Protein 6FIG (pdb70)

Organism: Arabidopsis thaliana (NCBI:txid3702)

GO terms:
  GO:0090404 pollen tube tip (C, IDA)
  GO:0016324 apical plasma membrane (C, IDA)
  GO:0005515 protein binding (F, IPI)

Secondary structure (DSSP, 8-state):
---EEEETT-SS-EE-TT--EEEESGGGEEES--EEEE-S---TT-S-STTTTEEEEESS-EEEEEE--TTSEEEEEEEE-----TT--GGG--EEEEETTEEEEEEE-HHHHHHHHT-S-EEEEEEEPP-S-SEEEEEEEE-SSSTT--EEESEEEEEEE-----EEEETTSSS-EEE-TT--EEEEEEEETTS--B-GGG-STT----BEESGGGB-SS---EEEEPPTT-----TTS-GGGS-HHHHTEEEE--S-HHHHHT--EEEEEE--SSEEEEEEEEEE-SS--STTSS-EEEEETTEEEE-TTS-B-HHHHHSSTT-EEEEEEEEEEBTTTBTTEEEEEEEE--TT--SS---EESEEEEEEEPBTTB---PPPP--/---EEEETT-SS-EE-TTS-EEEESGGGB-----EEEEBS---TT-S-STTTTEEEEESS-EEEEEE--TTSEEEEEEEE----BTT--GGG--EEEEETTEEEEEEE-HHHHHHHHT-S-EEEEEEEPP-S-SEEEEEEEE-SS-TT--EEESEEEEEEE-----EEEETTSSS-EEE-TT--EEEEEEEETTS--B-GGG-STT----BEESGGGB-SS---EEEEPPTT-----TTS-GGG--HHHHTEEEE--S-HHHHTT--EEEEEE--SSEEEEEEEEEE-SS--STTSS-EEEEETTEEEE-TTS-B-HHHHHSSTT-EEEEEEEEEESTTTTTTEEEEEEEE--SS--SS---EE-EEEEEEEPBTTB---PPP--

B-factor: mean 34.12, std 10.77, range [17.73, 83.61]

InterPro domains:
  IPR000719 Protein kinase domain [PS50011] (517-790)
  IPR000719 Protein kinase domain [SM00220] (517-790)
  IPR001245 Serine-threonine/tyrosine-protein kinase, catalytic domain [PF07714] (521-784)
  IPR008271 Serine/threonine-protein kinase, active site [PS00108] (637-649)
  IPR011009 Protein kinase-like domain superfamily [SSF56112] (492-790)
  IPR017441 Protein kinase, ATP binding site [PS00107] (523-546)
  IPR024788 Malectin-like domain [PF12819] (31-397)
  IPR045272 Receptor-like protein kinase ANXUR1/2-like [PTHR34590] (9-463)

Foldseek 3Di:
DAKAKAFEQDCAWDAWPLRDIHHHQVVFWDDADWHKWFFPDDDPPDRGVPLERIKIKHQFKTKGKDFDDLQFKKKKKFKYAQHQTPNDDLQQAFKWKDWVLFTEAGRDRQPLQCLVVVHRMDMKMKIAFRHSDRITMIMIGFDPPRDRYMHMTRIMIIHTAHQLFAWAAAFQDPPDIDGCSRWMKIWQAKAQALDAWDALSQWPPNPRDIHHYQQVFWDWPDQADKAFADPPQAQDAPPPDCNNTDPRLARMKGKNYQDLVVLQVDKGKGKDFAFAFWKKKKKFKYAARPDWDWQQFWKWKHKLNTGPAADQGTDTPCVPQVGHRHMDIHIYMYHGHPPRCPRMIMMIMGFYPHPNGNGTMDMTRIIIMMTTDDPSYDYHDRDDRD/DAKAKAFEQDDAWDAWLLGDIHGHQPVFKDDDDKDKFFFPDDPPPDRGVPLERIKIKFLAKTKGKAFADQQFKKKKKFKYFQGHTPPDHLQQAFKWKDKLLFTAAGRDRQVLQCVVVVHRMDMKIKIAFRHNDRITIIMIGFDPVHNSYMHMTGIMIIHTDHQLFAKAAEWQDDRDIDGCSRWMKIWFAKAQELDAWDALSQWPPNRRDIHHYQQVFWDDPDPADKAFADPPQAQDAPPPDCNNTDLRLARMKGKRDQDLVVLQVFKGKGKDFAFAFFKKKKKFKYAARPDFDWQAFWKWKHKLNTGPAADQGTDTPCVVPVGHNYMDIHIYMYHGHPVRPHRMIMMIMGAYPPPNGNGTMDMTRIMIMMTTDDSSYDYGDRDDD

Sequence (771 aa):
GQDLALSCGTSEASADQDKKKKWEPDTKFLKTGNSIHHATATYQDPSLLSTVPYMTARIFTAPATYEIPIKGDKRHLLRLYFYPSTYTGLNISNSYFTVEANDVTLLSNFSAAITCQALTQAYLVKEYSLAPTDKDVLSIKFTPSDKYRDAFAFINGIEVIQMPELFDTAALVGFTDQTMMDAKTANLQSMFRLNVGGQDIPGSQDSGGLTRTWYNDAPYIFSAGLGVTLQASNNFRINYQNMPVSSIAPADIYKTARSQGPNGDINLKSNLTWMFQIDKNFTYILRLHFCEFQLSKINQKVFNIYINNRTAQADTTPADIIGWTGEKGIPMYKDYAIYVDANNGGEEITTLQMTPSTFGQPEYYDSSSLNGLEIFKMDTMKNLAGPNPEPSGQDLALSCGTSSEASADQDKKKWEPDTKFLKTGNSIHATATYQDPSLLSTVPYMTARIFTAPATYEIPIKGDKRHLLRLYFYPSTYTGLNISNSYFTVEANDVTLLSNFSAAITCQALTQAYLVKEYSLAPTDKDVLSIKFTPSDKYRDAFAFINGIEVIQMPELFDTAALVGFTDQTMDAKTANLQSMMFRLNVGGQDIIPGSQQDSGGLTRTWYNDAPYIIFSAGLGVTLQASNNNFRINNYQNMPVVSSIAPADIYKTARSQGPNGDINLKSNLTWMFQIDKNFTYILRLHFCEFQLSKINQKVFNIYINNRTAQADTTPADIIGWTGEKGIPMYKDYAIYVDANNGGEEITTLQMMTPSTFGQPEYYDSSSLNGLEIFKMDTMKNLAGPNPEP

Nearest PDB structures (foldseek):
  6fig-assembly1_A  TM=1.003E+00  e=6.699E-89  Arabidopsis thaliana
  5y92-assembly1_A  TM=9.942E-01  e=4.303E-77  Arabidopsis thaliana
  6fih-assembly1_A  TM=9.905E-01  e=6.726E-77  Arabidopsis thaliana
  6a5a-assembly2_A  TM=9.951E-01  e=2.114E-74  Arabidopsis thaliana
  6a5e-assembly2_B  TM=9.463E-01  e=2.046E-47  Arabidopsis thaliana

Radius of gyration: 29.85 Å; Cα contacts (8 Å, |Δi|>4): 2160; chains: 2; bounding box: 80×81×74 Å

Solvent-accessible surface area: 33590 Å² total; per-residue (Å²): 68,117,28,7,14,0,1,0,8,21,89,132,87,30,60,24,104,36,180,42,129,5,54,31,0,77,156,25,42,131,74,48,136,32,101,82,7,93,8,106,125,91,33,118,60,14,126,15,64,21,2,20,25,26,0,11,5,0,100,56,67,1,16,0,54,0,58,13,118,14,99,63,0,9,4,0,8,0,19,0,4,22,16,57,0,75,72,59,89,27,66,52,1,37,0,32,0,54,1,28,101,8,32,0,10,50,69,7,0,1,20,51,10,9,120,25,103,132,76,22,46,8,62,37,13,0,0,6,12,44,44,125,106,106,46,2,30,0,86,0,40,13,20,117,150,111,211,107,11,5,0,0,0,0,0,0,3,3,8,24,11,56,70,12,10,84,65,1,34,30,4,40,105,124,153,95,84,57,91,0,86,106,10,7,0,16,19,40,38,23,2,4,0,11,7,156,87,8,56,7,25,94,0,3,3,12,0,23,9,43,0,113,43,0,36,100,60,17,124,22,114,45,83,37,58,74,32,137,12,79,143,133,37,85,7,63,31,122,153,30,62,16,0,3,0,8,35,61,0,0,34,12,3,10,1,20,8,133,71,20,79,104,3,76,156,52,50,4,13,0,46,2,112,13,30,78,76,10,17,0,2,0,4,0,0,0,3,7,13,98,34,65,124,118,55,18,13,7,0,20,0,53,0,25,130,90,53,17,19,7,112,94,92,21,0,19,2,12,37,89,22,60,94,81,2,12,4,26,67,57,12,2,0,4,100,0,43,61,119,103,34,35,83,59,0,22,0,33,0,20,7,3,86,102,30,146,7,101,106,70,23,0,2,0,0,0,0,3,0,4,1,12,32,67,178,105,42,0,14,26,106,37,53,147,76,136,14,68,72,17,14,0,1,0,11,23,106,138,83,31,59,28,105,36,191,39,170,5,54,32,0,57,102,22,14,115,47,63,149,31,83,121,18,79,6,94,118,102,31,119,63,20,119,18,57,20,2,18,24,23,0,17,2,4,92,56,72,5,21,0,57,0,27,10,6,14,48,41,1,10,4,0,9,0,21,0,3,22,13,75,4,125,74,72,93,26,63,58,2,46,0,32,0,54,1,18,120,4,34,1,13,51,67,7,1,1,22,60,10,9,131,30,112,130,80,24,34,7,62,37,14,0,1,8,11,49,44,113,112,28,30,5,39,0,83,0,38,15,19,107,152,101,202,84,10,7,0,0,0,0,0,0,4,3,9,56,11,57,66,12,9,89,66,1,28,48,6,38,126,130,152,90,85,59,81,2,91,100,10,4,0,12,18,42,36,22,2,2,0,12,6,148,75,4,44,8,70,99,17,13,20,50,2,37,10,45,0,113,44,0,41,110,66,24,129,23,115,45,106,32,62,73,34,132,6,81,150,150,32,190,14,64,27,118,143,28,72,83,17,3,0,9,34,66,0,0,52,14,2,11,1,21,6,118,83,18,101,110,7,68,174,58,47,5,7,0,40,2,111,13,31,81,83,10,27,0,2,0,6,0,0,0,3,6,15,106,32,66,124,118,56,18,13,7,0,19,0,54,0,9,120,95,52,16,20,6,107,95,93,20,0,19,2,10,38,90,26,60,93,87,2,14,4,24,66,58,13,1,3,8,98,0,35,81,129,29,42,14,100,59,0,21,0,32,0,18,5,2,110,100,46,160,8,106,106,68,22,0,3,0,0,0,0,4,0,4,2,12,29,70,176,114,48,0,14,25,103,40,56,155,105

Structure (mmCIF, N/CA/C/O backbone):
data_6FIG
#
_entry.id   6FIG
#
_cell.length_a   53.991
_cell.length_b   68.745
_cell.length_c   70.046
_cell.angle_alpha   88.54
_cell.angle_beta   74.93
_cell.angle_gamma   71.74
#
_symmetry.space_group_name_H-M   'P 1'
#
loop_
_entity.id
_entity.type
_entity.pdbx_description
1 polymer 'Receptor-like protein kinase ANXUR1'
2 branched 2-acetamido-2-deoxy-beta-D-glucopyranose-(1-4)-2-acetamido-2-deoxy-beta-D-glucopyranose
3 branched 2-acetamido-2-deoxy-beta-D-glucopyranose-(1-4)-[alpha-L-fucopyranose-(1-6)]2-acetamido-2-deoxy-beta-D-glucopyranose
4 non-polymer 'CALCIUM ION'
5 non-polymer 1,2-ETHANEDIOL
6 non-polymer 2-acetamido-2-deoxy-beta-D-glucopyranose
7 non-polymer 'CITRIC ACID'
8 water water
#
loop_
_atom_site.group_PDB
_atom_site.id
_atom_site.type_symbol
_atom_site.label_atom_id
_atom_site.label_alt_id
_atom_site.label_comp_id
_atom_site.label_asym_id
_atom_site.label_entity_id
_atom_site.label_seq_id
_atom_site.pdbx_PDB_ins_code
_atom_site.Cartn_x
_atom_site.Cartn_y
_atom_site.Cartn_z
_atom_site.occupancy
_atom_site.B_iso_or_equiv
_atom_site.auth_seq_id
_atom_site.auth_comp_id
_atom_site.auth_asym_id
_atom_site.auth_atom_id
_atom_site.pdbx_PDB_model_num
ATOM 1 N N . GLY A 1 1 ? -0.879 -31.117 -53.012 1.00 58.89 26 GLY A N 1
ATOM 2 C CA . GLY A 1 1 ? 0.282 -31.365 -52.105 1.00 54.64 26 GLY A CA 1
ATOM 3 C C . GLY A 1 1 ? 0.442 -30.434 -50.920 1.00 53.48 26 GLY A C 1
ATOM 4 O O . GLY A 1 1 ? 1.561 -30.235 -50.434 1.00 55.21 26 GLY A O 1
ATOM 5 N N . GLN A 1 2 ? -0.668 -29.884 -50.433 1.00 50.37 27 GLN A N 1
ATOM 6 C CA . GLN A 1 2 ? -0.642 -28.979 -49.273 1.00 45.77 27 GLN A CA 1
ATOM 7 C C . GLN A 1 2 ? -0.439 -29.710 -47.935 1.00 38.30 27 GLN A C 1
ATOM 8 O O . GLN A 1 2 ? -0.514 -30.947 -47.851 1.00 35.58 27 GLN A O 1
ATOM 14 N N . ASP A 1 3 ? -0.205 -28.923 -46.885 1.00 33.10 28 ASP A N 1
ATOM 15 C CA . ASP A 1 3 ? -0.163 -29.465 -45.527 1.00 29.13 28 ASP A CA 1
ATOM 16 C C . ASP A 1 3 ? -1.535 -30.035 -45.161 1.00 28.25 28 ASP A C 1
ATOM 17 O O . ASP A 1 3 ? -2.558 -29.483 -45.558 1.00 29.24 28 ASP A O 1
ATOM 22 N N . LEU A 1 4 ? -1.525 -31.148 -44.433 1.00 26.05 29 LEU A N 1
ATOM 23 C CA . LEU A 1 4 ? -2.723 -31.854 -43.998 1.00 26.32 29 LEU A CA 1
ATOM 24 C C . LEU A 1 4 ? -2.782 -32.018 -42.501 1.00 25.37 29 LEU A C 1
ATOM 25 O O . LEU A 1 4 ? -1.750 -32.262 -41.853 1.00 24.95 29 LEU A O 1
ATOM 30 N N . ALA A 1 5 ? -3.997 -31.921 -41.955 1.00 25.79 30 ALA A N 1
ATOM 31 C CA . ALA A 1 5 ? -4.277 -32.329 -40.596 1.00 25.48 30 ALA A CA 1
ATOM 32 C C . ALA A 1 5 ? -5.526 -33.200 -40.713 1.00 25.97 30 ALA A C 1
ATOM 33 O O . ALA A 1 5 ? -6.649 -32.693 -40.905 1.00 27.72 30 ALA A O 1
ATOM 35 N N . LEU A 1 6 ? -5.307 -34.511 -40.662 1.00 25.71 31 LEU A N 1
ATOM 36 C CA . LEU A 1 6 ? -6.351 -35.502 -40.881 1.00 26.62 31 LEU A CA 1
ATOM 37 C C . LEU A 1 6 ? -6.792 -36.080 -39.552 1.00 27.69 31 LEU A C 1
ATOM 38 O O . LEU A 1 6 ? -5.971 -36.621 -38.801 1.00 26.38 31 LEU A O 1
ATOM 43 N N . SER A 1 7 ? -8.080 -35.948 -39.240 1.00 29.01 32 SER A N 1
ATOM 44 C CA . SER A 1 7 ? -8.615 -36.593 -38.050 1.00 29.99 32 SER A CA 1
ATOM 45 C C . SER A 1 7 ? -9.224 -37.892 -38.525 1.00 30.47 32 SER A C 1
ATOM 46 O O . SER A 1 7 ? -10.253 -37.896 -39.215 1.00 31.68 32 SER A O 1
ATOM 49 N N . CYS A 1 8 ? -8.557 -38.991 -38.202 1.00 29.66 33 CYS A N 1
ATOM 50 C CA . CYS A 1 8 ? -8.924 -40.277 -38.729 1.00 30.90 33 CYS A CA 1
ATOM 51 C C . CYS A 1 8 ? -10.215 -40.737 -38.067 1.00 31.97 33 CYS A C 1
ATOM 52 O O . CYS A 1 8 ? -10.386 -40.558 -36.859 1.00 32.47 33 CYS A O 1
ATOM 55 N N . GLY A 1 9 ? -11.119 -41.256 -38.880 1.00 33.72 34 GLY A N 1
ATOM 56 C CA . GLY A 1 9 ? -12.413 -41.744 -38.413 1.00 35.57 34 GLY A CA 1
ATOM 57 C C . GLY A 1 9 ? -13.527 -40.713 -38.374 1.00 37.59 34 GLY A C 1
ATOM 58 O O . GLY A 1 9 ? -14.620 -41.012 -37.884 1.00 38.77 34 GLY A O 1
ATOM 59 N N . THR A 1 10 ? -13.276 -39.505 -38.875 1.00 37.28 35 THR A N 1
ATOM 60 C CA . THR A 1 10 ? -14.306 -38.465 -38.957 1.00 38.77 35 THR A CA 1
ATOM 61 C C . THR A 1 10 ? -14.862 -38.405 -40.365 1.00 39.47 35 THR A C 1
ATOM 62 O O . THR A 1 10 ? -14.246 -38.886 -41.318 1.00 38.34 35 THR A O 1
ATOM 66 N N . SER A 1 11 ? -16.045 -37.825 -40.483 1.00 40.57 36 SER A N 1
ATOM 67 C CA . SER A 1 11 ? -16.683 -37.592 -41.771 1.00 42.40 36 SER A CA 1
ATOM 68 C C . SER A 1 11 ? -17.041 -36.110 -41.990 1.00 43.11 36 SER A C 1
ATOM 69 O O . SER A 1 11 ? -17.639 -35.778 -43.005 1.00 45.81 36 SER A O 1
ATOM 72 N N . GLU A 1 12 ? -16.696 -35.240 -41.043 1.00 42.85 37 GLU A N 1
ATOM 73 C CA . GLU A 1 12 ? -16.957 -33.804 -41.141 1.00 44.33 37 GLU A CA 1
ATOM 74 C C . GLU A 1 12 ? -15.694 -33.070 -40.726 1.00 41.72 37 GLU A C 1
ATOM 75 O O . GLU A 1 12 ? -14.919 -33.582 -39.919 1.00 38.80 37 GLU A O 1
ATOM 81 N N . ALA A 1 13 ? -15.523 -31.860 -41.246 1.00 41.58 38 ALA A N 1
ATOM 82 C CA . ALA A 1 13 ? -14.417 -30.989 -40.816 1.00 40.95 38 ALA A CA 1
ATOM 83 C C . ALA A 1 13 ? -14.583 -30.694 -39.328 1.00 41.10 38 ALA A C 1
ATOM 84 O O . ALA A 1 13 ? -15.715 -30.610 -38.823 1.00 42.58 38 ALA A O 1
ATOM 86 N N . SER A 1 14 ? -13.462 -30.585 -38.626 1.00 39.30 39 SER A N 1
ATOM 87 C CA . SER A 1 14 ? -13.459 -30.330 -37.194 1.00 39.97 39 SER A CA 1
ATOM 88 C C . SER A 1 14 ? -12.325 -29.370 -36.851 1.00 39.51 39 SER A C 1
ATOM 89 O O . SER A 1 14 ? -11.449 -29.140 -37.678 1.00 38.75 39 SER A O 1
ATOM 92 N N . ALA A 1 15 ? -12.362 -28.815 -35.644 1.00 40.11 40 ALA A N 1
ATOM 93 C CA . ALA A 1 15 ? -11.304 -27.920 -35.156 1.00 39.35 40 ALA A CA 1
ATOM 94 C C . ALA A 1 15 ? -11.072 -28.198 -33.696 1.00 39.61 40 ALA A C 1
ATOM 95 O O . ALA A 1 15 ? -12.017 -28.482 -32.969 1.00 41.27 40 ALA A O 1
ATOM 97 N N . ASP A 1 16 ? -9.817 -28.112 -33.264 1.00 38.94 41 ASP A N 1
ATOM 98 C CA . ASP A 1 16 ? -9.457 -28.373 -31.860 1.00 39.57 41 ASP A CA 1
ATOM 99 C C . ASP A 1 16 ? -9.453 -27.091 -30.988 1.00 41.12 41 ASP A C 1
ATOM 100 O O . ASP A 1 16 ? -9.835 -26.013 -31.452 1.00 42.63 41 ASP A O 1
ATOM 105 N N . GLN A 1 17 ? -9.028 -27.229 -29.734 1.00 41.97 42 GLN A N 1
ATOM 106 C CA . GLN A 1 17 ? -9.013 -26.119 -28.755 1.00 44.30 42 GLN A CA 1
ATOM 107 C C . GLN A 1 17 ? -8.007 -25.014 -29.099 1.00 43.04 42 GLN A C 1
ATOM 108 O O . GLN A 1 17 ? -8.120 -23.902 -28.604 1.00 44.13 42 GLN A O 1
ATOM 114 N N . ASP A 1 18 ? -7.025 -25.332 -29.938 1.00 40.37 43 ASP A N 1
ATOM 115 C CA . ASP A 1 18 ? -6.010 -24.360 -30.353 1.00 39.99 43 ASP A CA 1
ATOM 116 C C . ASP A 1 18 ? -6.261 -23.864 -31.779 1.00 41.08 43 ASP A C 1
ATOM 117 O O . ASP A 1 18 ? -5.327 -23.430 -32.465 1.00 40.96 43 ASP A O 1
ATOM 122 N N . LYS A 1 19 ? -7.517 -23.983 -32.218 1.00 43.33 44 LYS A N 1
ATOM 123 C CA . LYS A 1 19 ? -8.011 -23.494 -33.506 1.00 45.19 44 LYS A CA 1
ATOM 124 C C . LYS A 1 19 ? -7.387 -24.144 -34.753 1.00 41.92 44 LYS A C 1
ATOM 125 O O . LYS A 1 19 ? -7.542 -23.619 -35.856 1.00 44.61 44 LYS A O 1
ATOM 131 N N . LYS A 1 20 ? -6.732 -25.290 -34.591 1.00 37.56 45 LYS A N 1
ATOM 132 C CA . LYS A 1 20 ? -6.206 -26.033 -35.724 1.00 35.81 45 LYS A CA 1
ATOM 133 C C . LYS A 1 20 ? -7.386 -26.683 -36.449 1.00 35.31 45 LYS A C 1
ATOM 134 O O . LYS A 1 20 ? -8.244 -27.272 -35.794 1.00 36.35 45 LYS A O 1
ATOM 140 N N . LYS A 1 21 ? -7.424 -26.536 -37.774 1.00 34.45 46 LYS A N 1
ATOM 141 C CA A LYS A 1 21 ? -8.466 -27.112 -38.624 0.33 34.96 46 LYS A CA 1
ATOM 142 C CA B LYS A 1 21 ? -8.484 -27.129 -38.587 0.67 35.16 46 LYS A CA 1
ATOM 143 C C . LYS A 1 21 ? -8.085 -28.539 -38.977 1.00 33.16 46 LYS A C 1
ATOM 144 O O . LYS A 1 21 ? -6.950 -28.785 -39.380 1.00 32.59 46 LYS A O 1
ATOM 155 N N . TRP A 1 22 ? -9.027 -29.470 -38.839 1.00 32.62 47 TRP A N 1
ATOM 156 C CA . TRP A 1 22 ? -8.809 -30.866 -39.207 1.00 31.00 47 TRP A CA 1
ATOM 157 C C . TRP A 1 22 ? -9.874 -31.295 -40.217 1.00 31.76 47 TRP A C 1
ATOM 158 O O . TRP A 1 22 ? -10.982 -30.739 -40.252 1.00 33.17 47 TRP A O 1
ATOM 169 N N . GLU A 1 23 ? -9.522 -32.277 -41.040 1.00 30.96 48 GLU A N 1
ATOM 170 C CA . GLU A 1 23 ? -10.431 -32.839 -42.034 1.00 32.63 48 GLU A CA 1
ATOM 171 C C . GLU A 1 23 ? -10.419 -34.360 -41.981 1.00 31.49 48 GLU A C 1
ATOM 172 O O . GLU A 1 23 ? -9.504 -34.954 -41.415 1.00 29.56 48 GLU A O 1
ATOM 178 N N . PRO A 1 24 ? -11.449 -35.008 -42.568 1.00 32.17 49 PRO A N 1
ATOM 179 C CA . PRO A 1 24 ? -11.428 -36.463 -42.629 1.00 32.15 49 PRO A CA 1
ATOM 180 C C . PRO A 1 24 ? -10.235 -37.031 -43.391 1.00 31.76 49 PRO A C 1
ATOM 181 O O . PRO A 1 24 ? -9.730 -36.398 -44.336 1.00 31.77 49 PRO A O 1
ATOM 185 N N . ASP A 1 25 ? -9.801 -38.224 -42.982 1.00 31.59 50 ASP A N 1
ATOM 186 C CA . ASP A 1 25 ? -8.663 -38.892 -43.614 1.00 31.34 50 ASP A CA 1
ATOM 187 C C . ASP A 1 25 ? -9.020 -39.672 -44.870 1.00 32.60 50 ASP A C 1
ATOM 188 O O . ASP A 1 25 ? -8.132 -40.138 -45.580 1.00 31.99 50 ASP A O 1
ATOM 193 N N . THR A 1 26 ? -10.322 -39.786 -45.145 1.00 35.05 51 THR A N 1
ATOM 194 C CA . THR A 1 26 ? -10.876 -40.721 -46.122 1.00 36.73 51 THR A CA 1
ATOM 195 C C . THR A 1 26 ? -10.219 -40.718 -47.509 1.00 36.27 51 THR A C 1
ATOM 196 O O . THR A 1 26 ? -9.768 -41.767 -47.975 1.00 35.51 51 THR A O 1
ATOM 200 N N . LYS A 1 27 ? -10.100 -39.536 -48.108 1.00 36.63 52 LYS A N 1
ATOM 201 C CA . LYS A 1 27 ? -9.525 -39.367 -49.443 1.00 37.77 52 LYS A CA 1
ATOM 202 C C . LYS A 1 27 ? -8.089 -39.880 -49.582 1.00 35.63 52 LYS A C 1
ATOM 203 O O . LYS A 1 27 ? -7.648 -40.178 -50.691 1.00 36.45 52 LYS A O 1
ATOM 209 N N . PHE A 1 28 ? -7.352 -39.950 -48.470 1.00 32.39 53 PHE A N 1
ATOM 210 C CA . PHE A 1 28 ? -5.955 -40.323 -48.522 1.00 31.14 53 PHE A CA 1
ATOM 211 C C . PHE A 1 28 ? -5.684 -41.783 -48.225 1.00 31.24 53 PHE A C 1
ATOM 212 O O . PHE A 1 28 ? -4.562 -42.213 -48.386 1.00 30.05 53 PHE A O 1
ATOM 220 N N . LEU A 1 29 ? -6.705 -42.544 -47.814 1.00 32.37 54 LEU A N 1
ATOM 221 C CA . LEU A 1 29 ? -6.518 -43.954 -47.542 1.00 33.77 54 LEU A CA 1
ATOM 222 C C . LEU A 1 29 ? -6.504 -44.677 -48.891 1.00 35.14 54 LEU A C 1
ATOM 223 O O . LEU A 1 29 ? -7.452 -44.534 -49.671 1.00 37.93 54 LEU A O 1
ATOM 228 N N . LYS A 1 30 ? -5.426 -45.410 -49.185 1.00 35.78 55 LYS A N 1
ATOM 229 C CA . LYS A 1 30 ? -5.164 -45.978 -50.533 1.00 37.61 55 LYS A CA 1
ATOM 230 C C . LYS A 1 30 ? -5.389 -47.500 -50.644 1.00 38.52 55 LYS A C 1
ATOM 231 O O . LYS A 1 30 ? -5.983 -47.973 -51.629 1.00 38.46 55 LYS A O 1
ATOM 237 N N . THR A 1 31 ? -4.893 -48.268 -49.680 1.00 37.57 56 THR A N 1
ATOM 238 C CA . THR A 1 31 ? -4.982 -49.741 -49.702 1.00 38.65 56 THR A CA 1
ATOM 239 C C . THR A 1 31 ? -5.460 -50.227 -48.352 1.00 38.06 56 THR A C 1
ATOM 240 O O . THR A 1 31 ? -5.151 -49.609 -47.332 1.00 38.60 56 THR A O 1
ATOM 244 N N . GLY A 1 32 ? -6.157 -51.361 -48.349 1.00 38.91 57 GLY A N 1
ATOM 245 C CA . GLY A 1 32 ? -6.647 -51.991 -47.140 1.00 38.75 57 GLY A CA 1
ATOM 246 C C . GLY A 1 32 ? -8.097 -51.669 -46.848 1.00 39.23 57 GLY A C 1
ATOM 247 O O . GLY A 1 32 ? -8.748 -50.911 -47.577 1.00 41.63 57 GLY A O 1
ATOM 248 N N . ASN A 1 33 ? -8.607 -52.287 -45.791 1.00 38.11 58 ASN A N 1
ATOM 249 C CA . ASN A 1 33 ? -9.962 -52.072 -45.305 1.00 38.07 58 ASN A CA 1
ATOM 250 C C . ASN A 1 33 ? -9.834 -51.563 -43.894 1.00 37.73 58 ASN A C 1
ATOM 251 O O . ASN A 1 33 ? -8.827 -51.789 -43.246 1.00 37.44 58 ASN A O 1
ATOM 256 N N . SER A 1 34 ? -10.845 -50.854 -43.430 1.00 37.71 59 SER A N 1
ATOM 257 C CA . SER A 1 34 ? -10.807 -50.236 -42.114 1.00 37.33 59 SER A CA 1
ATOM 258 C C . SER A 1 34 ? -12.184 -49.734 -41.814 1.00 38.49 59 SER A C 1
ATOM 259 O O . SER A 1 34 ? -13.010 -49.615 -42.726 1.00 41.40 59 SER A O 1
ATOM 262 N N . ILE A 1 35 ? -12.446 -49.455 -40.545 1.00 37.66 60 ILE A N 1
ATOM 263 C CA . ILE A 1 35 ? -13.678 -48.785 -40.151 1.00 38.31 60 ILE A CA 1
ATOM 264 C C . ILE A 1 35 ? -13.378 -47.620 -39.223 1.00 37.01 60 ILE A C 1
ATOM 265 O O . ILE A 1 35 ? -12.309 -47.573 -38.579 1.00 34.32 60 ILE A O 1
ATOM 270 N N . HIS A 1 36 ? -14.324 -46.682 -39.187 1.00 37.15 61 HIS A N 1
ATOM 271 C CA A HIS A 1 36 ? -14.337 -45.569 -38.228 0.59 37.27 61 HIS A CA 1
ATOM 272 C CA B HIS A 1 36 ? -14.254 -45.594 -38.228 0.41 36.91 61 HIS A CA 1
ATOM 273 C C . HIS A 1 36 ? -14.700 -46.120 -36.863 1.00 37.97 61 HIS A C 1
ATOM 274 O O . HIS A 1 36 ? -15.503 -47.066 -36.767 1.00 38.32 61 HIS A O 1
ATOM 287 N N . ALA A 1 37 ? -14.158 -45.530 -35.811 1.00 37.04 62 ALA A N 1
ATOM 288 C CA . ALA A 1 37 ? -14.548 -45.870 -34.453 1.00 39.42 62 ALA A CA 1
ATOM 289 C C . ALA A 1 37 ? -14.493 -44.642 -33.576 1.00 39.53 62 ALA A C 1
ATOM 290 O O . ALA A 1 37 ? -13.654 -43.771 -33.769 1.00 38.43 62 ALA A O 1
ATOM 292 N N . THR A 1 38 ? -15.395 -44.581 -32.604 1.00 42.04 63 THR A N 1
ATOM 293 C CA . THR A 1 38 ? -15.384 -43.521 -31.613 1.00 43.28 63 THR A CA 1
ATOM 294 C C . THR A 1 38 ? -15.019 -44.125 -30.265 1.00 43.78 63 THR A C 1
ATOM 295 O O . THR A 1 38 ? -15.539 -45.193 -29.889 1.00 44.74 63 THR A O 1
ATOM 299 N N . ALA A 1 39 ? -14.137 -43.440 -29.539 1.00 43.48 64 ALA A N 1
ATOM 300 C CA . ALA A 1 39 ? -13.704 -43.893 -28.218 1.00 45.16 64 ALA A CA 1
ATOM 301 C C . ALA A 1 39 ? -14.886 -43.910 -27.248 1.00 48.54 64 ALA A C 1
ATOM 302 O O . ALA A 1 39 ? -15.739 -43.028 -27.310 1.00 49.35 64 ALA A O 1
ATOM 304 N N . THR A 1 40 ? -14.919 -44.909 -26.367 1.00 51.51 65 THR A N 1
ATOM 305 C CA . THR A 1 40 ? -16.003 -45.051 -25.375 1.00 55.31 65 THR A CA 1
ATOM 306 C C . THR A 1 40 ? -15.939 -44.022 -24.236 1.00 56.30 65 THR A C 1
ATOM 307 O O . THR A 1 40 ? -16.953 -43.760 -23.586 1.00 58.57 65 THR A O 1
ATOM 311 N N . TYR A 1 41 ? -14.755 -43.464 -23.991 1.00 55.10 66 TYR A N 1
ATOM 312 C CA . TYR A 1 41 ? -14.494 -42.648 -22.805 1.00 56.04 66 TYR A CA 1
ATOM 313 C C . TYR A 1 41 ? -13.661 -41.424 -23.193 1.00 53.61 66 TYR A C 1
ATOM 314 O O . TYR A 1 41 ? -12.728 -41.546 -23.994 1.00 51.42 66 TYR A O 1
ATOM 323 N N . GLN A 1 42 ? -14.049 -40.258 -22.667 1.00 54.03 67 GLN A N 1
ATOM 324 C CA . GLN A 1 42 ? -13.315 -39.011 -22.821 1.00 53.04 67 GLN A CA 1
ATOM 325 C C . GLN A 1 42 ? -12.526 -38.754 -21.543 1.00 53.50 67 GLN A C 1
ATOM 326 O O . GLN A 1 42 ? -13.088 -38.338 -20.533 1.00 55.48 67 GLN A O 1
ATOM 332 N N . ASP A 1 43 ? -11.225 -39.014 -21.590 1.00 52.21 68 ASP A N 1
ATOM 333 C CA . ASP A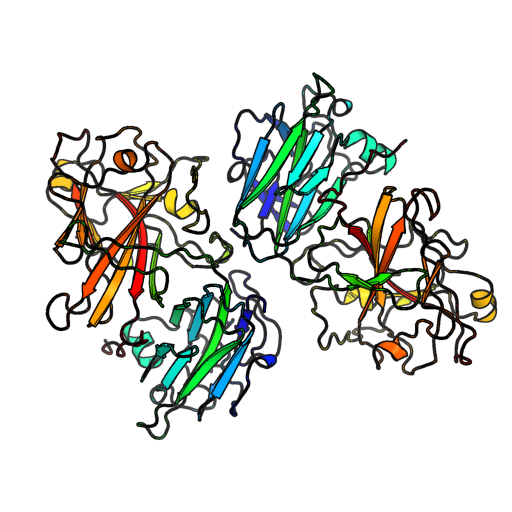 1 43 ? -10.335 -38.750 -20.460 1.00 53.53 68 ASP A CA 1
ATOM 334 C C . ASP A 1 43 ? -10.346 -37.246 -20.110 1.00 54.26 68 ASP A C 1
ATOM 335 O O . ASP A 1 43 ? -10.231 -36.414 -21.006 1.00 52.25 68 ASP A O 1
ATOM 340 N N . PRO A 1 44 ? -10.510 -36.893 -18.816 1.00 57.66 69 PRO A N 1
ATOM 341 C CA . PRO A 1 44 ? -10.525 -35.455 -18.451 1.00 59.13 69 PRO A CA 1
ATOM 342 C C . PRO A 1 44 ? -9.255 -34.655 -18.744 1.00 58.29 69 PRO A C 1
ATOM 343 O O . PRO A 1 44 ? -9.315 -33.428 -18.764 1.00 59.98 69 PRO A O 1
ATOM 347 N N . SER A 1 45 ? -8.123 -35.327 -18.952 1.00 56.96 70 SER A N 1
ATOM 348 C CA . SER A 1 45 ? -6.898 -34.665 -19.385 1.00 55.34 70 SER A CA 1
ATOM 349 C C . SER A 1 45 ? -6.884 -34.218 -20.864 1.00 53.90 70 SER A C 1
ATOM 350 O O . SER A 1 45 ? -5.999 -33.455 -21.250 1.00 52.23 70 SER A O 1
ATOM 353 N N . LEU A 1 46 ? -7.819 -34.703 -21.693 1.00 53.85 71 LEU A N 1
ATOM 354 C CA . LEU A 1 46 ? -7.885 -34.277 -23.103 1.00 51.69 71 LEU A CA 1
ATOM 355 C C . LEU A 1 46 ? -8.306 -32.806 -23.220 1.00 52.75 71 LEU A C 1
ATOM 356 O O . LEU A 1 46 ? -9.327 -32.397 -22.672 1.00 54.58 71 LEU A O 1
ATOM 361 N N . LEU A 1 47 ? -7.507 -32.027 -23.948 1.00 52.41 72 LEU A N 1
ATOM 362 C CA . LEU A 1 47 ? -7.787 -30.610 -24.186 1.00 52.86 72 LEU A CA 1
ATOM 363 C C . LEU A 1 47 ? -8.911 -30.452 -25.202 1.00 52.68 72 LEU A C 1
ATOM 364 O O . LEU A 1 47 ? -9.680 -29.481 -25.147 1.00 54.76 72 LEU A O 1
ATOM 369 N N . SER A 1 48 ? -9.020 -31.434 -26.105 1.00 49.81 73 SER A N 1
ATOM 370 C CA . SER A 1 48 ? -10.017 -31.439 -27.169 1.00 48.56 73 SER A CA 1
ATOM 371 C C . SER A 1 48 ? -10.495 -32.859 -27.451 1.00 46.88 73 SER A C 1
ATOM 372 O O . SER A 1 48 ? -9.773 -33.811 -27.181 1.00 46.58 73 SER A O 1
ATOM 375 N N . THR A 1 49 ? -11.682 -32.986 -28.032 1.00 47.16 74 THR A N 1
ATOM 376 C CA . THR A 1 49 ? -12.116 -34.266 -28.614 1.00 46.54 74 THR A CA 1
ATOM 377 C C . THR A 1 49 ? -11.513 -34.467 -30.023 1.00 43.37 74 THR A C 1
ATOM 378 O O . THR A 1 49 ? -11.663 -35.544 -30.595 1.00 41.90 74 THR A O 1
ATOM 382 N N . VAL A 1 50 ? -10.848 -33.435 -30.571 1.00 41.53 75 VAL A N 1
ATOM 383 C CA . VAL A 1 50 ? -10.295 -33.451 -31.932 1.00 39.44 75 VAL A CA 1
ATOM 384 C C . VAL A 1 50 ? -8.761 -33.493 -31.844 1.00 36.67 75 VAL A C 1
ATOM 385 O O . VAL A 1 50 ? -8.182 -32.604 -31.220 1.00 35.58 75 VAL A O 1
ATOM 389 N N . PRO A 1 51 ? -8.063 -34.485 -32.424 1.00 33.85 76 PRO A N 1
ATOM 390 C CA . PRO A 1 51 ? -8.592 -35.600 -33.207 1.00 33.89 76 PRO A CA 1
ATOM 391 C C . PRO A 1 51 ? -8.863 -36.860 -32.371 1.00 34.23 76 PRO A C 1
ATOM 392 O O . PRO A 1 51 ? -9.267 -37.885 -32.929 1.00 33.64 76 PRO A O 1
ATOM 396 N N . TYR A 1 52 ? -8.663 -36.774 -31.060 1.00 34.61 77 TYR A N 1
ATOM 397 C CA . TYR A 1 52 ? -8.475 -37.951 -30.206 1.00 34.80 77 TYR A CA 1
ATOM 398 C C . TYR A 1 52 ? -9.668 -38.903 -30.036 1.00 35.88 77 TYR A C 1
ATOM 399 O O . TYR A 1 52 ? -9.443 -40.093 -29.860 1.00 36.39 77 TYR A O 1
ATOM 408 N N . MET A 1 53 ? -10.910 -38.409 -30.078 1.00 37.11 78 MET A N 1
ATOM 409 C CA . MET A 1 53 ? -12.065 -39.260 -29.784 1.00 38.87 78 MET A CA 1
ATOM 410 C C . MET A 1 53 ? -12.517 -40.122 -30.954 1.00 38.07 78 MET A C 1
ATOM 411 O O . MET A 1 53 ? -13.409 -40.944 -30.790 1.00 38.46 78 MET A O 1
ATOM 416 N N . THR A 1 54 ? -11.907 -39.951 -32.121 1.00 35.19 79 THR A N 1
ATOM 417 C CA . THR A 1 54 ? -12.254 -40.730 -33.292 1.00 34.51 79 THR A CA 1
ATOM 418 C C . THR A 1 54 ? -11.005 -41.402 -33.806 1.00 32.57 79 THR A C 1
ATOM 419 O O . THR A 1 54 ? -9.937 -40.809 -33.781 1.00 31.31 79 THR A O 1
ATOM 423 N N . ALA A 1 55 ? -11.143 -42.629 -34.292 1.00 32.44 80 ALA A N 1
ATOM 424 C CA . ALA A 1 55 ? -10.013 -43.375 -34.809 1.00 30.96 80 ALA A CA 1
ATOM 425 C C . ALA A 1 55 ? -10.410 -44.128 -36.044 1.00 30.88 80 ALA A C 1
ATOM 426 O O . ALA A 1 55 ? -11.590 -44.326 -36.317 1.00 31.63 80 ALA A O 1
ATOM 428 N N . ARG A 1 56 ? -9.400 -44.523 -36.802 1.00 30.02 81 ARG A N 1
ATOM 429 C CA . ARG A 1 56 ? -9.554 -45.550 -37.802 1.00 30.65 81 ARG A CA 1
ATOM 430 C C . ARG A 1 56 ? -8.853 -46.788 -37.241 1.00 30.52 81 ARG A C 1
ATOM 431 O O . ARG A 1 56 ? -7.763 -46.677 -36.688 1.00 29.20 81 ARG A O 1
ATOM 439 N N . ILE A 1 57 ? -9.461 -47.953 -37.426 1.00 31.83 82 ILE A N 1
ATOM 440 C CA . ILE A 1 57 ? -8.959 -49.213 -36.884 1.00 32.33 82 ILE A CA 1
ATOM 441 C C . ILE A 1 57 ? -8.591 -50.126 -38.064 1.00 32.36 82 ILE A C 1
ATOM 442 O O . ILE A 1 57 ? -9.398 -50.301 -38.977 1.00 32.54 82 ILE A O 1
ATOM 447 N N . PHE A 1 58 ? -7.373 -50.678 -38.031 1.00 30.91 83 PHE A N 1
ATOM 448 C CA . PHE A 1 58 ? -6.854 -51.571 -39.064 1.00 30.72 83 PHE A CA 1
ATOM 449 C C . PHE A 1 58 ? -6.619 -52.952 -38.473 1.00 31.35 83 PHE A C 1
ATOM 450 O O . PHE A 1 58 ? -5.844 -53.098 -37.534 1.00 30.93 83 PHE A O 1
ATOM 458 N N . THR A 1 59 ? -7.265 -53.973 -39.033 1.00 31.15 84 THR A N 1
ATOM 459 C CA . THR A 1 59 ? -7.013 -55.364 -38.602 1.00 32.42 84 THR A CA 1
ATOM 460 C C . THR A 1 59 ? -6.138 -56.144 -39.579 1.00 32.11 84 THR A C 1
ATOM 461 O O . THR A 1 59 ? -5.899 -57.329 -39.387 1.00 33.66 84 THR A O 1
ATOM 465 N N . ALA A 1 60 ? -5.674 -55.452 -40.609 1.00 31.32 85 ALA A N 1
ATOM 466 C CA . ALA A 1 60 ? -4.686 -55.962 -41.554 1.00 31.83 85 ALA A CA 1
ATOM 467 C C . ALA A 1 60 ? -3.967 -54.722 -42.103 1.00 30.50 85 ALA A C 1
ATOM 468 O O . ALA A 1 60 ? -4.381 -53.593 -41.817 1.00 29.78 85 ALA A O 1
ATOM 470 N N . PRO A 1 61 ? -2.885 -54.913 -42.876 1.00 31.16 86 PRO A N 1
ATOM 471 C CA . PRO A 1 61 ? -2.147 -53.732 -43.305 1.00 30.62 86 PRO A CA 1
ATOM 472 C C . PRO A 1 61 ? -2.981 -52.737 -44.111 1.00 30.26 86 PRO A C 1
ATOM 473 O O . PRO A 1 61 ? -3.947 -53.117 -44.794 1.00 31.89 86 PRO A O 1
ATOM 477 N N . ALA A 1 62 ? -2.624 -51.470 -43.999 1.00 29.88 87 ALA A N 1
ATOM 478 C CA . ALA A 1 62 ? -3.308 -50.410 -44.721 1.00 29.96 87 ALA A CA 1
ATOM 479 C C . ALA A 1 62 ? -2.324 -49.291 -44.964 1.00 28.88 87 ALA A C 1
ATOM 480 O O . ALA A 1 62 ? -1.406 -49.076 -44.153 1.00 28.02 87 ALA A O 1
ATOM 482 N N . THR A 1 63 ? -2.495 -48.575 -46.070 1.00 28.72 88 THR A N 1
ATOM 483 C CA . THR A 1 63 ? -1.569 -47.496 -46.438 1.00 28.19 88 THR A CA 1
ATOM 484 C C . THR A 1 63 ? -2.348 -46.236 -46.794 1.00 27.84 88 THR A C 1
ATOM 485 O O . THR A 1 63 ? -3.375 -46.306 -47.507 1.00 28.55 88 THR A O 1
ATOM 489 N N . TYR A 1 64 ? -1.853 -45.100 -46.304 1.00 26.30 89 TYR A N 1
ATOM 490 C CA . TYR A 1 64 ? -2.214 -43.776 -46.792 1.00 26.57 89 TYR A CA 1
ATOM 491 C C . TYR A 1 64 ? -1.187 -43.328 -47.830 1.00 27.63 89 TYR A C 1
ATOM 492 O O . TYR A 1 64 ? 0.003 -43.626 -47.692 1.00 28.34 89 TYR A O 1
ATOM 501 N N . GLU A 1 65 ? -1.643 -42.571 -48.820 1.00 28.44 90 GLU A N 1
ATOM 502 C CA . GLU A 1 65 ? -0.767 -41.901 -49.771 1.00 29.20 90 GLU A CA 1
ATOM 503 C C . GLU A 1 65 ? -1.072 -40.408 -49.739 1.00 29.42 90 GLU A C 1
ATOM 504 O O . GLU A 1 65 ? -2.199 -39.983 -50.025 1.00 29.90 90 GLU A O 1
ATOM 510 N N . ILE A 1 66 ? -0.064 -39.614 -49.378 1.00 28.75 91 ILE A N 1
ATOM 511 C CA . ILE A 1 66 ? -0.243 -38.184 -49.206 1.00 29.17 91 ILE A CA 1
ATOM 512 C C . ILE A 1 66 ? 0.657 -37.452 -50.202 1.00 30.33 91 ILE A C 1
ATOM 513 O O . ILE A 1 66 ? 1.867 -37.673 -50.197 1.00 29.08 91 ILE A O 1
ATOM 518 N N . PRO A 1 67 ? 0.082 -36.565 -51.036 1.00 31.22 92 PRO A N 1
ATOM 519 C CA . PRO A 1 67 ? 0.943 -35.834 -51.964 1.00 32.23 92 PRO A CA 1
ATOM 520 C C . PRO A 1 67 ? 1.900 -34.882 -51.245 1.00 30.66 92 PRO A C 1
ATOM 521 O O . PRO A 1 67 ? 1.489 -34.184 -50.324 1.00 29.99 92 PRO A O 1
ATOM 525 N N . ILE A 1 68 ? 3.164 -34.881 -51.667 1.00 30.30 93 ILE A N 1
ATOM 526 C CA . ILE A 1 68 ? 4.189 -34.020 -51.105 1.00 30.53 93 ILE A CA 1
ATOM 527 C C . ILE A 1 68 ? 5.132 -33.542 -52.202 1.00 31.65 93 ILE A C 1
ATOM 528 O O . ILE A 1 68 ? 5.184 -34.118 -53.286 1.00 32.42 93 ILE A O 1
ATOM 533 N N . LYS A 1 69 ? 5.865 -32.479 -51.896 1.00 31.12 94 LYS A N 1
ATOM 534 C CA . LYS A 1 69 ? 7.026 -32.094 -52.698 1.00 33.23 94 LYS A CA 1
ATOM 535 C C . LYS A 1 69 ? 8.225 -32.961 -52.301 1.00 32.14 94 LYS A C 1
ATOM 536 O O . LYS A 1 69 ? 8.690 -32.922 -51.160 1.00 30.27 94 LYS A O 1
ATOM 542 N N . GLY A 1 70 ? 8.750 -33.713 -53.262 1.00 33.32 95 GLY A N 1
ATOM 543 C CA . GLY A 1 70 ? 9.825 -34.665 -53.001 1.00 33.76 95 GLY A CA 1
ATOM 544 C C . GLY A 1 70 ? 11.170 -34.089 -52.609 1.00 34.12 95 GLY A C 1
ATOM 545 O O . GLY A 1 70 ? 11.999 -34.784 -52.025 1.00 34.56 95 GLY A O 1
ATOM 546 N N . ASP A 1 71 ? 11.397 -32.823 -52.926 1.00 33.81 96 ASP A N 1
ATOM 547 C CA . ASP A 1 71 ? 12.653 -32.181 -52.606 1.00 34.06 96 ASP A CA 1
ATOM 548 C C . ASP A 1 71 ? 12.622 -31.444 -51.261 1.00 30.80 96 ASP A C 1
ATOM 549 O O . ASP A 1 71 ? 13.580 -30.763 -50.931 1.00 31.31 96 ASP A O 1
ATOM 554 N N . LYS A 1 72 ? 11.531 -31.581 -50.503 1.00 28.87 97 LYS A N 1
ATOM 555 C CA . LYS A 1 72 ? 11.351 -30.851 -49.254 1.00 27.75 97 LYS A CA 1
ATOM 556 C C . LYS A 1 72 ? 11.281 -31.790 -48.061 1.00 25.46 97 LYS A C 1
ATOM 557 O O . LYS A 1 72 ? 10.865 -32.954 -48.166 1.00 25.17 97 LYS A O 1
ATOM 563 N N . ARG A 1 73 ? 11.685 -31.259 -46.915 1.00 24.20 98 ARG A N 1
ATOM 564 C CA . ARG A 1 73 ? 11.582 -31.944 -45.645 1.00 22.77 98 ARG A CA 1
ATOM 565 C C . ARG A 1 73 ? 10.159 -31.785 -45.106 1.00 22.42 98 ARG A C 1
ATOM 566 O O . ARG A 1 73 ? 9.497 -30.780 -45.413 1.00 21.78 98 ARG A O 1
ATOM 574 N N . HIS A 1 74 ? 9.691 -32.792 -44.364 1.00 21.52 99 HIS A N 1
ATOM 575 C CA . HIS A 1 74 ? 8.351 -32.761 -43.749 1.00 22.15 99 HIS A CA 1
ATOM 576 C C . HIS A 1 74 ? 8.344 -33.119 -42.309 1.00 21.92 99 HIS A C 1
ATOM 577 O O . HIS A 1 74 ? 9.097 -34.001 -41.870 1.00 21.83 99 HIS A O 1
ATOM 584 N N . LEU A 1 75 ? 7.488 -32.439 -41.553 1.00 21.06 100 LEU A N 1
ATOM 585 C CA . LEU A 1 75 ? 7.066 -32.936 -40.266 1.00 21.16 100 LEU A CA 1
ATOM 586 C C . LEU A 1 75 ? 5.914 -33.906 -40.461 1.00 21.61 100 LEU A C 1
ATOM 587 O O . LEU A 1 75 ? 4.990 -33.643 -41.252 1.00 21.87 100 LEU A O 1
ATOM 592 N N . LEU A 1 76 ? 5.984 -35.035 -39.774 1.00 19.82 101 LEU A N 1
ATOM 593 C CA . LEU A 1 76 ? 4.903 -36.010 -39.733 1.00 20.32 101 LEU A CA 1
ATOM 594 C C . LEU A 1 76 ? 4.542 -36.186 -38.292 1.00 20.35 101 LEU A C 1
ATOM 595 O O . LEU A 1 76 ? 5.426 -36.504 -37.465 1.00 20.57 101 LEU A O 1
ATOM 600 N N . ARG A 1 77 ? 3.274 -36.007 -37.948 1.00 19.77 102 ARG A N 1
ATOM 601 C CA . ARG A 1 77 ? 2.791 -36.293 -36.623 1.00 20.09 102 ARG A CA 1
ATOM 602 C C . ARG A 1 77 ? 1.735 -37.377 -36.643 1.00 20.85 102 ARG A C 1
ATOM 603 O O . ARG A 1 77 ? 0.860 -37.363 -37.507 1.00 21.75 102 ARG A O 1
ATOM 611 N N . LEU A 1 78 ? 1.818 -38.259 -35.668 1.00 20.82 103 LEU A N 1
ATOM 612 C CA . LEU A 1 78 ? 0.865 -39.345 -35.483 1.00 21.40 103 LEU A CA 1
ATOM 613 C C . LEU A 1 78 ? 0.264 -39.190 -34.091 1.00 22.19 103 LEU A C 1
ATOM 614 O O . LEU A 1 78 ? 0.998 -39.132 -33.093 1.00 21.97 103 LEU A O 1
ATOM 619 N N . TYR A 1 79 ? -1.065 -39.105 -34.030 1.00 22.83 104 TYR A N 1
ATOM 620 C CA . TYR A 1 79 ? -1.812 -38.889 -32.784 1.00 24.27 104 TYR A CA 1
ATOM 621 C C . TYR A 1 79 ? -2.493 -40.187 -32.376 1.00 25.11 104 TYR A C 1
ATOM 622 O O . TYR A 1 79 ? -3.208 -40.790 -33.190 1.00 25.81 104 TYR A O 1
ATOM 631 N N . PHE A 1 80 ? -2.305 -40.579 -31.123 1.00 25.65 105 PHE A N 1
ATOM 632 C CA . PHE A 1 80 ? -2.888 -41.797 -30.588 1.00 26.82 105 PHE A CA 1
ATOM 633 C C . PHE A 1 80 ? -3.596 -41.547 -29.261 1.00 28.31 105 PHE A C 1
ATOM 634 O O . PHE A 1 80 ? -3.058 -40.879 -28.377 1.00 28.02 105 PHE A O 1
ATOM 642 N N . TYR A 1 81 ? -4.795 -42.102 -29.136 1.00 29.54 106 TYR A N 1
ATOM 643 C CA . TYR A 1 81 ? -5.576 -42.063 -27.898 1.00 31.81 106 TYR A CA 1
ATOM 644 C C . TYR A 1 81 ? -6.032 -43.501 -27.595 1.00 33.33 106 TYR A C 1
ATOM 645 O O . TYR A 1 81 ? -7.060 -43.926 -28.109 1.00 34.73 106 TYR A O 1
ATOM 654 N N . PRO A 1 82 ? -5.254 -44.256 -26.789 1.00 34.59 107 PRO A N 1
ATOM 655 C CA . PRO A 1 82 ? -5.680 -45.625 -26.497 1.00 36.92 107 PRO A CA 1
ATOM 656 C C . PRO A 1 82 ? -6.976 -45.649 -25.700 1.00 38.95 107 PRO A C 1
ATOM 657 O O . PRO A 1 82 ? -7.104 -44.954 -24.696 1.00 40.80 107 PRO A O 1
ATOM 661 N N . SER A 1 83 ? -7.930 -46.441 -26.180 1.00 39.50 108 SER A N 1
ATOM 662 C CA . SER A 1 83 ? -9.249 -46.601 -25.552 1.00 41.49 108 SER A CA 1
ATOM 663 C C . SER A 1 83 ? -9.902 -47.835 -26.161 1.00 42.48 108 SER A C 1
ATOM 664 O O . SER A 1 83 ? -9.301 -48.508 -27.000 1.00 40.74 108 SER A O 1
ATOM 667 N N . THR A 1 84 ? -11.124 -48.132 -25.748 1.00 44.83 109 THR A N 1
ATOM 668 C CA . THR A 1 84 ? -11.856 -49.247 -26.340 1.00 46.14 109 THR A CA 1
ATOM 669 C C . THR A 1 84 ? -12.536 -48.744 -27.608 1.00 45.15 109 THR A C 1
ATOM 670 O O . THR A 1 84 ? -13.346 -47.819 -27.565 1.00 46.61 109 THR A O 1
ATOM 674 N N . TYR A 1 85 ? -12.161 -49.341 -28.737 1.00 43.57 110 TYR A N 1
ATOM 675 C CA . TYR A 1 85 ? -12.751 -49.046 -30.035 1.00 42.18 110 TYR A CA 1
ATOM 676 C C . TYR A 1 85 ? -13.401 -50.324 -30.546 1.00 43.92 110 TYR A C 1
ATOM 677 O O . TYR A 1 85 ? -12.744 -51.372 -30.565 1.00 43.50 110 TYR A O 1
ATOM 686 N N . THR A 1 86 ? -14.671 -50.217 -30.948 1.00 45.18 111 THR A N 1
ATOM 687 C CA . THR A 1 86 ? -15.450 -51.326 -31.547 1.00 47.16 111 THR A CA 1
ATOM 688 C C . THR A 1 86 ? -15.324 -52.649 -30.775 1.00 48.60 111 THR A C 1
ATOM 689 O O . THR A 1 86 ? -15.207 -53.727 -31.367 1.00 49.11 111 THR A O 1
ATOM 693 N N . GLY A 1 87 ? -15.357 -52.549 -29.445 1.00 49.11 112 GLY A N 1
ATOM 694 C CA . GLY A 1 87 ? -15.240 -53.709 -28.559 1.00 49.94 112 GLY A CA 1
ATOM 695 C C . GLY A 1 87 ? -13.871 -54.371 -28.450 1.00 48.47 112 GLY A C 1
ATOM 696 O O . GLY A 1 87 ? -13.739 -55.376 -27.754 1.00 49.72 112 GLY A O 1
ATOM 697 N N . LEU A 1 88 ? -12.845 -53.824 -29.108 1.00 46.44 113 LEU A N 1
ATOM 698 C CA . LEU A 1 88 ? -11.522 -54.446 -29.091 1.00 46.17 113 LEU A CA 1
ATOM 699 C C . LEU A 1 88 ? -10.785 -54.078 -27.806 1.00 47.08 113 LEU A C 1
ATOM 700 O O . LEU A 1 88 ? -11.022 -53.025 -27.245 1.00 47.72 113 LEU A O 1
ATOM 705 N N . ASN A 1 89 ? -9.903 -54.968 -27.363 1.00 48.12 114 ASN A N 1
ATOM 706 C CA . ASN A 1 89 ? -9.075 -54.767 -26.172 1.00 49.03 114 ASN A CA 1
ATOM 707 C C . ASN A 1 89 ? -7.828 -54.018 -26.637 1.00 46.39 114 ASN A C 1
ATOM 708 O O . ASN A 1 89 ? -6.995 -54.594 -27.327 1.00 45.56 114 ASN A O 1
ATOM 713 N N . ILE A 1 90 ? -7.694 -52.753 -26.239 1.00 45.33 115 ILE A N 1
ATOM 714 C CA . ILE A 1 90 ? -6.540 -51.918 -26.629 1.00 43.99 115 ILE A CA 1
ATOM 715 C C . ILE A 1 90 ? -5.180 -52.513 -26.224 1.00 43.93 115 ILE A C 1
ATOM 716 O O . ILE A 1 90 ? -4.179 -52.238 -26.869 1.00 42.05 115 ILE A O 1
ATOM 721 N N . SER A 1 91 ? -5.141 -53.337 -25.176 1.00 46.41 116 SER A N 1
ATOM 722 C CA . SER A 1 91 ? -3.911 -54.056 -24.803 1.00 47.13 116 SER A CA 1
ATOM 723 C C . SER A 1 91 ? -3.410 -55.054 -25.856 1.00 46.59 116 SER A C 1
ATOM 724 O O . SER A 1 91 ? -2.257 -55.472 -25.792 1.00 47.88 116 SER A O 1
ATOM 727 N N . ASN A 1 92 ? -4.260 -55.421 -26.816 1.00 45.16 117 ASN A N 1
ATOM 728 C CA . ASN A 1 92 ? -3.867 -56.294 -27.926 1.00 44.53 117 ASN A CA 1
ATOM 729 C C . ASN A 1 92 ? -3.255 -55.531 -29.081 1.00 41.44 117 ASN A C 1
ATOM 730 O O . ASN A 1 92 ? -2.727 -56.161 -29.991 1.00 40.55 117 ASN A O 1
ATOM 735 N N . SER A 1 93 ? -3.318 -54.197 -29.053 1.00 39.06 118 SER A N 1
ATOM 736 C CA . SER A 1 93 ? -2.787 -53.396 -30.147 1.00 36.90 118 SER A CA 1
ATOM 737 C C . SER A 1 93 ? -1.263 -53.311 -30.098 1.00 36.04 118 SER A C 1
ATOM 738 O O . SER A 1 93 ? -0.682 -52.746 -29.177 1.00 36.26 118 SER A O 1
ATOM 741 N N . TYR A 1 94 ? -0.633 -53.889 -31.109 1.00 35.00 119 TYR A N 1
ATOM 742 C CA . TYR A 1 94 ? 0.793 -53.807 -31.346 1.00 33.90 119 TYR A CA 1
ATOM 743 C C . TYR A 1 94 ? 0.916 -53.642 -32.852 1.00 32.64 119 TYR A C 1
ATOM 744 O O . TYR A 1 94 ? 0.330 -54.429 -33.594 1.00 32.64 119 TYR A O 1
ATOM 753 N N . PHE A 1 95 ? 1.650 -52.638 -33.305 1.00 30.08 120 PHE A N 1
ATOM 754 C CA . PHE A 1 95 ? 1.807 -52.437 -34.749 1.00 28.94 120 PHE A CA 1
ATOM 755 C C . PHE A 1 95 ? 3.045 -51.665 -35.162 1.00 28.10 120 PHE A C 1
ATOM 756 O O . PHE A 1 95 ? 3.772 -51.088 -34.330 1.00 27.51 120 PHE A O 1
ATOM 764 N N . THR A 1 96 ? 3.292 -51.696 -36.467 1.00 27.25 121 THR A N 1
ATOM 765 C CA . THR A 1 96 ? 4.392 -51.015 -37.093 1.00 26.44 121 THR A CA 1
ATOM 766 C C . THR A 1 96 ? 3.828 -49.883 -37.922 1.00 25.47 121 THR A C 1
ATOM 767 O O . THR A 1 96 ? 2.738 -49.988 -38.485 1.00 25.48 121 THR A O 1
ATOM 771 N N . VAL A 1 97 ? 4.567 -48.777 -37.984 1.00 23.97 122 VAL A N 1
ATOM 772 C CA . VAL A 1 97 ? 4.271 -47.706 -38.927 1.00 23.63 122 VAL A CA 1
ATOM 773 C C . VAL A 1 97 ? 5.550 -47.375 -39.670 1.00 23.97 122 VAL A C 1
ATOM 774 O O . VAL A 1 97 ? 6.614 -47.149 -39.036 1.00 24.06 122 VAL A O 1
ATOM 778 N N . GLU A 1 98 ? 5.429 -47.268 -40.983 1.00 24.75 123 GLU A N 1
ATOM 779 C CA . GLU A 1 98 ? 6.509 -46.912 -41.870 1.00 25.77 123 GLU A CA 1
ATOM 780 C C . GLU A 1 98 ? 6.097 -45.715 -42.704 1.00 25.21 123 GLU A C 1
ATOM 781 O O . GLU A 1 98 ? 4.918 -45.593 -43.101 1.00 25.35 123 GLU A O 1
ATOM 787 N N . ALA A 1 99 ? 7.050 -44.836 -42.993 1.00 24.78 124 ALA A N 1
ATOM 788 C CA . ALA A 1 99 ? 6.817 -43.694 -43.883 1.00 25.69 124 ALA A CA 1
ATOM 789 C C . ALA A 1 99 ? 7.856 -43.798 -44.972 1.00 28.13 124 ALA A C 1
ATOM 790 O O . ALA A 1 99 ? 9.062 -43.591 -44.742 1.00 28.08 124 ALA A O 1
ATOM 792 N N . ASN A 1 100 ? 7.381 -44.131 -46.161 1.00 28.97 125 ASN A N 1
ATOM 793 C CA . ASN A 1 100 ? 8.210 -44.595 -47.237 1.00 32.53 125 ASN A CA 1
ATOM 794 C C . ASN A 1 100 ? 9.136 -45.716 -46.724 1.00 33.84 125 ASN A C 1
ATOM 795 O O . ASN A 1 100 ? 8.632 -46.724 -46.208 1.00 35.17 125 ASN A O 1
ATOM 800 N N . ASP A 1 101 ? 10.442 -45.537 -46.808 1.00 34.88 126 ASP A N 1
ATOM 801 C CA . ASP A 1 101 ? 11.379 -46.572 -46.389 1.00 36.46 126 ASP A CA 1
ATOM 802 C C . ASP A 1 101 ? 11.869 -46.399 -44.922 1.00 33.53 126 ASP A C 1
ATOM 803 O O . ASP A 1 101 ? 12.807 -47.081 -44.529 1.00 34.81 126 ASP A O 1
ATOM 808 N N . VAL A 1 102 ? 11.228 -45.527 -44.134 1.00 30.35 127 VAL A N 1
ATOM 809 C CA . VAL A 1 102 ? 11.672 -45.230 -42.753 1.00 28.67 127 VAL A CA 1
ATOM 810 C C . VAL A 1 102 ? 10.706 -45.920 -41.777 1.00 27.42 127 VAL A C 1
ATOM 811 O O . VAL A 1 102 ? 9.499 -45.663 -41.825 1.00 26.86 127 VAL A O 1
ATOM 815 N N . THR A 1 103 ? 11.216 -46.776 -40.906 1.00 26.50 128 THR A N 1
ATOM 816 C CA . THR A 1 103 ? 10.403 -47.358 -39.847 1.00 25.86 128 THR A CA 1
ATOM 817 C C . THR A 1 103 ? 10.332 -46.397 -38.675 1.00 24.72 128 THR A C 1
ATOM 818 O O . THR A 1 103 ? 11.371 -46.024 -38.099 1.00 24.41 128 THR A O 1
ATOM 822 N N . LEU A 1 104 ? 9.122 -45.982 -38.330 1.00 23.07 129 LEU A N 1
ATOM 823 C CA . LEU A 1 104 ? 8.870 -45.033 -37.249 1.00 22.74 129 LEU A CA 1
ATOM 824 C C . LEU A 1 104 ? 8.562 -45.744 -35.958 1.00 23.18 129 LEU A C 1
ATOM 825 O O . LEU A 1 104 ? 9.094 -45.390 -34.889 1.00 22.75 129 LEU A O 1
ATOM 830 N N . LEU A 1 105 ? 7.658 -46.714 -36.042 1.00 23.19 130 LEU A N 1
ATOM 831 C CA . LEU A 1 105 ? 7.180 -47.444 -34.889 1.00 24.06 130 LEU A CA 1
ATOM 832 C C . LEU A 1 105 ? 7.186 -48.919 -35.220 1.00 25.38 130 LEU A C 1
ATOM 833 O O . LEU A 1 105 ? 6.918 -49.296 -36.359 1.00 25.20 130 LEU A O 1
ATOM 838 N N . SER A 1 106 ? 7.482 -49.769 -34.238 1.00 26.52 131 SER A N 1
ATOM 839 C CA . SER A 1 106 ? 7.594 -51.213 -34.449 1.00 28.24 131 SER A CA 1
ATOM 840 C C . SER A 1 106 ? 7.222 -51.894 -33.147 1.00 29.29 131 SER A C 1
ATOM 841 O O . SER A 1 106 ? 7.737 -51.504 -32.088 1.00 29.96 131 SER A O 1
ATOM 844 N N . ASN A 1 107 ? 6.305 -52.854 -33.203 1.00 29.96 132 ASN A N 1
ATOM 845 C CA . ASN A 1 107 ? 5.758 -53.481 -31.992 1.00 31.60 132 ASN A CA 1
ATOM 846 C C . ASN A 1 107 ? 5.229 -52.457 -30.976 1.00 30.79 132 ASN A C 1
ATOM 847 O O . ASN A 1 107 ? 5.336 -52.637 -29.756 1.00 31.16 132 ASN A O 1
ATOM 852 N N . PHE A 1 108 ? 4.634 -51.400 -31.498 1.00 29.55 133 PHE A N 1
ATOM 853 C CA . PHE A 1 108 ? 4.239 -50.235 -30.716 1.00 29.22 133 PHE A CA 1
ATOM 854 C C . PHE A 1 108 ? 2.941 -50.463 -29.966 1.00 30.55 133 PHE A C 1
ATOM 855 O O . PHE A 1 108 ? 1.905 -50.762 -30.577 1.00 30.67 133 PHE A O 1
ATOM 863 N N . SER A 1 109 ? 3.005 -50.302 -28.642 1.00 31.38 134 SER A N 1
ATOM 864 C CA . SER A 1 109 ? 1.844 -50.364 -27.766 1.00 32.79 134 SER A CA 1
ATOM 865 C C . SER A 1 109 ? 1.567 -48.962 -27.255 1.00 32.52 134 SER A C 1
ATOM 866 O O . SER A 1 109 ? 2.268 -48.461 -26.362 1.00 32.99 134 SER A O 1
ATOM 869 N N . ALA A 1 110 ? 0.540 -48.334 -27.804 1.00 32.62 135 ALA A N 1
ATOM 870 C CA . ALA A 1 110 ? 0.085 -47.041 -27.312 1.00 32.37 135 ALA A CA 1
ATOM 871 C C . ALA A 1 110 ? -0.372 -47.122 -25.847 1.00 34.60 135 ALA A C 1
ATOM 872 O O . ALA A 1 110 ? -0.097 -46.211 -25.046 1.00 34.20 135 ALA A O 1
ATOM 874 N N . ALA A 1 111 ? -1.044 -48.218 -25.508 1.00 36.43 136 ALA A N 1
ATOM 875 C CA . ALA A 1 111 ? -1.570 -48.431 -24.154 1.00 39.21 136 ALA A CA 1
ATOM 876 C C . ALA A 1 111 ? -0.436 -48.421 -23.131 1.00 40.39 136 ALA A C 1
ATOM 877 O O . ALA A 1 111 ? -0.465 -47.642 -22.173 1.00 41.31 136 ALA A O 1
ATOM 879 N N . ILE A 1 112 ? 0.579 -49.251 -23.364 1.00 40.59 137 ILE A N 1
ATOM 880 C CA . ILE A 1 112 ? 1.738 -49.337 -22.458 1.00 41.54 137 ILE A CA 1
ATOM 881 C C . ILE A 1 112 ? 2.525 -48.024 -22.392 1.00 40.19 137 ILE A C 1
ATOM 882 O O . ILE A 1 112 ? 2.956 -47.596 -21.303 1.00 40.39 137 ILE A O 1
ATOM 887 N N . THR A 1 113 ? 2.719 -47.387 -23.539 1.00 37.98 138 THR A N 1
ATOM 888 C CA . THR A 1 113 ? 3.443 -46.115 -23.583 1.00 37.02 138 THR A CA 1
ATOM 889 C C . THR A 1 113 ? 2.706 -45.052 -22.764 1.00 38.07 138 THR A C 1
ATOM 890 O O . THR A 1 113 ? 3.334 -44.348 -21.963 1.00 38.64 138 THR A O 1
ATOM 894 N N . CYS A 1 114 ? 1.389 -44.970 -22.936 1.00 39.15 139 CYS A N 1
ATOM 895 C CA . CYS A 1 114 ? 0.543 -44.031 -22.185 1.00 40.96 139 CYS A CA 1
ATOM 896 C C . CYS A 1 114 ? 0.577 -44.283 -20.680 1.00 43.84 139 CYS A C 1
ATOM 897 O O . CYS A 1 114 ? 0.697 -43.337 -19.898 1.00 44.93 139 CYS A O 1
ATOM 900 N N . GLN A 1 115 ? 0.510 -45.551 -20.284 1.00 46.28 140 GLN A N 1
ATOM 901 C CA . GLN A 1 115 ? 0.592 -45.922 -18.860 1.00 50.25 140 GLN A CA 1
ATOM 902 C C . GLN A 1 115 ? 1.932 -45.481 -18.245 1.00 50.51 140 GLN A C 1
ATOM 903 O O . GLN A 1 115 ? 1.953 -44.874 -17.168 1.00 49.71 140 GLN A O 1
ATOM 909 N N . ALA A 1 116 ? 3.034 -45.758 -18.945 1.00 49.73 141 ALA A N 1
ATOM 910 C CA . ALA A 1 116 ? 4.384 -45.371 -18.478 1.00 49.91 141 ALA A CA 1
ATOM 911 C C . ALA A 1 116 ? 4.561 -43.865 -18.330 1.00 49.30 141 ALA A C 1
ATOM 912 O O . ALA A 1 116 ? 5.189 -43.406 -17.382 1.00 50.67 141 ALA A O 1
ATOM 914 N N . LEU A 1 117 ? 4.009 -43.100 -19.264 1.00 47.33 142 LEU A N 1
ATOM 915 C CA . LEU A 1 117 ? 4.084 -41.635 -19.218 1.00 46.60 142 LEU A CA 1
ATOM 916 C C . LEU A 1 117 ? 3.078 -40.944 -18.280 1.00 46.92 142 LEU A C 1
ATOM 917 O O . LEU A 1 117 ? 3.183 -39.731 -18.093 1.00 46.64 142 LEU A O 1
ATOM 922 N N . THR A 1 118 ? 2.106 -41.678 -17.731 1.00 47.42 143 THR A N 1
ATOM 923 C CA . THR A 1 118 ? 0.946 -41.085 -17.046 1.00 49.58 143 THR A CA 1
ATOM 924 C C . THR A 1 118 ? 0.302 -39.987 -17.906 1.00 48.11 143 THR A C 1
ATOM 925 O O . THR A 1 118 ? 0.028 -38.880 -17.454 1.00 48.93 143 THR A O 1
ATOM 929 N N . GLN A 1 119 ? 0.078 -40.326 -19.167 1.00 46.56 144 GLN A N 1
ATOM 930 C CA . GLN A 1 119 ? -0.533 -39.432 -20.136 1.00 45.25 144 GLN A CA 1
ATOM 931 C C . GLN A 1 119 ? -1.566 -40.257 -20.881 1.00 43.92 144 GLN A C 1
ATOM 932 O O . GLN A 1 119 ? -1.286 -41.396 -21.208 1.00 44.76 144 GLN A O 1
ATOM 938 N N . ALA A 1 120 ? -2.747 -39.698 -21.132 1.00 42.44 145 ALA A N 1
ATOM 939 C CA . ALA A 1 120 ? -3.834 -40.443 -21.786 1.00 41.79 145 ALA A CA 1
ATOM 940 C C . ALA A 1 120 ? -3.759 -40.447 -23.319 1.00 39.42 145 ALA A C 1
ATOM 941 O O . ALA A 1 120 ? -4.507 -41.190 -23.963 1.00 39.24 145 ALA A O 1
ATOM 943 N N . TYR A 1 121 ? -2.877 -39.639 -23.892 1.00 37.57 146 TYR A N 1
ATOM 944 C CA . TYR A 1 121 ? -2.711 -39.522 -25.349 1.00 36.27 146 TYR A CA 1
ATOM 945 C C . TYR A 1 121 ? -1.233 -39.322 -25.699 1.00 33.69 146 TYR A C 1
ATOM 946 O O . TYR A 1 121 ? -0.437 -38.945 -24.839 1.00 32.33 146 TYR A O 1
ATOM 955 N N . LEU A 1 122 ? -0.879 -39.580 -26.955 1.00 30.75 147 LEU A N 1
ATOM 956 C CA . LEU A 1 122 ? 0.501 -39.441 -27.453 1.00 30.51 147 LEU A CA 1
ATOM 957 C C . LEU A 1 122 ? 0.488 -38.717 -28.780 1.00 28.48 147 LEU A C 1
ATOM 958 O O . LEU A 1 122 ? -0.412 -38.928 -29.595 1.00 27.72 147 LEU A O 1
ATOM 963 N N . VAL A 1 123 ? 1.507 -37.886 -29.010 1.00 26.76 148 VAL A N 1
ATOM 964 C CA . VAL A 1 123 ? 1.774 -37.334 -30.321 1.00 25.88 148 VAL A CA 1
ATOM 965 C C . VAL A 1 123 ? 3.228 -37.687 -30.652 1.00 25.18 148 VAL A C 1
ATOM 966 O O . VAL A 1 123 ? 4.165 -37.233 -29.972 1.00 27.73 148 VAL A O 1
ATOM 970 N N . LYS A 1 124 ? 3.418 -38.527 -31.651 1.00 23.24 149 LYS A N 1
ATOM 971 C CA . LYS A 1 124 ? 4.731 -38.875 -32.145 1.00 22.91 149 LYS A CA 1
ATOM 972 C C . LYS A 1 124 ? 5.025 -37.918 -33.283 1.00 21.99 149 LYS A C 1
ATOM 973 O O . LYS A 1 124 ? 4.204 -37.751 -34.171 1.00 22.70 149 LYS A O 1
ATOM 979 N N . GLU A 1 125 ? 6.194 -37.268 -33.280 1.00 20.76 150 GLU A N 1
ATOM 980 C CA . GLU A 1 125 ? 6.532 -36.316 -34.305 1.00 20.10 150 GLU A CA 1
ATOM 981 C C . GLU A 1 125 ? 7.877 -36.668 -34.903 1.00 19.38 150 GLU A C 1
ATOM 982 O O . GLU A 1 125 ? 8.852 -36.918 -34.145 1.00 19.40 150 GLU A O 1
ATOM 988 N N . TYR A 1 126 ? 7.943 -36.631 -36.221 1.00 18.68 151 TYR A N 1
ATOM 989 C CA . TYR A 1 126 ? 9.126 -36.975 -36.984 1.00 19.44 151 TYR A CA 1
ATOM 990 C C . TYR A 1 126 ? 9.424 -35.878 -37.979 1.00 20.11 151 TYR A C 1
ATOM 991 O O . TYR A 1 126 ? 8.518 -35.204 -38.453 1.00 20.90 151 TYR A O 1
ATOM 1000 N N . SER A 1 127 ? 10.700 -35.715 -38.321 1.00 19.85 152 SER A N 1
ATOM 1001 C CA . SER A 1 127 ? 11.121 -34.852 -39.396 1.00 20.25 152 SER A CA 1
ATOM 1002 C C . SER A 1 127 ? 11.797 -35.720 -40.439 1.00 21.24 152 SER A C 1
ATOM 1003 O O . SER A 1 127 ? 12.868 -36.301 -40.189 1.00 21.62 152 SER A O 1
ATOM 1006 N N . LEU A 1 128 ? 11.137 -35.833 -41.584 1.00 21.20 153 LEU A N 1
ATOM 1007 C CA . LEU A 1 128 ? 11.534 -36.759 -42.639 1.00 22.54 153 LEU A CA 1
ATOM 1008 C C . LEU A 1 128 ? 12.337 -36.039 -43.702 1.00 22.70 153 LEU A C 1
ATOM 1009 O O . LEU A 1 128 ? 11.858 -35.056 -44.294 1.00 22.78 153 LEU A O 1
ATOM 1014 N N . ALA A 1 129 ? 13.546 -36.526 -43.974 1.00 22.96 154 ALA A N 1
ATOM 1015 C CA . ALA A 1 129 ? 14.365 -35.954 -45.035 1.00 24.32 154 ALA A CA 1
ATOM 1016 C C . ALA A 1 129 ? 13.691 -36.057 -46.406 1.00 25.63 154 ALA A C 1
ATOM 1017 O O . ALA A 1 129 ? 12.845 -36.937 -46.624 1.00 25.20 154 ALA A O 1
ATOM 1019 N N . PRO A 1 130 ? 14.082 -35.184 -47.343 1.00 27.25 155 PRO A N 1
ATOM 1020 C CA . PRO A 1 130 ? 13.514 -35.259 -48.688 1.00 29.50 155 PRO A CA 1
ATOM 1021 C C . PRO A 1 130 ? 13.644 -36.663 -49.281 1.00 32.57 155 PRO A C 1
ATOM 1022 O O . PRO A 1 130 ? 14.710 -37.275 -49.154 1.00 33.10 155 PRO A O 1
ATOM 1026 N N . THR A 1 131 ? 12.546 -37.121 -49.881 1.00 34.48 156 THR A N 1
ATOM 1027 C CA . THR A 1 131 ? 12.350 -38.466 -50.432 1.00 38.07 156 THR A CA 1
ATOM 1028 C C . THR A 1 131 ? 12.631 -38.560 -51.932 1.00 41.35 156 THR A C 1
ATOM 1029 O O . THR A 1 131 ? 12.757 -39.667 -52.460 1.00 44.46 156 THR A O 1
ATOM 1033 N N . ASP A 1 132 ? 12.691 -37.419 -52.630 1.00 41.56 157 ASP A N 1
ATOM 1034 C CA . ASP A 1 132 ? 12.590 -37.366 -54.100 1.00 44.20 157 ASP A CA 1
ATOM 1035 C C . ASP A 1 132 ? 11.413 -38.167 -54.685 1.00 43.33 157 ASP A C 1
ATOM 1036 O O . ASP A 1 132 ? 11.486 -38.685 -55.797 1.00 42.30 157 ASP A O 1
ATOM 1041 N N . LYS A 1 133 ? 10.329 -38.237 -53.919 1.00 41.40 158 LYS A N 1
ATOM 1042 C CA . LYS A 1 133 ? 9.102 -38.894 -54.312 1.00 42.37 158 LYS A CA 1
ATOM 1043 C C . LYS A 1 133 ? 7.976 -37.922 -54.034 1.00 40.17 158 LYS A C 1
ATOM 1044 O O . LYS A 1 133 ? 7.976 -37.252 -52.992 1.00 38.43 158 LYS A O 1
ATOM 1050 N N . ASP A 1 134 ? 7.010 -37.859 -54.943 1.00 39.95 159 ASP A N 1
ATOM 1051 C CA . ASP A 1 134 ? 5.891 -36.930 -54.810 1.00 40.02 159 ASP A CA 1
ATOM 1052 C C . ASP A 1 134 ? 4.731 -37.502 -53.973 1.00 36.71 159 ASP A C 1
ATOM 1053 O O . ASP A 1 134 ? 3.704 -36.846 -53.818 1.00 34.65 159 ASP A O 1
ATOM 1058 N N . VAL A 1 135 ? 4.908 -38.699 -53.414 1.00 34.85 160 VAL A N 1
ATOM 1059 C CA . VAL A 1 135 ? 3.919 -39.294 -52.524 1.00 33.63 160 VAL A CA 1
ATOM 1060 C C . VAL A 1 135 ? 4.599 -39.785 -51.249 1.00 31.79 160 VAL A C 1
ATOM 1061 O O . VAL A 1 135 ? 5.648 -40.417 -51.311 1.00 31.76 160 VAL A O 1
ATOM 1065 N N . LEU A 1 136 ? 4.000 -39.471 -50.101 1.00 29.80 161 LEU A N 1
ATOM 1066 C CA . LEU A 1 136 ? 4.403 -40.035 -48.826 1.00 29.10 161 LEU A CA 1
ATOM 1067 C C . LEU A 1 136 ? 3.457 -41.199 -48.551 1.00 28.74 161 LEU A C 1
ATOM 1068 O O . LEU A 1 136 ? 2.260 -40.990 -48.347 1.00 29.47 161 LEU A O 1
ATOM 1073 N N . SER A 1 137 ? 4.002 -42.406 -48.540 1.00 27.77 162 SER A N 1
ATOM 1074 C CA . SER A 1 137 ? 3.263 -43.608 -48.195 1.00 28.25 162 SER A CA 1
ATOM 1075 C C . SER A 1 137 ? 3.404 -43.968 -46.727 1.00 27.35 162 SER A C 1
ATOM 1076 O O . SER A 1 137 ? 4.514 -44.249 -46.277 1.00 27.67 162 SER A O 1
ATOM 1079 N N . ILE A 1 138 ? 2.295 -43.937 -45.984 1.00 25.32 163 ILE A N 1
ATOM 1080 C CA . ILE A 1 138 ? 2.322 -44.204 -44.550 1.00 24.53 163 ILE A CA 1
ATOM 1081 C C . ILE A 1 138 ? 1.601 -45.522 -44.348 1.00 25.05 163 ILE A C 1
ATOM 1082 O O . ILE A 1 138 ? 0.384 -45.610 -44.576 1.00 26.33 163 ILE A O 1
ATOM 1087 N N . LYS A 1 139 ? 2.360 -46.544 -43.960 1.00 25.38 164 LYS A N 1
ATOM 1088 C CA . LYS A 1 139 ? 1.861 -47.921 -43.889 1.00 26.35 164 LYS A CA 1
ATOM 1089 C C . LYS A 1 139 ? 1.718 -48.355 -42.452 1.00 25.84 164 LYS A C 1
ATOM 1090 O O . LYS A 1 139 ? 2.699 -48.289 -41.683 1.00 25.36 164 LYS A O 1
ATOM 1096 N N . PHE A 1 140 ? 0.513 -48.806 -42.093 1.00 25.38 165 PHE A N 1
ATOM 1097 C CA . PHE A 1 140 ? 0.196 -49.370 -40.796 1.00 25.62 165 PHE A CA 1
ATOM 1098 C C . PHE A 1 140 ? 0.113 -50.881 -40.907 1.00 26.80 165 PHE A C 1
ATOM 1099 O O . PHE A 1 140 ? -0.683 -51.390 -41.681 1.00 27.83 165 PHE A O 1
ATOM 1107 N N . THR A 1 141 ? 0.917 -51.611 -40.142 1.00 27.37 166 THR A N 1
ATOM 1108 C CA . THR A 1 141 ? 0.941 -53.061 -40.193 1.00 28.90 166 THR A CA 1
ATOM 1109 C C . THR A 1 141 ? 0.740 -53.653 -38.810 1.00 29.60 166 THR A C 1
ATOM 1110 O O . THR A 1 141 ? 1.658 -53.589 -37.987 1.00 29.02 166 THR A O 1
ATOM 1114 N N . PRO A 1 142 ? -0.440 -54.243 -38.535 1.00 30.66 167 PRO A N 1
ATOM 1115 C CA . PRO A 1 142 ? -0.641 -54.945 -37.269 1.00 32.14 167 PRO A CA 1
ATOM 1116 C C . PRO A 1 142 ? 0.439 -56.013 -37.052 1.00 33.83 167 PRO A C 1
ATOM 1117 O O . PRO A 1 142 ? 0.910 -56.625 -38.024 1.00 34.53 167 PRO A O 1
ATOM 1121 N N . SER A 1 143 ? 0.848 -56.219 -35.806 1.00 35.80 168 SER A N 1
ATOM 1122 C CA . SER A 1 143 ? 1.851 -57.227 -35.501 1.00 38.29 168 SER A CA 1
ATOM 1123 C C . SER A 1 143 ? 1.401 -58.614 -35.988 1.00 41.48 168 SER A C 1
ATOM 1124 O O . SER A 1 143 ? 0.290 -59.037 -35.705 1.00 41.33 168 SER A O 1
ATOM 1127 N N . ASP A 1 144 ? 2.282 -59.305 -36.697 1.00 44.38 169 ASP A N 1
ATOM 1128 C CA . ASP A 1 144 ? 2.020 -60.683 -37.097 1.00 48.41 169 ASP A CA 1
ATOM 1129 C C . ASP A 1 144 ? 2.406 -61.698 -36.016 1.00 51.58 169 ASP A C 1
ATOM 1130 O O . ASP A 1 144 ? 2.358 -62.902 -36.269 1.00 52.33 169 ASP A O 1
ATOM 1135 N N . LYS A 1 145 ? 2.775 -61.225 -34.824 1.00 52.84 170 LYS A N 1
ATOM 1136 C CA . LYS A 1 145 ? 3.172 -62.106 -33.723 1.00 56.89 170 LYS A CA 1
ATOM 1137 C C . LYS A 1 145 ? 2.046 -62.386 -32.721 1.00 58.54 170 LYS A C 1
ATOM 1138 O O . LYS A 1 145 ? 1.934 -63.512 -32.234 1.00 61.17 170 LYS A O 1
ATOM 1144 N N . TYR A 1 146 ? 1.189 -61.405 -32.461 1.00 57.03 171 TYR A N 1
ATOM 1145 C CA . TYR A 1 146 ? 0.013 -61.580 -31.601 1.00 58.40 171 TYR A CA 1
ATOM 1146 C C . TYR A 1 146 ? -1.217 -61.685 -32.485 1.00 59.01 171 TYR A C 1
ATOM 1147 O O . TYR A 1 146 ? -1.330 -60.970 -33.481 1.00 56.99 171 TYR A O 1
ATOM 1156 N N . ARG A 1 147 ? -2.144 -62.565 -32.116 1.00 60.88 172 ARG A N 1
ATOM 1157 C CA . ARG A 1 147 ? -3.173 -63.035 -33.054 1.00 61.80 172 ARG A CA 1
ATOM 1158 C C . ARG A 1 147 ? -4.360 -62.073 -33.198 1.00 58.55 172 ARG A C 1
ATOM 1159 O O . ARG A 1 147 ? -4.964 -61.982 -34.284 1.00 58.78 172 ARG A O 1
ATOM 1167 N N . ASP A 1 148 ? -4.700 -61.390 -32.105 1.00 54.26 173 ASP A N 1
ATOM 1168 C CA . ASP A 1 148 ? -5.702 -60.329 -32.104 1.00 51.77 173 ASP A CA 1
ATOM 1169 C C . ASP A 1 148 ? -5.012 -58.934 -32.180 1.00 47.18 173 ASP A C 1
ATOM 1170 O O . ASP A 1 148 ? -5.591 -57.941 -31.743 1.00 46.42 173 ASP A O 1
ATOM 1175 N N . ALA A 1 149 ? -3.798 -58.854 -32.731 1.00 44.33 174 ALA A N 1
ATOM 1176 C CA . ALA A 1 149 ? -3.123 -57.551 -32.918 1.00 41.46 174 ALA A CA 1
ATOM 1177 C C . ALA A 1 149 ? -3.862 -56.733 -33.955 1.00 39.19 174 ALA A C 1
ATOM 1178 O O . ALA A 1 149 ? -4.234 -57.251 -35.011 1.00 38.76 174 ALA A O 1
ATOM 1180 N N . PHE A 1 150 ? -4.077 -55.460 -33.638 1.00 37.06 175 PHE A N 1
ATOM 1181 C CA . PHE A 1 150 ? -4.633 -54.501 -34.580 1.00 35.33 175 PHE A CA 1
ATOM 1182 C C . PHE A 1 150 ? -3.890 -53.166 -34.447 1.00 33.00 175 PHE A C 1
ATOM 1183 O O . PHE A 1 150 ? -3.194 -52.907 -33.458 1.00 33.30 175 PHE A O 1
ATOM 1191 N N . ALA A 1 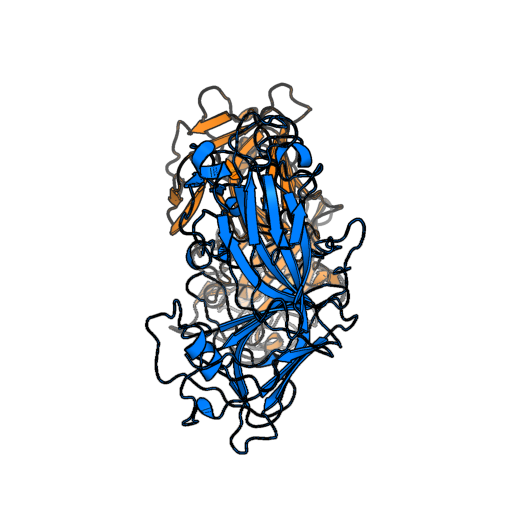151 ? -4.039 -52.337 -35.460 1.00 30.95 176 ALA A N 1
ATOM 1192 C CA . ALA A 1 151 ? -3.447 -50.996 -35.463 1.00 29.28 176 ALA A CA 1
ATOM 1193 C C . ALA A 1 151 ? -4.563 -49.980 -35.386 1.00 29.18 176 ALA A C 1
ATOM 1194 O O . ALA A 1 151 ? -5.711 -50.254 -35.736 1.00 29.82 176 ALA A O 1
ATOM 1196 N N . PHE A 1 152 ? -4.232 -48.785 -34.929 1.00 28.28 177 PHE A N 1
ATOM 1197 C CA . PHE A 1 152 ? -5.195 -47.694 -34.912 1.00 28.55 177 PHE A CA 1
ATOM 1198 C C . PHE A 1 152 ? -4.458 -46.392 -35.042 1.00 26.85 177 PHE A C 1
ATOM 1199 O O . PHE A 1 152 ? -3.238 -46.318 -34.818 1.00 26.12 177 PHE A O 1
ATOM 1207 N N . ILE A 1 153 ? -5.203 -45.368 -35.426 1.00 26.50 178 ILE A N 1
ATOM 1208 C CA . ILE A 1 153 ? -4.646 -44.018 -35.576 1.00 25.75 178 ILE A CA 1
ATOM 1209 C C . ILE A 1 153 ? -5.789 -43.033 -35.340 1.00 26.31 178 ILE A C 1
ATOM 1210 O O . ILE A 1 153 ? -6.908 -43.250 -35.810 1.00 27.50 178 ILE A O 1
ATOM 1215 N N . ASN A 1 154 ? -5.515 -41.957 -34.610 1.00 25.46 179 ASN A N 1
ATOM 1216 C CA . ASN A 1 154 ? -6.527 -40.918 -34.372 1.00 27.00 179 ASN A CA 1
ATOM 1217 C C . ASN A 1 154 ? -6.344 -39.681 -35.232 1.00 26.37 179 ASN A C 1
ATOM 1218 O O . ASN A 1 154 ? -7.323 -39.040 -35.637 1.00 27.05 179 ASN A O 1
ATOM 1223 N N . GLY A 1 155 ? -5.093 -39.361 -35.542 1.00 25.57 180 GLY A N 1
ATOM 1224 C CA . GLY A 1 155 ? -4.786 -38.188 -36.334 1.00 25.27 180 GLY A CA 1
ATOM 1225 C C . GLY A 1 155 ? -3.453 -38.295 -37.032 1.00 24.20 180 GLY A C 1
ATOM 1226 O O . GLY A 1 155 ? -2.520 -38.924 -36.522 1.00 23.07 180 GLY A O 1
ATOM 1227 N N . ILE A 1 156 ? -3.379 -37.676 -38.200 1.00 23.98 181 ILE A N 1
ATOM 1228 C CA . ILE A 1 156 ? -2.135 -37.599 -38.975 1.00 23.31 181 ILE A CA 1
ATOM 1229 C C . ILE A 1 156 ? -1.937 -36.165 -39.444 1.00 23.10 181 ILE A C 1
ATOM 1230 O O . ILE A 1 156 ? -2.844 -35.598 -40.020 1.00 22.61 181 ILE A O 1
ATOM 1235 N N . GLU A 1 157 ? -0.755 -35.578 -39.195 1.00 21.52 182 GLU A N 1
ATOM 1236 C CA . GLU A 1 157 ? -0.373 -34.324 -39.858 1.00 22.12 182 GLU A CA 1
ATOM 1237 C C . GLU A 1 157 ? 0.873 -34.505 -40.694 1.00 21.43 182 GLU A C 1
ATOM 1238 O O . GLU A 1 157 ? 1.800 -35.206 -40.289 1.00 20.37 182 GLU A O 1
ATOM 1244 N N . VAL A 1 158 ? 0.854 -33.909 -41.873 1.00 21.29 183 VAL A N 1
ATOM 1245 C CA . VAL A 1 158 ? 2.017 -33.780 -42.738 1.00 21.76 183 VAL A CA 1
ATOM 1246 C C . VAL A 1 158 ? 2.186 -32.322 -43.064 1.00 21.66 183 VAL A C 1
ATOM 1247 O O . VAL A 1 158 ? 1.287 -31.707 -43.608 1.00 22.28 183 VAL A O 1
ATOM 1251 N N . ILE A 1 159 ? 3.355 -31.769 -42.731 1.00 20.86 184 ILE A N 1
ATOM 1252 C CA . ILE A 1 159 ? 3.618 -30.331 -42.784 1.00 21.18 184 ILE A CA 1
ATOM 1253 C C . ILE A 1 159 ? 4.975 -30.141 -43.449 1.00 21.29 184 ILE A C 1
ATOM 1254 O O . ILE A 1 159 ? 5.991 -30.594 -42.910 1.00 20.85 184 ILE A O 1
ATOM 1259 N N . GLN A 1 160 ? 5.001 -29.469 -44.583 1.00 21.94 185 GLN A N 1
ATOM 1260 C CA . GLN A 1 160 ? 6.267 -29.097 -45.217 1.00 22.88 185 GLN A CA 1
ATOM 1261 C C . GLN A 1 160 ? 7.054 -28.165 -44.291 1.00 23.31 185 GLN A C 1
ATOM 1262 O O . GLN A 1 160 ? 6.480 -27.243 -43.710 1.00 24.00 185 GLN A O 1
ATOM 1268 N N . MET A 1 161 ? 8.360 -28.400 -44.130 1.00 22.58 186 MET A N 1
ATOM 1269 C CA . MET A 1 161 ? 9.175 -27.582 -43.225 1.00 22.95 186 MET A CA 1
ATOM 1270 C C . MET A 1 161 ? 10.496 -27.245 -43.873 1.00 23.10 186 MET A C 1
ATOM 1271 O O . MET A 1 161 ? 10.952 -27.945 -44.745 1.00 22.96 186 MET A O 1
ATOM 1276 N N . PRO A 1 162 ? 11.109 -26.135 -43.461 1.00 23.46 187 PRO A N 1
ATOM 1277 C CA . PRO A 1 162 ? 12.449 -25.839 -43.950 1.00 23.35 187 PRO A CA 1
ATOM 1278 C C . PRO A 1 162 ? 13.513 -26.827 -43.427 1.00 21.85 187 PRO A C 1
ATOM 1279 O O . PRO A 1 162 ? 13.280 -27.619 -42.501 1.00 21.00 187 PRO A O 1
ATOM 1283 N N . GLU A 1 163 ? 14.676 -26.757 -44.060 1.00 23.03 188 GLU A N 1
ATOM 1284 C CA . GLU A 1 163 ? 15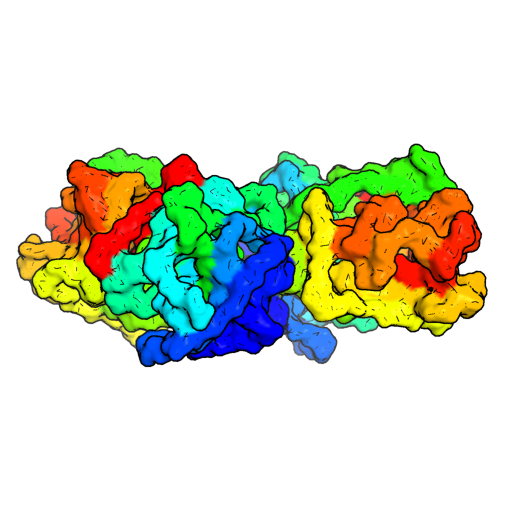.820 -27.559 -43.630 1.00 22.98 188 GLU A CA 1
ATOM 1285 C C . GLU A 1 163 ? 16.461 -26.932 -42.403 1.00 23.15 188 GLU A C 1
ATOM 1286 O O . GLU A 1 163 ? 17.412 -26.167 -42.500 1.00 23.65 188 GLU A O 1
ATOM 1292 N N . LEU A 1 164 ? 15.922 -27.267 -41.243 1.00 21.52 189 LEU A N 1
ATOM 1293 C CA . LEU A 1 164 ? 16.329 -26.623 -40.002 1.00 22.42 189 LEU A CA 1
ATOM 1294 C C . LEU A 1 164 ? 17.461 -27.367 -39.305 1.00 23.49 189 LEU A C 1
ATOM 1295 O O . LEU A 1 164 ? 17.855 -26.962 -38.209 1.00 23.47 189 LEU A O 1
ATOM 1300 N N . PHE A 1 165 ? 17.976 -28.436 -39.932 1.00 23.57 190 PHE A N 1
ATOM 1301 C CA . PHE A 1 165 ? 19.003 -29.298 -39.335 1.00 24.02 190 PHE A CA 1
ATOM 1302 C C . PHE A 1 165 ? 20.254 -29.266 -40.185 1.00 24.99 190 PHE A C 1
ATOM 1303 O O . PHE A 1 165 ? 20.197 -29.279 -41.403 1.00 24.74 190 PHE A O 1
ATOM 1311 N N . ASP A 1 166 ? 21.398 -29.196 -39.531 1.00 25.17 191 ASP A N 1
ATOM 1312 C CA . ASP A 1 166 ? 22.677 -29.276 -40.223 1.00 27.37 191 ASP A CA 1
ATOM 1313 C C . ASP A 1 166 ? 23.588 -30.135 -39.334 1.00 27.98 191 ASP A C 1
ATOM 1314 O O . ASP A 1 166 ? 23.135 -31.175 -38.829 1.00 29.64 191 ASP A O 1
ATOM 1319 N N . THR A 1 167 ? 24.816 -29.715 -39.067 1.00 27.44 192 THR A N 1
ATOM 1320 C CA . THR A 1 167 ? 25.728 -30.537 -38.299 1.00 27.74 192 THR A CA 1
ATOM 1321 C C . THR A 1 167 ? 25.563 -30.298 -36.803 1.00 26.64 192 THR A C 1
ATOM 1322 O O . THR A 1 167 ? 25.085 -29.246 -36.362 1.00 26.37 192 THR A O 1
ATOM 1326 N N . ALA A 1 168 ? 25.979 -31.287 -36.024 1.00 25.48 193 ALA A N 1
ATOM 1327 C CA . ALA A 1 168 ? 25.979 -31.215 -34.571 1.00 24.53 193 ALA A CA 1
ATOM 1328 C C . ALA A 1 168 ? 27.345 -31.645 -34.069 1.00 25.27 193 ALA A C 1
ATOM 1329 O O . ALA A 1 168 ? 27.937 -32.572 -34.617 1.00 26.40 193 ALA A O 1
ATOM 1331 N N . ALA A 1 169 ? 27.832 -30.943 -33.056 1.00 24.97 194 ALA A N 1
ATOM 1332 C CA . ALA A 1 169 ? 29.151 -31.208 -32.476 1.00 26.38 194 ALA A CA 1
ATOM 1333 C C . ALA A 1 169 ? 29.064 -32.449 -31.596 1.00 26.33 194 ALA A C 1
ATOM 1334 O O . ALA A 1 169 ? 28.259 -32.488 -30.682 1.00 25.41 194 ALA A O 1
ATOM 1336 N N . LEU A 1 170 ? 29.901 -33.446 -31.858 1.00 29.51 195 LEU A N 1
ATOM 1337 C CA . LEU A 1 170 ? 29.901 -34.655 -31.041 1.00 31.12 195 LEU A CA 1
ATOM 1338 C C . LEU A 1 170 ? 30.503 -34.334 -29.684 1.00 32.27 195 LEU A C 1
ATOM 1339 O O . LEU A 1 170 ? 31.638 -33.850 -29.599 1.00 33.57 195 LEU A O 1
ATOM 1344 N N . VAL A 1 171 ? 29.718 -34.599 -28.652 1.00 32.60 196 VAL A N 1
ATOM 1345 C CA . VAL A 1 171 ? 30.068 -34.311 -27.266 1.00 35.75 196 VAL A CA 1
ATOM 1346 C C . VAL A 1 171 ? 31.322 -35.085 -26.864 1.00 38.81 196 VAL A C 1
ATOM 1347 O O . VAL A 1 171 ? 31.513 -36.232 -27.266 1.00 39.49 196 VAL A O 1
ATOM 1351 N N . GLY A 1 172 ? 32.187 -34.434 -26.091 1.00 41.65 197 GLY A N 1
ATOM 1352 C CA . GLY A 1 172 ? 33.385 -35.085 -25.571 1.00 45.17 197 GLY A CA 1
ATOM 1353 C C . GLY A 1 172 ? 34.468 -35.338 -26.608 1.00 48.48 197 GLY A C 1
ATOM 1354 O O . GLY A 1 172 ? 35.459 -36.002 -26.300 1.00 51.08 197 GLY A O 1
ATOM 1355 N N . PHE A 1 173 ? 34.275 -34.831 -27.832 1.00 49.83 198 PHE A N 1
ATOM 1356 C CA . PHE A 1 173 ? 35.280 -34.845 -28.899 1.00 53.29 198 PHE A CA 1
ATOM 1357 C C . PHE A 1 173 ? 35.352 -33.408 -29.394 1.00 52.84 198 PHE A C 1
ATOM 1358 O O . PHE A 1 173 ? 34.437 -32.637 -29.133 1.00 51.27 198 PHE A O 1
ATOM 1366 N N . THR A 1 174 ? 36.438 -33.031 -30.072 1.00 53.81 199 THR A N 1
ATOM 1367 C CA . THR A 1 174 ? 36.539 -31.692 -30.670 1.00 52.71 199 THR A CA 1
ATOM 1368 C C . THR A 1 174 ? 36.751 -31.824 -32.175 1.00 51.92 199 THR A C 1
ATOM 1369 O O . THR A 1 174 ? 37.540 -32.680 -32.631 1.00 53.74 199 THR A O 1
ATOM 1373 N N . ASP A 1 175 ? 36.036 -30.985 -32.931 1.00 48.99 200 ASP A N 1
ATOM 1374 C CA . ASP A 1 175 ? 36.032 -31.002 -34.402 1.00 48.85 200 ASP A CA 1
ATOM 1375 C C . ASP A 1 175 ? 35.624 -32.364 -34.997 1.00 48.14 200 ASP A C 1
ATOM 1376 O O . ASP A 1 175 ? 36.160 -32.794 -36.033 1.00 51.02 200 ASP A O 1
ATOM 1381 N N . GLN A 1 176 ? 34.709 -33.054 -34.321 1.00 44.55 201 GLN A N 1
ATOM 1382 C CA . GLN A 1 176 ? 34.026 -34.211 -34.893 1.00 43.06 201 GLN A CA 1
ATOM 1383 C C . GLN A 1 176 ? 32.554 -33.831 -34.902 1.00 38.75 201 GLN A C 1
ATOM 1384 O O . GLN A 1 176 ? 32.049 -33.352 -33.888 1.00 35.05 201 GLN A O 1
ATOM 1390 N N . THR A 1 177 ? 31.890 -34.017 -36.041 1.00 36.85 202 THR A N 1
ATOM 1391 C CA . THR A 1 177 ? 30.463 -33.690 -36.149 1.00 34.96 202 THR A CA 1
ATOM 1392 C C . THR A 1 177 ? 29.655 -34.836 -36.689 1.00 33.50 202 THR A C 1
ATOM 1393 O O . THR A 1 177 ? 30.176 -35.773 -37.310 1.00 33.75 202 THR A O 1
ATOM 1397 N N . MET A 1 178 ? 28.366 -34.731 -36.404 1.00 31.51 203 MET A N 1
ATOM 1398 C CA A MET A 1 178 ? 27.340 -35.625 -36.946 0.61 31.44 203 MET A CA 1
ATOM 1399 C CA B MET A 1 178 ? 27.353 -35.609 -36.912 0.39 31.34 203 MET A CA 1
ATOM 1400 C C . MET A 1 178 ? 26.545 -34.785 -37.927 1.00 30.14 203 MET A C 1
ATOM 1401 O O . MET A 1 178 ? 26.160 -33.670 -37.608 1.00 29.07 203 MET A O 1
ATOM 1410 N N . ASP A 1 179 ? 26.299 -35.321 -39.117 1.00 30.59 204 ASP A N 1
ATOM 1411 C CA . ASP A 1 179 ? 25.506 -34.607 -40.140 1.00 30.30 204 ASP A CA 1
ATOM 1412 C C . ASP A 1 179 ? 24.030 -34.965 -40.084 1.00 28.54 204 ASP A C 1
ATOM 1413 O O . ASP A 1 179 ? 23.679 -36.104 -40.338 1.00 30.65 204 ASP A O 1
ATOM 1418 N N . ALA A 1 180 ? 23.168 -33.991 -39.770 1.00 26.23 205 ALA A N 1
ATOM 1419 C CA . ALA A 1 180 ? 21.717 -34.223 -39.702 1.00 25.23 205 ALA A CA 1
ATOM 1420 C C . ALA A 1 180 ? 20.978 -33.662 -40.911 1.00 24.69 205 ALA A C 1
ATOM 1421 O O . ALA A 1 180 ? 19.753 -33.857 -41.003 1.00 24.10 205 ALA A O 1
ATOM 1423 N N . LYS A 1 181 ? 21.693 -33.037 -41.855 1.00 25.58 206 LYS A N 1
ATOM 1424 C CA . LYS A 1 181 ? 21.032 -32.410 -43.002 1.00 26.52 206 LYS A CA 1
ATOM 1425 C C . LYS A 1 181 ? 20.097 -33.355 -43.763 1.00 27.26 206 LYS A C 1
ATOM 1426 O O . LYS A 1 181 ? 19.028 -32.937 -44.205 1.00 26.78 206 LYS A O 1
ATOM 1432 N N . THR A 1 182 ? 20.489 -34.619 -43.921 1.00 27.25 207 THR A N 1
ATOM 1433 C CA . THR A 1 182 ? 19.665 -35.585 -44.653 1.00 28.26 207 THR A CA 1
ATOM 1434 C C . THR A 1 182 ? 19.205 -36.730 -43.744 1.00 27.03 207 THR A C 1
ATOM 1435 O O . THR A 1 182 ? 18.832 -37.807 -44.234 1.00 28.20 207 THR A O 1
ATOM 1439 N N . ALA A 1 183 ? 19.187 -36.488 -42.444 1.00 25.10 208 ALA A N 1
ATOM 1440 C CA . ALA A 1 183 ? 18.736 -37.477 -41.484 1.00 24.17 208 ALA A CA 1
ATOM 1441 C C . ALA A 1 183 ? 17.218 -37.440 -41.350 1.00 23.70 208 ALA A C 1
ATOM 1442 O O . ALA A 1 183 ? 16.589 -36.403 -41.595 1.00 22.87 208 ALA A O 1
ATOM 1444 N N . ASN A 1 184 ? 16.660 -38.572 -40.953 1.00 22.16 209 ASN A N 1
ATOM 1445 C CA . ASN A 1 184 ? 15.292 -38.645 -40.456 1.00 21.97 209 ASN A CA 1
ATOM 1446 C C . ASN A 1 184 ? 15.371 -38.582 -38.957 1.00 21.65 209 ASN A C 1
ATOM 1447 O O . ASN A 1 184 ? 16.222 -39.269 -38.362 1.00 22.96 209 ASN A O 1
ATOM 1452 N N . LEU A 1 185 ? 14.555 -37.727 -38.340 1.00 21.71 210 LEU A N 1
ATOM 1453 C CA . LEU A 1 185 ? 14.660 -37.460 -36.918 1.00 21.71 210 LEU A CA 1
ATOM 1454 C C . LEU A 1 185 ? 13.326 -37.688 -36.264 1.00 21.75 210 LEU A C 1
ATOM 1455 O O . LEU A 1 185 ? 12.279 -37.488 -36.898 1.00 22.38 210 LEU A O 1
ATOM 1460 N N . GLN A 1 186 ? 13.348 -38.109 -35.019 1.00 20.05 211 GLN A N 1
ATOM 1461 C CA . GLN A 1 186 ? 12.163 -38.085 -34.156 1.00 20.03 211 GLN A CA 1
ATOM 1462 C C . GLN A 1 186 ? 12.347 -36.985 -33.122 1.00 20.00 211 GLN A C 1
ATOM 1463 O O . GLN A 1 186 ? 13.376 -36.935 -32.437 1.00 20.33 211 GLN A O 1
ATOM 1469 N N . SER A 1 187 ? 11.321 -36.157 -32.964 1.00 19.86 212 SER A N 1
ATOM 1470 C CA . SER A 1 187 ? 11.287 -35.140 -31.914 1.00 20.61 212 SER A CA 1
ATOM 1471 C C . SER A 1 187 ? 10.982 -35.793 -30.601 1.00 20.97 212 SER A C 1
ATOM 1472 O O . SER A 1 187 ? 9.920 -36.363 -30.425 1.00 22.20 212 SER A O 1
ATOM 1475 N N . MET A 1 188 ? 11.937 -35.776 -29.671 1.00 20.80 213 MET A N 1
ATOM 1476 C CA . MET A 1 188 ? 11.737 -36.445 -28.400 1.00 21.53 213 MET A CA 1
ATOM 1477 C C . MET A 1 188 ? 11.179 -35.498 -27.354 1.00 21.05 213 MET A C 1
ATOM 1478 O O . MET A 1 188 ? 10.306 -35.868 -26.595 1.00 22.03 213 MET A O 1
ATOM 1483 N N . PHE A 1 189 ? 11.773 -34.306 -27.264 1.00 20.51 214 PHE A N 1
ATOM 1484 C CA . PHE A 1 189 ? 11.378 -33.277 -26.294 1.00 20.82 214 PHE A CA 1
ATOM 1485 C C . PHE A 1 189 ? 11.590 -31.922 -26.924 1.00 19.76 214 PHE A C 1
ATOM 1486 O O . PHE A 1 189 ? 12.514 -31.730 -27.737 1.00 19.37 214 PHE A O 1
ATOM 1494 N N . ARG A 1 190 ? 10.718 -30.997 -26.550 1.00 19.76 215 ARG A N 1
ATOM 1495 C CA . ARG A 1 190 ? 10.774 -29.637 -27.053 1.00 19.30 215 ARG A CA 1
ATOM 1496 C C . ARG A 1 190 ? 10.298 -28.725 -25.961 1.00 20.40 215 ARG A C 1
ATOM 1497 O O . ARG A 1 190 ? 9.120 -28.773 -25.579 1.00 20.45 215 ARG A O 1
ATOM 1505 N N . LEU A 1 191 ? 11.222 -27.918 -25.420 1.00 19.88 216 LEU A N 1
ATOM 1506 C CA . LEU A 1 191 ? 10.976 -27.171 -24.201 1.00 20.92 216 LEU A CA 1
ATOM 1507 C C . LEU A 1 191 ? 11.213 -25.683 -24.331 1.00 20.35 216 LEU A C 1
ATOM 1508 O O . LEU A 1 191 ? 12.205 -25.251 -24.930 1.00 20.18 216 LEU A O 1
ATOM 1513 N N . ASN A 1 192 ? 10.289 -24.912 -23.772 1.00 20.91 217 ASN A N 1
ATOM 1514 C CA . ASN A 1 192 ? 10.526 -23.505 -23.483 1.00 21.33 217 ASN A CA 1
ATOM 1515 C C . ASN A 1 192 ? 11.121 -23.443 -22.084 1.00 21.94 217 ASN A C 1
ATOM 1516 O O . ASN A 1 192 ? 10.404 -23.553 -21.092 1.00 23.49 217 ASN A O 1
ATOM 1521 N N . VAL A 1 193 ? 12.438 -23.270 -22.028 1.00 20.90 218 VAL A N 1
ATOM 1522 C CA . VAL A 1 193 ? 13.164 -23.271 -20.752 1.00 21.59 218 VAL A CA 1
ATOM 1523 C C . VAL A 1 193 ? 12.878 -21.958 -20.000 1.00 22.84 218 VAL A C 1
ATOM 1524 O O . VAL A 1 193 ? 13.083 -20.855 -20.525 1.00 22.62 218 VAL A O 1
ATOM 1528 N N . GLY A 1 194 ? 12.367 -22.112 -18.790 1.00 24.02 219 GLY A N 1
ATOM 1529 C CA . GLY A 1 194 ? 12.044 -20.984 -17.931 1.00 25.81 219 GLY A CA 1
ATOM 1530 C C . GLY A 1 194 ? 10.755 -20.260 -18.265 1.00 27.26 219 GLY A C 1
ATOM 1531 O O . GLY A 1 194 ? 10.455 -19.247 -17.635 1.00 29.51 219 GLY A O 1
ATOM 1532 N N . GLY A 1 195 ? 9.975 -20.762 -19.227 1.00 27.01 220 GLY A N 1
ATOM 1533 C CA . GLY A 1 195 ? 8.763 -20.073 -19.663 1.00 29.26 220 GLY A CA 1
ATOM 1534 C C . GLY A 1 195 ? 7.569 -20.991 -19.704 1.00 30.16 220 GLY A C 1
ATOM 1535 O O . GLY A 1 195 ? 7.699 -22.203 -19.508 1.00 29.91 220 GLY A O 1
ATOM 1536 N N . GLN A 1 196 ? 6.415 -20.399 -19.978 1.00 32.41 221 GLN A N 1
ATOM 1537 C CA . GLN A 1 196 ? 5.162 -21.138 -20.050 1.00 34.00 221 GLN A CA 1
ATOM 1538 C C . GLN A 1 196 ? 5.084 -21.934 -21.354 1.00 31.69 221 GLN A C 1
ATOM 1539 O O . GLN A 1 196 ? 5.765 -21.634 -22.329 1.00 29.04 221 GLN A O 1
ATOM 1545 N N . ASP A 1 197 ? 4.220 -22.948 -21.359 1.00 31.38 222 ASP A N 1
ATOM 1546 C CA . ASP A 1 197 ? 3.929 -23.667 -22.585 1.00 30.78 222 ASP A CA 1
ATOM 1547 C C . ASP A 1 197 ? 3.591 -22.676 -23.703 1.00 29.81 222 ASP A C 1
ATOM 1548 O O . ASP A 1 197 ? 2.811 -21.729 -23.505 1.00 31.04 222 ASP A O 1
ATOM 1553 N N . ILE A 1 198 ? 4.157 -22.920 -24.877 1.00 27.91 223 ILE A N 1
ATOM 1554 C CA . ILE A 1 198 ? 3.804 -22.198 -26.085 1.00 28.28 223 ILE A CA 1
ATOM 1555 C C . ILE A 1 198 ? 2.972 -23.157 -26.946 1.00 27.58 223 ILE A C 1
ATOM 1556 O O . ILE A 1 198 ? 3.522 -24.163 -27.409 1.00 26.87 223 ILE A O 1
ATOM 1561 N N . PRO A 1 199 ? 1.680 -22.839 -27.180 1.00 28.68 224 PRO A N 1
ATOM 1562 C CA . PRO A 1 199 ? 0.825 -23.695 -28.014 1.00 28.38 224 PRO A CA 1
ATOM 1563 C C . PRO A 1 199 ? 1.240 -23.591 -29.475 1.00 27.30 224 PRO A C 1
ATOM 1564 O O . PRO A 1 199 ? 1.862 -22.600 -29.882 1.00 26.47 224 PRO A O 1
ATOM 1568 N N . GLY A 1 200 ? 0.902 -24.614 -30.251 1.00 26.77 225 GLY A N 1
ATOM 1569 C CA . GLY A 1 200 ? 1.230 -24.644 -31.682 1.00 26.21 225 GLY A CA 1
ATOM 1570 C C . GLY A 1 200 ? 0.751 -23.422 -32.454 1.00 26.73 225 GLY A C 1
ATOM 1571 O O . GLY A 1 200 ? 1.423 -22.940 -33.366 1.00 26.61 225 GLY A O 1
ATOM 1572 N N . SER A 1 201 ? -0.383 -22.857 -32.060 1.00 28.30 226 SER A N 1
ATOM 1573 C CA . SER A 1 201 ? -0.885 -21.650 -32.708 1.00 30.79 226 SER A CA 1
ATOM 1574 C C . SER A 1 201 ? 0.059 -20.446 -32.607 1.00 31.16 226 SER A C 1
ATOM 1575 O O . SER A 1 201 ? -0.068 -19.495 -33.358 1.00 34.47 226 SER A O 1
ATOM 1578 N N . GLN A 1 202 ? 0.970 -20.449 -31.639 1.00 29.92 227 GLN A N 1
ATOM 1579 C CA . GLN A 1 202 ? 1.923 -19.360 -31.464 1.00 30.28 227 GLN A CA 1
ATOM 1580 C C . GLN A 1 202 ? 3.329 -19.692 -31.976 1.00 27.94 227 GLN A C 1
ATOM 1581 O O . GLN A 1 202 ? 4.234 -18.874 -31.877 1.00 28.25 227 GLN A O 1
ATOM 1587 N N . ASP A 1 203 ? 3.496 -20.875 -32.542 1.00 25.80 228 ASP A N 1
ATOM 1588 C CA . ASP A 1 203 ? 4.803 -21.311 -33.043 1.00 24.39 228 ASP A CA 1
ATOM 1589 C C . ASP A 1 203 ? 5.175 -20.538 -34.296 1.00 25.01 228 ASP A C 1
ATOM 1590 O O . ASP A 1 203 ? 4.285 -20.102 -35.041 1.00 27.53 228 ASP A O 1
ATOM 1595 N N . SER A 1 204 ? 6.479 -20.378 -34.537 1.00 24.65 229 SER A N 1
ATOM 1596 C CA . SER A 1 204 ? 6.972 -19.722 -35.744 1.00 25.53 229 SER A CA 1
ATOM 1597 C C . SER A 1 204 ? 7.036 -20.697 -36.915 1.00 25.63 229 SER A C 1
ATOM 1598 O O . SER A 1 204 ? 6.814 -21.890 -36.755 1.00 25.81 229 SER A O 1
ATOM 1601 N N . GLY A 1 205 ? 7.285 -20.151 -38.109 1.00 28.26 230 GLY A N 1
ATOM 1602 C CA . GLY A 1 205 ? 7.381 -20.998 -39.316 1.00 28.20 230 GLY A CA 1
ATOM 1603 C C . GLY A 1 205 ? 6.067 -21.612 -39.772 1.00 28.02 230 GLY A C 1
ATOM 1604 O O . GLY A 1 205 ? 6.059 -22.482 -40.620 1.00 27.15 230 GLY A O 1
ATOM 1605 N N . GLY A 1 206 ? 4.954 -21.184 -39.179 1.00 27.52 231 GLY A N 1
ATOM 1606 C CA . GLY A 1 206 ? 3.681 -21.937 -39.246 1.00 27.36 231 GLY A CA 1
ATOM 1607 C C . GLY A 1 206 ? 3.758 -23.433 -38.954 1.00 25.98 231 GLY A C 1
ATOM 1608 O O . GLY A 1 206 ? 2.939 -24.199 -39.461 1.00 26.63 231 GLY A O 1
ATOM 1609 N N . LEU A 1 207 ? 4.713 -23.867 -38.115 1.00 24.98 232 LEU A N 1
ATOM 1610 C CA . LEU A 1 207 ? 4.981 -25.285 -37.943 1.00 23.72 232 LEU A CA 1
ATOM 1611 C C . LEU A 1 207 ? 4.154 -25.940 -36.827 1.00 23.16 232 LEU A C 1
ATOM 1612 O O . LEU A 1 207 ? 4.221 -27.134 -36.633 1.00 22.87 232 LEU A O 1
ATOM 1617 N N . THR A 1 208 ? 3.389 -25.126 -36.096 1.00 23.74 233 THR A N 1
ATOM 1618 C CA . THR A 1 208 ? 2.532 -25.584 -35.003 1.00 24.33 233 THR A CA 1
ATOM 1619 C C . THR A 1 208 ? 3.130 -26.565 -34.004 1.00 23.07 233 THR A C 1
ATOM 1620 O O . THR A 1 208 ? 2.434 -27.419 -33.455 1.00 22.49 233 THR A O 1
ATOM 1624 N N . ARG A 1 209 ? 4.428 -26.399 -33.736 1.00 21.96 234 ARG A N 1
ATOM 1625 C CA . ARG A 1 209 ? 5.109 -27.120 -32.670 1.00 21.06 234 ARG A CA 1
ATOM 1626 C C . ARG A 1 209 ? 4.696 -26.560 -31.311 1.00 21.99 234 ARG A C 1
ATOM 1627 O O . ARG A 1 209 ? 4.565 -25.351 -31.139 1.00 22.58 234 ARG A O 1
ATOM 1635 N N . THR A 1 210 ? 4.493 -27.451 -30.354 1.00 22.26 235 THR A N 1
ATOM 1636 C CA . THR A 1 210 ? 4.231 -27.052 -28.988 1.00 23.71 235 THR A CA 1
ATOM 1637 C C . THR A 1 210 ? 5.560 -27.027 -28.236 1.00 22.84 235 THR A C 1
ATOM 1638 O O . THR A 1 210 ? 6.332 -27.964 -28.327 1.00 23.01 235 THR A O 1
ATOM 1642 N N . TRP A 1 211 ? 5.811 -25.952 -27.496 1.00 22.97 236 TRP A N 1
ATOM 1643 C CA . TRP A 1 211 ? 7.031 -25.842 -26.668 1.00 22.81 236 TRP A CA 1
ATOM 1644 C C . TRP A 1 211 ? 6.595 -25.913 -25.201 1.00 24.09 236 TRP A C 1
ATOM 1645 O O . TRP A 1 211 ? 5.844 -25.066 -24.734 1.00 27.31 236 TRP A O 1
ATOM 1656 N N . TYR A 1 212 ? 7.046 -26.923 -24.475 1.00 23.97 237 TYR A N 1
ATOM 1657 C CA . TYR A 1 212 ? 6.537 -27.178 -23.123 1.00 25.38 237 TYR A CA 1
ATOM 1658 C C . TYR A 1 212 ? 7.462 -26.607 -22.054 1.00 25.15 237 TYR A C 1
ATOM 1659 O O . TYR A 1 212 ? 8.695 -26.588 -22.218 1.00 24.01 237 TYR A O 1
ATOM 1668 N N . ASN A 1 213 ? 6.874 -26.194 -20.945 1.00 26.04 238 ASN A N 1
ATOM 1669 C CA . ASN A 1 213 ? 7.678 -25.760 -19.814 1.00 27.48 238 ASN A CA 1
ATOM 1670 C C . ASN A 1 213 ? 8.642 -26.880 -19.381 1.00 26.82 238 ASN A C 1
ATOM 1671 O O . ASN A 1 213 ? 8.305 -28.068 -19.438 1.00 26.54 238 ASN A O 1
ATOM 1676 N N . ASP A 1 214 ? 9.860 -26.484 -18.986 1.00 26.31 239 ASP A N 1
ATOM 1677 C CA . ASP A 1 214 ? 10.929 -27.441 -18.677 1.00 25.69 239 ASP A CA 1
ATOM 1678 C C . ASP A 1 214 ? 10.960 -27.970 -17.251 1.00 27.25 239 ASP A C 1
ATOM 1679 O O . ASP A 1 214 ? 11.695 -28.908 -16.974 1.00 27.61 239 ASP A O 1
ATOM 1684 N N . ALA A 1 215 ? 10.182 -27.385 -16.343 1.00 28.65 240 ALA A N 1
ATOM 1685 C CA . ALA A 1 215 ? 10.271 -27.708 -14.913 1.00 30.61 240 ALA A CA 1
ATOM 1686 C C . ALA A 1 215 ? 10.173 -29.202 -14.584 1.00 31.29 240 ALA A C 1
ATOM 1687 O O . ALA A 1 215 ? 10.907 -29.682 -13.721 1.00 32.74 240 ALA A O 1
ATOM 1689 N N . PRO A 1 216 ? 9.298 -29.951 -15.287 1.00 31.56 241 PRO A N 1
ATOM 1690 C CA . PRO A 1 216 ? 9.184 -31.380 -14.992 1.00 32.12 241 PRO A CA 1
ATOM 1691 C C . PRO A 1 216 ? 10.446 -32.210 -15.231 1.00 30.87 241 PRO A C 1
ATOM 1692 O O . PRO A 1 216 ? 10.564 -33.314 -14.673 1.00 32.17 241 PRO A O 1
ATOM 1696 N N . TYR A 1 217 ? 11.384 -31.667 -16.009 1.00 28.72 242 TYR A N 1
ATOM 1697 C CA . TYR A 1 217 ? 12.595 -32.372 -16.381 1.00 28.68 242 TYR A CA 1
ATOM 1698 C C . TYR A 1 217 ? 13.812 -32.002 -15.533 1.00 29.86 242 TYR A C 1
ATOM 1699 O O . TYR A 1 217 ? 14.894 -32.546 -15.745 1.00 29.01 242 TYR A O 1
ATOM 1708 N N . ILE A 1 218 ? 13.638 -31.108 -14.561 1.00 30.56 243 ILE A N 1
ATOM 1709 C CA . ILE A 1 218 ? 14.766 -30.677 -13.724 1.00 32.21 243 ILE A CA 1
ATOM 1710 C C . ILE A 1 218 ? 14.949 -31.666 -12.604 1.00 34.77 243 ILE A C 1
ATOM 1711 O O . ILE A 1 218 ? 14.002 -31.933 -11.846 1.00 36.70 243 ILE A O 1
ATOM 1716 N N . PHE A 1 219 ? 16.170 -32.181 -12.482 1.00 35.52 244 PHE A N 1
ATOM 1717 C CA . PHE A 1 219 ? 16.515 -33.134 -11.424 1.00 38.88 244 PHE A CA 1
ATOM 1718 C C . PHE A 1 219 ? 17.576 -32.676 -10.453 1.00 39.51 244 PHE A C 1
ATOM 1719 O O . PHE A 1 219 ? 17.883 -33.409 -9.530 1.00 42.59 244 PHE A O 1
ATOM 1727 N N . SER A 1 220 ? 18.119 -31.474 -10.635 1.00 37.89 245 SER A N 1
ATOM 1728 C CA . SER A 1 220 ? 18.943 -30.874 -9.589 1.00 39.10 245 SER A CA 1
ATOM 1729 C C . SER A 1 220 ? 18.009 -30.449 -8.441 1.00 42.10 245 SER A C 1
ATOM 1730 O O . SER A 1 220 ? 16.805 -30.230 -8.648 1.00 43.30 245 SER A O 1
ATOM 1733 N N . ALA A 1 221 ? 18.557 -30.389 -7.234 1.00 45.27 246 ALA A N 1
ATOM 1734 C CA . ALA A 1 221 ? 17.784 -29.972 -6.051 1.00 48.09 246 ALA A CA 1
ATOM 1735 C C . ALA A 1 221 ? 17.304 -28.529 -6.223 1.00 48.37 246 ALA A C 1
ATOM 1736 O O . ALA A 1 221 ? 16.166 -28.201 -5.880 1.00 50.85 246 ALA A O 1
ATOM 1738 N N . GLY A 1 222 ? 18.172 -27.685 -6.770 1.00 47.21 247 GLY A N 1
ATOM 1739 C CA . GLY A 1 222 ? 17.803 -26.333 -7.148 1.00 46.55 247 GLY A CA 1
ATOM 1740 C C . GLY A 1 222 ? 17.163 -26.329 -8.524 1.00 44.62 247 GLY A C 1
ATOM 1741 O O . GLY A 1 222 ? 17.689 -26.949 -9.455 1.00 43.82 247 GLY A O 1
ATOM 1742 N N . LEU A 1 223 ? 16.015 -25.653 -8.640 1.00 44.52 248 LEU A N 1
ATOM 1743 C CA . LEU A 1 223 ? 15.398 -25.363 -9.938 1.00 41.81 248 LEU A CA 1
ATOM 1744 C C . LEU A 1 223 ? 15.889 -24.036 -10.519 1.00 39.14 248 LEU A C 1
ATOM 1745 O O . LEU A 1 223 ? 15.510 -23.654 -11.626 1.00 37.92 248 LEU A O 1
ATOM 1750 N N . GLY A 1 224 ? 16.755 -23.336 -9.798 1.00 38.30 249 GLY A N 1
ATOM 1751 C CA . GLY A 1 224 ? 17.321 -22.110 -10.302 1.00 37.23 249 GLY A CA 1
ATOM 1752 C C . GLY A 1 224 ? 16.327 -20.975 -10.216 1.00 38.14 249 GLY A C 1
ATOM 1753 O O . GLY A 1 224 ? 15.429 -20.973 -9.363 1.00 39.50 249 GLY A O 1
ATOM 1754 N N . VAL A 1 225 ? 16.519 -19.996 -11.085 1.00 35.71 250 VAL A N 1
ATOM 1755 C CA . VAL A 1 225 ? 15.753 -18.762 -11.090 1.00 36.29 250 VAL A CA 1
ATOM 1756 C C . VAL A 1 225 ? 15.297 -18.563 -12.527 1.00 35.12 250 VAL A C 1
ATOM 1757 O O . VAL A 1 225 ? 16.126 -18.536 -13.451 1.00 34.21 250 VAL A O 1
ATOM 1761 N N . THR A 1 226 ? 13.991 -18.431 -12.730 1.00 34.45 251 THR A N 1
ATOM 1762 C CA . THR A 1 226 ? 13.482 -18.137 -14.059 1.00 33.54 251 THR A CA 1
ATOM 1763 C C . THR A 1 226 ? 13.510 -16.630 -14.301 1.00 33.94 251 THR A C 1
ATOM 1764 O O . THR A 1 226 ? 13.296 -15.824 -13.381 1.00 35.71 251 THR A O 1
ATOM 1768 N N . LEU A 1 227 ? 13.827 -16.260 -15.536 1.00 32.68 252 LEU A N 1
ATOM 1769 C CA . LEU A 1 227 ? 14.000 -14.888 -15.959 1.00 34.04 252 LEU A CA 1
ATOM 1770 C C . LEU A 1 227 ? 13.052 -14.595 -17.110 1.00 33.70 252 LEU A C 1
ATOM 1771 O O . LEU A 1 227 ? 12.769 -15.471 -17.935 1.00 31.27 252 LEU A O 1
ATOM 1776 N N . GLN A 1 228 ? 12.592 -13.352 -17.188 1.00 34.74 253 GLN A N 1
ATOM 1777 C CA . GLN A 1 228 ? 11.783 -12.903 -18.307 1.00 35.85 253 GLN A CA 1
ATOM 1778 C C . GLN A 1 228 ? 12.288 -11.563 -18.809 1.00 35.36 253 GLN A C 1
ATOM 1779 O O . GLN A 1 228 ? 12.633 -10.665 -18.006 1.00 34.61 253 GLN A O 1
ATOM 1785 N N . ALA A 1 229 ? 12.323 -11.413 -20.127 1.00 33.77 254 ALA A N 1
ATOM 1786 C CA . ALA A 1 229 ? 12.767 -10.177 -20.743 1.00 34.68 254 ALA A CA 1
ATOM 1787 C C . ALA A 1 229 ? 11.756 -9.094 -20.426 1.00 38.38 254 ALA A C 1
ATOM 1788 O O . ALA A 1 229 ? 10.593 -9.384 -20.155 1.00 38.54 254 ALA A O 1
ATOM 1790 N N . SER A 1 230 ? 12.228 -7.856 -20.463 1.00 40.87 255 SER A N 1
ATOM 1791 C CA . SER A 1 230 ? 11.393 -6.708 -20.147 1.00 45.42 255 SER A CA 1
ATOM 1792 C C . SER A 1 230 ? 10.276 -6.589 -21.172 1.00 47.17 255 SER A C 1
ATOM 1793 O O . SER A 1 230 ? 10.346 -7.160 -22.268 1.00 45.60 255 SER A O 1
ATOM 1796 N N . ASN A 1 231 ? 9.245 -5.847 -20.795 1.00 51.35 256 ASN A N 1
ATOM 1797 C CA . ASN A 1 231 ? 8.152 -5.521 -21.708 1.00 54.53 256 ASN A CA 1
ATOM 1798 C C . ASN A 1 231 ? 8.728 -4.821 -22.941 1.00 55.17 256 ASN A C 1
ATOM 1799 O O . ASN A 1 231 ? 9.598 -3.956 -22.815 1.00 57.37 256 ASN A O 1
ATOM 1804 N N . ASN A 1 232 ? 8.267 -5.230 -24.119 1.00 55.59 257 ASN A N 1
ATOM 1805 C CA . ASN A 1 232 ? 8.718 -4.665 -25.400 1.00 56.63 257 ASN A CA 1
ATOM 1806 C C . ASN A 1 232 ? 10.193 -4.932 -25.737 1.00 53.30 257 ASN A C 1
ATOM 1807 O O . ASN A 1 232 ? 10.748 -4.261 -26.605 1.00 53.93 257 ASN A O 1
ATOM 1812 N N . PHE A 1 233 ? 10.828 -5.897 -25.067 1.00 49.02 258 PHE A N 1
ATOM 1813 C CA . PHE A 1 233 ? 12.152 -6.350 -25.490 1.00 45.76 258 PHE A CA 1
ATOM 1814 C C . PHE A 1 233 ? 11.998 -7.037 -26.846 1.00 43.45 258 PHE A C 1
ATOM 1815 O O . PHE A 1 233 ? 11.100 -7.859 -27.001 1.00 43.55 258 PHE A O 1
ATOM 1823 N N . ARG A 1 234 ? 12.866 -6.703 -27.809 1.00 42.07 259 ARG A N 1
ATOM 1824 C CA . ARG A 1 234 ? 12.791 -7.265 -29.154 1.00 42.26 259 ARG A CA 1
ATOM 1825 C C . ARG A 1 234 ? 13.903 -8.297 -29.337 1.00 38.13 259 ARG A C 1
ATOM 1826 O O . ARG A 1 234 ? 15.059 -8.074 -28.938 1.00 38.87 259 ARG A O 1
ATOM 1834 N N . ILE A 1 235 ? 13.516 -9.440 -29.891 1.00 34.85 260 ILE A N 1
ATOM 1835 C CA . ILE A 1 235 ? 14.444 -10.483 -30.285 1.00 32.23 260 ILE A CA 1
ATOM 1836 C C . ILE A 1 235 ? 14.898 -10.143 -31.696 1.00 31.99 260 ILE A C 1
ATOM 1837 O O . ILE A 1 235 ? 14.086 -10.069 -32.623 1.00 33.14 260 ILE A O 1
ATOM 1842 N N . ASN A 1 236 ? 16.198 -9.973 -31.852 1.00 30.74 261 ASN A N 1
ATOM 1843 C CA . ASN A 1 236 ? 16.811 -9.569 -33.098 1.00 31.34 261 ASN A CA 1
ATOM 1844 C C . ASN A 1 236 ? 17.429 -10.766 -33.826 1.00 29.57 261 ASN A C 1
ATOM 1845 O O . ASN A 1 236 ? 18.595 -11.097 -33.643 1.00 28.76 261 ASN A O 1
ATOM 1850 N N . TYR A 1 237 ? 16.638 -11.422 -34.667 1.00 28.96 262 TYR A N 1
ATOM 1851 C CA . TYR A 1 237 ? 17.083 -12.666 -35.294 1.00 28.11 262 TYR A CA 1
ATOM 1852 C C . TYR A 1 237 ? 18.296 -12.564 -36.243 1.00 30.28 262 TYR A C 1
ATOM 1853 O O . TYR A 1 237 ? 18.975 -13.556 -36.453 1.00 30.10 262 TYR A O 1
ATOM 1862 N N . GLN A 1 238 ? 18.514 -11.404 -36.857 1.00 33.73 263 GLN A N 1
ATOM 1863 C CA . GLN A 1 238 ? 19.558 -11.240 -37.896 1.00 36.15 263 GLN A CA 1
ATOM 1864 C C . GLN A 1 238 ? 19.353 -12.258 -39.041 1.00 36.21 263 GLN A C 1
ATOM 1865 O O . GLN A 1 238 ? 18.292 -12.258 -39.638 1.00 36.22 263 GLN A O 1
ATOM 1871 N N . ASN A 1 239 ? 20.321 -13.136 -39.331 1.00 37.59 264 ASN A N 1
ATOM 1872 C CA . ASN A 1 239 ? 20.155 -14.101 -40.419 1.00 38.92 264 ASN A CA 1
ATOM 1873 C C . ASN A 1 239 ? 19.752 -15.483 -39.916 1.00 35.53 264 ASN A C 1
ATOM 1874 O O . ASN A 1 239 ? 19.646 -16.400 -40.725 1.00 38.20 264 ASN A O 1
ATOM 1879 N N . MET A 1 240 ? 19.496 -15.647 -38.618 1.00 32.39 265 MET A N 1
ATOM 1880 C CA . MET A 1 240 ? 18.907 -16.911 -38.149 1.00 30.58 265 MET A CA 1
ATOM 1881 C C . MET A 1 240 ? 17.438 -16.997 -38.562 1.00 29.28 265 MET A C 1
ATOM 1882 O O . MET A 1 240 ? 16.672 -16.059 -38.313 1.00 28.42 265 MET A O 1
ATOM 1887 N N . PRO A 1 241 ? 17.020 -18.125 -39.178 1.00 28.13 266 PRO A N 1
ATOM 1888 C CA . PRO A 1 241 ? 15.626 -18.208 -39.586 1.00 27.70 266 PRO A CA 1
ATOM 1889 C C . PRO A 1 241 ? 14.656 -18.144 -38.415 1.00 25.45 266 PRO A C 1
ATOM 1890 O O . PRO A 1 241 ? 14.866 -18.799 -37.407 1.00 23.56 266 PRO A O 1
ATOM 1894 N N . VAL A 1 242 ? 13.579 -17.371 -38.572 1.00 25.63 267 VAL A N 1
ATOM 1895 C CA . VAL A 1 242 ? 12.573 -17.296 -37.510 1.00 25.19 267 VAL A CA 1
ATOM 1896 C C . VAL A 1 242 ? 11.897 -18.638 -37.272 1.00 24.04 267 VAL A C 1
ATOM 1897 O O . VAL A 1 242 ? 11.434 -18.890 -36.173 1.00 24.03 267 VAL A O 1
ATOM 1901 N N . SER A 1 243 ? 11.877 -19.518 -38.290 1.00 23.63 268 SER A N 1
ATOM 1902 C CA A SER A 1 243 ? 11.352 -20.873 -38.138 0.68 22.99 268 SER A CA 1
ATOM 1903 C CA B SER A 1 243 ? 11.308 -20.847 -38.113 0.32 23.03 268 SER A CA 1
ATOM 1904 C C . SER A 1 243 ? 12.092 -21.733 -37.128 1.00 21.71 268 SER A C 1
ATOM 1905 O O . SER A 1 243 ? 11.562 -22.757 -36.685 1.00 21.98 268 SER A O 1
ATOM 1910 N N . ILE A 1 244 ? 13.327 -21.348 -36.745 1.00 21.50 269 ILE A N 1
ATOM 1911 C CA . ILE A 1 244 ? 14.063 -22.127 -35.766 1.00 20.92 269 ILE A CA 1
ATOM 1912 C C . ILE A 1 244 ? 13.283 -22.241 -34.458 1.00 20.38 269 ILE A C 1
ATOM 1913 O O . ILE A 1 244 ? 13.145 -23.319 -33.906 1.00 20.84 269 ILE A O 1
ATOM 1918 N N . ALA A 1 245 ? 12.751 -21.118 -33.986 1.00 20.41 270 ALA A N 1
ATOM 1919 C CA . ALA A 1 245 ? 11.968 -21.113 -32.736 1.00 20.35 270 ALA A CA 1
ATOM 1920 C C . ALA A 1 245 ? 11.296 -19.753 -32.612 1.00 20.60 270 ALA A C 1
ATOM 1921 O O . ALA A 1 245 ? 11.851 -18.753 -33.061 1.00 22.16 270 ALA A O 1
ATOM 1923 N N . PRO A 1 246 ? 10.108 -19.712 -32.006 1.00 21.31 271 PRO A N 1
ATOM 1924 C CA . PRO A 1 246 ? 9.407 -18.457 -31.862 1.00 22.59 271 PRO A CA 1
ATOM 1925 C C . PRO A 1 246 ? 10.030 -17.520 -30.841 1.00 23.03 271 PRO A C 1
ATOM 1926 O O . PRO A 1 246 ? 10.780 -17.938 -29.933 1.00 22.79 271 PRO A O 1
ATOM 1930 N N . ALA A 1 247 ? 9.728 -16.242 -30.997 1.00 24.69 272 ALA A N 1
ATOM 1931 C CA . ALA A 1 247 ? 10.374 -15.204 -30.183 1.00 25.60 272 ALA A CA 1
ATOM 1932 C C . ALA A 1 247 ? 10.198 -15.431 -28.692 1.00 25.85 272 ALA A C 1
ATOM 1933 O O . ALA A 1 247 ? 11.117 -15.163 -27.904 1.00 24.79 272 ALA A O 1
ATOM 1935 N N . ASP A 1 248 ? 9.040 -15.953 -28.298 1.00 27.02 273 ASP A N 1
ATOM 1936 C CA . ASP A 1 248 ? 8.773 -16.175 -26.883 1.00 28.71 273 ASP A CA 1
ATOM 1937 C C . ASP A 1 248 ? 9.717 -17.163 -26.211 1.00 27.06 273 ASP A C 1
ATOM 1938 O O . ASP A 1 248 ? 9.951 -17.022 -25.002 1.00 28.43 273 ASP A O 1
ATOM 1943 N N . ILE A 1 249 ? 10.293 -18.117 -26.953 1.00 25.11 274 ILE A N 1
ATOM 1944 C CA . ILE A 1 249 ? 11.312 -18.999 -26.391 1.00 24.70 274 ILE A CA 1
ATOM 1945 C C . ILE A 1 249 ? 12.478 -18.165 -25.860 1.00 24.56 274 ILE A C 1
ATOM 1946 O O . ILE A 1 249 ? 12.958 -18.383 -24.727 1.00 23.46 274 ILE A O 1
ATOM 1951 N N . TYR A 1 250 ? 12.913 -17.216 -26.675 1.00 23.67 275 TYR A N 1
ATOM 1952 C CA . TYR A 1 250 ? 14.104 -16.415 -26.382 1.00 23.94 275 TYR A CA 1
ATOM 1953 C C . TYR A 1 250 ? 13.863 -15.347 -25.322 1.00 24.95 275 TYR A C 1
ATOM 1954 O O . TYR A 1 250 ? 14.827 -14.860 -24.727 1.00 24.86 275 TYR A O 1
ATOM 1963 N N . LYS A 1 251 ? 12.599 -15.015 -25.044 1.00 25.93 276 LYS A N 1
ATOM 1964 C CA . LYS A 1 251 ? 12.271 -13.997 -24.028 1.00 27.48 276 LYS A CA 1
ATOM 1965 C C . LYS A 1 251 ? 12.177 -14.527 -22.592 1.00 26.92 276 LYS A C 1
ATOM 1966 O O . LYS A 1 251 ? 11.916 -13.750 -21.654 1.00 28.22 276 LYS A O 1
ATOM 1972 N N . THR A 1 252 ? 12.354 -15.834 -22.404 1.00 25.02 277 THR A N 1
ATOM 1973 C CA . THR A 1 252 ? 12.433 -16.411 -21.078 1.00 25.18 277 THR A CA 1
ATOM 1974 C C . THR A 1 252 ? 13.619 -17.350 -20.987 1.00 23.80 277 THR A C 1
ATOM 1975 O O . THR A 1 252 ? 14.020 -17.966 -21.970 1.00 22.06 277 THR A O 1
ATOM 1979 N N . ALA A 1 253 ? 14.131 -17.509 -19.773 1.00 24.26 278 ALA A N 1
ATOM 1980 C CA . ALA A 1 253 ? 15.240 -18.420 -19.528 1.00 23.72 278 ALA A CA 1
ATOM 1981 C C . ALA A 1 253 ? 15.195 -18.966 -18.111 1.00 24.45 278 ALA A C 1
ATOM 1982 O O . ALA A 1 253 ? 14.545 -18.403 -17.216 1.00 26.18 278 ALA A O 1
ATOM 1984 N N . ARG A 1 254 ? 15.891 -20.074 -17.918 1.00 23.56 279 ARG A N 1
ATOM 1985 C CA . ARG A 1 254 ? 16.191 -20.564 -16.579 1.00 25.17 279 ARG A CA 1
ATOM 1986 C C . ARG A 1 254 ? 17.664 -20.292 -16.365 1.00 25.00 279 ARG A C 1
ATOM 1987 O O . ARG A 1 254 ? 18.486 -20.536 -17.249 1.00 24.33 279 ARG A O 1
ATOM 1995 N N . SER A 1 255 ? 17.982 -19.778 -15.188 1.00 26.07 280 SER A N 1
ATOM 1996 C CA . SER A 1 255 ? 19.368 -19.523 -14.801 1.00 26.42 280 SER A CA 1
ATOM 1997 C C . SER A 1 255 ? 19.608 -20.121 -13.436 1.00 27.30 280 SER A C 1
ATOM 1998 O O . SER A 1 255 ? 18.680 -20.598 -12.784 1.00 27.91 280 SER A O 1
ATOM 2001 N N . GLN A 1 256 ? 20.856 -20.095 -12.979 1.00 27.07 281 GLN A N 1
ATOM 2002 C CA . GLN A 1 256 ? 21.145 -20.589 -11.635 1.00 28.58 281 GLN A CA 1
ATOM 2003 C C . GLN A 1 256 ? 20.762 -19.584 -10.589 1.00 29.76 281 GLN A C 1
ATOM 2004 O O . GLN A 1 256 ? 20.235 -19.961 -9.559 1.00 32.03 281 GLN A O 1
ATOM 2010 N N . GLY A 1 257 ? 21.007 -18.306 -10.861 1.00 29.75 282 GLY A N 1
ATOM 2011 C CA . GLY A 1 257 ? 20.489 -17.215 -10.023 1.00 31.30 282 GLY A CA 1
ATOM 2012 C C . GLY A 1 257 ? 21.558 -16.225 -9.582 1.00 31.99 282 GLY A C 1
ATOM 2013 O O . GLY A 1 257 ? 22.688 -16.272 -10.076 1.00 31.23 282 GLY A O 1
ATOM 2014 N N . PRO A 1 258 ? 21.206 -15.315 -8.657 1.00 34.02 283 PRO A N 1
ATOM 2015 C CA . PRO A 1 258 ? 22.096 -14.212 -8.260 1.00 34.89 283 PRO A CA 1
ATOM 2016 C C . PRO A 1 258 ? 23.222 -14.545 -7.271 1.00 35.75 283 PRO A C 1
ATOM 2017 O O . PRO A 1 258 ? 24.094 -13.699 -7.091 1.00 36.47 283 PRO A O 1
ATOM 2021 N N . ASN A 1 259 ? 23.183 -15.704 -6.604 1.00 36.10 284 ASN A N 1
ATOM 2022 C CA . ASN A 1 259 ? 24.227 -16.091 -5.632 1.00 37.05 284 ASN A CA 1
ATOM 2023 C C . ASN A 1 259 ? 25.311 -16.933 -6.296 1.00 34.74 284 ASN A C 1
ATOM 2024 O O . ASN A 1 259 ? 25.185 -18.146 -6.404 1.00 33.59 284 ASN A O 1
ATOM 2029 N N . GLY A 1 260 ? 26.397 -16.279 -6.696 1.00 34.10 285 GLY A N 1
ATOM 2030 C CA . GLY A 1 260 ? 27.504 -16.960 -7.371 1.00 33.02 285 GLY A CA 1
ATOM 2031 C C . GLY A 1 260 ? 28.159 -18.067 -6.554 1.00 33.73 285 GLY A C 1
ATOM 2032 O O . GLY A 1 260 ? 28.618 -19.045 -7.119 1.00 32.61 285 GLY A O 1
ATOM 2033 N N . ASP A 1 261 ? 28.194 -17.946 -5.229 1.00 35.92 286 ASP A N 1
ATOM 2034 C CA . ASP A 1 261 ? 28.804 -19.009 -4.410 1.00 37.73 286 ASP A CA 1
ATOM 2035 C C . ASP A 1 261 ? 28.022 -20.302 -4.514 1.00 37.78 286 ASP A C 1
ATOM 2036 O O . ASP A 1 261 ? 28.597 -21.375 -4.749 1.00 37.50 286 ASP A O 1
ATOM 2041 N N . ILE A 1 262 ? 26.700 -20.176 -4.374 1.00 38.53 287 ILE A N 1
ATOM 2042 C CA . ILE A 1 262 ? 25.780 -21.298 -4.496 1.00 39.15 287 ILE A CA 1
ATOM 2043 C C . ILE A 1 262 ? 25.883 -21.883 -5.915 1.00 35.51 287 ILE A C 1
ATOM 2044 O O . ILE A 1 262 ? 25.948 -23.095 -6.082 1.00 35.65 287 ILE A O 1
ATOM 2049 N N . ASN A 1 263 ? 25.911 -21.014 -6.922 1.00 33.19 288 ASN A N 1
ATOM 2050 C CA . ASN A 1 263 ? 26.026 -21.439 -8.322 1.00 31.16 288 ASN A CA 1
ATOM 2051 C C . ASN A 1 263 ? 27.284 -22.270 -8.596 1.00 31.10 288 ASN A C 1
ATOM 2052 O O . ASN A 1 263 ? 27.224 -23.315 -9.232 1.00 30.12 288 ASN A O 1
ATOM 2057 N N . LEU A 1 264 ? 28.410 -21.824 -8.048 1.00 32.39 289 LEU A N 1
ATOM 2058 C CA . LEU A 1 264 ? 29.673 -22.548 -8.178 1.00 33.43 289 LEU A CA 1
ATOM 2059 C C . LEU A 1 264 ? 29.706 -23.928 -7.516 1.00 35.95 289 LEU A C 1
ATOM 2060 O O . LEU A 1 264 ? 30.592 -24.736 -7.821 1.00 38.09 289 LEU A O 1
ATOM 2065 N N . LYS A 1 265 ? 28.773 -24.189 -6.599 1.00 36.55 290 LYS A N 1
ATOM 2066 C CA . LYS A 1 265 ? 28.696 -25.467 -5.907 1.00 37.63 290 LYS A CA 1
ATOM 2067 C C . LYS A 1 265 ? 27.640 -26.409 -6.452 1.00 37.07 290 LYS A C 1
ATOM 2068 O O . LYS A 1 265 ? 27.399 -27.444 -5.857 1.00 37.64 290 LYS A O 1
ATOM 2074 N N . SER A 1 266 ? 27.043 -26.084 -7.598 1.00 35.53 291 SER A N 1
ATOM 2075 C CA . SER A 1 266 ? 25.961 -26.912 -8.132 1.00 36.91 291 SER A CA 1
ATOM 2076 C C . SER A 1 266 ? 25.840 -26.848 -9.644 1.00 34.17 291 SER A C 1
ATOM 2077 O O . SER A 1 266 ? 26.327 -25.920 -10.295 1.00 32.64 291 SER A O 1
ATOM 2080 N N . ASN A 1 267 ? 25.171 -27.864 -10.193 1.00 34.18 292 ASN A N 1
ATOM 2081 C CA . ASN A 1 267 ? 24.780 -27.892 -11.588 1.00 32.90 292 ASN A CA 1
ATOM 2082 C C . ASN A 1 267 ? 23.273 -27.685 -11.650 1.00 32.56 292 ASN A C 1
ATOM 2083 O O . ASN A 1 267 ? 22.521 -28.195 -10.801 1.00 34.34 292 ASN A O 1
ATOM 2088 N N . LEU A 1 268 ? 22.836 -26.952 -12.655 1.00 30.15 293 LEU A N 1
ATOM 2089 C CA . LEU A 1 268 ? 21.448 -27.004 -13.096 1.00 29.96 293 LEU A CA 1
ATOM 2090 C C . LEU A 1 268 ? 21.375 -28.246 -13.986 1.00 28.02 293 LEU A C 1
ATOM 2091 O O . LEU A 1 268 ? 22.170 -28.388 -14.909 1.00 26.28 293 LEU A O 1
ATOM 2096 N N . THR A 1 269 ? 20.462 -29.165 -13.668 1.00 28.03 294 THR A N 1
ATOM 2097 C CA . THR A 1 269 ? 20.453 -30.488 -14.286 1.00 27.99 294 THR A CA 1
ATOM 2098 C C . THR A 1 269 ? 19.061 -30.853 -14.801 1.00 27.40 294 THR A C 1
ATOM 2099 O O . THR A 1 269 ? 18.097 -30.819 -14.038 1.00 28.38 294 THR A O 1
ATOM 2103 N N . TRP A 1 270 ? 19.001 -31.200 -16.082 1.00 26.54 295 TRP A N 1
ATOM 2104 C CA . TRP A 1 270 ? 17.788 -31.758 -16.710 1.00 26.60 295 TRP A CA 1
ATOM 2105 C C . TRP A 1 270 ? 18.044 -33.227 -17.037 1.00 27.82 295 TRP A C 1
ATOM 2106 O O . TRP A 1 270 ? 19.157 -33.596 -17.412 1.00 27.44 295 TRP A O 1
ATOM 2117 N N . MET A 1 271 ? 17.019 -34.064 -16.906 1.00 29.16 296 MET A N 1
ATOM 2118 C CA . MET A 1 271 ? 17.132 -35.475 -17.265 1.00 30.77 296 MET A CA 1
ATOM 2119 C C . MET A 1 271 ? 15.937 -35.905 -18.116 1.00 29.23 296 MET A C 1
ATOM 2120 O O . MET A 1 271 ? 14.803 -35.521 -17.836 1.00 27.92 296 MET A O 1
ATOM 2125 N N . PHE A 1 272 ? 16.234 -36.743 -19.113 1.00 28.08 297 PHE A N 1
ATOM 2126 C CA . PHE A 1 272 ? 15.265 -37.188 -20.114 1.00 27.06 297 PHE A CA 1
ATOM 2127 C C . PHE A 1 272 ? 15.362 -38.691 -20.323 1.00 28.68 297 PHE A C 1
ATOM 2128 O O . PHE A 1 272 ? 16.471 -39.227 -20.430 1.00 28.90 297 PHE A O 1
ATOM 2136 N N . GLN A 1 273 ? 14.198 -39.350 -20.365 1.00 29.01 298 GLN A N 1
ATOM 2137 C CA . GLN A 1 273 ? 14.106 -40.755 -20.706 1.00 30.64 298 GLN A CA 1
ATOM 2138 C C . GLN A 1 273 ? 14.046 -40.894 -22.226 1.00 28.40 298 GLN A C 1
ATOM 2139 O O . GLN A 1 273 ? 13.188 -40.304 -22.867 1.00 29.09 298 GLN A O 1
ATOM 2145 N N . ILE A 1 274 ? 14.981 -41.652 -22.786 1.00 27.73 299 ILE A N 1
ATOM 2146 C CA . ILE A 1 274 ? 15.061 -41.865 -24.241 1.00 26.94 299 ILE A CA 1
ATOM 2147 C C . ILE A 1 274 ? 15.271 -43.363 -24.560 1.00 27.52 299 ILE A C 1
ATOM 2148 O O . ILE A 1 274 ? 15.168 -44.208 -23.674 1.00 28.25 299 ILE A O 1
ATOM 2153 N N . ASP A 1 275 ? 15.519 -43.678 -25.831 1.00 27.11 300 ASP A N 1
ATOM 2154 C CA . ASP A 1 275 ? 15.756 -45.057 -26.270 1.00 28.03 300 ASP A CA 1
ATOM 2155 C C . ASP A 1 275 ? 17.244 -45.283 -26.509 1.00 27.85 300 ASP A C 1
ATOM 2156 O O . ASP A 1 275 ? 17.903 -44.490 -27.154 1.00 26.49 300 ASP A O 1
ATOM 2161 N N . LYS A 1 276 ? 17.768 -46.392 -26.016 1.00 29.81 301 LYS A N 1
ATOM 2162 C CA . LYS A 1 276 ? 19.177 -46.733 -26.215 1.00 31.61 301 LYS A CA 1
ATOM 2163 C C . LYS A 1 276 ? 19.469 -47.059 -27.694 1.00 30.28 301 LYS A C 1
ATOM 2164 O O . LYS A 1 276 ? 18.550 -47.393 -28.462 1.00 29.84 301 LYS A O 1
ATOM 2170 N N . ASN A 1 277 ? 20.727 -46.918 -28.083 1.00 29.73 302 ASN A N 1
ATOM 2171 C CA . ASN A 1 277 ? 21.254 -47.341 -29.396 1.00 30.38 302 ASN A CA 1
ATOM 2172 C C . ASN A 1 277 ? 20.912 -46.376 -30.523 1.00 28.37 302 ASN A C 1
ATOM 2173 O O . ASN A 1 277 ? 20.782 -46.786 -31.684 1.00 28.40 302 ASN A O 1
ATOM 2178 N N . PHE A 1 278 ? 20.739 -45.115 -30.180 1.00 26.72 303 PHE A N 1
ATOM 2179 C CA . PHE A 1 278 ? 20.607 -44.042 -31.160 1.00 25.41 303 PHE A CA 1
ATOM 2180 C C . PHE A 1 278 ? 21.537 -42.896 -30.770 1.00 25.52 303 PHE A C 1
ATOM 2181 O O . PHE A 1 278 ? 21.865 -42.705 -29.577 1.00 25.44 303 PHE A O 1
ATOM 2189 N N . THR A 1 279 ? 21.947 -42.138 -31.779 1.00 24.82 304 THR A N 1
ATOM 2190 C CA . THR A 1 279 ? 22.541 -40.834 -31.585 1.00 23.98 304 THR A CA 1
ATOM 2191 C C . THR A 1 279 ? 21.437 -39.798 -31.486 1.00 22.72 304 THR A C 1
ATOM 2192 O O . THR A 1 279 ? 20.489 -39.791 -32.294 1.00 21.56 304 THR A O 1
ATOM 2196 N N . TYR A 1 280 ? 21.534 -38.946 -30.482 1.00 22.07 305 TYR A N 1
ATOM 2197 C CA . TYR A 1 280 ? 20.615 -37.839 -30.254 1.00 20.88 305 TYR A CA 1
ATOM 2198 C C . TYR A 1 280 ? 21.303 -36.492 -30.478 1.00 21.25 305 TYR A C 1
ATOM 2199 O O . TYR A 1 280 ? 22.504 -36.340 -30.218 1.00 21.88 305 TYR A O 1
ATOM 2208 N N . ILE A 1 281 ? 20.528 -35.530 -30.960 1.00 20.15 306 ILE A N 1
ATOM 2209 C CA . ILE A 1 281 ? 20.978 -34.153 -31.089 1.00 21.14 306 ILE A CA 1
ATOM 2210 C C . ILE A 1 281 ? 20.255 -33.370 -30.022 1.00 20.35 306 ILE A C 1
ATOM 2211 O O . ILE A 1 281 ? 19.029 -33.415 -29.930 1.00 20.52 306 ILE A O 1
ATOM 2216 N N . LEU A 1 282 ? 21.011 -32.622 -29.213 1.00 20.10 307 LEU A N 1
ATOM 2217 C CA . LEU A 1 282 ? 20.437 -31.644 -28.303 1.00 20.04 307 LEU A CA 1
ATOM 2218 C C . LEU A 1 282 ? 20.686 -30.282 -28.914 1.00 19.77 307 LEU A C 1
ATOM 2219 O O . LEU A 1 282 ? 21.832 -29.911 -29.188 1.00 20.18 307 LEU A O 1
ATOM 2224 N N . ARG A 1 283 ? 19.599 -29.568 -29.144 1.00 18.33 308 ARG A N 1
ATOM 2225 C CA . ARG A 1 283 ? 19.617 -28.200 -29.637 1.00 18.27 308 ARG A CA 1
ATOM 2226 C C . ARG A 1 283 ? 19.342 -27.266 -28.478 1.00 18.62 308 ARG A C 1
ATOM 2227 O O . ARG A 1 283 ? 18.247 -27.260 -27.934 1.00 18.74 308 ARG A O 1
ATOM 2235 N N . LEU A 1 284 ? 20.367 -26.493 -28.079 1.00 18.13 309 LEU A N 1
ATOM 2236 C CA . LEU A 1 284 ? 20.240 -25.564 -26.971 1.00 18.45 309 LEU A CA 1
ATOM 2237 C C . LEU A 1 284 ? 20.025 -24.188 -27.539 1.00 18.27 309 LEU A C 1
ATOM 2238 O O . LEU A 1 284 ? 20.803 -23.740 -28.367 1.00 19.35 309 LEU A O 1
ATOM 2243 N N . HIS A 1 285 ? 18.949 -23.548 -27.107 1.00 17.73 310 HIS A N 1
ATOM 2244 C CA . HIS A 1 285 ? 18.574 -22.225 -27.570 1.00 18.27 310 HIS A CA 1
ATOM 2245 C C . HIS A 1 285 ? 18.984 -21.185 -26.522 1.00 18.31 310 HIS A C 1
ATOM 2246 O O . HIS A 1 285 ? 18.668 -21.346 -25.335 1.00 18.90 310 HIS A O 1
ATOM 2253 N N . PHE A 1 286 ? 19.633 -20.124 -26.990 1.00 18.74 311 PHE A N 1
ATOM 2254 C CA . PHE A 1 286 ? 20.123 -19.065 -26.092 1.00 19.66 311 PHE A CA 1
ATOM 2255 C C . PHE A 1 286 ? 19.752 -17.689 -26.590 1.00 20.25 311 PHE A C 1
ATOM 2256 O O . PHE A 1 286 ? 19.736 -17.447 -27.786 1.00 20.56 311 PHE A O 1
ATOM 2264 N N . CYS A 1 287 ? 19.530 -16.756 -25.665 1.00 21.29 312 CYS A N 1
ATOM 2265 C CA . CYS A 1 287 ? 19.398 -15.356 -26.008 1.00 22.12 312 CYS A CA 1
ATOM 2266 C C . CYS A 1 287 ? 19.627 -14.602 -24.707 1.00 22.62 312 CYS A C 1
ATOM 2267 O O . CYS A 1 287 ? 18.930 -14.844 -23.716 1.00 22.34 312 CYS A O 1
ATOM 2270 N N . GLU A 1 288 ? 20.610 -13.723 -24.719 1.00 23.33 313 GLU A N 1
ATOM 2271 C CA . GLU A 1 288 ? 20.928 -12.936 -23.539 1.00 24.31 313 GLU A CA 1
ATOM 2272 C C . GLU A 1 288 ? 20.058 -11.699 -23.546 1.00 25.07 313 GLU A C 1
ATOM 2273 O O . GLU A 1 288 ? 20.192 -10.864 -24.430 1.00 26.51 313 GLU A O 1
ATOM 2279 N N . PHE A 1 289 ? 19.162 -11.579 -22.575 1.00 26.22 314 PHE A N 1
ATOM 2280 C CA . PHE A 1 289 ? 18.285 -10.406 -22.495 1.00 27.89 314 PHE A CA 1
ATOM 2281 C C . PHE A 1 289 ? 18.467 -9.549 -21.238 1.00 30.41 314 PHE A C 1
ATOM 2282 O O . PHE A 1 289 ? 17.751 -8.565 -21.054 1.00 32.32 314 PHE A O 1
ATOM 2290 N N . GLN A 1 290 ? 19.447 -9.881 -20.403 1.00 31.30 315 GLN A N 1
ATOM 2291 C CA . GLN A 1 290 ? 19.759 -9.051 -19.222 1.00 34.25 315 GLN A CA 1
ATOM 2292 C C . GLN A 1 290 ? 21.106 -8.365 -19.316 1.00 33.60 315 GLN A C 1
ATOM 2293 O O . GLN A 1 290 ? 21.213 -7.155 -19.111 1.00 35.20 315 GLN A O 1
ATOM 2299 N N . LEU A 1 291 ? 22.129 -9.148 -19.588 1.00 31.04 316 LEU A N 1
ATOM 2300 C CA . LEU A 1 291 ? 23.508 -8.684 -19.667 1.00 30.93 316 LEU A CA 1
ATOM 2301 C C . LEU A 1 291 ? 23.802 -8.132 -21.038 1.00 30.94 316 LEU A C 1
ATOM 2302 O O . LEU A 1 291 ? 22.985 -8.255 -21.956 1.00 30.53 316 LEU A O 1
ATOM 2307 N N . SER A 1 292 ? 24.955 -7.493 -21.182 1.00 31.22 317 SER A N 1
ATOM 2308 C CA . SER A 1 292 ? 25.270 -6.803 -22.437 1.00 31.63 317 SER A CA 1
ATOM 2309 C C . SER A 1 292 ? 26.657 -7.000 -23.005 1.00 31.11 317 SER A C 1
ATOM 2310 O O . SER A 1 292 ? 26.903 -6.569 -24.131 1.00 31.13 317 SER A O 1
ATOM 2313 N N . LYS A 1 293 ? 27.570 -7.615 -22.255 1.00 30.12 318 LYS A N 1
ATOM 2314 C CA . LYS A 1 293 ? 28.959 -7.720 -22.699 1.00 30.01 318 LYS A CA 1
ATOM 2315 C C . LYS A 1 293 ? 29.476 -9.138 -22.581 1.00 28.18 318 LYS A C 1
ATOM 2316 O O . LYS A 1 293 ? 28.988 -9.941 -21.793 1.00 26.60 318 LYS A O 1
ATOM 2322 N N . ILE A 1 294 ? 30.499 -9.404 -23.370 1.00 27.56 319 ILE A N 1
ATOM 2323 C CA . ILE A 1 294 ? 31.245 -10.628 -23.273 1.00 26.92 319 ILE A CA 1
ATOM 2324 C C . ILE A 1 294 ? 31.868 -10.741 -21.871 1.00 26.34 319 ILE A C 1
ATOM 2325 O O . ILE A 1 294 ? 32.219 -9.732 -21.223 1.00 27.33 319 ILE A O 1
ATOM 2330 N N . ASN A 1 295 ? 31.979 -11.983 -21.414 1.00 25.39 320 ASN A N 1
ATOM 2331 C CA . ASN A 1 295 ? 32.649 -12.306 -20.148 1.00 26.08 320 ASN A CA 1
ATOM 2332 C C . ASN A 1 295 ? 31.918 -11.796 -18.914 1.00 26.44 320 ASN A C 1
ATOM 2333 O O . ASN A 1 295 ? 32.517 -11.610 -17.857 1.00 27.28 320 ASN A O 1
ATOM 2338 N N . GLN A 1 296 ? 30.612 -11.608 -19.039 1.00 26.21 321 GLN A N 1
ATOM 2339 C CA . GLN A 1 296 ? 29.767 -11.368 -17.903 1.00 26.85 321 GLN A CA 1
ATOM 2340 C C . GLN A 1 296 ? 29.227 -12.649 -17.325 1.00 26.67 321 GLN A C 1
ATOM 2341 O O . GLN A 1 296 ? 29.220 -12.804 -16.120 1.00 26.61 321 GLN A O 1
ATOM 2347 N N . LYS A 1 297 ? 28.749 -13.552 -18.185 1.00 25.99 322 LYS A N 1
ATOM 2348 C CA . LYS A 1 297 ? 28.237 -14.861 -17.773 1.00 26.24 322 LYS A CA 1
ATOM 2349 C C . LYS A 1 297 ? 28.859 -15.912 -18.676 1.00 25.36 322 LYS A C 1
ATOM 2350 O O . LYS A 1 297 ? 28.725 -15.840 -19.899 1.00 25.32 322 LYS A O 1
ATOM 2356 N N . VAL A 1 298 ? 29.550 -16.852 -18.052 1.00 24.37 323 VAL A N 1
ATOM 2357 C CA . VAL A 1 298 ? 30.374 -17.828 -18.749 1.00 23.53 323 VAL A CA 1
ATOM 2358 C C . VAL A 1 298 ? 30.201 -19.141 -18.012 1.00 22.94 323 VAL A C 1
ATOM 2359 O O . VAL A 1 298 ? 30.356 -19.196 -16.792 1.00 23.11 323 VAL A O 1
ATOM 2363 N N . PHE A 1 299 ? 29.859 -20.201 -18.743 1.00 21.73 324 PHE A N 1
ATOM 2364 C CA . PHE A 1 299 ? 29.427 -21.431 -18.090 1.00 22.11 324 PHE A CA 1
ATOM 2365 C C . PHE A 1 299 ? 29.796 -22.688 -18.832 1.00 22.21 324 PHE A C 1
ATOM 2366 O O . PHE A 1 299 ? 29.918 -22.688 -20.072 1.00 22.00 324 PHE A O 1
ATOM 2374 N N . ASN A 1 300 ? 29.945 -23.761 -18.063 1.00 22.67 325 ASN A N 1
ATOM 2375 C CA . ASN A 1 300 ? 30.264 -25.075 -18.584 1.00 23.48 325 ASN A CA 1
ATOM 2376 C C . ASN A 1 300 ? 28.978 -25.821 -18.855 1.00 23.22 325 ASN A C 1
ATOM 2377 O O . ASN A 1 300 ? 27.996 -25.647 -18.138 1.00 22.97 325 ASN A O 1
ATOM 2382 N N . ILE A 1 301 ? 28.992 -26.643 -19.901 1.00 22.90 326 ILE A N 1
ATOM 2383 C CA . ILE A 1 301 ? 27.821 -27.438 -20.296 1.00 22.52 326 ILE A CA 1
ATOM 2384 C C . ILE A 1 301 ? 28.284 -28.869 -20.459 1.00 22.94 326 ILE A C 1
ATOM 2385 O O . ILE A 1 301 ? 29.268 -29.123 -21.174 1.00 23.55 326 ILE A O 1
ATOM 2390 N N . TYR A 1 302 ? 27.582 -29.792 -19.798 1.00 22.75 327 TYR A N 1
ATOM 2391 C CA . TYR A 1 302 ? 27.896 -31.219 -19.854 1.00 24.55 327 TYR A CA 1
ATOM 2392 C C . TYR A 1 302 ? 26.674 -31.992 -20.328 1.00 24.51 327 TYR A C 1
ATOM 2393 O O . TYR A 1 302 ? 25.540 -31.639 -20.004 1.00 23.39 327 TYR A O 1
ATOM 2402 N N . ILE A 1 303 ? 26.918 -33.029 -21.133 1.00 24.87 328 ILE A N 1
ATOM 2403 C CA . ILE A 1 303 ? 25.848 -33.884 -21.649 1.00 25.36 328 ILE A CA 1
ATOM 2404 C C . ILE A 1 303 ? 26.277 -35.318 -21.343 1.00 26.91 328 ILE A C 1
ATOM 2405 O O . ILE A 1 303 ? 27.348 -35.743 -21.772 1.00 27.89 328 ILE A O 1
ATOM 2410 N N . ASN A 1 304 ? 25.470 -36.046 -20.574 1.00 28.56 329 ASN A N 1
ATOM 2411 C CA . ASN A 1 304 ? 25.793 -37.413 -20.138 1.00 31.86 329 ASN A CA 1
ATOM 2412 C C . ASN A 1 304 ? 27.172 -37.487 -19.522 1.00 34.04 329 ASN A C 1
ATOM 2413 O O . ASN A 1 304 ? 27.983 -38.351 -19.870 1.00 35.99 329 ASN A O 1
ATOM 2418 N N . ASN A 1 305 ? 27.425 -36.529 -18.625 1.00 34.81 330 ASN A N 1
ATOM 2419 C CA . ASN A 1 305 ? 28.682 -36.402 -17.876 1.00 37.64 330 ASN A CA 1
ATOM 2420 C C . ASN A 1 305 ? 29.917 -36.102 -18.725 1.00 38.15 330 ASN A C 1
ATOM 2421 O O . ASN A 1 305 ? 31.033 -36.108 -18.195 1.00 41.56 330 ASN A O 1
ATOM 2426 N N . ARG A 1 306 ? 29.728 -35.791 -20.006 1.00 36.56 331 ARG A N 1
ATOM 2427 C CA . ARG A 1 306 ? 30.820 -35.482 -20.904 1.00 38.03 331 ARG A CA 1
ATOM 2428 C C . ARG A 1 306 ? 30.758 -34.003 -21.284 1.00 35.38 331 ARG A C 1
ATOM 2429 O O . ARG A 1 306 ? 29.717 -33.357 -21.165 1.00 32.16 331 ARG A O 1
ATOM 2437 N N . THR A 1 307 ? 31.886 -33.483 -21.747 1.00 36.27 332 THR A N 1
ATOM 2438 C CA . THR A 1 307 ? 32.051 -32.045 -21.979 1.00 35.40 332 THR A CA 1
ATOM 2439 C C . THR A 1 307 ? 31.435 -31.623 -23.302 1.00 34.99 332 THR A C 1
ATOM 2440 O O . THR A 1 307 ? 31.806 -32.137 -24.363 1.00 37.88 332 THR A O 1
ATOM 2444 N N . ALA A 1 308 ? 30.466 -30.707 -23.239 1.00 30.85 333 ALA A N 1
ATOM 2445 C CA . ALA A 1 308 ? 29.928 -30.047 -24.412 1.00 29.98 333 ALA A CA 1
ATOM 2446 C C . ALA A 1 308 ? 30.577 -28.671 -24.633 1.00 30.25 333 ALA A C 1
ATOM 2447 O O . ALA A 1 308 ? 30.946 -28.325 -25.759 1.00 29.74 333 ALA A O 1
ATOM 2449 N N . GLN A 1 309 ? 30.691 -27.877 -23.565 1.00 28.84 334 GLN A N 1
ATOM 2450 C CA . GLN A 1 309 ? 31.474 -26.633 -23.586 1.00 29.70 334 GLN A CA 1
ATOM 2451 C C . GLN A 1 309 ? 32.107 -26.543 -22.246 1.00 30.24 334 GLN A C 1
ATOM 2452 O O . GLN A 1 309 ? 31.398 -26.482 -21.231 1.00 30.40 334 GLN A O 1
ATOM 2458 N N . ALA A 1 310 ? 33.428 -26.533 -22.194 1.00 30.27 335 ALA A N 1
ATOM 2459 C CA . ALA A 1 310 ? 34.084 -26.384 -20.920 1.00 31.65 335 ALA A CA 1
ATOM 2460 C C . ALA A 1 310 ? 35.528 -26.018 -21.144 1.00 32.90 335 ALA A C 1
ATOM 2461 O O . ALA A 1 310 ? 35.869 -25.566 -22.246 1.00 31.91 335 ALA A O 1
ATOM 2463 N N . ASP A 1 311 ? 36.357 -26.173 -20.112 1.00 34.67 336 ASP A N 1
ATOM 2464 C CA . ASP A 1 311 ? 37.792 -25.947 -20.229 1.00 37.35 336 ASP A CA 1
ATOM 2465 C C . ASP A 1 311 ? 38.015 -24.501 -20.698 1.00 35.74 336 ASP A C 1
ATOM 2466 O O . ASP A 1 311 ? 37.447 -23.587 -20.100 1.00 33.62 336 ASP A O 1
ATOM 2471 N N . THR A 1 312 ? 38.799 -24.281 -21.755 1.00 35.87 337 THR A N 1
ATOM 2472 C CA . THR A 1 312 ? 39.077 -22.918 -22.228 1.00 35.84 337 THR A CA 1
ATOM 2473 C C . THR A 1 312 ? 38.040 -22.401 -23.225 1.00 33.50 337 THR A C 1
ATOM 2474 O O . THR A 1 312 ? 38.162 -21.274 -23.705 1.00 33.34 337 THR A O 1
ATOM 2478 N N . THR A 1 313 ? 37.015 -23.199 -23.533 1.00 32.12 338 THR A N 1
ATOM 2479 C CA . THR A 1 313 ? 35.935 -22.771 -24.413 1.00 30.84 338 THR A CA 1
ATOM 2480 C C . THR A 1 313 ? 34.566 -22.996 -23.749 1.00 28.32 338 THR A C 1
ATOM 2481 O O . THR A 1 313 ? 33.712 -23.688 -24.294 1.00 28.84 338 THR A O 1
ATOM 2485 N N . PRO A 1 314 ? 34.333 -22.379 -22.574 1.00 26.90 339 PRO A N 1
ATOM 2486 C CA . PRO A 1 314 ? 32.987 -22.419 -21.989 1.00 25.32 339 PRO A CA 1
ATOM 2487 C C . PRO A 1 314 ? 31.978 -21.630 -22.843 1.00 24.01 339 PRO A C 1
ATOM 2488 O O . PRO A 1 314 ? 32.365 -20.876 -23.734 1.00 24.92 339 PRO A O 1
ATOM 2492 N N . ALA A 1 315 ? 30.703 -21.807 -22.550 1.00 22.51 340 ALA A N 1
ATOM 2493 C CA . ALA A 1 315 ? 29.624 -21.080 -23.203 1.00 22.14 340 ALA A CA 1
ATOM 2494 C C . ALA A 1 315 ? 29.599 -19.653 -22.688 1.00 22.47 340 ALA A C 1
ATOM 2495 O O . ALA A 1 315 ? 29.763 -19.401 -21.495 1.00 23.10 340 ALA A O 1
ATOM 2497 N N . ASP A 1 316 ? 29.402 -18.712 -23.604 1.00 22.15 341 ASP A N 1
ATOM 2498 C CA . ASP A 1 316 ? 29.206 -17.305 -23.253 1.00 22.49 341 ASP A CA 1
ATOM 2499 C C . ASP A 1 316 ? 28.262 -16.807 -24.338 1.00 22.01 341 ASP A C 1
ATOM 2500 O O . ASP A 1 316 ? 28.659 -16.733 -25.502 1.00 21.96 341 ASP A O 1
ATOM 2505 N N . ILE A 1 317 ? 27.015 -16.505 -23.976 1.00 21.34 342 ILE A N 1
ATOM 2506 C CA . ILE A 1 317 ? 26.011 -16.164 -24.988 1.00 21.12 342 ILE A CA 1
ATOM 2507 C C . ILE A 1 317 ? 26.400 -14.914 -25.799 1.00 22.35 342 ILE A C 1
ATOM 2508 O O . ILE A 1 317 ? 26.407 -14.948 -27.039 1.00 22.43 342 ILE A O 1
ATOM 2513 N N . ILE A 1 318 ? 26.730 -13.820 -25.118 1.00 23.26 343 ILE A N 1
ATOM 2514 C CA . ILE A 1 318 ? 27.205 -12.622 -25.810 1.00 24.72 343 ILE A CA 1
ATOM 2515 C C . ILE A 1 318 ? 28.519 -12.889 -26.546 1.00 24.84 343 ILE A C 1
ATOM 2516 O O . ILE A 1 318 ? 28.748 -12.358 -27.637 1.00 25.73 343 ILE A O 1
ATOM 2521 N N . GLY A 1 319 ? 29.374 -13.719 -25.962 1.00 24.33 344 GLY A N 1
ATOM 2522 C CA . GLY A 1 319 ? 30.585 -14.184 -26.645 1.00 25.19 344 GLY A CA 1
ATOM 2523 C C . GLY A 1 319 ? 30.285 -14.774 -28.010 1.00 25.81 344 GLY A C 1
ATOM 2524 O O . GLY A 1 319 ? 30.994 -14.508 -28.971 1.00 27.71 344 GLY A O 1
ATOM 2525 N N . TRP A 1 320 ? 29.229 -15.578 -28.080 1.00 24.40 345 TRP A N 1
ATOM 2526 C CA . TRP A 1 320 ? 28.751 -16.161 -29.319 1.00 25.29 345 TRP A CA 1
ATOM 2527 C C . TRP A 1 320 ? 27.969 -15.217 -30.218 1.00 25.43 345 TRP A C 1
ATOM 2528 O O . TRP A 1 320 ? 28.220 -15.182 -31.421 1.00 26.92 345 TRP A O 1
ATOM 2539 N N . THR A 1 321 ? 27.024 -14.452 -29.668 1.00 24.91 346 THR A N 1
ATOM 2540 C CA . THR A 1 321 ? 26.113 -13.648 -30.522 1.00 25.55 346 THR A CA 1
ATOM 2541 C C . THR A 1 321 ? 26.617 -12.256 -30.857 1.00 27.56 346 THR A C 1
ATOM 2542 O O . THR A 1 321 ? 26.207 -11.678 -31.872 1.00 29.43 346 THR A O 1
ATOM 2546 N N . GLY A 1 322 ? 27.450 -11.696 -29.991 1.00 27.68 347 GLY A N 1
ATOM 2547 C CA . GLY A 1 322 ? 27.950 -10.343 -30.138 1.00 28.93 347 GLY A CA 1
ATOM 2548 C C . GLY A 1 322 ? 27.076 -9.266 -29.523 1.00 29.79 347 GLY A C 1
ATOM 2549 O O . GLY A 1 322 ? 27.543 -8.160 -29.375 1.00 31.38 347 GLY A O 1
ATOM 2550 N N . GLU A 1 323 ? 25.827 -9.556 -29.149 1.00 29.50 348 GLU A N 1
ATOM 2551 C CA . GLU A 1 323 ? 24.930 -8.519 -28.647 1.00 31.48 348 GLU A CA 1
ATOM 2552 C C . GLU A 1 323 ? 23.752 -9.084 -27.865 1.00 30.05 348 GLU A C 1
ATOM 2553 O O . GLU A 1 323 ? 23.208 -10.148 -28.182 1.00 28.26 348 GLU A O 1
ATOM 2559 N N . LYS A 1 324 ? 23.345 -8.330 -26.854 1.00 29.97 349 LYS A N 1
ATOM 2560 C CA . LYS A 1 324 ? 22.084 -8.559 -26.161 1.00 30.07 349 LYS A CA 1
ATOM 2561 C C . LYS A 1 324 ? 20.938 -8.625 -27.161 1.00 29.13 349 LYS A C 1
ATOM 2562 O O . LYS A 1 324 ? 20.870 -7.827 -28.094 1.00 29.99 349 LYS A O 1
ATOM 2568 N N . GLY A 1 325 ? 20.044 -9.585 -26.962 1.00 28.02 350 GLY A N 1
ATOM 2569 C CA . GLY A 1 325 ? 18.837 -9.698 -27.766 1.00 28.18 350 GLY A CA 1
ATOM 2570 C C . GLY A 1 325 ? 18.954 -10.496 -29.046 1.00 27.67 350 GLY A C 1
ATOM 2571 O O . GLY A 1 325 ? 17.937 -10.718 -29.689 1.00 28.67 350 GLY A O 1
ATOM 2572 N N . ILE A 1 326 ? 20.145 -10.961 -29.411 1.00 26.04 351 ILE A N 1
ATOM 2573 C CA . ILE A 1 326 ? 20.306 -11.815 -30.608 1.00 25.87 351 ILE A CA 1
ATOM 2574 C C . ILE A 1 326 ? 20.148 -13.272 -30.174 1.00 24.43 351 ILE A C 1
ATOM 2575 O O . ILE A 1 326 ? 20.875 -13.733 -29.289 1.00 24.01 351 ILE A O 1
ATOM 2580 N N . PRO A 1 327 ? 19.196 -14.006 -30.781 1.00 23.45 352 PRO A N 1
ATOM 2581 C CA . PRO A 1 327 ? 18.985 -15.397 -30.447 1.00 22.75 352 PRO A CA 1
ATOM 2582 C C . PRO A 1 327 ? 19.971 -16.284 -31.205 1.00 22.20 352 PRO A C 1
ATOM 2583 O O . PRO A 1 327 ? 20.524 -15.893 -32.237 1.00 23.33 352 PRO A O 1
ATOM 2587 N N . MET A 1 328 ? 20.154 -17.496 -30.701 1.00 21.18 353 MET A N 1
ATOM 2588 C CA . MET A 1 328 ? 21.005 -18.480 -31.355 1.00 21.67 353 MET A CA 1
ATOM 2589 C C . MET A 1 328 ? 20.657 -19.849 -30.837 1.00 20.34 353 MET A C 1
ATOM 2590 O O . MET A 1 328 ? 19.917 -20.012 -29.860 1.00 19.93 353 MET A O 1
ATOM 2595 N N . TYR A 1 329 ? 21.243 -20.846 -31.474 1.00 21.80 354 TYR A N 1
ATOM 2596 C CA . TYR A 1 329 ? 21.202 -22.187 -30.949 1.00 21.59 354 TYR A CA 1
ATOM 2597 C C . TYR A 1 329 ? 22.527 -22.876 -31.217 1.00 22.21 354 TYR A C 1
ATOM 2598 O O . TYR A 1 329 ? 23.307 -22.453 -32.087 1.00 21.95 354 TYR A O 1
ATOM 2607 N N . LYS A 1 330 ? 22.779 -23.930 -30.459 1.00 21.47 355 LYS A N 1
ATOM 2608 C CA . LYS A 1 330 ? 23.911 -24.785 -30.719 1.00 22.89 355 LYS A CA 1
ATOM 2609 C C . LYS A 1 330 ? 23.469 -26.229 -30.634 1.00 21.15 355 LYS A C 1
ATOM 2610 O O . LYS A 1 330 ? 22.777 -26.602 -29.707 1.00 20.05 355 LYS A O 1
ATOM 2616 N N . ASP A 1 331 ? 23.892 -27.019 -31.616 1.00 20.78 356 ASP A N 1
ATOM 2617 C CA . ASP A 1 331 ? 23.566 -28.444 -31.659 1.00 20.84 356 ASP A CA 1
ATOM 2618 C C . ASP A 1 331 ? 24.742 -29.314 -31.183 1.00 20.60 356 ASP A C 1
ATOM 2619 O O . ASP A 1 331 ? 25.873 -29.166 -31.640 1.00 20.90 356 ASP A O 1
ATOM 2624 N N . TYR A 1 332 ? 24.433 -30.254 -30.301 1.00 20.90 357 TYR A N 1
ATOM 2625 C CA . TYR A 1 332 ? 25.407 -31.240 -29.809 1.00 22.13 357 TYR A CA 1
ATOM 2626 C C . TYR A 1 332 ? 24.848 -32.634 -30.036 1.00 22.39 357 TYR A C 1
ATOM 2627 O O . TYR A 1 332 ? 23.643 -32.831 -29.906 1.00 23.45 357 TYR A O 1
ATOM 2636 N N . ALA A 1 333 ? 25.712 -33.577 -30.355 1.00 22.53 358 ALA A N 1
ATOM 2637 C CA . ALA A 1 333 ? 25.305 -34.960 -30.609 1.00 23.31 358 ALA A CA 1
ATOM 2638 C C . ALA A 1 333 ? 25.942 -35.915 -29.611 1.00 24.69 358 ALA A C 1
ATOM 2639 O O . ALA A 1 333 ? 27.115 -35.761 -29.235 1.00 26.54 358 ALA A O 1
ATOM 2641 N N . ILE A 1 334 ? 25.170 -36.917 -29.192 1.00 24.52 359 ILE A N 1
ATOM 2642 C CA . ILE A 1 334 ? 25.630 -37.939 -28.255 1.00 26.45 359 ILE A CA 1
ATOM 2643 C C . ILE A 1 334 ? 25.013 -39.287 -28.625 1.00 26.14 359 ILE A C 1
ATOM 2644 O O . ILE A 1 334 ? 23.785 -39.363 -28.770 1.00 24.71 359 ILE A O 1
ATOM 2649 N N . TYR A 1 335 ? 25.857 -40.315 -28.726 1.00 27.60 360 TYR A N 1
ATOM 2650 C CA . TYR A 1 335 ? 25.386 -41.685 -28.858 1.00 28.26 360 TYR A CA 1
ATOM 2651 C C . TYR A 1 335 ? 25.082 -42.225 -27.477 1.00 29.31 360 TYR A C 1
ATOM 2652 O O . TYR A 1 335 ? 25.932 -42.143 -26.576 1.00 30.18 360 TYR A O 1
ATOM 2661 N N . VAL A 1 336 ? 23.885 -42.755 -27.288 1.00 29.15 361 VAL A N 1
ATOM 2662 C CA . VAL A 1 336 ? 23.508 -43.397 -26.042 1.00 31.37 361 VAL A CA 1
ATOM 2663 C C . VAL A 1 336 ? 23.613 -44.891 -26.206 1.00 34.49 361 VAL A C 1
ATOM 2664 O O . VAL A 1 336 ? 22.808 -45.495 -26.902 1.00 33.64 361 VAL A O 1
ATOM 2668 N N . ASP A 1 337 ? 24.595 -45.464 -25.507 1.00 37.55 362 ASP A N 1
ATOM 2669 C CA . ASP A 1 337 ? 25.058 -46.839 -25.708 1.00 41.96 362 ASP A CA 1
ATOM 2670 C C . ASP A 1 337 ? 24.201 -47.789 -24.900 1.00 45.24 362 ASP A C 1
ATOM 2671 O O . ASP A 1 337 ? 23.615 -47.410 -23.876 1.00 45.78 362 ASP A O 1
ATOM 2676 N N . ALA A 1 338 ? 24.164 -49.037 -25.356 1.00 47.99 363 ALA A N 1
ATOM 2677 C CA . ALA A 1 338 ? 23.383 -50.092 -24.722 1.00 51.64 363 ALA A CA 1
ATOM 2678 C C . ALA A 1 338 ? 23.715 -50.335 -23.230 1.00 56.16 363 ALA A C 1
ATOM 2679 O O . ALA A 1 338 ? 22.845 -50.786 -22.489 1.00 56.85 363 ALA A O 1
ATOM 2681 N N . ASN A 1 339 ? 24.941 -50.034 -22.792 1.00 61.87 364 ASN A N 1
ATOM 2682 C CA . ASN A 1 339 ? 25.267 -50.043 -21.337 1.00 66.80 364 ASN A CA 1
ATOM 2683 C C . ASN A 1 339 ? 25.324 -48.636 -20.729 1.00 68.05 364 ASN A C 1
ATOM 2684 O O . ASN A 1 339 ? 24.405 -48.239 -20.001 1.00 67.77 364 ASN A O 1
ATOM 2689 N N . ASN A 1 340 ? 26.368 -47.877 -21.053 1.00 71.03 365 ASN A N 1
ATOM 2690 C CA . ASN A 1 340 ? 26.552 -46.515 -20.510 1.00 72.82 365 ASN A CA 1
ATOM 2691 C C . ASN A 1 340 ? 25.601 -45.505 -21.184 1.00 71.51 365 ASN A C 1
ATOM 2692 O O . ASN A 1 340 ? 25.308 -45.620 -22.377 1.00 73.75 365 ASN A O 1
ATOM 2697 N N . GLY A 1 341 ? 25.128 -44.519 -20.419 1.00 70.69 366 GLY A N 1
ATOM 2698 C CA . GLY A 1 341 ? 24.023 -43.646 -20.849 1.00 66.37 366 GLY A CA 1
ATOM 2699 C C . GLY A 1 341 ? 22.710 -44.153 -20.268 1.00 65.32 366 GLY A C 1
ATOM 2700 O O . GLY A 1 341 ? 21.965 -43.385 -19.660 1.00 64.93 366 GLY A O 1
ATOM 2701 N N . GLY A 1 342 ? 22.419 -45.440 -20.481 1.00 64.42 367 GLY A N 1
ATOM 2702 C CA . GLY A 1 342 ? 21.391 -46.177 -19.714 1.00 63.49 367 GLY A CA 1
ATOM 2703 C C . GLY A 1 342 ? 19.964 -45.650 -19.774 1.00 59.25 367 GLY A C 1
ATOM 2704 O O . GLY A 1 342 ? 19.306 -45.487 -18.742 1.00 60.97 367 GLY A O 1
ATOM 2705 N N . GLU A 1 343 ? 19.506 -45.377 -20.992 1.00 54.33 368 GLU A N 1
ATOM 2706 C CA . GLU A 1 343 ? 18.151 -44.885 -21.284 1.00 49.96 368 GLU A CA 1
ATOM 2707 C C . GLU A 1 343 ? 17.877 -43.444 -20.836 1.00 44.05 368 GLU A C 1
ATOM 2708 O O . GLU A 1 343 ? 16.727 -43.009 -20.911 1.00 39.32 368 GLU A O 1
ATOM 2714 N N . GLU A 1 344 ? 18.908 -42.707 -20.402 1.00 41.41 369 GLU A N 1
ATOM 2715 C CA . GLU A 1 344 ? 18.753 -41.290 -20.037 1.00 39.27 369 GLU A CA 1
ATOM 2716 C C . GLU A 1 344 ? 19.754 -40.394 -20.750 1.00 35.36 369 GLU A C 1
ATOM 2717 O O . GLU A 1 344 ? 20.871 -40.809 -21.067 1.00 35.69 369 GLU A O 1
ATOM 2723 N N . ILE A 1 345 ? 19.322 -39.168 -21.005 1.00 31.26 370 ILE A N 1
ATOM 2724 C CA . ILE A 1 345 ? 20.199 -38.069 -21.364 1.00 30.09 370 ILE A CA 1
ATOM 2725 C C . ILE A 1 345 ? 20.110 -37.074 -20.209 1.00 28.80 370 ILE A C 1
ATOM 2726 O O . ILE A 1 345 ? 19.012 -36.739 -19.752 1.00 27.55 370 ILE A O 1
ATOM 2731 N N . THR A 1 346 ? 21.276 -36.644 -19.719 1.00 28.55 371 THR A N 1
ATOM 2732 C CA A THR A 1 346 ? 21.360 -35.605 -18.711 0.42 28.42 371 THR A CA 1
ATOM 2733 C CA B THR A 1 346 ? 21.338 -35.578 -18.726 0.58 28.58 371 THR A CA 1
ATOM 2734 C C . THR A 1 346 ? 22.004 -34.370 -19.348 1.00 27.06 371 THR A C 1
ATOM 2735 O O . THR A 1 346 ? 22.976 -34.494 -20.102 1.00 28.37 371 THR A O 1
ATOM 2742 N N . LEU A 1 347 ? 21.465 -33.192 -19.062 1.00 24.67 372 LEU A N 1
ATOM 2743 C CA . LEU A 1 347 ? 22.084 -31.945 -19.505 1.00 23.85 372 LEU A CA 1
ATOM 2744 C C . LEU A 1 347 ? 22.414 -31.180 -18.237 1.00 24.57 372 LEU A C 1
ATOM 2745 O O . LEU A 1 347 ? 21.543 -31.049 -17.379 1.00 24.41 372 LEU A O 1
ATOM 2750 N N . GLN A 1 348 ? 23.658 -30.710 -18.097 1.00 24.17 373 GLN A N 1
ATOM 2751 C CA . GLN A 1 348 ? 24.050 -29.994 -16.867 1.00 25.35 373 GLN A CA 1
ATOM 2752 C C . GLN A 1 348 ? 24.790 -28.736 -17.219 1.00 24.76 373 GLN A C 1
ATOM 2753 O O . GLN A 1 348 ? 25.531 -28.724 -18.181 1.00 24.70 373 GLN A O 1
ATOM 2759 N N . MET A 1 349 ? 24.545 -27.671 -16.465 1.00 25.10 374 MET A N 1
ATOM 2760 C CA . MET A 1 349 ? 25.360 -26.467 -16.590 1.00 25.30 374 MET A CA 1
ATOM 2761 C C . MET A 1 349 ? 25.715 -25.877 -15.232 1.00 25.44 374 MET A C 1
ATOM 2762 O O . MET A 1 349 ? 24.979 -26.011 -14.261 1.00 25.11 374 MET A O 1
ATOM 2767 N N . THR A 1 350 ? 26.875 -25.220 -15.198 1.00 24.71 375 THR A N 1
ATOM 2768 C CA . THR A 1 350 ? 27.430 -24.672 -13.963 1.00 25.80 375 THR A CA 1
ATOM 2769 C C . THR A 1 350 ? 28.358 -23.546 -14.403 1.00 24.91 375 THR A C 1
ATOM 2770 O O . THR A 1 350 ? 28.841 -23.570 -15.531 1.00 24.23 375 THR A O 1
ATOM 2774 N N . PRO A 1 351 ? 28.641 -22.575 -13.520 1.00 24.97 376 PRO A N 1
ATOM 2775 C CA . PRO A 1 351 ? 29.494 -21.485 -14.000 1.00 24.64 376 PRO A CA 1
ATOM 2776 C C . PRO A 1 351 ? 30.927 -21.940 -14.258 1.00 24.95 376 PRO A C 1
ATOM 2777 O O . PRO A 1 351 ? 31.427 -22.849 -13.595 1.00 25.63 376 PRO A O 1
ATOM 2781 N N . SER A 1 352 ? 31.570 -21.267 -15.209 1.00 24.72 377 SER A N 1
ATOM 2782 C CA . SER A 1 352 ? 32.992 -21.451 -15.447 1.00 25.91 377 SER A CA 1
ATOM 2783 C C . SER A 1 352 ? 33.736 -20.390 -14.646 1.00 26.68 377 SER A C 1
ATOM 2784 O O . SER A 1 352 ? 33.267 -19.254 -14.495 1.00 26.43 377 SER A O 1
ATOM 2787 N N . THR A 1 353 ? 34.907 -20.757 -14.152 1.00 28.46 378 THR A N 1
ATOM 2788 C CA . THR A 1 353 ? 35.807 -19.771 -13.573 1.00 29.40 378 THR A CA 1
ATOM 2789 C C . THR A 1 353 ? 36.829 -19.249 -14.591 1.00 30.25 378 THR A C 1
ATOM 2790 O O . THR A 1 353 ? 37.619 -18.336 -14.266 1.00 30.67 378 THR A O 1
ATOM 2794 N N . PHE A 1 354 ? 36.849 -19.834 -15.788 1.00 29.64 379 PHE A N 1
ATOM 2795 C CA . PHE A 1 354 ? 37.839 -19.472 -16.786 1.00 31.39 379 PHE A CA 1
ATOM 2796 C C . PHE A 1 354 ? 37.683 -18.015 -17.212 1.00 31.08 379 PHE A C 1
ATOM 2797 O O . PHE A 1 354 ? 36.593 -17.584 -17.559 1.00 30.18 379 PHE A O 1
ATOM 2805 N N . GLY A 1 355 ? 38.775 -17.254 -17.140 1.00 31.99 380 GLY A N 1
ATOM 2806 C CA . GLY A 1 355 ? 38.777 -15.874 -17.645 1.00 32.24 380 GLY A CA 1
ATOM 2807 C C . GLY A 1 355 ? 38.159 -14.832 -16.726 1.00 32.31 380 GLY A C 1
ATOM 2808 O O . GLY A 1 355 ? 37.967 -13.687 -17.142 1.00 32.15 380 GLY A O 1
ATOM 2809 N N . GLN A 1 356 ? 37.882 -15.203 -15.474 1.00 32.06 381 GLN A N 1
ATOM 2810 C CA . GLN A 1 356 ? 37.462 -14.259 -14.455 1.00 33.26 381 GLN A CA 1
ATOM 2811 C C . GLN A 1 356 ? 36.202 -13.491 -14.885 1.00 31.06 381 GLN A C 1
ATOM 2812 O O . GLN A 1 356 ? 36.214 -12.264 -15.008 1.00 30.98 381 GLN A O 1
ATOM 2818 N N . PRO A 1 357 ? 35.101 -14.222 -15.136 1.00 28.89 382 PRO A N 1
ATOM 2819 C CA . PRO A 1 357 ? 33.884 -13.558 -15.589 1.00 28.10 382 PRO A CA 1
ATOM 2820 C C . PRO A 1 357 ? 33.283 -12.659 -14.511 1.00 28.57 382 PRO A C 1
ATOM 2821 O O . PRO A 1 357 ? 33.555 -12.861 -13.326 1.00 29.89 382 PRO A O 1
ATOM 2825 N N . GLU A 1 358 ? 32.494 -11.665 -14.912 1.00 28.37 383 GLU A N 1
ATOM 2826 C CA . GLU A 1 358 ? 31.886 -10.745 -13.941 1.00 29.56 383 GLU A CA 1
ATOM 2827 C C . GLU A 1 358 ? 30.993 -11.469 -12.940 1.00 29.10 383 GLU A C 1
ATOM 2828 O O . GLU A 1 358 ? 31.054 -11.188 -11.729 1.00 29.39 383 GLU A O 1
ATOM 2834 N N . TYR A 1 359 ? 30.164 -12.387 -13.439 1.00 27.79 384 TYR A N 1
ATOM 2835 C CA . TYR A 1 359 ? 29.252 -13.155 -12.623 1.00 28.14 384 TYR A CA 1
ATOM 2836 C C . TYR A 1 359 ? 29.583 -14.630 -12.758 1.00 26.48 384 TYR A C 1
ATOM 2837 O O . TYR A 1 359 ? 30.283 -15.042 -13.694 1.00 25.94 384 TYR A O 1
ATOM 2846 N N . TYR A 1 360 ? 29.049 -15.420 -11.841 1.00 26.01 385 TYR A N 1
ATOM 2847 C CA . TYR A 1 360 ? 29.161 -16.871 -11.877 1.00 25.98 385 TYR A CA 1
ATOM 2848 C C . TYR A 1 360 ? 27.748 -17.427 -11.977 1.00 25.86 385 TYR A C 1
ATOM 2849 O O . TYR A 1 360 ? 27.051 -17.555 -10.981 1.00 26.96 385 TYR A O 1
ATOM 2858 N N . ASP A 1 361 ? 27.330 -17.704 -13.206 1.00 25.02 386 ASP A N 1
ATOM 2859 C CA . ASP A 1 361 ? 25.930 -18.065 -13.494 1.00 25.50 386 ASP A CA 1
ATOM 2860 C C . ASP A 1 361 ? 25.900 -18.863 -14.786 1.00 24.29 386 ASP A C 1
ATOM 2861 O O . ASP A 1 361 ? 26.914 -19.010 -15.478 1.00 23.37 386 ASP A O 1
ATOM 2866 N N . SER A 1 362 ? 24.726 -19.395 -15.095 1.00 23.60 387 SER A N 1
ATOM 2867 C CA A SER A 1 362 ? 24.474 -20.143 -16.330 0.21 22.99 387 SER A CA 1
ATOM 2868 C CA B SER A 1 362 ? 24.493 -20.080 -16.365 0.79 23.02 387 SER A CA 1
ATOM 2869 C C . SER A 1 362 ? 23.030 -19.882 -16.728 1.00 22.88 387 SER A C 1
ATOM 2870 O O . SER A 1 362 ? 22.209 -19.578 -15.871 1.00 23.75 387 SER A O 1
ATOM 2875 N N . SER A 1 363 ? 22.716 -20.020 -18.006 1.00 22.90 388 SER A N 1
ATOM 2876 C CA . SER A 1 363 ? 21.320 -19.877 -18.441 1.00 22.50 388 SER A CA 1
ATOM 2877 C C . SER A 1 363 ? 21.063 -20.631 -19.731 1.00 21.26 388 SER A C 1
ATOM 2878 O O . SER A 1 363 ? 21.984 -20.981 -20.466 1.00 21.18 388 SER A O 1
ATOM 2881 N N . LEU A 1 364 ? 19.780 -20.866 -19.973 1.00 20.79 389 LEU A N 1
ATOM 2882 C CA . LEU A 1 364 ? 19.322 -21.570 -21.148 1.00 19.83 389 LEU A CA 1
ATOM 2883 C C . LEU A 1 364 ? 17.898 -21.077 -21.444 1.00 19.79 389 LEU A C 1
ATOM 2884 O O . LEU A 1 364 ? 17.109 -20.884 -20.508 1.00 20.12 389 LEU A O 1
ATOM 2889 N N . ASN A 1 365 ? 17.575 -20.887 -22.727 1.00 19.60 390 ASN A N 1
ATOM 2890 C CA . ASN A 1 365 ? 16.245 -20.349 -23.110 1.00 19.73 390 ASN A CA 1
ATOM 2891 C C . ASN A 1 365 ? 15.293 -21.385 -23.707 1.00 19.99 390 ASN A C 1
ATOM 2892 O O . ASN A 1 365 ? 14.084 -21.245 -23.595 1.00 20.02 390 ASN A O 1
ATOM 2897 N N . GLY A 1 366 ? 15.837 -22.417 -24.327 1.00 19.99 391 GLY A N 1
ATOM 2898 C CA . GLY A 1 366 ? 15.019 -23.444 -24.966 1.00 19.59 391 GLY A CA 1
ATOM 2899 C C . GLY A 1 366 ? 15.833 -24.695 -25.165 1.00 19.60 391 GLY A C 1
ATOM 2900 O O . GLY A 1 366 ? 17.078 -24.654 -25.160 1.00 18.93 391 GLY A O 1
ATOM 2901 N N . LEU A 1 367 ? 15.141 -25.813 -25.394 1.00 18.91 392 LEU A N 1
ATOM 2902 C CA . LEU A 1 367 ? 15.822 -27.080 -25.591 1.00 19.80 392 LEU A CA 1
ATOM 2903 C C . LEU A 1 367 ? 15.001 -28.014 -26.445 1.00 19.92 392 LEU A C 1
ATOM 2904 O O . LEU A 1 367 ? 13.854 -28.262 -26.124 1.00 20.65 392 LEU A O 1
ATOM 2909 N N . GLU A 1 368 ? 15.626 -28.572 -27.469 1.00 19.20 393 GLU A N 1
ATOM 2910 C CA . GLU A 1 368 ? 15.000 -29.643 -28.245 1.00 19.53 393 GLU A CA 1
ATOM 2911 C C . GLU A 1 368 ? 15.929 -30.828 -28.263 1.00 19.93 393 GLU A C 1
ATOM 2912 O O . GLU A 1 368 ? 17.155 -30.675 -28.321 1.00 19.93 393 GLU A O 1
ATOM 2918 N N . ILE A 1 369 ? 15.347 -32.0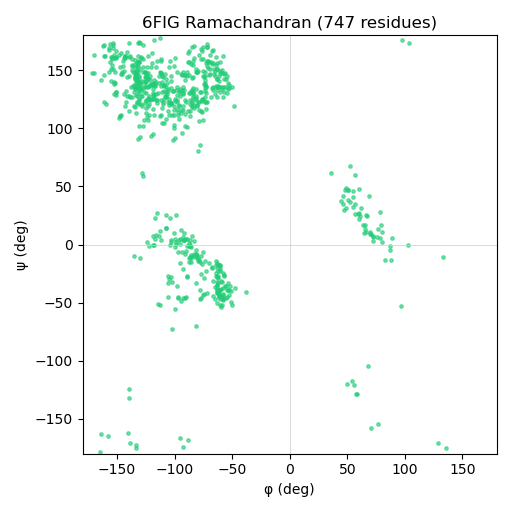24 -28.220 1.00 19.00 394 ILE A N 1
ATOM 2919 C CA . ILE A 1 369 ? 16.104 -33.263 -28.293 1.00 20.05 394 ILE A CA 1
ATOM 2920 C C . ILE A 1 369 ? 15.541 -34.077 -29.450 1.00 19.27 394 ILE A C 1
ATOM 2921 O O . ILE A 1 369 ? 14.335 -34.336 -29.467 1.00 19.71 394 ILE A O 1
ATOM 2926 N N . PHE A 1 370 ? 16.405 -34.430 -30.397 1.00 18.60 395 PHE A N 1
ATOM 2927 C CA . PHE A 1 370 ? 16.020 -35.242 -31.571 1.00 18.95 395 PHE A CA 1
ATOM 2928 C C . PHE A 1 370 ? 16.777 -36.564 -31.617 1.00 20.29 395 PHE A C 1
ATOM 2929 O O . PHE A 1 370 ? 17.976 -36.610 -31.364 1.00 20.09 395 PHE A O 1
ATOM 2937 N N . LYS A 1 371 ? 16.065 -37.640 -31.933 1.00 19.56 396 LYS A N 1
ATOM 2938 C CA . LYS A 1 371 ? 16.686 -38.931 -32.252 1.00 20.69 396 LYS A CA 1
ATOM 2939 C C . LYS A 1 371 ? 17.035 -38.992 -33.716 1.00 21.11 396 LYS A C 1
ATOM 2940 O O . LYS A 1 371 ? 16.171 -38.730 -34.537 1.00 20.97 396 LYS A O 1
ATOM 2946 N N . MET A 1 372 ? 18.251 -39.375 -34.052 1.00 21.50 397 MET A N 1
ATOM 2947 C CA . MET A 1 372 ? 18.636 -39.596 -35.438 1.00 22.70 397 MET A CA 1
ATOM 2948 C C . MET A 1 372 ? 18.343 -41.037 -35.825 1.00 23.70 397 MET A C 1
ATOM 2949 O O . MET A 1 372 ? 18.501 -41.953 -35.008 1.00 24.51 397 MET A O 1
ATOM 2954 N N . ASP A 1 373 ? 17.950 -41.254 -37.080 1.00 23.72 398 ASP A N 1
ATOM 2955 C CA . ASP A 1 373 ? 17.724 -42.612 -37.551 1.00 25.48 398 ASP A CA 1
ATOM 2956 C C . ASP A 1 373 ? 19.026 -43.409 -37.687 1.00 26.90 398 ASP A C 1
ATOM 2957 O O . ASP A 1 373 ? 20.088 -42.858 -37.994 1.00 26.36 398 ASP A O 1
ATOM 2962 N N . THR A 1 374 ? 18.916 -44.708 -37.414 1.00 27.99 399 THR A N 1
ATOM 2963 C CA . THR A 1 374 ? 19.973 -45.700 -37.628 1.00 30.26 399 THR A CA 1
ATOM 2964 C C . THR A 1 374 ? 19.346 -46.836 -38.430 1.00 30.93 399 THR A C 1
ATOM 2965 O O . THR A 1 374 ? 18.313 -47.356 -38.028 1.00 30.23 399 THR A O 1
ATOM 2969 N N . MET A 1 375 ? 19.976 -47.210 -39.538 1.00 33.35 400 MET A N 1
ATOM 2970 C CA . MET A 1 375 ? 19.483 -48.295 -40.414 1.00 34.89 400 MET A CA 1
ATOM 2971 C C . MET A 1 375 ? 18.021 -48.029 -40.862 1.00 34.49 400 MET A C 1
ATOM 2972 O O . MET A 1 375 ? 17.192 -48.936 -40.877 1.00 34.56 400 MET A O 1
ATOM 2977 N N . LYS A 1 376 ? 17.740 -46.765 -41.188 1.00 34.30 401 LYS A N 1
ATOM 2978 C CA . LYS A 1 376 ? 16.395 -46.281 -41.580 1.00 34.08 401 LYS A CA 1
ATOM 2979 C C . LYS A 1 376 ? 15.321 -46.595 -40.554 1.00 31.96 401 LYS A C 1
ATOM 2980 O O . LYS A 1 376 ? 14.144 -46.806 -40.899 1.00 33.24 401 LYS A O 1
ATOM 2986 N N . ASN A 1 377 ? 15.711 -46.607 -39.287 1.00 28.53 402 ASN A N 1
ATOM 2987 C CA . ASN A 1 377 ? 14.805 -46.929 -38.207 1.00 26.78 402 ASN A CA 1
ATOM 2988 C C . ASN A 1 377 ? 14.874 -45.874 -37.125 1.00 24.95 402 ASN A C 1
ATOM 2989 O O . ASN A 1 377 ? 15.960 -45.399 -36.769 1.00 24.74 402 ASN A O 1
ATOM 2994 N N . LEU A 1 378 ? 13.705 -45.517 -36.605 1.00 23.65 403 LEU A N 1
ATOM 2995 C CA . LEU A 1 378 ? 13.546 -44.664 -35.431 1.00 22.52 403 LEU A CA 1
ATOM 2996 C C . LEU A 1 378 ? 12.752 -45.348 -34.314 1.00 23.00 403 LEU A C 1
ATOM 2997 O O . LEU A 1 378 ? 12.536 -44.770 -33.256 1.00 23.42 403 LEU A O 1
ATOM 3002 N N . ALA A 1 379 ? 12.284 -46.570 -34.526 1.00 23.75 404 ALA A N 1
ATOM 3003 C CA . ALA A 1 379 ? 11.454 -47.238 -33.533 1.00 24.80 404 ALA A CA 1
ATOM 3004 C C . ALA A 1 379 ? 12.284 -47.698 -32.353 1.00 26.47 404 ALA A C 1
ATOM 3005 O O . ALA A 1 379 ? 13.354 -48.286 -32.527 1.00 27.87 404 ALA A O 1
ATOM 3007 N N . GLY A 1 380 ? 11.731 -47.485 -31.162 1.00 27.81 405 GLY A N 1
ATOM 3008 C CA . GLY A 1 380 ? 12.297 -47.964 -29.913 1.00 30.17 405 GLY A CA 1
ATOM 3009 C C . GLY A 1 380 ? 11.354 -48.927 -29.232 1.00 31.99 405 GLY A C 1
ATOM 3010 O O . GLY A 1 380 ? 10.251 -49.201 -29.725 1.00 33.05 405 GLY A O 1
ATOM 3011 N N . PRO A 1 381 ? 11.785 -49.506 -28.106 1.00 33.53 406 PRO A N 1
ATOM 3012 C CA . PRO A 1 381 ? 10.886 -50.416 -27.410 1.00 34.38 406 PRO A CA 1
ATOM 3013 C C . PRO A 1 381 ? 9.798 -49.665 -26.648 1.00 33.89 406 PRO A C 1
ATOM 3014 O O . PRO A 1 381 ? 9.884 -48.427 -26.471 1.00 32.98 406 PRO A O 1
ATOM 3018 N N . ASN A 1 382 ? 8.779 -50.395 -26.206 1.00 35.19 407 ASN A N 1
ATOM 3019 C CA . ASN A 1 382 ? 7.775 -49.793 -25.349 1.00 36.09 407 ASN A CA 1
ATOM 3020 C C . ASN A 1 382 ? 8.426 -49.626 -23.980 1.00 39.22 407 ASN A C 1
ATOM 3021 O O . ASN A 1 382 ? 9.240 -50.459 -23.586 1.00 41.03 407 ASN A O 1
ATOM 3026 N N . PRO A 1 383 ? 8.089 -48.544 -23.267 1.00 41.60 408 PRO A N 1
ATOM 3027 C CA . PRO A 1 383 ? 8.639 -48.370 -21.921 1.00 45.43 408 PRO A CA 1
ATOM 3028 C C . PRO A 1 383 ? 8.090 -49.384 -20.915 1.00 51.09 408 PRO A C 1
ATOM 3029 O O . PRO A 1 383 ? 7.083 -50.063 -21.178 1.00 51.03 408 PRO A O 1
ATOM 3033 N N . GLU A 1 384 ? 8.791 -49.513 -19.789 1.00 57.05 409 GLU A N 1
ATOM 3034 C CA . GLU A 1 384 ? 8.376 -50.398 -18.698 1.00 64.26 409 GLU A CA 1
ATOM 3035 C C . GLU A 1 384 ? 7.108 -49.844 -18.029 1.00 67.63 409 GLU A C 1
ATOM 3036 O O . GLU A 1 384 ? 6.957 -48.624 -17.928 1.00 66.80 409 GLU A O 1
ATOM 3042 N N . PRO A 1 385 ? 6.212 -50.733 -17.545 1.00 73.08 410 PRO A N 1
ATOM 3043 C CA . PRO A 1 385 ? 4.825 -50.338 -17.228 1.00 75.06 410 PRO A CA 1
ATOM 3044 C C . PRO A 1 385 ? 4.679 -49.199 -16.207 1.00 76.65 410 PRO A C 1
ATOM 3045 O O . PRO A 1 385 ? 3.928 -48.252 -16.455 1.00 76.45 410 PRO A O 1
ATOM 3049 N N . SER A 1 386 ? 5.399 -49.297 -15.088 1.00 78.64 411 SER A N 1
ATOM 3050 C CA . SER A 1 386 ? 5.304 -48.319 -13.996 1.00 79.84 411 SER A CA 1
ATOM 3051 C C . SER A 1 386 ? 6.217 -47.122 -14.245 1.00 77.83 411 SER A C 1
ATOM 3052 O O . SER A 1 386 ? 5.868 -46.204 -14.990 1.00 76.35 411 SER A O 1
ATOM 3055 N N . GLY B 1 1 ? 4.406 -18.375 -37.598 1.00 41.73 26 GLY B N 1
ATOM 3056 C CA . GLY B 1 1 ? 4.065 -17.374 -36.509 1.00 41.23 26 GLY B CA 1
ATOM 3057 C C . GLY B 1 1 ?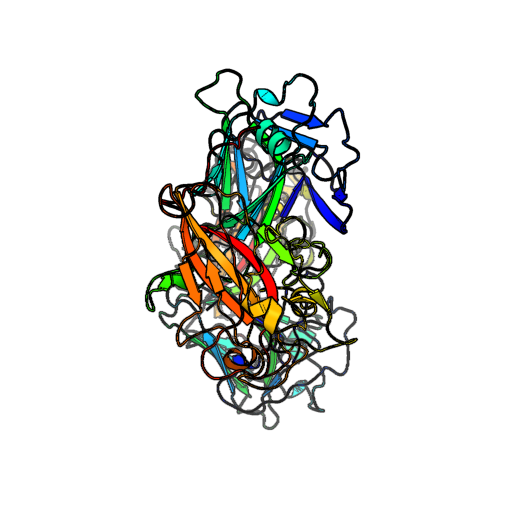 2.590 -17.317 -36.197 1.00 42.73 26 GLY B C 1
ATOM 3058 O O . GLY B 1 1 ? 2.177 -17.096 -35.038 1.00 46.25 26 GLY B O 1
ATOM 3059 N N . GLN B 1 2 ? 1.808 -17.465 -37.269 1.00 41.25 27 GLN B N 1
ATOM 3060 C CA . GLN B 1 2 ? 0.387 -17.778 -37.275 1.00 40.40 27 GLN B CA 1
ATOM 3061 C C . GLN B 1 2 ? -0.308 -16.471 -37.577 1.00 34.93 27 GLN B C 1
ATOM 3062 O O . GLN B 1 2 ? 0.329 -15.414 -37.622 1.00 33.52 27 GLN B O 1
ATOM 3068 N N . ASP B 1 3 ? -1.610 -16.542 -37.772 1.00 30.90 28 ASP B N 1
ATOM 3069 C CA . ASP B 1 3 ? -2.356 -15.398 -38.249 1.00 28.67 28 ASP B CA 1
ATOM 3070 C C . ASP B 1 3 ? -2.330 -14.291 -37.217 1.00 27.92 28 ASP B C 1
ATOM 3071 O O . ASP B 1 3 ? -2.369 -14.556 -36.013 1.00 27.93 28 ASP B O 1
ATOM 3076 N N . LEU B 1 4 ? -2.332 -13.060 -37.712 1.00 25.63 29 LEU B N 1
ATOM 3077 C CA . LEU B 1 4 ? -2.250 -11.883 -36.864 1.00 25.54 29 LEU B CA 1
ATOM 3078 C C . LEU B 1 4 ? -3.272 -10.849 -37.273 1.00 23.78 29 LEU B C 1
ATOM 3079 O O . LEU B 1 4 ? -3.541 -10.681 -38.468 1.00 22.78 29 LEU B O 1
ATOM 3084 N N . ALA B 1 5 ? -3.798 -10.149 -36.268 1.00 23.49 30 ALA B N 1
ATOM 3085 C CA . ALA B 1 5 ? -4.580 -8.928 -36.460 1.00 22.82 30 ALA B CA 1
ATOM 3086 C C . ALA B 1 5 ? -3.944 -7.876 -35.557 1.00 23.44 30 ALA B C 1
ATOM 3087 O O . ALA B 1 5 ? -4.095 -7.927 -34.343 1.00 23.75 30 ALA B O 1
ATOM 3089 N N . LEU B 1 6 ? -3.166 -6.992 -36.171 1.00 22.22 31 LEU B N 1
ATOM 3090 C CA . LEU B 1 6 ? -2.391 -5.974 -35.468 1.00 23.06 31 LEU B CA 1
ATOM 3091 C C . LEU B 1 6 ? -3.113 -4.646 -35.536 1.00 22.79 31 LEU B C 1
ATOM 3092 O O . LEU B 1 6 ? -3.365 -4.150 -36.632 1.00 21.91 31 LEU B O 1
ATOM 3097 N N . SER B 1 7 ? -3.472 -4.086 -34.390 1.00 23.47 32 SER B N 1
ATOM 3098 C CA . SER B 1 7 ? -3.937 -2.697 -34.392 1.00 23.71 32 SER B CA 1
ATOM 3099 C C . SER B 1 7 ? -2.723 -1.817 -34.165 1.00 24.49 32 SER B C 1
ATOM 3100 O O . SER B 1 7 ? -2.111 -1.860 -33.086 1.00 25.38 32 SER B O 1
ATOM 3103 N N . CYS B 1 8 ? -2.335 -1.056 -35.183 1.00 24.65 33 CYS B N 1
ATOM 3104 C CA . CYS B 1 8 ? -1.127 -0.272 -35.114 1.00 26.08 33 CYS B CA 1
ATOM 3105 C C . CYS B 1 8 ? -1.291 0.931 -34.194 1.00 26.87 33 CYS B C 1
ATOM 3106 O O . CYS B 1 8 ? -2.343 1.562 -34.179 1.00 26.17 33 CYS B O 1
ATOM 3109 N N . GLY B 1 9 ? -0.271 1.168 -33.378 1.00 28.34 34 GLY B N 1
ATOM 3110 C CA . GLY B 1 9 ? -0.271 2.268 -32.409 1.00 30.46 34 GLY B CA 1
ATOM 3111 C C . GLY B 1 9 ? -1.055 2.031 -31.121 1.00 32.68 34 GLY B C 1
ATOM 3112 O O . GLY B 1 9 ? -1.342 2.993 -30.402 1.00 35.38 34 GLY B O 1
ATOM 3113 N N . THR B 1 10 ? -1.383 0.778 -30.812 1.00 33.59 35 THR B N 1
ATOM 3114 C CA . THR B 1 10 ? -2.012 0.393 -29.543 1.00 34.88 35 THR B CA 1
ATOM 3115 C C . THR B 1 10 ? -0.969 -0.251 -28.643 1.00 36.25 35 THR B C 1
ATOM 3116 O O . THR B 1 10 ? 0.060 -0.719 -29.130 1.00 35.09 35 THR B O 1
ATOM 3120 N N . SER B 1 11 ? -1.244 -0.244 -27.334 1.00 37.91 36 SER B N 1
ATOM 3121 C CA A SER B 1 11 ? -0.351 -0.862 -26.337 0.20 39.22 36 SER B CA 1
ATOM 3122 C CA B SER B 1 11 ? -0.360 -0.853 -26.326 0.80 38.89 36 SER B CA 1
ATOM 3123 C C . SER B 1 11 ? -0.968 -2.066 -25.614 1.00 40.04 36 SER B C 1
ATOM 3124 O O . SER B 1 11 ? -0.267 -2.756 -24.845 1.00 41.80 36 SER B O 1
ATOM 3129 N N . GLU B 1 12 ? -2.259 -2.306 -25.827 1.00 40.20 37 GLU B N 1
ATOM 3130 C CA . GLU B 1 12 ? -2.995 -3.396 -25.192 1.00 41.44 37 GLU B CA 1
ATOM 3131 C C . GLU B 1 12 ? -3.890 -4.063 -26.227 1.00 38.55 37 GLU B C 1
ATOM 3132 O O . GLU B 1 12 ? -4.231 -3.464 -27.237 1.00 37.45 37 GLU B O 1
ATOM 3138 N N . ALA B 1 13 ? -4.287 -5.293 -25.945 1.00 37.12 38 ALA B N 1
ATOM 3139 C CA . ALA B 1 13 ? -5.212 -6.017 -26.814 1.00 35.19 38 ALA B CA 1
ATOM 3140 C C . ALA B 1 13 ? -6.578 -5.312 -26.872 1.00 34.69 38 ALA B C 1
ATOM 3141 O O . ALA B 1 13 ? -7.011 -4.642 -25.916 1.00 34.95 38 ALA B O 1
ATOM 3143 N N . SER B 1 14 ? -7.257 -5.484 -27.994 1.00 33.08 39 SER B N 1
ATOM 3144 C CA . SER B 1 14 ? -8.528 -4.845 -28.234 1.00 33.54 39 SER B CA 1
ATOM 3145 C C . SER B 1 14 ? -9.405 -5.779 -29.075 1.00 32.94 39 SER B C 1
ATOM 3146 O O . SER B 1 14 ? -8.925 -6.772 -29.606 1.00 31.86 39 SER B O 1
ATOM 3149 N N . ALA B 1 15 ? -10.696 -5.500 -29.133 1.00 33.04 40 ALA B N 1
ATOM 3150 C CA . ALA B 1 15 ? -11.616 -6.289 -29.964 1.00 32.27 40 ALA B CA 1
ATOM 3151 C C . ALA B 1 15 ? -12.497 -5.337 -30.714 1.00 31.20 40 ALA B C 1
ATOM 3152 O O . ALA B 1 15 ? -12.817 -4.266 -30.196 1.00 32.20 40 ALA B O 1
ATOM 3154 N N . ASP B 1 16 ? -12.901 -5.738 -31.916 1.00 28.86 41 ASP B N 1
ATOM 3155 C CA . ASP B 1 16 ? -13.764 -4.890 -32.756 1.00 29.11 41 ASP B CA 1
ATOM 3156 C C . ASP B 1 16 ? -15.239 -5.260 -32.579 1.00 30.41 41 ASP B C 1
ATOM 3157 O O . ASP B 1 16 ? -15.582 -5.927 -31.607 1.00 34.03 41 ASP B O 1
ATOM 3162 N N . GLN B 1 17 ? -16.113 -4.783 -33.456 1.00 29.06 42 GLN B N 1
ATOM 3163 C CA . GLN B 1 17 ? -17.562 -4.971 -33.335 1.00 30.55 42 GLN B CA 1
ATOM 3164 C C . GLN B 1 17 ? -18.031 -6.344 -33.811 1.00 29.23 42 GLN B C 1
ATOM 3165 O O . GLN B 1 17 ? -19.201 -6.680 -33.656 1.00 30.17 42 GLN B O 1
ATOM 3171 N N . ASP B 1 18 ? -17.132 -7.082 -34.462 1.00 27.66 43 ASP B N 1
ATOM 3172 C CA . ASP B 1 18 ? -17.449 -8.363 -35.052 1.00 27.20 43 ASP B CA 1
ATOM 3173 C C . ASP B 1 18 ? -16.682 -9.481 -34.361 1.00 27.41 43 ASP B C 1
ATOM 3174 O O . ASP B 1 18 ? -16.388 -10.501 -34.980 1.00 27.41 43 ASP B O 1
ATOM 3179 N N . LYS B 1 19 ? -16.337 -9.254 -33.092 1.00 27.64 44 LYS B N 1
ATOM 3180 C CA . LYS B 1 19 ? -15.664 -10.239 -32.230 1.00 28.98 44 LYS B CA 1
ATOM 3181 C C . LYS B 1 19 ? -14.306 -10.702 -32.744 1.00 29.19 44 LYS B C 1
ATOM 3182 O O . LYS B 1 19 ? -13.832 -11.784 -32.401 1.00 31.47 44 LYS B O 1
ATOM 3188 N N . LYS B 1 20 ? -13.640 -9.863 -33.515 1.00 27.24 45 LYS B N 1
ATOM 3189 C CA . LYS B 1 20 ? -12.277 -10.146 -33.885 1.00 27.48 45 LYS B CA 1
ATOM 3190 C C . LYS B 1 20 ? -11.361 -9.504 -32.860 1.00 27.36 45 LYS B C 1
ATOM 3191 O O . LYS B 1 20 ? -11.520 -8.328 -32.511 1.00 27.19 45 LYS B O 1
ATOM 3197 N N . LYS B 1 21 ? -10.383 -10.269 -32.401 1.00 27.33 46 LYS B N 1
ATOM 3198 C CA . LYS B 1 21 ? -9.415 -9.806 -31.426 1.00 28.58 46 LYS B CA 1
ATOM 3199 C C . LYS B 1 21 ? -8.190 -9.256 -32.137 1.00 26.87 46 LYS B C 1
ATOM 3200 O O . LYS B 1 21 ? -7.712 -9.844 -33.105 1.00 26.34 46 LYS B O 1
ATOM 3206 N N . TRP B 1 22 ? -7.723 -8.106 -31.672 1.00 26.13 47 TRP B N 1
ATOM 3207 C CA . TRP B 1 22 ? -6.571 -7.426 -32.225 1.00 25.19 47 TRP B CA 1
ATOM 3208 C C . TRP B 1 22 ? -5.525 -7.277 -31.131 1.00 26.26 47 TRP B C 1
ATOM 3209 O O . TRP B 1 22 ? -5.869 -7.232 -29.922 1.00 27.16 47 TRP B O 1
ATOM 3220 N N . GLU B 1 23 ? -4.260 -7.216 -31.542 1.00 25.29 48 GLU B N 1
ATOM 3221 C CA . GLU B 1 23 ? -3.149 -7.051 -30.629 1.00 27.03 48 GLU B CA 1
ATOM 3222 C C . GLU B 1 23 ? -2.245 -5.905 -31.096 1.00 26.45 48 GLU B C 1
ATOM 3223 O O . GLU B 1 23 ? -2.307 -5.494 -32.259 1.00 25.49 48 GLU B O 1
ATOM 3229 N N . PRO B 1 24 ? -1.413 -5.361 -30.198 1.00 27.58 49 PRO B N 1
ATOM 3230 C CA . PRO B 1 24 ? -0.458 -4.320 -30.600 1.00 27.55 49 PRO B CA 1
ATOM 3231 C C . PRO B 1 24 ? 0.503 -4.751 -31.692 1.00 27.86 49 PRO B C 1
ATOM 3232 O O . PRO B 1 24 ? 0.869 -5.927 -31.768 1.00 27.49 49 PRO B O 1
ATOM 3236 N N . ASP B 1 25 ? 0.890 -3.798 -32.535 1.00 27.61 50 ASP B N 1
ATOM 3237 C CA . ASP B 1 25 ? 1.815 -4.043 -33.649 1.00 28.20 50 ASP B CA 1
ATOM 3238 C C . ASP B 1 25 ? 3.285 -3.949 -33.268 1.00 29.01 50 ASP B C 1
ATOM 3239 O O . ASP B 1 25 ? 4.153 -4.351 -34.043 1.00 28.63 50 ASP B O 1
ATOM 3244 N N . THR B 1 26 ? 3.571 -3.373 -32.099 1.00 30.74 51 THR B N 1
ATOM 3245 C CA . THR B 1 26 ? 4.931 -3.013 -31.703 1.00 32.90 51 THR B CA 1
ATOM 3246 C C . THR B 1 26 ? 5.969 -4.135 -31.836 1.00 33.20 51 THR B C 1
ATOM 3247 O O . THR B 1 26 ? 7.037 -3.922 -32.424 1.00 33.33 51 THR B O 1
ATOM 3251 N N . LYS B 1 27 ? 5.614 -5.295 -31.285 1.00 34.62 52 LYS B N 1
ATOM 3252 C CA . LYS B 1 27 ? 6.332 -6.591 -31.402 1.00 36.71 52 LYS B CA 1
ATOM 3253 C C . LYS B 1 27 ? 6.950 -6.861 -32.772 1.00 34.98 52 LYS B C 1
ATOM 3254 O O . LYS B 1 27 ? 8.026 -7.427 -32.878 1.00 36.16 52 LYS B O 1
ATOM 3260 N N . PHE B 1 28 ? 6.205 -6.519 -33.821 1.00 31.12 53 PHE B N 1
ATOM 3261 C CA . PHE B 1 28 ? 6.529 -6.941 -35.183 1.00 30.45 53 PHE B CA 1
ATOM 3262 C C . PHE B 1 28 ? 7.236 -5.862 -35.971 1.00 30.48 53 PHE B C 1
ATOM 3263 O O . PHE B 1 28 ? 7.657 -6.077 -37.109 1.00 30.01 53 PHE B O 1
ATOM 3271 N N . LEU B 1 29 ? 7.421 -4.697 -35.357 1.00 31.20 54 LEU B N 1
ATOM 3272 C CA . LEU B 1 29 ? 7.966 -3.575 -36.076 1.00 31.79 54 LEU B CA 1
ATOM 3273 C C . LEU B 1 29 ? 9.472 -3.588 -35.881 1.00 33.04 54 LEU B C 1
ATOM 3274 O O . LEU B 1 29 ? 9.940 -3.516 -34.745 1.00 34.60 54 LEU B O 1
ATOM 3279 N N . LYS B 1 30 ? 10.230 -3.716 -36.966 1.00 33.58 55 LYS B N 1
ATOM 3280 C CA . LYS B 1 30 ? 11.686 -3.817 -36.883 1.00 35.88 55 LYS B CA 1
ATOM 3281 C C . LYS B 1 30 ? 12.311 -2.457 -36.574 1.00 37.38 55 LYS B C 1
ATOM 3282 O O . LYS B 1 30 ? 13.212 -2.370 -35.765 1.00 38.01 55 LYS B O 1
ATOM 3288 N N . THR B 1 31 ? 11.833 -1.407 -37.231 1.00 36.93 56 THR B N 1
ATOM 3289 C CA . THR B 1 31 ? 12.508 -0.108 -37.182 1.00 37.50 56 THR B CA 1
ATOM 3290 C C . THR B 1 31 ? 11.958 0.811 -36.058 1.00 37.50 56 THR B C 1
ATOM 3291 O O . THR B 1 31 ? 10.780 0.751 -35.664 1.00 36.89 56 THR B O 1
ATOM 3295 N N . GLY B 1 32 ? 12.837 1.648 -35.520 1.00 37.27 57 GLY B N 1
ATOM 3296 C CA . GLY B 1 32 ? 12.473 2.565 -34.455 1.00 37.59 57 GLY B CA 1
ATOM 3297 C C . GLY B 1 32 ? 11.950 3.888 -34.985 1.00 37.97 57 GLY B C 1
ATOM 3298 O O . GLY B 1 32 ? 11.633 4.018 -36.176 1.00 37.69 57 GLY B O 1
ATOM 3299 N N . ASN B 1 33 ? 11.833 4.861 -34.084 1.00 38.99 58 ASN B N 1
ATOM 3300 C CA . ASN B 1 33 ? 11.455 6.245 -34.414 1.00 40.57 58 ASN B CA 1
ATOM 3301 C C . ASN B 1 33 ? 10.082 6.421 -35.067 1.00 38.16 58 ASN B C 1
ATOM 3302 O O . ASN B 1 33 ? 9.822 7.444 -35.721 1.00 38.27 58 ASN B O 1
ATOM 3307 N N . SER B 1 34 ? 9.188 5.455 -34.889 1.00 35.49 59 SER B N 1
ATOM 3308 C CA . SER B 1 34 ? 7.835 5.669 -35.325 1.00 34.52 59 SER B CA 1
ATOM 3309 C C . SER B 1 34 ? 7.141 6.523 -34.279 1.00 34.20 59 SER B C 1
ATOM 3310 O O . SER B 1 34 ? 7.622 6.689 -33.135 1.00 34.33 59 SER B O 1
ATOM 3313 N N . ILE B 1 35 ? 6.031 7.083 -34.707 1.00 34.92 60 ILE B N 1
ATOM 3314 C CA . ILE B 1 35 ? 5.123 7.846 -33.885 1.00 36.06 60 ILE B CA 1
ATOM 3315 C C . ILE B 1 35 ? 3.826 7.073 -33.798 1.00 34.46 60 ILE B C 1
ATOM 3316 O O . ILE B 1 35 ? 3.365 6.507 -34.788 1.00 33.12 60 ILE B O 1
ATOM 3321 N N . HIS B 1 36 ? 3.229 7.032 -32.622 1.00 34.01 61 HIS B N 1
ATOM 3322 C CA . HIS B 1 36 ? 1.889 6.507 -32.477 1.00 33.40 61 HIS B CA 1
ATOM 3323 C C . HIS B 1 36 ? 0.953 7.649 -32.114 1.00 33.00 61 HIS B C 1
ATOM 3324 O O . HIS B 1 36 ? 1.349 8.606 -31.450 1.00 33.73 61 HIS B O 1
ATOM 3331 N N . ALA B 1 37 ? -0.283 7.544 -32.582 1.00 31.41 62 ALA B N 1
ATOM 3332 C CA . ALA B 1 37 ? -1.255 8.609 -32.394 1.00 32.15 62 ALA B CA 1
ATOM 3333 C C . ALA B 1 37 ? -2.660 8.061 -32.402 1.00 30.86 62 ALA B C 1
ATOM 3334 O O . ALA B 1 37 ? -2.928 7.040 -33.025 1.00 30.29 62 ALA B O 1
ATOM 3336 N N . THR B 1 38 ? -3.544 8.743 -31.684 1.00 31.22 63 THR B N 1
ATOM 3337 C CA . THR B 1 38 ? -4.953 8.436 -31.686 1.00 30.50 63 THR B CA 1
ATOM 3338 C C . THR B 1 38 ? -5.659 9.579 -32.404 1.00 30.56 63 THR B C 1
ATOM 3339 O O . THR B 1 38 ? -5.343 10.761 -32.163 1.00 31.55 63 THR B O 1
ATOM 3343 N N . ALA B 1 39 ? -6.610 9.227 -33.265 1.00 29.47 64 ALA B N 1
ATOM 3344 C CA . ALA B 1 39 ? -7.358 10.241 -34.016 1.00 30.49 64 ALA B CA 1
ATOM 3345 C C . ALA B 1 39 ? -8.189 11.103 -33.064 1.00 32.15 64 ALA B C 1
ATOM 3346 O O . ALA B 1 39 ? -8.692 10.612 -32.061 1.00 32.39 64 ALA B O 1
ATOM 3348 N N . THR B 1 40 ? -8.331 12.387 -33.385 1.00 33.09 65 THR B N 1
ATOM 3349 C CA . THR B 1 40 ? -9.086 13.336 -32.552 1.00 34.94 65 THR B CA 1
ATOM 3350 C C . THR B 1 40 ? -10.547 13.538 -32.990 1.00 35.13 65 THR B C 1
ATOM 3351 O O . THR B 1 40 ? -11.267 14.361 -32.403 1.00 36.41 65 THR B O 1
ATOM 3355 N N . TYR B 1 41 ? -10.972 12.770 -33.991 1.00 34.51 66 TYR B N 1
ATOM 3356 C CA . TYR B 1 41 ? -12.357 12.698 -34.427 1.00 35.29 66 TYR B CA 1
ATOM 3357 C C . TYR B 1 41 ? -12.700 11.241 -34.678 1.00 34.63 66 TYR B C 1
ATOM 3358 O O . TYR B 1 41 ? -12.002 10.577 -35.435 1.00 32.57 66 TYR B O 1
ATOM 3367 N N . GLN B 1 42 ? -13.774 10.769 -34.051 1.00 36.87 67 GLN B N 1
ATOM 3368 C CA . GLN B 1 42 ? -14.329 9.440 -34.309 1.00 37.14 67 GLN B CA 1
ATOM 3369 C C . GLN B 1 42 ? -15.533 9.558 -35.236 1.00 37.71 67 GLN B C 1
ATOM 3370 O O . GLN B 1 42 ? -16.620 9.924 -34.789 1.00 39.34 67 GLN B O 1
ATOM 3376 N N . ASP B 1 43 ? -15.328 9.276 -36.520 1.00 36.68 68 ASP B N 1
ATOM 3377 C CA . ASP B 1 43 ? -16.394 9.355 -37.502 1.00 37.16 68 ASP B CA 1
ATOM 3378 C C . ASP B 1 43 ? -17.538 8.415 -37.086 1.00 37.46 68 ASP B C 1
ATOM 3379 O O . ASP B 1 43 ? -17.302 7.236 -36.838 1.00 35.13 68 ASP B O 1
ATOM 3384 N N . PRO B 1 44 ? -18.780 8.935 -37.001 1.00 39.36 69 PRO B N 1
ATOM 3385 C CA . PRO B 1 44 ? -19.919 8.096 -36.623 1.00 40.17 69 PRO B CA 1
ATOM 3386 C C . PRO B 1 44 ? -20.200 6.931 -37.560 1.00 39.18 69 PRO B C 1
ATOM 3387 O O . PRO B 1 44 ? -20.893 6.002 -37.155 1.00 40.66 69 PRO B O 1
ATOM 3391 N N . SER B 1 45 ? -19.662 6.955 -38.782 1.00 38.12 70 SER B N 1
ATOM 3392 C CA . SER B 1 45 ? -19.791 5.855 -39.700 1.00 37.38 70 SER B CA 1
ATOM 3393 C C . SER B 1 45 ? -18.825 4.684 -39.419 1.00 34.88 70 SER B C 1
ATOM 3394 O O . SER B 1 45 ? -19.000 3.610 -39.984 1.00 34.41 70 SER B O 1
ATOM 3397 N N . LEU B 1 46 ? -17.809 4.876 -38.570 1.00 33.16 71 LEU B N 1
ATOM 3398 C CA . LEU B 1 46 ? -16.933 3.744 -38.214 1.00 32.11 71 LEU B CA 1
ATOM 3399 C C . LEU B 1 46 ? -17.750 2.643 -37.545 1.00 31.84 71 LEU B C 1
ATOM 3400 O O . LEU B 1 46 ? -18.564 2.924 -36.680 1.00 32.62 71 LEU B O 1
ATOM 3405 N N . LEU B 1 47 ? -17.512 1.398 -37.957 1.00 31.85 72 LEU B N 1
ATOM 3406 C CA . LEU B 1 47 ? -18.201 0.259 -37.346 1.00 33.13 72 LEU B CA 1
ATOM 3407 C C . LEU B 1 47 ? -17.584 -0.067 -35.987 1.00 31.98 72 LEU B C 1
ATOM 3408 O O . LEU B 1 47 ? -18.256 -0.612 -35.112 1.00 33.23 72 LEU B O 1
ATOM 3413 N N . SER B 1 48 ? -16.316 0.297 -35.803 1.00 30.45 73 SER B N 1
ATOM 3414 C CA . SER B 1 48 ? -15.629 0.125 -34.522 1.00 30.08 73 SER B CA 1
ATOM 3415 C C . SER B 1 48 ? -14.507 1.146 -34.412 1.00 29.57 73 SER B C 1
ATOM 3416 O O . SER B 1 48 ? -13.992 1.616 -35.428 1.00 28.85 73 SER B O 1
ATOM 3419 N N . THR B 1 49 ? -14.078 1.406 -33.196 1.00 30.18 74 THR B N 1
ATOM 3420 C CA . THR B 1 49 ? -12.845 2.174 -32.977 1.00 30.43 74 THR B CA 1
ATOM 3421 C C . THR B 1 49 ? -11.572 1.349 -33.214 1.00 28.76 74 THR B C 1
ATOM 3422 O O . THR B 1 49 ? -10.472 1.889 -33.244 1.00 28.40 74 THR B O 1
ATOM 3426 N N . VAL B 1 50 ? -11.727 0.033 -33.381 1.00 27.93 75 VAL B N 1
ATOM 3427 C CA . VAL B 1 50 ? -10.618 -0.900 -33.537 1.00 27.01 75 VAL B CA 1
ATOM 3428 C C . VAL B 1 50 ? -10.617 -1.456 -34.963 1.00 25.17 75 VAL B C 1
ATOM 3429 O O . VAL B 1 50 ? -11.660 -2.001 -35.399 1.00 25.26 75 VAL B O 1
ATOM 3433 N N . PRO B 1 51 ? -9.512 -1.337 -35.729 1.00 24.30 76 PRO B N 1
ATOM 3434 C CA . PRO B 1 51 ? -8.226 -0.762 -35.328 1.00 24.67 76 PRO B CA 1
ATOM 3435 C C . PRO B 1 51 ? -8.106 0.749 -35.637 1.00 24.90 76 PRO B C 1
ATOM 3436 O O . PRO B 1 51 ? -7.044 1.352 -35.461 1.00 25.01 76 PRO B O 1
ATOM 3440 N N . TYR B 1 52 ? -9.181 1.337 -36.141 1.00 25.00 77 TYR B N 1
ATOM 3441 C CA . TYR B 1 52 ? -9.097 2.618 -36.869 1.00 25.43 77 TYR B CA 1
ATOM 3442 C C . TYR B 1 52 ? -8.648 3.832 -36.081 1.00 26.38 77 TYR B C 1
ATOM 3443 O O . TYR B 1 52 ? -7.950 4.680 -36.638 1.00 26.24 77 TYR B O 1
ATOM 3452 N N . MET B 1 53 ? -9.049 3.947 -34.809 1.00 26.67 78 MET B N 1
ATOM 3453 C CA . MET B 1 53 ? -8.766 5.167 -34.061 1.00 27.97 78 MET B CA 1
ATOM 3454 C C . MET B 1 53 ? -7.292 5.365 -33.714 1.00 27.83 78 MET B C 1
ATOM 3455 O O . MET B 1 53 ? -6.889 6.469 -33.372 1.00 28.94 78 MET B O 1
ATOM 3460 N N . THR B 1 54 ? -6.478 4.313 -33.822 1.00 25.98 79 THR B N 1
ATOM 3461 C CA . THR B 1 54 ? -5.068 4.397 -33.504 1.00 26.39 79 THR B CA 1
ATOM 3462 C C . THR B 1 54 ? -4.226 4.142 -34.715 1.00 25.55 79 THR B C 1
ATOM 3463 O O . THR B 1 54 ? -4.550 3.260 -35.519 1.00 24.18 79 THR B O 1
ATOM 3467 N N . ALA B 1 55 ? -3.150 4.907 -34.846 1.00 26.10 80 ALA B N 1
ATOM 3468 C CA . ALA B 1 55 ? -2.256 4.812 -36.002 1.00 26.11 80 ALA B CA 1
ATOM 3469 C C . ALA B 1 55 ? -0.830 4.759 -35.575 1.00 26.80 80 ALA B C 1
ATOM 3470 O O . ALA B 1 55 ? -0.457 5.283 -34.496 1.00 27.84 80 ALA B O 1
ATOM 3472 N N . ARG B 1 56 ? -0.016 4.188 -36.452 1.00 26.19 81 ARG B N 1
ATOM 3473 C CA . ARG B 1 56 ? 1.410 4.357 -36.427 1.00 27.60 81 ARG B CA 1
ATOM 3474 C C . ARG B 1 56 ? 1.826 5.194 -37.637 1.00 28.47 81 ARG B C 1
ATOM 3475 O O . ARG B 1 56 ? 1.289 5.018 -38.741 1.00 27.38 81 ARG B O 1
ATOM 3483 N N . ILE B 1 57 ? 2.771 6.104 -37.403 1.00 29.31 82 ILE B N 1
ATOM 3484 C CA . ILE B 1 57 ? 3.210 7.098 -38.379 1.00 30.66 82 ILE B CA 1
ATOM 3485 C C . ILE B 1 57 ? 4.703 6.954 -38.589 1.00 30.71 82 ILE B C 1
ATOM 3486 O O . ILE B 1 57 ? 5.474 6.804 -37.621 1.00 31.28 82 ILE B O 1
ATOM 3491 N N . PHE B 1 58 ? 5.119 6.998 -39.850 1.00 30.37 83 PHE B N 1
ATOM 3492 C CA . PHE B 1 58 ? 6.503 6.789 -40.251 1.00 30.97 83 PHE B CA 1
ATOM 3493 C C . PHE B 1 58 ? 7.004 7.974 -41.072 1.00 31.96 83 PHE B C 1
ATOM 3494 O O . PHE B 1 58 ? 6.346 8.384 -42.040 1.00 32.44 83 PHE B O 1
ATOM 3502 N N . THR B 1 59 ? 8.168 8.496 -40.692 1.00 32.72 84 THR B N 1
ATOM 3503 C CA . THR B 1 59 ? 8.810 9.618 -41.404 1.00 34.02 84 THR B CA 1
ATOM 3504 C C . THR B 1 59 ? 10.110 9.199 -42.099 1.00 34.47 84 THR B C 1
ATOM 3505 O O . THR B 1 59 ? 10.898 10.045 -42.573 1.00 35.73 84 THR B O 1
ATOM 3509 N N . ALA B 1 60 ? 10.320 7.885 -42.159 1.00 33.47 85 ALA B N 1
ATOM 3510 C CA . ALA B 1 60 ? 11.435 7.279 -42.862 1.00 33.40 85 ALA B CA 1
ATOM 3511 C C . ALA B 1 60 ? 10.934 5.881 -43.239 1.00 31.93 85 ALA B C 1
ATOM 3512 O O . ALA B 1 60 ? 9.871 5.454 -42.729 1.00 30.29 85 ALA B O 1
ATOM 3514 N N . PRO B 1 61 ? 11.679 5.164 -44.096 1.00 32.52 86 PRO B N 1
ATOM 3515 C CA . PRO B 1 61 ? 11.244 3.791 -44.402 1.00 31.81 86 PRO B CA 1
ATOM 3516 C C . PRO B 1 61 ? 11.153 2.918 -43.155 1.00 31.26 86 PRO B C 1
ATOM 3517 O O . PRO B 1 61 ? 12.068 2.947 -42.301 1.00 31.18 86 PRO B O 1
ATOM 3521 N N . ALA B 1 62 ? 10.055 2.186 -43.024 1.00 29.71 87 ALA B N 1
ATOM 3522 C CA . ALA B 1 62 ? 9.802 1.358 -41.855 1.00 28.99 87 ALA B CA 1
ATOM 3523 C C . ALA B 1 62 ? 9.375 -0.017 -42.310 1.00 28.98 87 ALA B C 1
ATOM 3524 O O . ALA B 1 62 ? 8.566 -0.129 -43.233 1.00 28.49 87 ALA B O 1
ATOM 3526 N N . THR B 1 63 ? 9.896 -1.044 -41.649 1.00 28.91 88 THR B N 1
ATOM 3527 C CA . THR B 1 63 ? 9.595 -2.450 -41.994 1.00 28.40 88 THR B CA 1
ATOM 3528 C C . THR B 1 63 ? 9.009 -3.224 -40.820 1.00 28.18 88 THR B C 1
ATOM 3529 O O . THR B 1 63 ? 9.581 -3.236 -39.729 1.00 28.06 88 THR B O 1
ATOM 3533 N N . TYR B 1 64 ? 7.863 -3.863 -41.055 1.00 26.77 89 TYR B N 1
ATOM 3534 C CA . TYR B 1 64 ? 7.321 -4.909 -40.195 1.00 26.61 89 TYR B CA 1
ATOM 3535 C C . TYR B 1 64 ? 7.844 -6.263 -40.692 1.00 27.00 89 TYR B C 1
ATOM 3536 O O . TYR B 1 64 ? 7.951 -6.477 -41.898 1.00 26.91 89 TYR B O 1
ATOM 3545 N N . GLU B 1 65 ? 8.167 -7.164 -39.766 1.00 27.33 90 GLU B N 1
ATOM 3546 C CA . GLU B 1 65 ? 8.625 -8.520 -40.098 1.00 28.07 90 GLU B CA 1
ATOM 3547 C C . GLU B 1 65 ? 7.667 -9.469 -39.407 1.00 27.85 90 GLU B C 1
ATOM 3548 O O . GLU B 1 65 ? 7.685 -9.581 -38.174 1.00 29.48 90 GLU B O 1
ATOM 3554 N N . ILE B 1 66 ? 6.809 -10.116 -40.195 1.00 27.01 91 ILE B N 1
ATOM 3555 C CA . ILE B 1 66 ? 5.754 -10.954 -39.659 1.00 26.55 91 ILE B CA 1
ATOM 3556 C C . ILE B 1 66 ? 6.110 -12.412 -39.977 1.00 26.38 91 ILE B C 1
ATOM 3557 O O . ILE B 1 66 ? 6.267 -12.759 -41.134 1.00 25.83 91 ILE B O 1
ATOM 3562 N N . PRO B 1 67 ? 6.248 -13.266 -38.949 1.00 26.01 92 PRO B N 1
ATOM 3563 C CA . PRO B 1 67 ? 6.518 -14.664 -39.222 1.00 26.10 92 PRO B CA 1
ATOM 3564 C C . PRO B 1 67 ? 5.366 -15.297 -39.977 1.00 25.08 92 PRO B C 1
ATOM 3565 O O . PRO B 1 67 ? 4.213 -15.123 -39.605 1.00 23.50 92 PRO B O 1
ATOM 3569 N N . ILE B 1 68 ? 5.714 -16.022 -41.035 1.00 25.07 93 ILE B N 1
ATOM 3570 C CA . ILE B 1 68 ? 4.732 -16.717 -41.861 1.00 24.62 93 ILE B CA 1
ATOM 3571 C C . ILE B 1 68 ? 5.282 -18.085 -42.252 1.00 25.68 93 ILE B C 1
ATOM 3572 O O . ILE B 1 68 ? 6.425 -18.397 -42.009 1.00 27.54 93 ILE B O 1
ATOM 3577 N N . LYS B 1 69 ? 4.435 -18.880 -42.897 1.00 25.65 94 LYS B N 1
ATOM 3578 C CA . LYS B 1 69 ? 4.858 -20.133 -43.509 1.00 27.08 94 LYS B CA 1
ATOM 3579 C C . LYS B 1 69 ? 5.137 -19.896 -45.004 1.00 27.04 94 LYS B C 1
ATOM 3580 O O . LYS B 1 69 ? 4.232 -19.500 -45.761 1.00 25.84 94 LYS B O 1
ATOM 3586 N N . GLY B 1 70 ? 6.378 -20.145 -45.401 1.00 29.20 95 GLY B N 1
ATOM 3587 C CA . GLY B 1 70 ? 6.890 -19.822 -46.741 1.00 30.37 95 GLY B CA 1
ATOM 3588 C C . GLY B 1 70 ? 6.180 -20.447 -47.927 1.00 31.14 95 GLY B C 1
ATOM 3589 O O . GLY B 1 70 ? 6.091 -19.830 -48.998 1.00 31.32 95 GLY B O 1
ATOM 3590 N N . ASP B 1 71 ? 5.650 -21.649 -47.744 1.00 31.49 96 ASP B N 1
ATOM 3591 C CA . ASP B 1 71 ? 5.034 -22.376 -48.849 1.00 32.42 96 ASP B CA 1
ATOM 3592 C C . ASP B 1 71 ? 3.570 -22.037 -49.046 1.00 30.62 96 ASP B C 1
ATOM 3593 O O . ASP B 1 71 ? 2.960 -22.554 -49.970 1.00 31.54 96 ASP B O 1
ATOM 3598 N N . LYS B 1 72 ? 3.012 -21.160 -48.200 1.00 29.02 97 LYS B N 1
ATOM 3599 C CA . LYS B 1 72 ? 1.604 -20.834 -48.203 1.00 27.93 97 LYS B CA 1
ATOM 3600 C C . LYS B 1 72 ? 1.303 -19.476 -48.810 1.00 26.03 97 LYS B C 1
ATOM 3601 O O . LYS B 1 72 ? 2.130 -18.533 -48.747 1.00 25.36 97 LYS B O 1
ATOM 3607 N N . ARG B 1 73 ? 0.090 -19.384 -49.343 1.00 24.66 98 ARG B N 1
ATOM 3608 C CA . ARG B 1 73 ? -0.496 -18.124 -49.779 1.00 24.26 98 ARG B CA 1
ATOM 3609 C C . ARG B 1 73 ? -1.053 -17.385 -48.549 1.00 23.69 98 ARG B C 1
ATOM 3610 O O . ARG B 1 73 ? -1.520 -18.031 -47.591 1.00 23.94 98 ARG B O 1
ATOM 3618 N N . HIS B 1 74 ? -1.032 -16.044 -48.575 1.00 22.95 99 HIS B N 1
ATOM 3619 C CA . HIS B 1 74 ? -1.605 -15.260 -47.469 1.00 22.34 99 HIS B CA 1
ATOM 3620 C C . HIS B 1 74 ? -2.506 -14.152 -47.942 1.00 22.29 99 HIS B C 1
ATOM 3621 O O . HIS B 1 74 ? -2.215 -13.519 -48.959 1.00 23.40 99 HIS B O 1
ATOM 3628 N N . LEU B 1 75 ? -3.543 -13.883 -47.165 1.00 21.79 100 LEU B N 1
ATOM 3629 C CA . LEU B 1 75 ? -4.299 -12.641 -47.262 1.00 21.99 100 LEU B CA 1
ATOM 3630 C C . LEU B 1 75 ? -3.582 -11.601 -46.432 1.00 21.84 100 LEU B C 1
ATOM 3631 O O . LEU B 1 75 ? -3.190 -11.886 -45.303 1.00 21.86 100 LEU B O 1
ATOM 3636 N N . LEU B 1 76 ? -3.400 -10.417 -47.004 1.00 21.47 101 LEU B N 1
ATOM 3637 C CA . LEU B 1 76 ? -2.817 -9.283 -46.294 1.00 20.88 101 LEU B CA 1
ATOM 3638 C C . LEU B 1 76 ? -3.843 -8.164 -46.350 1.00 20.66 101 LEU B C 1
ATOM 3639 O O . LEU B 1 76 ? -4.305 -7.803 -47.451 1.00 21.49 101 LEU B O 1
ATOM 3644 N N . ARG B 1 77 ? -4.236 -7.622 -45.202 1.00 20.20 102 ARG B N 1
ATOM 3645 C CA . ARG B 1 77 ? -5.119 -6.464 -45.154 1.00 20.27 102 ARG B CA 1
ATOM 3646 C C . ARG B 1 77 ? -4.429 -5.292 -44.510 1.00 20.36 102 ARG B C 1
ATOM 3647 O O . ARG B 1 77 ? -3.755 -5.458 -43.486 1.00 20.87 102 ARG B O 1
ATOM 3655 N N . LEU B 1 78 ? -4.607 -4.117 -45.114 1.00 20.01 103 LEU B N 1
ATOM 3656 C CA . LEU B 1 78 ? -4.071 -2.855 -44.605 1.00 20.43 103 LEU B CA 1
ATOM 3657 C C . LEU B 1 78 ? -5.260 -1.949 -44.351 1.00 20.28 103 LEU B C 1
ATOM 3658 O O . LEU B 1 78 ? -6.061 -1.725 -45.245 1.00 21.08 103 LEU B O 1
ATOM 3663 N N . TYR B 1 79 ? -5.375 -1.441 -43.121 1.00 20.73 104 TYR B N 1
ATOM 3664 C CA . TYR B 1 79 ? -6.482 -0.612 -42.693 1.00 21.00 104 TYR B CA 1
ATOM 3665 C C . TYR B 1 79 ? -6.000 0.818 -42.517 1.00 22.05 104 TYR B C 1
ATOM 3666 O O . TYR B 1 79 ? -4.987 1.062 -41.870 1.00 22.45 104 TYR B O 1
ATOM 3675 N N . PHE B 1 80 ? -6.756 1.761 -43.074 1.00 22.36 105 PHE B N 1
ATOM 3676 C CA . PHE B 1 80 ? -6.416 3.189 -43.043 1.00 23.24 105 PHE B CA 1
ATOM 3677 C C . PHE B 1 80 ? -7.635 4.028 -42.653 1.00 24.15 105 PHE B C 1
ATOM 3678 O O . PHE B 1 80 ? -8.728 3.833 -43.182 1.00 24.70 105 PHE B O 1
ATOM 3686 N N . TYR B 1 81 ? -7.414 4.985 -41.765 1.00 24.88 106 TYR B N 1
ATOM 3687 C CA . TYR B 1 81 ? -8.422 5.943 -41.295 1.00 25.86 106 TYR B CA 1
ATOM 3688 C C . TYR B 1 81 ? -7.787 7.337 -41.378 1.00 27.34 106 TYR B C 1
ATOM 3689 O O . TYR B 1 81 ? -7.108 7.793 -40.442 1.00 27.32 106 TYR B O 1
ATOM 3698 N N . PRO B 1 82 ? -7.953 8.019 -42.527 1.00 28.03 107 PRO B N 1
ATOM 3699 C CA . PRO B 1 82 ? -7.353 9.340 -42.639 1.00 30.30 107 PRO B CA 1
ATOM 3700 C C . PRO B 1 82 ? -8.205 10.312 -41.817 1.00 32.44 107 PRO B C 1
ATOM 3701 O O . PRO B 1 82 ? -9.330 10.602 -42.157 1.00 37.42 107 PRO B O 1
ATOM 3705 N N . SER B 1 83 ? -7.688 10.725 -40.690 1.00 32.35 108 SER B N 1
ATOM 3706 C CA . SER B 1 83 ? -8.407 11.587 -39.781 1.00 33.53 108 SER B CA 1
ATOM 3707 C C . SER B 1 83 ? -7.389 12.576 -39.258 1.00 35.01 108 SER B C 1
ATOM 3708 O O . SER B 1 83 ? -6.323 12.744 -39.860 1.00 34.70 108 SER B O 1
ATOM 3711 N N . THR B 1 84 ? -7.706 13.227 -38.143 1.00 36.48 109 THR B N 1
ATOM 3712 C CA . THR B 1 84 ? -6.814 14.187 -37.520 1.00 38.65 109 THR B CA 1
ATOM 3713 C C . THR B 1 84 ? -6.006 13.587 -36.371 1.00 39.51 109 THR B C 1
ATOM 3714 O O . THR B 1 84 ? -6.569 13.159 -35.372 1.00 41.64 109 THR B O 1
ATOM 3718 N N . TYR B 1 85 ? -4.688 13.563 -36.535 1.00 38.29 110 TYR B N 1
ATOM 3719 C CA . TYR B 1 85 ? -3.757 13.010 -35.562 1.00 39.30 110 TYR B CA 1
ATOM 3720 C C . TYR B 1 85 ? -2.976 14.247 -35.135 1.00 43.87 110 TYR B C 1
ATOM 3721 O O . TYR B 1 85 ? -2.484 14.992 -36.004 1.00 45.68 110 TYR B O 1
ATOM 3730 N N . THR B 1 86 ? -2.960 14.528 -33.825 1.00 47.56 111 THR B N 1
ATOM 3731 C CA . THR B 1 86 ? -2.499 15.827 -33.324 1.00 51.16 111 THR B CA 1
ATOM 3732 C C . THR B 1 86 ? -1.165 16.146 -33.993 1.00 51.73 111 THR B C 1
ATOM 3733 O O . THR B 1 86 ? -0.221 15.359 -33.913 1.00 51.10 111 THR B O 1
ATOM 3737 N N . GLY B 1 87 ? -1.143 17.248 -34.726 1.00 54.89 112 GLY B N 1
ATOM 3738 C CA . GLY B 1 87 ? 0.086 17.798 -35.286 1.00 57.11 112 GLY B CA 1
ATOM 3739 C C . GLY B 1 87 ? 0.326 17.550 -36.768 1.00 57.48 112 GLY B C 1
ATOM 3740 O O . GLY B 1 87 ? 1.363 18.009 -37.281 1.00 61.30 112 GLY B O 1
ATOM 3741 N N . LEU B 1 88 ? -0.590 16.841 -37.454 1.00 52.65 113 LEU B N 1
ATOM 3742 C CA . LEU B 1 88 ? -0.444 16.555 -38.891 1.00 50.67 113 LEU B CA 1
ATOM 3743 C C . LEU B 1 88 ? -1.693 16.791 -39.743 1.00 49.00 113 LEU B C 1
ATOM 3744 O O . LEU B 1 88 ? -2.826 16.638 -39.273 1.00 47.90 113 LEU B O 1
ATOM 3749 N N . ASN B 1 89 ? -1.454 17.159 -41.004 1.00 48.34 114 ASN B N 1
ATOM 3750 C CA . ASN B 1 89 ? -2.505 17.262 -42.016 1.00 47.48 114 ASN B CA 1
ATOM 3751 C C . ASN B 1 89 ? -2.401 16.002 -42.839 1.00 44.79 114 ASN B C 1
ATOM 3752 O O . ASN B 1 89 ? -1.398 15.759 -43.518 1.00 42.67 114 ASN B O 1
ATOM 3757 N N . ILE B 1 90 ? -3.458 15.208 -42.774 1.00 43.67 115 ILE B N 1
ATOM 3758 C CA . ILE B 1 90 ? -3.466 13.907 -43.419 1.00 42.05 115 ILE B CA 1
ATOM 3759 C C . ILE B 1 90 ? -3.319 14.013 -44.943 1.00 42.11 115 ILE B C 1
ATOM 3760 O O . ILE B 1 90 ? -2.845 13.073 -45.587 1.00 39.93 115 ILE B O 1
ATOM 3765 N N . SER B 1 91 ? -3.674 15.175 -45.501 1.00 42.45 116 SER B N 1
ATOM 3766 C CA . SER B 1 91 ? -3.464 15.441 -46.920 1.00 42.40 116 SER B CA 1
ATOM 3767 C C . SER B 1 91 ? -1.995 15.401 -47.378 1.00 41.50 116 SER B C 1
ATOM 3768 O O . SER B 1 91 ? -1.742 15.265 -48.569 1.00 42.71 116 SER B O 1
ATOM 3771 N N . ASN B 1 92 ? -1.042 15.502 -46.454 1.00 39.93 117 ASN B N 1
ATOM 3772 C CA . ASN B 1 92 ?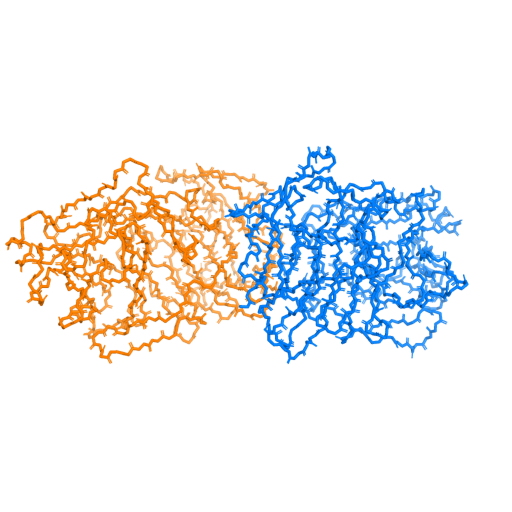 0.391 15.437 -46.795 1.00 40.08 117 ASN B CA 1
ATOM 3773 C C . ASN B 1 92 ? 0.957 14.024 -46.957 1.00 37.57 117 ASN B C 1
ATOM 3774 O O . ASN B 1 92 ? 2.103 13.862 -47.409 1.00 37.22 117 ASN B O 1
ATOM 3779 N N . SER B 1 93 ? 0.173 13.028 -46.570 1.00 36.12 118 SER B N 1
ATOM 3780 C CA . SER B 1 93 ? 0.614 11.632 -46.590 1.00 34.19 118 SER B CA 1
ATOM 3781 C C . SER B 1 93 ? 0.550 11.024 -47.993 1.00 33.32 118 SER B C 1
ATOM 3782 O O . SER B 1 93 ? -0.516 10.903 -48.562 1.00 33.90 118 SER B O 1
ATOM 3785 N N . TYR B 1 94 ? 1.717 10.667 -48.521 1.00 33.16 119 TYR B N 1
ATOM 3786 C CA . TYR B 1 94 ? 1.851 9.932 -49.780 1.00 32.92 119 TYR B CA 1
ATOM 3787 C C . TYR B 1 94 ? 2.935 8.928 -49.529 1.00 31.28 119 TYR B C 1
ATOM 3788 O O . TYR B 1 94 ? 4.004 9.297 -49.052 1.00 31.26 119 TYR B O 1
ATOM 3797 N N . PHE B 1 95 ? 2.655 7.645 -49.792 1.00 29.33 120 PHE B N 1
ATOM 3798 C CA . PHE B 1 95 ? 3.653 6.617 -49.537 1.00 28.85 120 PHE B CA 1
ATOM 3799 C C . PHE B 1 95 ? 3.471 5.353 -50.348 1.00 28.05 120 PHE B C 1
ATOM 3800 O O . PHE B 1 95 ? 2.435 5.146 -51.021 1.00 27.19 120 PHE B O 1
ATOM 3808 N N . THR B 1 96 ? 4.529 4.546 -50.291 1.00 27.87 121 THR B N 1
ATOM 3809 C CA . THR B 1 96 ? 4.587 3.242 -50.936 1.00 27.58 121 THR B CA 1
ATOM 3810 C C . THR B 1 96 ? 4.519 2.162 -49.879 1.00 26.79 121 THR B C 1
ATOM 3811 O O . THR B 1 96 ? 4.988 2.348 -48.771 1.00 26.23 121 THR B O 1
ATOM 3815 N N . VAL B 1 97 ? 3.902 1.037 -50.230 1.00 25.27 122 VAL B N 1
ATOM 3816 C CA . VAL B 1 97 ? 3.916 -0.160 -49.392 1.00 25.11 122 VAL B CA 1
ATOM 3817 C C . VAL B 1 97 ? 4.279 -1.331 -50.281 1.00 25.32 122 VAL B C 1
ATOM 3818 O O . VAL B 1 97 ? 3.719 -1.477 -51.389 1.00 25.32 122 VAL B O 1
ATOM 3822 N N . GLU B 1 98 ? 5.231 -2.122 -49.797 1.00 26.19 123 GLU B N 1
ATOM 3823 C CA . GLU B 1 98 ? 5.713 -3.315 -50.458 1.00 27.52 123 GLU B CA 1
ATOM 3824 C C . GLU B 1 98 ? 5.607 -4.473 -49.482 1.00 27.49 123 GLU B C 1
ATOM 3825 O O . GLU B 1 98 ? 5.763 -4.291 -48.272 1.00 28.08 123 GLU B O 1
ATOM 3831 N N . ALA B 1 99 ? 5.374 -5.669 -50.007 1.00 26.66 124 ALA B N 1
ATOM 3832 C CA . ALA B 1 99 ? 5.362 -6.874 -49.187 1.00 26.88 124 ALA B CA 1
ATOM 3833 C C . ALA B 1 99 ? 6.188 -7.917 -49.906 1.00 28.61 124 ALA B C 1
ATOM 3834 O O . ALA B 1 99 ? 5.785 -8.344 -50.978 1.00 28.52 124 ALA B O 1
ATOM 3836 N N . ASN B 1 100 ? 7.346 -8.301 -49.337 1.00 30.38 125 ASN B N 1
ATOM 3837 C CA . ASN B 1 100 ? 8.319 -9.214 -49.990 1.00 32.95 125 ASN B CA 1
ATOM 3838 C C . ASN B 1 100 ? 8.441 -9.038 -51.505 1.00 35.44 125 ASN B C 1
ATOM 3839 O O . ASN B 1 100 ? 8.109 -9.951 -52.279 1.00 37.38 125 ASN B O 1
ATOM 3844 N N . ASP B 1 101 ? 8.858 -7.851 -51.909 1.00 37.11 126 ASP B N 1
ATOM 3845 C CA . ASP B 1 101 ? 9.136 -7.554 -53.323 1.00 37.90 126 ASP B CA 1
ATOM 3846 C C . ASP B 1 101 ? 7.892 -7.435 -54.236 1.00 34.92 126 ASP B C 1
ATOM 3847 O O . ASP B 1 101 ? 8.040 -7.303 -55.448 1.00 35.06 126 ASP B O 1
ATOM 3852 N N . VAL B 1 102 ? 6.693 -7.461 -53.660 1.00 31.10 127 VAL B N 1
ATOM 3853 C CA . VAL B 1 102 ? 5.462 -7.076 -54.373 1.00 29.59 127 VAL B CA 1
ATOM 3854 C C . VAL B 1 102 ? 5.105 -5.641 -53.968 1.00 28.96 127 VAL B C 1
ATOM 3855 O O . VAL B 1 102 ? 4.938 -5.355 -52.768 1.00 28.07 127 VAL B O 1
ATOM 3859 N N . THR B 1 103 ? 4.978 -4.742 -54.949 1.00 28.16 128 THR B N 1
ATOM 3860 C CA . THR B 1 103 ? 4.542 -3.384 -54.677 1.00 27.74 128 THR B CA 1
ATOM 3861 C C . THR B 1 103 ? 3.022 -3.332 -54.654 1.00 26.28 128 THR B C 1
ATOM 3862 O O . THR B 1 103 ? 2.350 -3.691 -55.637 1.00 26.62 128 THR B O 1
ATOM 3866 N N . LEU B 1 104 ? 2.487 -2.892 -53.527 1.00 25.45 129 LEU B N 1
ATOM 3867 C CA . LEU B 1 104 ? 1.051 -2.851 -53.282 1.00 24.66 129 LEU B CA 1
ATOM 3868 C C . LEU B 1 104 ? 0.468 -1.469 -53.552 1.00 24.69 129 LEU B C 1
ATOM 3869 O O . LEU B 1 104 ? -0.568 -1.335 -54.195 1.00 25.38 129 LEU B O 1
ATOM 3874 N N . LEU B 1 105 ? 1.148 -0.448 -53.056 1.00 24.60 130 LEU B N 1
ATOM 3875 C CA . LEU B 1 105 ? 0.680 0.920 -53.081 1.00 25.29 130 LEU B CA 1
ATOM 3876 C C . LEU B 1 105 ? 1.874 1.791 -53.419 1.00 26.38 130 LEU B C 1
ATOM 3877 O O . LEU B 1 105 ? 3.006 1.493 -53.018 1.00 26.08 130 LEU B O 1
ATOM 3882 N N . SER B 1 106 ? 1.633 2.862 -54.158 1.00 27.58 131 SER B N 1
ATOM 3883 C CA . SER B 1 106 ? 2.695 3.765 -54.579 1.00 29.29 131 SER B CA 1
ATOM 3884 C C . SER B 1 106 ? 2.087 5.137 -54.721 1.00 29.81 131 SER B C 1
ATOM 3885 O O . SER B 1 106 ? 1.048 5.290 -55.341 1.00 29.77 131 SER B O 1
ATOM 3888 N N . ASN B 1 107 ? 2.734 6.142 -54.134 1.00 30.35 132 ASN B N 1
ATOM 3889 C CA . ASN B 1 107 ? 2.182 7.485 -54.086 1.00 31.29 132 ASN B CA 1
ATOM 3890 C C . ASN B 1 107 ? 0.744 7.508 -53.569 1.00 30.27 132 ASN B C 1
ATOM 3891 O O . ASN B 1 107 ? -0.092 8.275 -54.047 1.00 31.25 132 ASN B O 1
ATOM 3896 N N . PHE B 1 108 ? 0.462 6.660 -52.582 1.00 28.71 133 PHE B N 1
ATOM 3897 C CA . PHE B 1 108 ? -0.907 6.423 -52.124 1.00 27.84 133 PHE B CA 1
ATOM 3898 C C . PHE B 1 108 ? -1.365 7.511 -51.161 1.00 28.44 133 PHE B C 1
ATOM 3899 O O . PHE B 1 108 ? -0.684 7.784 -50.169 1.00 28.40 133 PHE B O 1
ATOM 3907 N N . SER B 1 109 ? -2.506 8.122 -51.463 1.00 28.63 134 SER B N 1
ATOM 3908 C CA . SER B 1 109 ? -3.170 9.084 -50.589 1.00 30.17 134 SER B CA 1
ATOM 3909 C C . SER B 1 109 ? -4.460 8.481 -50.055 1.00 29.15 134 SER B C 1
ATOM 3910 O O . SER B 1 109 ? -5.445 8.350 -50.782 1.00 29.49 134 SER B O 1
ATOM 3913 N N . ALA B 1 110 ? -4.462 8.074 -48.792 1.00 28.71 135 ALA B N 1
ATOM 3914 C CA . ALA B 1 110 ? -5.675 7.596 -48.147 1.00 27.99 135 ALA B CA 1
ATOM 3915 C C . ALA B 1 110 ? -6.768 8.661 -48.111 1.00 29.18 135 ALA B C 1
ATOM 3916 O O . ALA B 1 110 ? -7.945 8.365 -48.301 1.00 29.03 135 ALA B O 1
ATOM 3918 N N . ALA B 1 111 ? -6.373 9.904 -47.866 1.00 30.67 136 ALA B N 1
ATOM 3919 C CA . ALA B 1 111 ? -7.319 11.024 -47.821 1.00 32.47 136 ALA B CA 1
ATOM 3920 C C . ALA B 1 111 ? -8.092 11.187 -49.129 1.00 33.32 136 ALA B C 1
ATOM 3921 O O . ALA B 1 111 ? -9.317 11.203 -49.124 1.00 33.63 136 ALA B O 1
ATOM 3923 N N . ILE B 1 112 ? -7.361 11.256 -50.240 1.00 33.73 137 ILE B N 1
ATOM 3924 C CA . ILE B 1 112 ? -7.989 11.395 -51.568 1.00 34.64 137 ILE B CA 1
ATOM 3925 C C . ILE B 1 112 ? -8.858 10.186 -51.892 1.00 33.93 137 ILE B C 1
ATOM 3926 O O . ILE B 1 112 ? -9.972 10.320 -52.430 1.00 34.36 137 ILE B O 1
ATOM 3931 N N . THR B 1 113 ? -8.359 9.000 -51.556 1.00 32.26 138 THR B N 1
ATOM 3932 C CA . THR B 1 113 ? -9.058 7.781 -51.895 1.00 31.28 138 THR B CA 1
ATOM 3933 C C . THR B 1 113 ? -10.382 7.691 -51.128 1.00 32.02 138 THR B C 1
ATOM 3934 O O . THR B 1 113 ? -11.411 7.329 -51.695 1.00 32.10 138 THR B O 1
ATOM 3938 N N . CYS B 1 114 ? -10.344 8.008 -49.835 1.00 33.15 139 CYS B N 1
ATOM 3939 C CA . CYS B 1 114 ? -11.556 8.083 -49.008 1.00 34.56 139 CYS B CA 1
ATOM 3940 C C . CYS B 1 114 ? -12.565 9.139 -49.486 1.00 37.03 139 CYS B C 1
ATOM 3941 O O . CYS B 1 114 ? -13.779 8.884 -49.506 1.00 37.22 139 CYS B O 1
ATOM 3944 N N . GLN B 1 115 ? -12.070 10.315 -49.858 1.00 39.82 140 GLN B N 1
ATOM 3945 C CA . GLN B 1 115 ? -12.941 11.377 -50.384 1.00 42.58 140 GLN B CA 1
ATOM 3946 C C . GLN B 1 115 ? -13.683 10.877 -51.643 1.00 41.81 140 GLN B C 1
ATOM 3947 O O . GLN B 1 115 ? -14.903 11.016 -51.739 1.00 41.56 140 GLN B O 1
ATOM 3953 N N . ALA B 1 116 ? -12.955 10.237 -52.557 1.00 40.65 141 ALA B N 1
ATOM 3954 C CA . ALA B 1 116 ? -13.533 9.709 -53.811 1.00 40.50 141 ALA B CA 1
ATOM 3955 C C . ALA B 1 116 ? -14.585 8.623 -53.600 1.00 39.40 141 ALA B C 1
ATOM 3956 O O . ALA B 1 116 ? -15.586 8.564 -54.323 1.00 40.29 141 ALA B O 1
ATOM 3958 N N . LEU B 1 117 ? -14.349 7.751 -52.628 1.00 37.57 142 LEU B N 1
ATOM 3959 C CA . LEU B 1 117 ? -15.301 6.716 -52.252 1.00 37.29 142 LEU B CA 1
ATOM 3960 C C . LEU B 1 117 ? -16.440 7.190 -51.354 1.00 37.00 142 LEU B C 1
ATOM 3961 O O . LEU B 1 117 ? -17.372 6.440 -51.149 1.00 37.58 142 LEU B O 1
ATOM 3966 N N . THR B 1 118 ? -16.352 8.388 -50.779 1.00 39.02 143 THR B N 1
ATOM 3967 C CA . THR B 1 118 ? -17.326 8.850 -49.767 1.00 40.83 143 THR B CA 1
ATOM 3968 C C . THR B 1 118 ? -17.409 7.831 -48.614 1.00 40.20 143 THR B C 1
ATOM 3969 O O . THR B 1 118 ? -18.490 7.409 -48.200 1.00 39.61 143 THR B O 1
ATOM 3973 N N . GLN B 1 119 ? -16.239 7.394 -48.153 1.00 39.26 144 GLN B N 1
ATOM 3974 C CA . GLN B 1 119 ? -16.128 6.500 -47.005 1.00 39.45 144 GLN B CA 1
ATOM 3975 C C . GLN B 1 119 ? -15.020 7.061 -46.129 1.00 37.75 144 GLN B C 1
ATOM 3976 O O . GLN B 1 119 ? -14.054 7.630 -46.638 1.00 40.34 144 GLN B O 1
ATOM 3982 N N . ALA B 1 120 ? -15.168 6.918 -44.818 1.00 35.10 145 ALA B N 1
ATOM 3983 C CA . ALA B 1 120 ? -14.241 7.519 -43.868 1.00 34.12 145 ALA B CA 1
ATOM 3984 C C . ALA B 1 120 ? -13.015 6.655 -43.591 1.00 31.76 145 ALA B C 1
ATOM 3985 O O . ALA B 1 120 ? -12.073 7.126 -42.980 1.00 30.91 145 ALA B O 1
ATOM 3987 N N . TYR B 1 121 ? -13.045 5.409 -44.037 1.00 30.20 146 TYR B N 1
ATOM 3988 C CA . TYR B 1 121 ? -11.973 4.438 -43.797 1.00 30.32 146 TYR B CA 1
ATOM 3989 C C . TYR B 1 121 ? -11.797 3.550 -45.019 1.00 28.60 146 TYR B C 1
ATOM 3990 O O . TYR B 1 121 ? -12.690 3.497 -45.878 1.00 28.42 146 TYR B O 1
ATOM 3999 N N . LEU B 1 122 ? -10.647 2.894 -45.095 1.00 26.69 147 LEU B N 1
ATOM 4000 C CA . LEU B 1 122 ? -10.283 2.018 -46.205 1.00 27.12 147 LEU B CA 1
ATOM 4001 C C . LEU B 1 122 ? -9.710 0.745 -45.659 1.00 25.61 147 LEU B C 1
ATOM 4002 O O . LEU B 1 122 ? -8.961 0.777 -44.692 1.00 24.79 147 LEU B O 1
ATOM 4007 N N . VAL B 1 123 ? -10.033 -0.366 -46.314 1.00 24.14 148 VAL B N 1
ATOM 4008 C CA . VAL B 1 123 ? -9.311 -1.615 -46.124 1.00 24.44 148 VAL B CA 1
ATOM 4009 C C . VAL B 1 123 ? -8.828 -2.074 -47.496 1.00 24.05 148 VAL B C 1
ATOM 4010 O O . VAL B 1 123 ? -9.670 -2.369 -48.387 1.00 26.95 148 VAL B O 1
ATOM 4014 N N . LYS B 1 124 ? -7.520 -2.152 -47.671 1.00 22.83 149 LYS B N 1
ATOM 4015 C CA . LYS B 1 124 ? -6.905 -2.734 -48.868 1.00 22.81 149 LYS B CA 1
ATOM 4016 C C . LYS B 1 124 ? -6.643 -4.197 -48.575 1.00 21.72 149 LYS B C 1
ATOM 4017 O O . LYS B 1 124 ? -6.046 -4.504 -47.546 1.00 21.57 149 LYS B O 1
ATOM 4023 N N . GLU B 1 125 ? -7.058 -5.104 -49.456 1.00 20.25 150 GLU B N 1
ATOM 4024 C CA . GLU B 1 125 ? -6.854 -6.538 -49.265 1.00 20.67 150 GLU B CA 1
ATOM 4025 C C . GLU B 1 125 ? -6.127 -7.144 -50.452 1.00 20.54 150 GLU B C 1
ATOM 4026 O O . GLU B 1 125 ? -6.492 -6.897 -51.613 1.00 20.94 150 GLU B O 1
ATOM 4032 N N . TYR B 1 126 ? -5.144 -7.996 -50.163 1.00 20.41 151 TYR B N 1
ATOM 4033 C CA . TYR B 1 126 ? -4.288 -8.638 -51.167 1.00 20.82 151 TYR B CA 1
ATOM 4034 C C . TYR B 1 126 ? -4.180 -10.112 -50.860 1.00 21.59 151 TYR B C 1
ATOM 4035 O O . TYR B 1 126 ? -4.275 -10.518 -49.701 1.00 22.11 151 TYR B O 1
ATOM 4044 N N . SER B 1 127 ? -4.047 -10.912 -51.908 1.00 21.64 152 SER B N 1
ATOM 4045 C CA . SER B 1 127 ? -3.706 -12.341 -51.768 1.00 21.93 152 SER B CA 1
ATOM 4046 C C . SER B 1 127 ? -2.333 -12.505 -52.342 1.00 22.11 152 SER B C 1
ATOM 4047 O O . SER B 1 127 ? -2.142 -12.377 -53.536 1.00 23.92 152 SER B O 1
ATOM 4050 N N . LEU B 1 128 ? -1.364 -12.779 -51.471 1.00 22.10 153 LEU B N 1
ATOM 4051 C CA . LEU B 1 128 ? 0.041 -12.878 -51.859 1.00 22.91 153 LEU B CA 1
ATOM 4052 C C . LEU B 1 128 ? 0.470 -14.313 -52.130 1.00 23.83 153 LEU B C 1
ATOM 4053 O O . LEU B 1 128 ? 0.327 -15.189 -51.282 1.00 23.55 153 LEU B O 1
ATOM 4058 N N . ALA B 1 129 ? 1.062 -14.547 -53.289 1.00 24.87 154 ALA B N 1
ATOM 4059 C CA . ALA B 1 129 ? 1.540 -15.882 -53.624 1.00 25.87 154 ALA B CA 1
ATOM 4060 C C . ALA B 1 129 ? 2.645 -16.327 -52.662 1.00 26.50 154 ALA B C 1
ATOM 4061 O O . ALA B 1 129 ? 3.334 -15.489 -52.072 1.00 26.65 154 ALA B O 1
ATOM 4063 N N . PRO B 1 130 ? 2.852 -17.644 -52.515 1.00 27.58 155 PRO B N 1
ATOM 4064 C CA . PRO B 1 130 ? 3.975 -18.080 -51.692 1.00 28.94 155 PRO B CA 1
ATOM 4065 C C . PRO B 1 130 ? 5.311 -17.461 -52.113 1.00 31.25 155 PRO B C 1
ATOM 4066 O O . PRO B 1 130 ? 5.614 -17.445 -53.309 1.00 32.31 155 PRO B O 1
ATOM 4070 N N . THR B 1 131 ? 6.095 -16.966 -51.154 1.00 33.03 156 THR B N 1
ATOM 4071 C CA . THR B 1 131 ? 7.412 -16.394 -51.473 1.00 35.31 156 THR B CA 1
ATOM 4072 C C . THR B 1 131 ? 8.580 -17.198 -50.915 1.00 37.12 156 THR B C 1
ATOM 4073 O O . THR B 1 131 ? 9.723 -16.771 -51.035 1.00 37.61 156 THR B O 1
ATOM 4077 N N . ASP B 1 132 ? 8.305 -18.379 -50.351 1.00 37.38 157 ASP B N 1
ATOM 4078 C CA . ASP B 1 132 ? 9.351 -19.301 -49.924 1.00 39.80 157 ASP B CA 1
ATOM 4079 C C . ASP B 1 132 ? 10.246 -18.692 -48.841 1.00 37.68 157 ASP B C 1
ATOM 4080 O O . ASP B 1 132 ? 11.421 -19.012 -48.759 1.00 38.94 157 ASP B O 1
ATOM 4085 N N . LYS B 1 133 ? 9.672 -17.815 -48.011 1.00 35.26 158 LYS B N 1
ATOM 4086 C CA . LYS B 1 133 ? 10.399 -17.119 -46.946 1.00 35.10 158 LYS B CA 1
ATOM 4087 C C . LYS B 1 133 ? 9.563 -17.221 -45.693 1.00 32.98 158 LYS B C 1
ATOM 4088 O O . LYS B 1 133 ? 8.338 -17.145 -45.767 1.00 31.62 158 LYS B O 1
ATOM 4094 N N . ASP B 1 134 ? 10.201 -17.355 -44.533 1.00 32.73 159 ASP B N 1
ATOM 4095 C CA . ASP B 1 134 ? 9.392 -17.471 -43.300 1.00 31.55 159 ASP B CA 1
ATOM 4096 C C . ASP B 1 134 ? 9.118 -16.144 -42.601 1.00 29.41 159 ASP B C 1
ATOM 4097 O O . ASP B 1 134 ? 8.581 -16.130 -41.501 1.00 27.78 159 ASP B O 1
ATOM 4102 N N . VAL B 1 135 ? 9.447 -15.028 -43.271 1.00 29.29 160 VAL B N 1
ATOM 4103 C CA . VAL B 1 135 ? 9.079 -13.701 -42.830 1.00 28.29 160 VAL B CA 1
ATOM 4104 C C . VAL B 1 135 ? 8.426 -12.947 -43.997 1.00 27.19 160 VAL B C 1
ATOM 4105 O O . VAL B 1 135 ? 8.952 -12.940 -45.111 1.00 28.35 160 VAL B O 1
ATOM 4109 N N . LEU B 1 136 ? 7.325 -12.292 -43.696 1.00 25.73 161 LEU B N 1
ATOM 4110 C CA . LEU B 1 136 ? 6.679 -11.355 -44.599 1.00 25.41 161 LEU B CA 1
ATOM 4111 C C . LEU B 1 136 ? 7.177 -9.979 -44.157 1.00 25.70 161 LEU B C 1
ATOM 4112 O O . LEU B 1 136 ? 6.829 -9.519 -43.084 1.00 25.42 161 LEU B O 1
ATOM 4117 N N . SER B 1 137 ? 7.980 -9.345 -44.999 1.00 25.78 162 SER B N 1
ATOM 4118 C CA . SER B 1 137 ? 8.508 -8.000 -44.740 1.00 26.26 162 SER B CA 1
ATOM 4119 C C . SER B 1 137 ? 7.602 -6.973 -45.401 1.00 25.65 162 SER B C 1
ATOM 4120 O O . SER B 1 137 ? 7.485 -6.945 -46.628 1.00 26.47 162 SER B O 1
ATOM 4123 N N . ILE B 1 138 ? 6.927 -6.182 -44.585 1.00 24.86 163 ILE B N 1
ATOM 4124 C CA . ILE B 1 138 ? 5.998 -5.170 -45.082 1.00 24.67 163 ILE B CA 1
ATOM 4125 C C . ILE B 1 138 ? 6.678 -3.815 -44.865 1.00 25.50 163 ILE B C 1
ATOM 4126 O O . ILE B 1 138 ? 6.824 -3.376 -43.724 1.00 25.32 163 ILE B O 1
ATOM 4131 N N . LYS B 1 139 ? 7.109 -3.197 -45.959 1.00 25.92 164 LYS B N 1
ATOM 4132 C CA . LYS B 1 139 ? 7.859 -1.938 -45.910 1.00 27.22 164 LYS B CA 1
ATOM 4133 C C . LYS B 1 139 ? 6.985 -0.764 -46.325 1.00 26.54 164 LYS B C 1
ATOM 4134 O O . LYS B 1 139 ? 6.405 -0.769 -47.426 1.00 26.58 164 LYS B O 1
ATOM 4140 N N . PHE B 1 140 ? 6.916 0.243 -45.453 1.00 26.43 165 PHE B N 1
ATOM 4141 C CA . PHE B 1 140 ? 6.251 1.514 -45.704 1.00 26.44 165 PHE B CA 1
ATOM 4142 C C . PHE B 1 140 ? 7.303 2.584 -45.996 1.00 27.78 165 PHE B C 1
ATOM 4143 O O . PHE B 1 140 ? 8.186 2.822 -45.174 1.00 27.44 165 PHE B O 1
ATOM 4151 N N . THR B 1 141 ? 7.238 3.196 -47.172 1.00 28.55 166 THR B N 1
ATOM 4152 C CA . THR B 1 141 ? 8.238 4.181 -47.598 1.00 29.73 166 THR B CA 1
ATOM 4153 C C . THR B 1 141 ? 7.539 5.499 -47.912 1.00 30.26 166 THR B C 1
ATOM 4154 O O . THR B 1 141 ? 6.819 5.601 -48.912 1.00 29.63 166 THR B O 1
ATOM 4158 N N . PRO B 1 142 ? 7.758 6.542 -47.088 1.00 31.01 167 PRO B N 1
ATOM 4159 C CA . PRO B 1 142 ? 7.237 7.861 -47.447 1.00 31.85 167 PRO B CA 1
ATOM 4160 C C . PRO B 1 142 ? 7.750 8.325 -48.810 1.00 32.79 167 PRO B C 1
ATOM 4161 O O . PRO B 1 142 ? 8.878 7.996 -49.205 1.00 33.08 167 PRO B O 1
ATOM 4165 N N . SER B 1 143 ? 6.915 9.061 -49.526 1.00 33.64 168 SER B N 1
ATOM 4166 C CA . SER B 1 143 ? 7.273 9.535 -50.861 1.00 35.48 168 SER B CA 1
ATOM 4167 C C . SER B 1 143 ? 8.598 10.296 -50.846 1.00 38.02 168 SER B C 1
ATOM 4168 O O . SER B 1 143 ? 8.781 11.180 -50.018 1.00 37.54 168 SER B O 1
ATOM 4171 N N . ASP B 1 144 ? 9.505 9.937 -51.753 1.00 40.06 169 ASP B N 1
ATOM 4172 C CA . ASP B 1 144 ? 10.761 10.686 -51.925 1.00 44.16 169 ASP B CA 1
ATOM 4173 C C . ASP B 1 144 ? 10.591 11.919 -52.831 1.00 45.74 169 ASP B C 1
ATOM 4174 O O . ASP B 1 144 ? 11.570 12.617 -53.113 1.00 46.74 169 ASP B O 1
ATOM 4179 N N . LYS B 1 145 ? 9.361 12.177 -53.282 1.00 45.61 170 LYS B N 1
ATOM 4180 C CA . LYS B 1 145 ? 9.016 13.356 -54.100 1.00 48.17 170 LYS B CA 1
ATOM 4181 C C . LYS B 1 145 ? 8.616 14.561 -53.263 1.00 47.65 170 LYS B C 1
ATOM 4182 O O . LYS B 1 145 ? 8.774 15.697 -53.712 1.00 49.12 170 LYS B O 1
ATOM 4188 N N . TYR B 1 146 ? 8.083 14.318 -52.069 1.00 45.66 171 TYR B N 1
ATOM 4189 C CA . TYR B 1 146 ? 7.538 15.367 -51.220 1.00 46.06 171 TYR B CA 1
ATOM 4190 C C . TYR B 1 146 ? 8.287 15.330 -49.887 1.00 45.51 171 TYR B C 1
ATOM 4191 O O . TYR B 1 146 ? 8.284 14.315 -49.193 1.00 43.03 171 TYR B O 1
ATOM 4200 N N . ARG B 1 147 ? 8.934 16.446 -49.541 1.00 46.71 172 ARG B N 1
ATOM 4201 C CA . ARG B 1 147 ? 9.796 16.525 -48.347 1.00 47.53 172 ARG B CA 1
ATOM 4202 C C . ARG B 1 147 ? 8.986 16.306 -47.062 1.00 47.17 172 ARG B C 1
ATOM 4203 O O . ARG B 1 147 ? 9.503 15.768 -46.084 1.00 47.51 172 ARG B O 1
ATOM 4211 N N . ASP B 1 148 ? 7.728 16.744 -47.092 1.00 47.49 173 ASP B N 1
ATOM 4212 C CA . ASP B 1 148 ? 6.768 16.645 -45.978 1.00 47.89 173 ASP B CA 1
ATOM 4213 C C . ASP B 1 148 ? 5.912 15.349 -45.947 1.00 44.25 173 ASP B C 1
ATOM 4214 O O . ASP B 1 148 ? 4.972 15.245 -45.147 1.00 43.08 173 ASP B O 1
ATOM 4219 N N . ALA B 1 149 ? 6.166 14.411 -46.848 1.00 42.19 174 ALA B N 1
ATOM 4220 C CA . ALA B 1 149 ? 5.342 13.195 -46.873 1.00 39.56 174 ALA B CA 1
ATOM 4221 C C . ALA B 1 149 ? 5.699 12.305 -45.703 1.00 38.12 174 ALA B C 1
ATOM 4222 O O . ALA B 1 149 ? 6.876 12.212 -45.321 1.00 38.90 174 ALA B O 1
ATOM 4224 N N . PHE B 1 150 ? 4.668 11.677 -45.126 1.00 35.91 175 PHE B N 1
ATOM 4225 C CA . PHE B 1 150 ? 4.824 10.618 -44.143 1.00 34.19 175 PHE B CA 1
ATOM 4226 C C . PHE B 1 150 ? 3.910 9.459 -44.538 1.00 31.72 175 PHE B C 1
ATOM 4227 O O . PHE B 1 150 ? 2.933 9.640 -45.264 1.00 32.24 175 PHE B O 1
ATOM 4235 N N . ALA B 1 151 ? 4.247 8.277 -44.042 1.00 30.58 176 ALA B N 1
ATOM 4236 C CA . ALA B 1 151 ? 3.405 7.092 -44.187 1.00 28.60 176 ALA B CA 1
ATOM 4237 C C . ALA B 1 151 ? 2.641 6.867 -42.887 1.00 28.15 176 ALA B C 1
ATOM 4238 O O . ALA B 1 151 ? 3.088 7.287 -41.813 1.00 28.26 176 ALA B O 1
ATOM 4240 N N . PHE B 1 152 ? 1.493 6.222 -42.959 1.00 27.21 177 PHE B N 1
ATOM 4241 C CA . PHE B 1 152 ? 0.776 5.816 -41.744 1.00 27.02 177 PHE B CA 1
ATOM 4242 C C . PHE B 1 152 ? 0.009 4.545 -41.974 1.00 25.80 177 PHE B C 1
ATOM 4243 O O . PHE B 1 152 ? -0.260 4.191 -43.119 1.00 24.86 177 PHE B O 1
ATOM 4251 N N . ILE B 1 153 ? -0.388 3.891 -40.884 1.00 25.21 178 ILE B N 1
ATOM 4252 C CA . ILE B 1 153 ? -1.124 2.627 -40.948 1.00 24.08 178 ILE B CA 1
ATOM 4253 C C . ILE B 1 153 ? -1.930 2.481 -39.669 1.00 23.89 178 ILE B C 1
ATOM 4254 O O . ILE B 1 153 ? -1.435 2.829 -38.591 1.00 24.92 178 ILE B O 1
ATOM 4259 N N . ASN B 1 154 ? -3.149 1.974 -39.759 1.00 23.17 179 ASN B N 1
ATOM 4260 C CA . ASN B 1 154 ? -4.000 1.770 -38.571 1.00 23.51 179 ASN B CA 1
ATOM 4261 C C . ASN B 1 154 ? -4.129 0.317 -38.148 1.00 23.43 179 ASN B C 1
ATOM 4262 O O . ASN B 1 154 ? -4.277 0.039 -36.956 1.00 23.27 179 ASN B O 1
ATOM 4267 N N . GLY B 1 155 ? -4.113 -0.600 -39.112 1.00 22.70 180 GLY B N 1
ATOM 4268 C CA . GLY B 1 155 ? -4.205 -2.042 -38.815 1.00 22.67 180 GLY B CA 1
ATOM 4269 C C . GLY B 1 155 ? -3.592 -2.855 -39.918 1.00 22.16 180 GLY B C 1
ATOM 4270 O O . GLY B 1 155 ? -3.566 -2.430 -41.083 1.00 21.89 180 GLY B O 1
ATOM 4271 N N . ILE B 1 156 ? -3.081 -4.031 -39.552 1.00 21.14 181 ILE B N 1
ATOM 4272 C CA . ILE B 1 156 ? -2.526 -4.997 -40.496 1.00 21.16 181 ILE B CA 1
ATOM 4273 C C . ILE B 1 156 ? -3.054 -6.373 -40.104 1.00 21.03 181 ILE B C 1
ATOM 4274 O O . ILE B 1 156 ? -2.967 -6.755 -38.937 1.00 21.50 181 ILE B O 1
ATOM 4279 N N . GLU B 1 157 ? -3.573 -7.123 -41.075 1.00 20.46 182 GLU B N 1
ATOM 4280 C CA . GLU B 1 157 ? -3.875 -8.527 -40.860 1.00 20.93 182 GLU B CA 1
ATOM 4281 C C . GLU B 1 157 ? -3.113 -9.376 -41.859 1.00 20.91 182 GLU B C 1
ATOM 4282 O O . GLU B 1 157 ? -2.985 -9.017 -43.032 1.00 20.29 182 GLU B O 1
ATOM 4288 N N . VAL B 1 158 ? -2.638 -10.522 -41.376 1.00 20.51 183 VAL B N 1
ATOM 4289 C CA . VAL B 1 158 ? -1.982 -11.531 -42.188 1.00 21.00 183 VAL B CA 1
ATOM 4290 C C . VAL B 1 158 ? -2.646 -12.842 -41.842 1.00 20.97 183 VAL B C 1
ATOM 4291 O O . VAL B 1 158 ? -2.672 -13.239 -40.676 1.00 21.42 183 VAL B O 1
ATOM 4295 N N . ILE B 1 159 ? -3.223 -13.475 -42.865 1.00 20.77 184 ILE B N 1
ATOM 4296 C CA . ILE B 1 159 ? -4.086 -14.645 -42.701 1.00 21.93 184 ILE B CA 1
ATOM 4297 C C . ILE B 1 159 ? -3.691 -15.679 -43.734 1.00 22.28 184 ILE B C 1
ATOM 4298 O O . ILE B 1 159 ? -3.784 -15.450 -44.927 1.00 22.06 184 ILE B O 1
ATOM 4303 N N . GLN B 1 160 ? -3.276 -16.841 -43.270 1.00 23.05 185 GLN B N 1
ATOM 4304 C CA . GLN B 1 160 ? -2.943 -17.917 -44.183 1.00 24.71 185 GLN B CA 1
ATOM 4305 C C . GLN B 1 160 ? -4.193 -18.333 -44.948 1.00 24.58 185 GLN B C 1
ATOM 4306 O O . GLN B 1 160 ? -5.279 -18.421 -44.358 1.00 24.13 185 GLN B O 1
ATOM 4312 N N . MET B 1 161 ? -4.080 -18.548 -46.260 1.00 24.53 186 MET B N 1
ATOM 4313 C CA . MET B 1 161 ? -5.227 -19.018 -47.029 1.00 25.18 186 MET B CA 1
ATOM 4314 C C . MET B 1 161 ? -4.844 -20.158 -47.961 1.00 25.75 186 MET B C 1
ATOM 4315 O O . MET B 1 161 ? -3.678 -20.284 -48.320 1.00 26.48 186 MET B O 1
ATOM 4320 N N . PRO B 1 162 ? -5.839 -20.960 -48.380 1.00 25.64 187 PRO B N 1
ATOM 4321 C CA . PRO B 1 162 ? -5.552 -22.017 -49.350 1.00 26.58 187 PRO B CA 1
ATOM 4322 C C . PRO B 1 162 ? -5.267 -21.484 -50.760 1.00 26.38 187 PRO B C 1
ATOM 4323 O O . PRO B 1 162 ? -5.469 -20.304 -51.035 1.00 25.78 187 PRO B O 1
ATOM 4327 N N . GLU B 1 163 ? -4.793 -22.360 -51.640 1.00 27.87 188 GLU B N 1
ATOM 4328 C CA . GLU B 1 163 ? -4.539 -21.985 -53.037 1.00 28.40 188 GLU B CA 1
ATOM 4329 C C . GLU B 1 163 ? -5.851 -22.001 -53.801 1.00 28.32 188 GLU B C 1
ATOM 4330 O O . GLU B 1 163 ? -6.188 -22.973 -54.484 1.00 29.06 188 GLU B O 1
ATOM 4336 N N . LEU B 1 164 ? -6.606 -20.917 -53.640 1.00 27.73 189 LEU B N 1
ATOM 4337 C CA . LEU B 1 164 ? -7.971 -20.831 -54.174 1.00 28.37 189 LEU B CA 1
ATOM 4338 C C . LEU B 1 164 ? -8.053 -20.285 -55.599 1.00 29.38 189 LEU B C 1
ATOM 4339 O O . LEU B 1 164 ? -9.153 -20.098 -56.103 1.00 29.61 189 LEU B O 1
ATOM 4344 N N . PHE B 1 165 ? -6.910 -20.038 -56.233 1.00 30.07 190 PHE B N 1
ATOM 4345 C CA . PHE B 1 165 ? -6.832 -19.524 -57.592 1.00 31.16 190 PHE B CA 1
ATOM 4346 C C . PHE B 1 165 ? -6.139 -20.545 -58.483 1.00 33.12 190 PHE B C 1
ATOM 4347 O O . PHE B 1 165 ? -5.159 -21.161 -58.098 1.00 33.79 190 PHE B O 1
ATOM 4355 N N . ASP B 1 166 ? -6.683 -20.737 -59.672 1.00 35.44 191 ASP B N 1
ATOM 4356 C CA . ASP B 1 166 ? -6.089 -21.605 -60.672 1.00 39.60 191 ASP B CA 1
ATOM 4357 C C . ASP B 1 166 ? -6.287 -20.860 -62.008 1.00 40.48 191 ASP B C 1
ATOM 4358 O O . ASP B 1 166 ? -5.934 -19.682 -62.093 1.00 44.06 191 ASP B O 1
ATOM 4363 N N . THR B 1 167 ? -6.902 -21.454 -63.011 1.00 39.63 192 THR B N 1
ATOM 4364 C CA . THR B 1 167 ? -6.943 -20.824 -64.319 1.00 40.63 192 THR B CA 1
ATOM 4365 C C . THR B 1 167 ? -8.149 -19.905 -64.436 1.00 37.90 192 THR B C 1
ATOM 4366 O O . THR B 1 167 ? -9.126 -20.060 -63.703 1.00 38.41 192 THR B O 1
ATOM 4370 N N . ALA B 1 168 ? -8.055 -18.935 -65.340 1.00 36.01 193 ALA B N 1
ATOM 4371 C CA . ALA B 1 168 ? -9.194 -18.102 -65.733 1.00 34.79 193 ALA B CA 1
ATOM 4372 C C . ALA B 1 168 ? -9.313 -18.097 -67.254 1.00 35.44 193 ALA B C 1
ATOM 4373 O O . ALA B 1 168 ? -8.290 -18.069 -67.950 1.00 36.38 193 ALA B O 1
ATOM 4375 N N . ALA B 1 169 ? -10.552 -18.148 -67.751 1.00 34.80 194 ALA B N 1
ATOM 4376 C CA . ALA B 1 169 ? -10.850 -18.098 -69.193 1.00 35.60 194 ALA B CA 1
ATOM 4377 C C . ALA B 1 169 ? -10.718 -16.670 -69.692 1.00 35.10 194 ALA B C 1
ATOM 4378 O O . ALA B 1 169 ? -11.289 -15.754 -69.097 1.00 32.59 194 ALA B O 1
ATOM 4380 N N . LEU B 1 170 ? -9.992 -16.472 -70.794 1.00 37.05 195 LEU B N 1
ATOM 4381 C CA . LEU B 1 170 ? -9.784 -15.120 -71.330 1.00 38.42 195 LEU B CA 1
ATOM 4382 C C . LEU B 1 170 ? -11.036 -14.637 -72.041 1.00 38.08 195 LEU B C 1
ATOM 4383 O O . LEU B 1 170 ? -11.498 -15.262 -72.996 1.00 38.83 195 LEU B O 1
ATOM 4388 N N . VAL B 1 171 ? -11.546 -13.494 -71.607 1.00 36.70 196 VAL B N 1
ATOM 4389 C CA . VAL B 1 171 ? -12.746 -12.894 -72.180 1.00 37.25 196 VAL B CA 1
ATOM 4390 C C . VAL B 1 171 ? -12.518 -12.512 -73.651 1.00 39.81 196 VAL B C 1
ATOM 4391 O O . VAL B 1 171 ? -11.481 -11.968 -73.994 1.00 40.52 196 VAL B O 1
ATOM 4395 N N . GLY B 1 172 ? -13.492 -12.834 -74.508 1.00 42.29 197 GLY B N 1
ATOM 4396 C CA . GLY B 1 172 ? -13.477 -12.434 -75.911 1.00 46.43 197 GLY B CA 1
ATOM 4397 C C . GLY B 1 172 ? -12.610 -13.281 -76.823 1.00 50.70 197 GLY B C 1
ATOM 4398 O O . GLY B 1 172 ? -12.514 -12.990 -78.022 1.00 52.72 197 GLY B O 1
ATOM 4399 N N . PHE B 1 173 ? -11.985 -14.331 -76.285 1.00 53.79 198 PHE B N 1
ATOM 4400 C CA . PHE B 1 173 ? -11.105 -15.198 -77.077 1.00 58.67 198 PHE B CA 1
ATOM 4401 C C . PHE B 1 173 ? -11.564 -16.653 -76.953 1.00 61.96 198 PHE B C 1
ATOM 4402 O O . PHE B 1 173 ? -12.064 -17.062 -75.896 1.00 61.07 198 PHE B O 1
ATOM 4410 N N . THR B 1 174 ? -11.391 -17.414 -78.039 1.00 67.12 199 THR B N 1
ATOM 4411 C CA . THR B 1 174 ? -11.893 -18.797 -78.134 1.00 69.88 199 THR B CA 1
ATOM 4412 C C . THR B 1 174 ? -10.970 -19.774 -77.375 1.00 70.73 199 THR B C 1
ATOM 4413 O O . THR B 1 174 ? -9.851 -20.074 -77.831 1.00 73.52 199 THR B O 1
ATOM 4417 N N . ASP B 1 175 ? -11.445 -20.232 -76.210 1.00 68.85 200 ASP B N 1
ATOM 4418 C CA . ASP B 1 175 ? -10.790 -21.278 -75.395 1.00 68.56 200 ASP B CA 1
ATOM 4419 C C . ASP B 1 175 ? -9.414 -20.939 -74.779 1.00 66.79 200 ASP B C 1
ATOM 4420 O O . ASP B 1 175 ? -8.732 -21.838 -74.273 1.00 66.94 200 ASP B O 1
ATOM 4425 N N . GLN B 1 176 ? -9.021 -19.661 -74.779 1.00 63.24 201 GLN B N 1
ATOM 4426 C CA . GLN B 1 176 ? -7.743 -19.257 -74.183 1.00 60.50 201 GLN B CA 1
ATOM 4427 C C . GLN B 1 176 ? -7.909 -19.150 -72.665 1.00 58.24 201 GLN B C 1
ATOM 4428 O O . GLN B 1 176 ? -8.988 -18.822 -72.162 1.00 52.92 201 GLN B O 1
ATOM 4434 N N . THR B 1 177 ? -6.823 -19.440 -71.960 1.00 58.04 202 THR B N 1
ATOM 4435 C CA . THR B 1 177 ? -6.832 -19.633 -70.516 1.00 56.84 202 THR B CA 1
ATOM 4436 C C . THR B 1 177 ? -5.532 -19.075 -69.970 1.00 55.89 202 THR B C 1
ATOM 4437 O O . THR B 1 177 ? -4.521 -19.085 -70.665 1.00 57.06 202 THR B O 1
ATOM 4441 N N . MET B 1 178 ? -5.560 -18.574 -68.739 1.00 53.59 203 MET B N 1
ATOM 4442 C CA . MET B 1 178 ? -4.329 -18.135 -68.079 1.00 53.92 203 MET B CA 1
ATOM 4443 C C . MET B 1 178 ? -4.272 -18.588 -66.635 1.00 52.09 203 MET B C 1
ATOM 4444 O O . MET B 1 178 ? -5.299 -18.668 -65.957 1.00 49.96 203 MET B O 1
ATOM 4449 N N . ASP B 1 179 ? -3.048 -18.827 -66.174 1.00 51.78 204 ASP B N 1
ATOM 4450 C CA . ASP B 1 179 ? -2.782 -19.334 -64.841 1.00 50.28 204 ASP B CA 1
ATOM 4451 C C . ASP B 1 179 ? -2.762 -18.178 -63.839 1.00 45.28 204 ASP B C 1
ATOM 4452 O O . ASP B 1 179 ? -2.119 -17.163 -64.076 1.00 44.01 204 ASP B O 1
ATOM 4457 N N . ALA B 1 180 ? -3.496 -18.331 -62.737 1.00 40.80 205 ALA B N 1
ATOM 4458 C CA . ALA B 1 180 ? -3.454 -17.378 -61.618 1.00 38.10 205 ALA B CA 1
ATOM 4459 C C . ALA B 1 180 ? -2.823 -17.976 -60.352 1.00 36.25 205 ALA B C 1
ATOM 4460 O O . ALA B 1 180 ? -2.750 -17.312 -59.322 1.00 34.31 205 ALA B O 1
ATOM 4462 N N . LYS B 1 181 ? -2.342 -19.207 -60.452 1.00 36.94 206 LYS B N 1
ATOM 4463 C CA . LYS B 1 181 ? -1.848 -19.982 -59.320 1.00 37.62 206 LYS B CA 1
ATOM 4464 C C . LYS B 1 181 ? -0.713 -19.296 -58.558 1.00 35.87 206 LYS B C 1
ATOM 4465 O O . LYS B 1 181 ? -0.644 -19.393 -57.331 1.00 34.84 206 LYS B O 1
ATOM 4471 N N . THR B 1 182 ? 0.179 -18.620 -59.281 1.00 34.67 207 THR B N 1
ATOM 4472 C CA . THR B 1 182 ? 1.320 -17.928 -58.668 1.00 34.78 207 THR B CA 1
ATOM 4473 C C . THR B 1 182 ? 1.165 -16.392 -58.683 1.00 32.22 207 THR B C 1
ATOM 4474 O O . THR B 1 182 ? 2.123 -15.667 -58.419 1.00 32.38 207 THR B O 1
ATOM 4478 N N . ALA B 1 183 ? -0.047 -15.916 -58.963 1.00 30.19 208 ALA B N 1
ATOM 4479 C CA . ALA B 1 183 ? -0.299 -14.493 -59.074 1.00 28.91 208 ALA B CA 1
ATOM 4480 C C . ALA B 1 183 ? -0.447 -13.863 -57.698 1.00 27.61 208 ALA B C 1
ATOM 4481 O O . ALA B 1 183 ? -0.907 -14.494 -56.735 1.00 26.43 208 ALA B O 1
ATOM 4483 N N . ASN B 1 184 ? -0.048 -12.605 -57.628 1.00 26.21 209 ASN B N 1
ATOM 4484 C CA . ASN B 1 184 ? -0.403 -11.765 -56.518 1.00 25.36 209 ASN B CA 1
ATOM 4485 C C . ASN B 1 184 ? -1.631 -10.983 -56.898 1.00 24.81 209 ASN B C 1
ATOM 4486 O O . ASN B 1 184 ? -1.680 -10.428 -57.995 1.00 25.72 209 ASN B O 1
ATOM 4491 N N . LEU B 1 185 ? -2.616 -10.929 -56.015 1.00 24.13 210 LEU B N 1
ATOM 4492 C CA . LEU B 1 185 ? -3.898 -10.347 -56.339 1.00 24.28 210 LEU B CA 1
ATOM 4493 C C . LEU B 1 185 ? -4.278 -9.262 -55.370 1.00 23.80 210 LEU B C 1
ATOM 4494 O O . LEU B 1 185 ? -3.921 -9.322 -54.187 1.00 23.46 210 LEU B O 1
ATOM 4499 N N . GLN B 1 186 ? -4.992 -8.261 -55.869 1.00 22.63 211 GLN B N 1
ATOM 4500 C CA . GLN B 1 186 ? -5.678 -7.326 -55.027 1.00 22.46 211 GLN B CA 1
ATOM 4501 C C . GLN B 1 186 ? -7.162 -7.577 -55.122 1.00 22.58 211 GLN B C 1
ATOM 4502 O O . GLN B 1 186 ? -7.715 -7.635 -56.226 1.00 23.10 211 GLN B O 1
ATOM 4508 N N . SER B 1 187 ? -7.818 -7.731 -53.977 1.00 22.08 212 SER B N 1
ATOM 4509 C CA . SER B 1 187 ? -9.279 -7.827 -53.941 1.00 22.15 212 SER B CA 1
ATOM 4510 C C . SER B 1 187 ? -9.902 -6.484 -54.209 1.00 22.05 212 SER B C 1
ATOM 4511 O O . SER B 1 187 ? -9.707 -5.538 -53.436 1.00 23.26 212 SER B O 1
ATOM 4514 N N . MET B 1 188 ? -10.657 -6.369 -55.303 1.00 21.21 213 MET B N 1
ATOM 4515 C CA A MET B 1 188 ? -11.275 -5.094 -55.692 0.06 21.76 213 MET B CA 1
ATOM 4516 C CA B MET B 1 188 ? -11.269 -5.098 -55.686 0.94 21.61 213 MET B CA 1
ATOM 4517 C C . MET B 1 188 ? -12.694 -4.975 -55.163 1.00 21.37 213 MET B C 1
ATOM 4518 O O . MET B 1 188 ? -13.084 -3.925 -54.618 1.00 22.04 213 MET B O 1
ATOM 4527 N N . PHE B 1 189 ? -13.482 -6.031 -55.373 1.00 20.68 214 PHE B N 1
ATOM 4528 C CA . PHE B 1 189 ? -14.890 -6.063 -54.962 1.00 20.36 214 PHE B CA 1
ATOM 4529 C C . PHE B 1 189 ? -15.221 -7.478 -54.555 1.00 20.11 214 PHE B C 1
ATOM 4530 O O . PHE B 1 189 ? -14.673 -8.419 -55.105 1.00 19.93 214 PHE B O 1
ATOM 4538 N N . ARG B 1 190 ? -16.131 -7.624 -53.599 1.00 20.01 215 ARG B N 1
ATOM 4539 C CA . ARG B 1 190 ? -16.544 -8.935 -53.160 1.00 19.74 215 ARG B CA 1
ATOM 4540 C C . ARG B 1 190 ? -17.979 -8.828 -52.745 1.00 20.12 215 ARG B C 1
ATOM 4541 O O . ARG B 1 190 ? -18.302 -8.194 -51.732 1.00 20.26 215 ARG B O 1
ATOM 4549 N N . LEU B 1 191 ? -18.856 -9.428 -53.567 1.00 19.74 216 LEU B N 1
ATOM 4550 C CA . LEU B 1 191 ? -20.296 -9.222 -53.443 1.00 20.51 216 LEU B CA 1
ATOM 4551 C C . LEU B 1 191 ? -21.089 -10.482 -53.195 1.00 20.39 216 LEU B C 1
ATOM 4552 O O . LEU B 1 191 ? -20.847 -11.506 -53.857 1.00 20.60 216 LEU B O 1
ATOM 4557 N N . ASN B 1 192 ? -22.063 -10.373 -52.292 1.00 20.71 217 ASN B N 1
ATOM 4558 C CA . ASN B 1 192 ? -23.136 -11.343 -52.188 1.00 21.09 217 ASN B CA 1
ATOM 4559 C C . ASN B 1 192 ? -24.257 -10.840 -53.093 1.00 21.38 217 ASN B C 1
ATOM 4560 O O . ASN B 1 192 ? -25.014 -9.932 -52.726 1.00 21.99 217 ASN B O 1
ATOM 4565 N N . VAL B 1 193 ? -24.376 -11.438 -54.274 1.00 21.52 218 VAL B N 1
ATOM 4566 C CA . VAL B 1 193 ? -25.327 -10.961 -55.268 1.00 21.46 218 VAL B CA 1
ATOM 4567 C C . VAL B 1 193 ? -26.734 -11.412 -54.848 1.00 22.60 218 VAL B C 1
ATOM 4568 O O . VAL B 1 193 ? -26.973 -12.594 -54.556 1.00 21.77 218 VAL B O 1
ATOM 4572 N N . GLY B 1 194 ? -27.630 -10.438 -54.744 1.00 23.77 219 GLY B N 1
ATOM 4573 C CA . GLY B 1 194 ? -28.996 -10.660 -54.319 1.00 24.83 219 GLY B CA 1
ATOM 4574 C C . GLY B 1 194 ? -29.221 -10.898 -52.844 1.00 25.81 219 GLY B C 1
ATOM 4575 O O . GLY B 1 194 ? -30.353 -11.189 -52.450 1.00 27.30 219 GLY B O 1
ATOM 4576 N N . GLY B 1 195 ? -28.176 -10.758 -52.022 1.00 25.36 220 GLY B N 1
ATOM 4577 C CA . GLY B 1 195 ? -28.262 -11.100 -50.611 1.00 25.77 220 GLY B CA 1
ATOM 4578 C C . GLY B 1 195 ? -27.712 -10.018 -49.699 1.00 26.44 220 GLY B C 1
ATOM 4579 O O . GLY B 1 195 ? -27.127 -9.048 -50.155 1.00 26.62 220 GLY B O 1
ATOM 4580 N N . GLN B 1 196 ? -27.887 -10.221 -48.408 1.00 27.00 221 GLN B N 1
ATOM 4581 C CA . GLN B 1 196 ? -27.448 -9.231 -47.424 1.00 28.26 221 GLN B CA 1
ATOM 4582 C C . GLN B 1 196 ? -25.933 -9.297 -47.216 1.00 27.12 221 GLN B C 1
ATOM 4583 O O . GLN B 1 196 ? -25.283 -10.288 -47.556 1.00 25.58 221 GLN B O 1
ATOM 4589 N N . ASP B 1 197 ? -25.372 -8.210 -46.686 1.00 26.30 222 ASP B N 1
ATOM 4590 C CA . ASP B 1 197 ? -23.963 -8.204 -46.317 1.00 26.03 222 ASP B CA 1
ATOM 4591 C C . ASP B 1 197 ? -23.655 -9.409 -45.409 1.00 25.65 222 ASP B C 1
ATOM 4592 O O . ASP B 1 197 ? -24.452 -9.737 -44.509 1.00 26.81 222 ASP B O 1
ATOM 4597 N N A ILE B 1 198 ? -22.522 -10.051 -45.666 0.36 24.56 223 ILE B N 1
ATOM 4598 N N B ILE B 1 198 ? -22.512 -10.040 -45.634 0.64 24.22 223 ILE B N 1
ATOM 4599 C CA A ILE B 1 198 ? -21.984 -11.109 -44.818 0.36 24.68 223 ILE B CA 1
ATOM 4600 C CA B ILE B 1 198 ? -22.027 -11.127 -44.780 0.64 24.63 223 ILE B CA 1
ATOM 4601 C C A ILE B 1 198 ? -20.785 -10.515 -44.079 0.36 24.16 223 ILE B C 1
ATOM 4602 C C B ILE B 1 198 ? -20.773 -10.611 -44.069 0.64 24.10 223 ILE B C 1
ATOM 4603 O O A ILE B 1 198 ? -19.813 -10.137 -44.727 0.36 23.46 223 ILE B O 1
ATOM 4604 O O B ILE B 1 198 ? -19.747 -10.405 -44.731 0.64 23.18 223 ILE B O 1
ATOM 4613 N N . PRO B 1 199 ? -20.848 -10.415 -42.739 1.00 24.16 224 PRO B N 1
ATOM 4614 C CA . PRO B 1 199 ? -19.683 -9.935 -41.983 1.00 24.27 224 PRO B CA 1
ATOM 4615 C C . PRO B 1 199 ? -18.594 -10.997 -41.938 1.00 23.52 224 PRO B C 1
ATOM 4616 O O . PRO B 1 199 ? -18.905 -12.188 -42.126 1.00 23.85 224 PRO B O 1
ATOM 4620 N N . GLY B 1 200 ? -17.344 -10.600 -41.675 1.00 23.04 225 GLY B N 1
ATOM 4621 C CA . GLY B 1 200 ? -16.222 -11.547 -41.587 1.00 22.98 225 GLY B CA 1
ATOM 4622 C C . GLY B 1 200 ? -16.444 -12.722 -40.652 1.00 23.00 225 GLY B C 1
ATOM 4623 O O . GLY B 1 200 ? -16.005 -13.844 -40.930 1.00 22.47 225 GLY B O 1
ATOM 4624 N N . SER B 1 201 ? -17.147 -12.486 -39.535 1.00 23.65 226 SER B N 1
ATOM 4625 C CA . SER B 1 201 ? -17.442 -13.525 -38.577 1.00 24.80 226 SER B CA 1
ATOM 4626 C C . SER B 1 201 ? -18.262 -14.667 -39.145 1.00 25.48 226 SER B C 1
ATOM 4627 O O . SER B 1 201 ? -18.222 -15.757 -38.581 1.00 27.51 226 SER B O 1
ATOM 4630 N N . GLN B 1 202 ? -18.998 -14.405 -40.237 1.00 25.11 227 GLN B N 1
ATOM 4631 C CA A GLN B 1 202 ? -19.834 -15.399 -40.914 0.62 25.62 227 GLN B CA 1
ATOM 4632 C CA B GLN B 1 202 ? -19.816 -15.414 -40.904 0.38 25.68 227 GLN B CA 1
ATOM 4633 C C . GLN B 1 202 ? -19.181 -15.955 -42.193 1.00 24.83 227 GLN B C 1
ATOM 4634 O O . GLN B 1 202 ? -19.781 -16.766 -42.912 1.00 26.09 227 GLN B O 1
ATOM 4645 N N . ASP B 1 203 ? -17.964 -15.527 -42.489 1.00 23.58 228 ASP B N 1
ATOM 4646 C CA . ASP B 1 203 ? -17.230 -16.034 -43.638 1.00 22.57 228 ASP B CA 1
ATOM 4647 C C . ASP B 1 203 ? -16.771 -17.467 -43.418 1.00 23.72 228 ASP B C 1
ATOM 4648 O O . ASP B 1 203 ? -16.665 -17.940 -42.280 1.00 25.03 228 ASP B O 1
ATOM 4653 N N . SER B 1 204 ? -16.514 -18.159 -44.515 1.00 23.54 229 SER B N 1
ATOM 4654 C CA . SER B 1 204 ? -15.993 -19.523 -44.458 1.00 24.58 229 SER B CA 1
ATOM 4655 C C . SER B 1 204 ? -14.472 -19.553 -44.411 1.00 24.13 229 SER B C 1
ATOM 4656 O O . SER B 1 204 ? -13.780 -18.551 -44.649 1.00 23.78 229 SER B O 1
ATOM 4659 N N . GLY B 1 205 ? -13.955 -20.720 -44.035 1.00 25.17 230 GLY B N 1
ATOM 4660 C CA . GLY B 1 205 ? -12.523 -20.959 -44.071 1.00 25.77 230 GLY B CA 1
ATOM 4661 C C . GLY B 1 205 ? -11.712 -20.190 -43.051 1.00 26.16 230 GLY B C 1
ATOM 4662 O O . GLY B 1 205 ? -10.491 -20.170 -43.142 1.00 26.39 230 GLY B O 1
ATOM 4663 N N . GLY B 1 206 ? -12.394 -19.549 -42.096 1.00 26.01 231 GLY B N 1
ATOM 4664 C CA . GLY B 1 206 ? -11.762 -18.649 -41.153 1.00 25.66 231 GLY B CA 1
ATOM 4665 C C . GLY B 1 206 ? -11.073 -17.452 -41.771 1.00 24.85 231 GLY B C 1
ATOM 4666 O O . GLY B 1 206 ? -10.171 -16.880 -41.161 1.00 25.78 231 GLY B O 1
ATOM 4667 N N . LEU B 1 207 ? -11.506 -17.045 -42.970 1.00 23.75 232 LEU B N 1
ATOM 4668 C CA . LEU B 1 207 ? -10.796 -16.015 -43.718 1.00 22.51 232 LEU B CA 1
ATOM 4669 C C . LEU B 1 207 ? -11.302 -14.592 -43.433 1.00 21.95 232 LEU B C 1
ATOM 4670 O O . LEU B 1 207 ? -10.678 -13.635 -43.868 1.00 21.97 232 LEU B O 1
ATOM 4675 N N . THR B 1 208 ? -12.407 -14.487 -42.684 1.00 21.91 233 THR B N 1
ATOM 4676 C CA . THR B 1 208 ? -13.038 -13.223 -42.276 1.00 21.69 233 THR B CA 1
ATOM 4677 C C . THR B 1 208 ? -13.183 -12.148 -43.359 1.00 21.32 233 THR B C 1
ATOM 4678 O O . THR B 1 208 ? -13.097 -10.935 -43.084 1.00 20.72 233 THR B O 1
ATOM 4682 N N . ARG B 1 209 ? -13.475 -12.612 -44.578 1.00 20.96 234 ARG B N 1
ATOM 4683 C CA . ARG B 1 209 ? -13.815 -11.738 -45.692 1.00 20.87 234 ARG B CA 1
ATOM 4684 C C . ARG B 1 209 ? -15.212 -11.219 -45.490 1.00 21.13 234 ARG B C 1
ATOM 4685 O O . ARG B 1 209 ? -16.102 -11.947 -45.040 1.00 20.72 234 ARG B O 1
ATOM 4693 N N . THR B 1 210 ? -15.423 -9.971 -45.885 1.00 20.90 235 THR B N 1
ATOM 4694 C CA . THR B 1 210 ? -16.747 -9.372 -45.890 1.00 22.13 235 THR B CA 1
ATOM 4695 C C . THR B 1 210 ? -17.318 -9.466 -47.303 1.00 21.90 235 THR B C 1
ATOM 4696 O O . THR B 1 210 ? -16.605 -9.180 -48.274 1.00 22.49 235 THR B O 1
ATOM 4700 N N . TRP B 1 211 ? -18.579 -9.859 -47.418 1.00 22.52 236 TRP B N 1
ATOM 4701 C CA . TRP B 1 211 ? -19.239 -9.969 -48.738 1.00 22.24 236 TRP B CA 1
ATOM 4702 C C . TRP B 1 211 ? -20.369 -8.963 -48.732 1.00 23.70 236 TRP B C 1
ATOM 4703 O O . TRP B 1 211 ? -21.193 -8.963 -47.808 1.00 26.13 236 TRP B O 1
ATOM 4714 N N . TYR B 1 212 ? -20.385 -8.057 -49.709 1.00 22.31 237 TYR B N 1
ATOM 4715 C CA . TYR B 1 212 ? -21.306 -6.915 -49.691 1.00 22.59 237 TYR B CA 1
ATOM 4716 C C . TYR B 1 212 ? -22.483 -7.112 -50.637 1.00 22.58 237 TYR B C 1
ATOM 4717 O O . TYR B 1 212 ? -22.317 -7.700 -51.682 1.00 22.75 237 TYR B O 1
ATOM 4726 N N . ASN B 1 213 ? -23.651 -6.625 -50.258 1.00 23.06 238 ASN B N 1
ATOM 4727 C CA . ASN B 1 213 ? -24.778 -6.615 -51.180 1.00 23.81 238 ASN B CA 1
ATOM 4728 C C . ASN B 1 213 ? -24.382 -5.886 -52.483 1.00 23.86 238 ASN B C 1
ATOM 4729 O O . ASN B 1 213 ? -23.628 -4.889 -52.474 1.00 23.39 238 ASN B O 1
ATOM 4734 N N . ASP B 1 214 ? -24.882 -6.397 -53.609 1.00 23.36 239 ASP B N 1
ATOM 4735 C CA . ASP B 1 214 ? -24.481 -5.895 -54.928 1.00 23.15 239 ASP B CA 1
ATOM 4736 C C . ASP B 1 214 ? -25.271 -4.720 -55.472 1.00 24.17 239 ASP B C 1
ATOM 4737 O O . ASP B 1 214 ? -24.854 -4.143 -56.478 1.00 24.34 239 ASP B O 1
ATOM 4742 N N . ALA B 1 215 ? -26.403 -4.367 -54.844 1.00 25.13 240 ALA B N 1
ATOM 4743 C CA . ALA B 1 215 ? -27.301 -3.342 -55.394 1.00 27.16 240 ALA B CA 1
ATOM 4744 C C . ALA B 1 215 ? -26.609 -2.028 -55.771 1.00 27.83 240 ALA B C 1
ATOM 4745 O O . ALA B 1 215 ? -26.904 -1.490 -56.833 1.00 28.42 240 ALA B O 1
ATOM 4747 N N . PRO B 1 216 ? -25.641 -1.548 -54.966 1.00 27.56 241 PRO B N 1
ATOM 4748 C CA . PRO B 1 216 ? -25.028 -0.266 -55.356 1.00 28.12 241 PRO B CA 1
ATOM 4749 C C . PRO B 1 216 ? -24.253 -0.263 -56.672 1.00 27.67 241 PRO B C 1
ATOM 4750 O O . PRO B 1 216 ? -24.010 0.812 -57.208 1.00 28.96 241 PRO B O 1
ATOM 4754 N N . TYR B 1 217 ? -23.938 -1.453 -57.202 1.00 26.31 242 TYR B N 1
ATOM 4755 C CA . TYR B 1 217 ? -23.190 -1.614 -58.453 1.00 26.23 242 TYR B CA 1
ATOM 4756 C C . TYR B 1 217 ? -24.041 -1.900 -59.689 1.00 26.80 242 TYR B C 1
ATOM 4757 O O . TYR B 1 217 ? -23.499 -2.014 -60.790 1.00 26.83 242 TYR B O 1
ATOM 4766 N N . ILE B 1 218 ? -25.359 -1.934 -59.528 1.00 27.65 243 ILE B N 1
ATOM 4767 C CA A ILE B 1 218 ? -26.259 -2.193 -60.656 0.48 29.36 243 ILE B CA 1
ATOM 4768 C CA B ILE B 1 218 ? -26.242 -2.198 -60.665 0.52 29.19 243 ILE B CA 1
ATOM 4769 C C . ILE B 1 218 ? -26.347 -0.928 -61.507 1.00 31.19 243 ILE B C 1
ATOM 4770 O O . ILE B 1 218 ? -26.705 0.144 -60.997 1.00 32.92 243 ILE B O 1
ATOM 4779 N N . PHE B 1 219 ? -26.030 -1.061 -62.795 1.00 32.73 244 PHE B N 1
ATOM 4780 C CA . PHE B 1 219 ? -26.014 0.021 -63.762 1.00 36.05 244 PHE B CA 1
ATOM 4781 C C . PHE B 1 219 ? -27.247 -0.007 -64.674 1.00 37.27 244 PHE B C 1
ATOM 4782 O O . PHE B 1 219 ? -27.661 1.041 -65.189 1.00 39.27 244 PHE B O 1
ATOM 4790 N N . SER B 1 220 ? -27.813 -1.196 -64.902 1.00 36.53 245 SER B N 1
ATOM 4791 C CA . SER B 1 220 ? -29.003 -1.323 -65.734 1.00 38.05 245 SER B CA 1
ATOM 4792 C C . SER B 1 220 ? -30.178 -0.618 -65.054 1.00 40.34 245 SER B C 1
ATOM 4793 O O . SER B 1 220 ? -30.207 -0.495 -63.816 1.00 40.60 245 SER B O 1
ATOM 4796 N N . ALA B 1 221 ? -31.112 -0.126 -65.862 1.00 43.43 246 ALA B N 1
ATOM 4797 C CA . ALA B 1 221 ? -32.316 0.538 -65.343 1.00 46.31 246 ALA B CA 1
ATOM 4798 C C . ALA B 1 221 ? -33.085 -0.411 -64.423 1.00 47.03 246 ALA B C 1
ATOM 4799 O O . ALA B 1 221 ? -33.536 -0.019 -63.346 1.00 49.05 246 ALA B O 1
ATOM 4801 N N . GLY B 1 222 ? -33.197 -1.667 -64.846 1.00 47.68 247 GLY B N 1
ATOM 4802 C CA . GLY B 1 222 ? -33.802 -2.707 -64.026 1.00 47.16 247 GLY B CA 1
ATOM 4803 C C . GLY B 1 222 ? -32.844 -3.290 -62.995 1.00 46.04 247 GLY B C 1
ATOM 4804 O O . GLY B 1 222 ? -31.727 -3.716 -63.345 1.00 46.45 247 GLY B O 1
ATOM 4805 N N . LEU B 1 223 ? -33.296 -3.310 -61.731 1.00 45.30 248 LEU B N 1
ATOM 4806 C CA . LEU B 1 223 ? -32.620 -4.002 -60.623 1.00 42.08 248 LEU B CA 1
ATOM 4807 C C . LEU B 1 223 ? -32.801 -5.525 -60.664 1.00 38.11 248 LEU B C 1
ATOM 4808 O O . LEU B 1 223 ? -32.205 -6.232 -59.863 1.00 35.25 248 LEU B O 1
ATOM 4813 N N . GLY B 1 224 ? -33.629 -6.037 -61.570 1.00 36.01 249 GLY B N 1
ATOM 4814 C CA . GLY B 1 224 ? -33.895 -7.460 -61.631 1.00 34.17 249 GLY B CA 1
ATOM 4815 C C . GLY B 1 224 ? -34.727 -7.922 -60.450 1.00 32.91 249 GLY B C 1
ATOM 4816 O O . GLY B 1 224 ? -35.438 -7.141 -59.820 1.00 33.60 249 GLY B O 1
ATOM 4817 N N . VAL B 1 225 ? -34.637 -9.208 -60.162 1.00 30.72 250 VAL B N 1
ATOM 4818 C CA . VAL B 1 225 ? -35.467 -9.837 -59.151 1.00 30.50 250 VAL B CA 1
ATOM 4819 C C . VAL B 1 225 ? -34.550 -10.675 -58.284 1.00 28.98 250 VAL B C 1
ATOM 4820 O O . VAL B 1 225 ? -33.837 -11.543 -58.778 1.00 29.24 250 VAL B O 1
ATOM 4824 N N . THR B 1 226 ? -34.540 -10.402 -56.985 1.00 28.88 251 THR B N 1
ATOM 4825 C CA . THR B 1 226 ? -33.699 -11.178 -56.093 1.00 28.07 251 THR B CA 1
ATOM 4826 C C . THR B 1 226 ? -34.432 -12.451 -55.709 1.00 28.07 251 THR B C 1
ATOM 4827 O O . THR B 1 226 ? -35.666 -12.466 -55.605 1.00 30.05 251 THR B O 1
ATOM 4831 N N . LEU B 1 227 ? -33.653 -13.520 -55.571 1.00 27.32 252 LEU B N 1
ATOM 4832 C CA . LEU B 1 227 ? -34.151 -14.858 -55.246 1.00 28.42 252 LEU B CA 1
ATOM 4833 C C . LEU B 1 227 ? -33.508 -15.338 -53.955 1.00 28.17 252 LEU B C 1
ATOM 4834 O O . LEU B 1 227 ? -32.335 -15.047 -53.696 1.00 26.87 252 LEU B O 1
ATOM 4839 N N . GLN B 1 228 ? -34.274 -16.086 -53.167 1.00 29.87 253 GLN B N 1
ATOM 4840 C CA . GLN B 1 228 ? -33.810 -16.656 -51.906 1.00 31.78 253 GLN B CA 1
ATOM 4841 C C . GLN B 1 228 ? -34.178 -18.153 -51.886 1.00 30.66 253 GLN B C 1
ATOM 4842 O O . GLN B 1 228 ? -35.311 -18.522 -52.200 1.00 30.43 253 GLN B O 1
ATOM 4848 N N . ALA B 1 229 ? -33.205 -19.000 -51.556 1.00 28.38 254 ALA B N 1
ATOM 4849 C CA . ALA B 1 229 ? -33.458 -20.429 -51.414 1.00 28.45 254 ALA B CA 1
ATOM 4850 C C . ALA B 1 229 ? -34.443 -20.697 -50.270 1.00 29.29 254 ALA B C 1
ATOM 4851 O O . ALA B 1 229 ? -34.492 -19.942 -49.294 1.00 29.94 254 ALA B O 1
ATOM 4853 N N . SER B 1 230 ? -35.193 -21.781 -50.381 1.00 30.31 255 SER B N 1
ATOM 4854 C CA . SER B 1 230 ? -36.141 -22.219 -49.331 1.00 31.27 255 SER B CA 1
ATOM 4855 C C . SER B 1 230 ? -35.424 -22.443 -47.995 1.00 30.91 255 SER B C 1
ATOM 4856 O O . SER B 1 230 ? -34.194 -22.590 -47.953 1.00 29.24 255 SER B O 1
ATOM 4859 N N . ASN B 1 231 ? -36.193 -22.483 -46.907 1.00 32.40 256 ASN B N 1
ATOM 4860 C CA A ASN B 1 231 ? -35.630 -22.601 -45.560 0.46 33.04 256 ASN B CA 1
ATOM 4861 C CA B ASN B 1 231 ? -35.592 -22.591 -45.576 0.54 32.86 256 ASN B CA 1
ATOM 4862 C C . ASN B 1 231 ? -34.784 -23.878 -45.441 1.00 32.74 256 ASN B C 1
ATOM 4863 O O . ASN B 1 231 ? -35.249 -24.975 -45.837 1.00 32.73 256 ASN B O 1
ATOM 4872 N N . ASN B 1 232 ? -33.578 -23.742 -44.897 1.00 31.22 257 ASN B N 1
ATOM 4873 C CA . ASN B 1 232 ? -32.636 -24.855 -44.714 1.00 31.19 257 ASN B CA 1
ATOM 4874 C C . ASN B 1 232 ? -32.292 -25.594 -46.009 1.00 31.23 257 ASN B C 1
ATOM 4875 O O . ASN B 1 232 ? -31.890 -26.754 -45.976 1.00 31.90 257 ASN B O 1
ATOM 4880 N N . PHE B 1 233 ? -32.403 -24.896 -47.134 1.00 30.49 258 PHE B N 1
ATOM 4881 C CA . PHE B 1 233 ? -31.912 -25.420 -48.398 1.00 30.00 258 PHE B CA 1
ATOM 4882 C C . PHE B 1 233 ? -30.435 -25.792 -48.237 1.00 29.11 258 PHE B C 1
ATOM 4883 O O . PHE B 1 233 ? -29.645 -25.057 -47.643 1.00 29.14 258 PHE B O 1
ATOM 4891 N N . ARG B 1 234 ? -30.075 -26.961 -48.754 1.00 29.92 259 ARG B N 1
ATOM 4892 C CA . ARG B 1 234 ? -28.748 -27.522 -48.535 1.00 30.29 259 ARG B CA 1
ATOM 4893 C C . ARG B 1 234 ? -27.814 -27.202 -49.694 1.00 29.48 259 ARG B C 1
ATOM 4894 O O . ARG B 1 234 ? -28.085 -27.590 -50.832 1.00 29.52 259 ARG B O 1
ATOM 4902 N N . ILE B 1 235 ? -26.721 -26.511 -49.391 1.00 28.83 260 ILE B N 1
ATOM 4903 C CA . ILE B 1 235 ? -25.681 -26.245 -50.374 1.00 28.18 260 ILE B CA 1
ATOM 4904 C C . ILE B 1 235 ? -24.740 -27.435 -50.287 1.00 29.12 260 ILE B C 1
ATOM 4905 O O . ILE B 1 235 ? -24.111 -27.656 -49.258 1.00 29.88 260 ILE B O 1
ATOM 4910 N N . ASN B 1 236 ? -24.676 -28.200 -51.373 1.00 29.84 261 ASN B N 1
ATOM 4911 C CA A ASN B 1 236 ? -23.904 -29.425 -51.448 0.61 31.05 261 ASN B CA 1
ATOM 4912 C CA B ASN B 1 236 ? -23.873 -29.423 -51.435 0.39 30.85 261 ASN B CA 1
ATOM 4913 C C . ASN B 1 236 ? -22.552 -29.171 -52.130 1.00 30.16 261 ASN B C 1
ATOM 4914 O O . ASN B 1 236 ? -22.442 -29.303 -53.348 1.00 29.38 261 ASN B O 1
ATOM 4923 N N . TYR B 1 237 ? -21.542 -28.824 -51.332 1.00 29.78 262 TYR B N 1
ATOM 4924 C CA . TYR B 1 237 ? -20.226 -28.422 -51.850 1.00 29.92 262 TYR B CA 1
ATOM 4925 C C . TYR B 1 237 ? -19.499 -29.512 -52.627 1.00 32.00 262 TYR B C 1
ATOM 4926 O O . TYR B 1 237 ? -18.678 -29.197 -53.487 1.00 31.97 262 TYR B O 1
ATOM 4935 N N . GLN B 1 238 ? -19.775 -30.776 -52.302 1.00 34.60 263 GLN B N 1
ATOM 4936 C CA . GLN B 1 238 ? -19.090 -31.914 -52.925 1.00 37.33 263 GLN B CA 1
ATOM 4937 C C . GLN B 1 238 ? -17.583 -31.705 -52.754 1.00 37.48 263 GLN B C 1
ATOM 4938 O O . GLN B 1 238 ? -17.136 -31.584 -51.617 1.00 38.81 263 GLN B O 1
ATOM 4944 N N . ASN B 1 239 ? -16.813 -31.568 -53.831 1.00 38.13 264 ASN B N 1
ATOM 4945 C CA . ASN B 1 239 ? -15.355 -31.432 -53.713 1.00 39.31 264 ASN B CA 1
ATOM 4946 C C . ASN B 1 239 ? -14.868 -29.983 -53.722 1.00 37.11 264 ASN B C 1
ATOM 4947 O O . ASN B 1 239 ? -13.661 -29.742 -53.637 1.00 37.43 264 ASN B O 1
ATOM 4952 N N . MET B 1 240 ? -15.782 -29.016 -53.823 1.00 35.12 265 MET B N 1
ATOM 4953 C CA . MET B 1 240 ? -15.368 -27.621 -53.784 1.00 33.53 265 MET B CA 1
ATOM 4954 C C . MET B 1 240 ? -14.987 -27.241 -52.345 1.00 31.96 265 MET B C 1
ATOM 4955 O O . MET B 1 240 ? -15.773 -27.457 -51.433 1.00 32.26 265 MET B O 1
ATOM 4960 N N . PRO B 1 241 ? -13.784 -26.677 -52.141 1.00 30.83 266 PRO B N 1
ATOM 4961 C CA . PRO B 1 241 ? -13.422 -26.261 -50.780 1.00 30.25 266 PRO B CA 1
ATOM 4962 C C . PRO B 1 241 ? -14.409 -25.248 -50.204 1.00 29.57 266 PRO B C 1
ATOM 4963 O O . PRO B 1 241 ? -14.805 -24.315 -50.907 1.00 27.26 266 PRO B O 1
ATOM 4967 N N . VAL B 1 242 ? -14.813 -25.441 -48.949 1.00 29.57 267 VAL B N 1
ATOM 4968 C CA A VAL B 1 242 ? -15.760 -24.521 -48.313 0.45 28.89 267 VAL B CA 1
ATOM 4969 C CA B VAL B 1 242 ? -15.743 -24.508 -48.293 0.55 28.86 267 VAL B CA 1
ATOM 4970 C C . VAL B 1 242 ? -15.178 -23.098 -48.186 1.00 27.33 267 VAL B C 1
ATOM 4971 O O . VAL B 1 242 ? -15.935 -22.140 -48.157 1.00 26.42 267 VAL B O 1
ATOM 4978 N N . SER B 1 243 ? -13.843 -22.974 -48.170 1.00 26.70 268 SER B N 1
ATOM 4979 C CA A SER B 1 243 ? -13.154 -21.673 -48.159 0.45 25.68 268 SER B CA 1
ATOM 4980 C CA B SER B 1 243 ? -13.190 -21.662 -48.138 0.55 25.58 268 SER B CA 1
ATOM 4981 C C . SER B 1 243 ? -13.435 -20.800 -49.375 1.00 24.51 268 SER B C 1
ATOM 4982 O O . SER B 1 243 ? -13.206 -19.609 -49.332 1.00 23.81 268 SER B O 1
ATOM 4987 N N . ILE B 1 244 ? -13.883 -21.394 -50.483 1.00 23.71 269 ILE B N 1
ATOM 4988 C CA . ILE B 1 244 ? -14.193 -20.582 -51.668 1.00 23.08 269 ILE B CA 1
ATOM 4989 C C . ILE B 1 244 ? -15.204 -19.460 -51.347 1.00 22.18 269 ILE B C 1
ATOM 4990 O O . ILE B 1 244 ? -15.013 -18.319 -51.743 1.00 23.30 269 ILE B O 1
ATOM 4995 N N . ALA B 1 245 ? -16.272 -19.809 -50.631 1.00 22.05 270 ALA B N 1
ATOM 4996 C CA . ALA B 1 245 ? -17.310 -18.850 -50.266 1.00 21.86 270 ALA B CA 1
ATOM 4997 C C . ALA B 1 245 ? -18.263 -19.509 -49.286 1.00 22.79 270 ALA B C 1
ATOM 4998 O O . ALA B 1 245 ? -18.496 -20.710 -49.377 1.00 24.75 270 ALA B O 1
ATOM 5000 N N . PRO B 1 246 ? -18.827 -18.730 -48.353 1.00 22.88 271 PRO B N 1
ATOM 5001 C CA . PRO B 1 246 ? -19.751 -19.322 -47.395 1.00 23.54 271 PRO B CA 1
ATOM 5002 C C . PRO B 1 246 ? -21.103 -19.675 -48.012 1.00 24.45 271 PRO B C 1
ATOM 5003 O O . PRO B 1 246 ? -21.495 -19.081 -49.032 1.00 24.13 271 PRO B O 1
ATOM 5007 N N . ALA B 1 247 ? -21.807 -20.627 -47.399 1.00 25.01 272 ALA B N 1
ATOM 5008 C CA . ALA B 1 247 ? -23.031 -21.173 -47.964 1.00 25.96 272 ALA B CA 1
ATOM 5009 C C . ALA B 1 247 ? -24.044 -20.085 -48.259 1.00 25.14 272 ALA B C 1
ATOM 5010 O O . ALA B 1 247 ? -24.755 -20.167 -49.245 1.00 24.32 272 ALA B O 1
ATOM 5012 N N . ASP B 1 248 ? -24.119 -19.052 -47.432 1.00 25.09 273 ASP B N 1
ATOM 5013 C CA . ASP B 1 248 ? -25.143 -18.016 -47.643 1.00 26.63 273 ASP B CA 1
ATOM 5014 C C . ASP B 1 248 ? -25.031 -17.250 -48.959 1.00 25.46 273 ASP B C 1
ATOM 5015 O O . ASP B 1 248 ? -26.056 -16.806 -49.485 1.00 26.19 273 ASP B O 1
ATOM 5020 N N . ILE B 1 249 ? -23.823 -17.103 -49.502 1.00 24.12 274 ILE B N 1
ATOM 5021 C CA . ILE B 1 249 ? -23.637 -16.539 -50.838 1.00 24.37 274 ILE B CA 1
ATOM 5022 C C . ILE B 1 249 ? -24.485 -17.318 -51.842 1.00 23.40 274 ILE B C 1
ATOM 5023 O O . ILE B 1 249 ? -25.168 -16.734 -52.691 1.00 23.74 274 ILE B O 1
ATOM 5028 N N . TYR B 1 250 ? -24.440 -18.636 -51.742 1.00 22.38 275 TYR B N 1
ATOM 5029 C CA . TYR B 1 250 ? -25.122 -19.510 -52.732 1.00 23.04 275 TYR B CA 1
ATOM 5030 C C . TYR B 1 250 ? -26.620 -19.622 -52.522 1.00 23.55 275 TYR B C 1
ATOM 5031 O O . TYR B 1 250 ? -27.322 -20.056 -53.430 1.00 24.18 275 TYR B O 1
ATOM 5040 N N . LYS B 1 251 ? -27.130 -19.225 -51.364 1.00 23.82 276 LYS B N 1
ATOM 5041 C CA . LYS B 1 251 ? -28.554 -19.285 -51.063 1.00 25.30 276 LYS B CA 1
ATOM 5042 C C . LYS B 1 251 ? -29.349 -18.058 -51.519 1.00 24.38 276 LYS B C 1
ATOM 5043 O O . LYS B 1 251 ? -30.569 -18.000 -51.300 1.00 25.45 276 LYS B O 1
ATOM 5049 N N . THR B 1 252 ? -28.667 -17.078 -52.111 1.00 23.30 277 THR B N 1
ATOM 5050 C CA . THR B 1 252 ? -29.349 -15.942 -52.720 1.00 23.67 277 THR B CA 1
ATOM 5051 C C . THR B 1 252 ? -28.758 -15.650 -54.077 1.00 22.64 277 THR B C 1
ATOM 5052 O O . THR B 1 252 ? -27.603 -15.945 -54.342 1.00 22.11 277 THR B O 1
ATOM 5056 N N . ALA B 1 253 ? -29.563 -15.027 -54.927 1.00 22.86 278 ALA B N 1
ATOM 5057 C CA . ALA B 1 253 ? -29.102 -14.636 -56.251 1.00 22.70 278 ALA B CA 1
ATOM 5058 C C . ALA B 1 253 ? -29.872 -13.429 -56.735 1.00 22.74 278 ALA B C 1
ATOM 5059 O O . ALA B 1 253 ? -30.935 -13.115 -56.202 1.00 23.14 278 ALA B O 1
ATOM 5061 N N . ARG B 1 254 ? -29.320 -12.770 -57.751 1.00 22.46 279 ARG B N 1
ATOM 5062 C CA . ARG B 1 254 ? -30.088 -11.789 -58.520 1.00 23.02 279 ARG B CA 1
ATOM 5063 C C . ARG B 1 254 ? -30.337 -12.387 -59.899 1.00 23.25 279 ARG B C 1
ATOM 5064 O O . ARG B 1 254 ? -29.431 -12.961 -60.486 1.00 23.46 279 ARG B O 1
ATOM 5072 N N . SER B 1 255 ? -31.561 -12.234 -60.378 1.00 24.12 280 SER B N 1
ATOM 5073 C CA . SER B 1 255 ? -31.978 -12.706 -61.703 1.00 24.98 280 SER B CA 1
ATOM 5074 C C . SER B 1 255 ? -32.625 -11.560 -62.448 1.00 25.85 280 SER B C 1
ATOM 5075 O O . SER B 1 255 ? -32.935 -10.514 -61.861 1.00 26.63 280 SER B O 1
ATOM 5078 N N . GLN B 1 256 ? -32.908 -11.760 -63.738 1.00 26.29 281 GLN B N 1
ATOM 5079 C CA . GLN B 1 256 ? -33.632 -10.748 -64.490 1.00 27.56 281 GLN B CA 1
ATOM 5080 C C . GLN B 1 256 ? -35.107 -10.723 -64.122 1.00 28.08 281 GLN B C 1
ATOM 5081 O O . GLN B 1 256 ? -35.663 -9.651 -63.936 1.00 28.99 281 GLN B O 1
ATOM 5087 N N . GLY B 1 257 ? -35.724 -11.896 -63.974 1.00 28.28 282 GLY B N 1
ATOM 5088 C CA . GLY B 1 257 ? -37.124 -11.971 -63.559 1.00 29.18 282 GLY B CA 1
ATOM 5089 C C . GLY B 1 257 ? -37.962 -12.952 -64.347 1.00 30.12 282 GLY B C 1
ATOM 5090 O O . GLY B 1 257 ? -37.441 -13.686 -65.185 1.00 29.78 282 GLY B O 1
ATOM 5091 N N . PRO B 1 258 ? -39.269 -12.977 -64.068 1.00 31.30 283 PRO B N 1
ATOM 5092 C CA . PRO B 1 258 ? -40.156 -13.991 -64.632 1.00 32.14 283 PRO B CA 1
ATOM 5093 C C . PRO B 1 258 ? -40.642 -13.712 -66.053 1.00 32.82 283 PRO B C 1
ATOM 5094 O O . PRO B 1 258 ? -41.276 -14.588 -66.643 1.00 34.07 283 PRO B O 1
ATOM 5098 N N . ASN B 1 259 ? -40.386 -12.518 -66.599 1.00 32.89 284 ASN B N 1
ATOM 5099 C CA . ASN B 1 259 ? -40.903 -12.126 -67.916 1.00 34.18 284 ASN B CA 1
ATOM 5100 C C . ASN B 1 259 ? -39.827 -12.304 -68.986 1.00 33.05 284 ASN B C 1
ATOM 5101 O O . ASN B 1 259 ? -39.052 -11.397 -69.269 1.00 31.73 284 ASN B O 1
ATOM 5106 N N . GLY B 1 260 ? -39.813 -13.485 -69.609 1.00 32.15 285 GLY B N 1
ATOM 5107 C CA . GLY B 1 260 ? -38.751 -13.840 -70.544 1.00 31.86 285 GLY B CA 1
ATOM 5108 C C . GLY B 1 260 ? -38.673 -12.940 -71.760 1.00 32.36 285 GLY B C 1
ATOM 5109 O O . GLY B 1 260 ? -37.578 -12.680 -72.266 1.00 31.88 285 GLY B O 1
ATOM 5110 N N . ASP B 1 261 ? -39.826 -12.454 -72.218 1.00 33.28 286 ASP B N 1
ATOM 5111 C CA . ASP B 1 261 ? -39.875 -11.500 -73.326 1.00 35.33 286 ASP B CA 1
ATOM 5112 C C . ASP B 1 261 ? -39.174 -10.177 -73.002 1.00 35.83 286 ASP B C 1
ATOM 5113 O O . ASP B 1 261 ? -38.468 -9.644 -73.846 1.00 37.88 286 ASP B O 1
ATOM 5118 N N . ILE B 1 262 ? -39.351 -9.675 -71.785 1.00 35.15 287 ILE B N 1
ATOM 5119 C CA . ILE B 1 262 ? -38.688 -8.446 -71.338 1.00 35.32 287 ILE B CA 1
ATOM 5120 C C . ILE B 1 262 ? -37.207 -8.722 -71.135 1.00 33.12 287 ILE B C 1
ATOM 5121 O O . ILE B 1 262 ? -36.364 -7.898 -71.491 1.00 34.01 287 ILE B O 1
ATOM 5126 N N . ASN B 1 263 ? -36.886 -9.876 -70.544 1.00 30.92 288 ASN B N 1
ATOM 5127 C CA . ASN B 1 263 ? -35.491 -10.267 -70.275 1.00 29.53 288 ASN B CA 1
ATOM 5128 C C . ASN B 1 263 ? -34.668 -10.358 -71.553 1.00 29.88 288 ASN B C 1
ATOM 5129 O O . ASN B 1 263 ? -33.499 -10.003 -71.574 1.00 29.82 288 ASN B O 1
ATOM 5134 N N . LEU B 1 264 ? -35.276 -10.852 -72.628 1.00 30.57 289 LEU B N 1
ATOM 5135 C CA . LEU B 1 264 ? -34.573 -10.910 -73.918 1.00 31.23 289 LEU B CA 1
ATOM 5136 C C . LEU B 1 264 ? -34.183 -9.558 -74.496 1.00 32.61 289 LEU B C 1
ATOM 5137 O O . LEU B 1 264 ? -33.322 -9.510 -75.387 1.00 33.37 289 LEU B O 1
ATOM 5142 N N . LYS B 1 265 ? -34.843 -8.489 -74.038 1.00 33.66 290 LYS B N 1
ATOM 5143 C CA . LYS B 1 265 ? -34.639 -7.123 -74.542 1.00 35.33 290 LYS B CA 1
ATOM 5144 C C . LYS B 1 265 ? -33.655 -6.290 -73.707 1.00 35.52 290 LYS B C 1
ATOM 5145 O O . LYS B 1 265 ? -33.455 -5.116 -74.005 1.00 36.59 290 LYS B O 1
ATOM 5151 N N . SER B 1 266 ? -33.043 -6.879 -72.692 1.00 34.85 291 SER B N 1
ATOM 5152 C CA . SER B 1 266 ? -32.080 -6.125 -71.877 1.00 35.35 291 SER B CA 1
ATOM 5153 C C . SER B 1 266 ? -31.010 -7.007 -71.277 1.00 33.86 291 SER B C 1
ATOM 5154 O O . SER B 1 266 ? -31.093 -8.229 -71.289 1.00 32.46 291 SER B O 1
ATOM 5157 N N . ASN B 1 267 ? -29.968 -6.353 -70.778 1.00 33.01 292 ASN B N 1
ATOM 5158 C CA . ASN B 1 267 ? -28.952 -7.001 -69.996 1.00 32.11 292 ASN B CA 1
ATOM 5159 C C . ASN B 1 267 ? -29.100 -6.543 -68.549 1.00 31.71 292 ASN B C 1
ATOM 5160 O O . ASN B 1 267 ? -29.306 -5.365 -68.292 1.00 32.76 292 ASN B O 1
ATOM 5165 N N . LEU B 1 268 ? -28.981 -7.471 -67.627 1.00 29.81 293 LEU B N 1
ATOM 5166 C CA . LEU B 1 268 ? -28.715 -7.127 -66.224 1.00 29.44 293 LEU B CA 1
ATOM 5167 C C . LEU B 1 268 ? -27.244 -6.742 -66.175 1.00 28.74 293 LEU B C 1
ATOM 5168 O O . LEU B 1 268 ? -26.389 -7.537 -66.599 1.00 28.24 293 LEU B O 1
ATOM 5173 N N . THR B 1 269 ? -26.950 -5.539 -65.663 1.00 28.11 294 THR B N 1
ATOM 5174 C CA . THR B 1 269 ? -25.630 -4.928 -65.834 1.00 27.95 294 THR B CA 1
ATOM 5175 C C . THR B 1 269 ? -25.095 -4.389 -64.522 1.00 26.88 294 THR B C 1
ATOM 5176 O O . THR B 1 269 ? -25.793 -3.632 -63.860 1.00 27.49 294 THR B O 1
ATOM 5180 N N . TRP B 1 270 ? -23.872 -4.783 -64.183 1.00 25.71 295 TRP B N 1
ATOM 5181 C CA . TRP B 1 270 ? -23.120 -4.202 -63.051 1.00 25.56 295 TRP B CA 1
ATOM 5182 C C . TRP B 1 270 ? -21.925 -3.435 -63.614 1.00 26.86 295 TRP B C 1
ATOM 5183 O O . TRP B 1 270 ? -21.366 -3.820 -64.622 1.00 26.46 295 TRP B O 1
ATOM 5194 N N . MET B 1 271 ? -21.514 -2.363 -62.940 1.00 27.20 296 MET B N 1
ATOM 5195 C CA . MET B 1 271 ? -20.338 -1.613 -63.354 1.00 29.35 296 MET B CA 1
ATOM 5196 C C . MET B 1 271 ? -19.468 -1.307 -62.144 1.00 27.16 296 MET B C 1
ATOM 5197 O O . MET B 1 271 ? -19.976 -1.028 -61.065 1.00 26.41 296 MET B O 1
ATOM 5202 N N . PHE B 1 272 ? -18.162 -1.356 -62.374 1.00 26.40 297 PHE B N 1
ATOM 5203 C CA . PHE B 1 272 ? -17.160 -1.213 -61.317 1.00 25.94 297 PHE B CA 1
ATOM 5204 C C . PHE B 1 272 ? -16.057 -0.299 -61.771 1.00 27.38 297 PHE B C 1
ATOM 5205 O O . PHE B 1 272 ? -15.583 -0.416 -62.887 1.00 27.91 297 PHE B O 1
ATOM 5213 N N . GLN B 1 273 ? -15.648 0.593 -60.871 1.00 28.01 298 GLN B N 1
ATOM 5214 C CA . GLN B 1 273 ? -14.494 1.444 -61.099 1.00 29.63 298 GLN B CA 1
ATOM 5215 C C . GLN B 1 273 ? -13.221 0.722 -60.654 1.00 28.46 298 GLN B C 1
ATOM 5216 O O . GLN B 1 273 ? -13.127 0.285 -59.505 1.00 29.53 298 GLN B O 1
ATOM 5222 N N . ILE B 1 274 ? -12.264 0.589 -61.564 1.00 28.27 299 ILE B N 1
ATOM 5223 C CA . ILE B 1 274 ? -10.996 -0.096 -61.291 1.00 27.96 299 ILE B CA 1
ATOM 5224 C C . ILE B 1 274 ? -9.817 0.743 -61.807 1.00 28.48 299 ILE B C 1
ATOM 5225 O O . ILE B 1 274 ? -10.012 1.876 -62.263 1.00 29.28 299 ILE B O 1
ATOM 5230 N N . ASP B 1 275 ? -8.609 0.200 -61.710 1.00 28.23 300 ASP B N 1
ATOM 5231 C CA . ASP B 1 275 ? -7.406 0.848 -62.223 1.00 30.26 300 ASP B CA 1
ATOM 5232 C C . ASP B 1 275 ? -7.057 0.364 -63.624 1.00 30.88 300 ASP B C 1
ATOM 5233 O O . ASP B 1 275 ? -6.976 -0.827 -63.875 1.00 30.42 300 ASP B O 1
ATOM 5238 N N . LYS B 1 276 ? -6.793 1.301 -64.529 1.00 32.86 301 LYS B N 1
ATOM 5239 C CA . LYS B 1 276 ? -6.396 0.967 -65.887 1.00 35.29 301 LYS B CA 1
ATOM 5240 C C . LYS B 1 276 ? -5.056 0.239 -65.942 1.00 34.33 301 LYS B C 1
ATOM 5241 O O . LYS B 1 276 ? -4.212 0.388 -65.053 1.00 33.07 301 LYS B O 1
ATOM 5247 N N . ASN B 1 277 ? -4.869 -0.536 -67.004 1.00 35.00 302 ASN B N 1
ATOM 5248 C CA . ASN B 1 277 ? -3.634 -1.251 -67.304 1.00 35.95 302 ASN B CA 1
ATOM 5249 C C . ASN B 1 277 ? -3.316 -2.396 -66.361 1.00 34.09 302 ASN B C 1
ATOM 5250 O O . ASN B 1 277 ? -2.167 -2.595 -65.994 1.00 34.93 302 ASN B O 1
ATOM 5255 N N . PHE B 1 278 ? -4.331 -3.166 -65.997 1.00 32.05 303 PHE B N 1
ATOM 5256 C CA . PHE B 1 278 ? -4.128 -4.403 -65.258 1.00 30.19 303 PHE B CA 1
ATOM 5257 C C . PHE B 1 278 ? -5.044 -5.452 -65.865 1.00 29.89 303 PHE B C 1
ATOM 5258 O O . PHE B 1 278 ? -6.092 -5.112 -66.445 1.00 29.58 303 PHE B O 1
ATOM 5266 N N . THR B 1 279 ? -4.636 -6.711 -65.732 1.00 29.29 304 THR B N 1
ATOM 5267 C CA . THR B 1 279 ? -5.538 -7.843 -65.944 1.00 29.09 304 THR B CA 1
ATOM 5268 C C . THR B 1 279 ? -6.348 -8.046 -64.671 1.00 27.41 304 THR B C 1
ATOM 5269 O O . THR B 1 279 ? -5.782 -8.024 -63.558 1.00 26.61 304 THR B O 1
ATOM 5273 N N . TYR B 1 280 ? -7.660 -8.220 -64.842 1.00 26.50 305 TYR B N 1
ATOM 5274 C CA . TYR B 1 280 ? -8.596 -8.532 -63.742 1.00 25.22 305 TYR B CA 1
ATOM 5275 C C . TYR B 1 280 ? -9.172 -9.920 -63.923 1.00 25.35 305 TYR B C 1
ATOM 5276 O O . TYR B 1 280 ? -9.408 -10.340 -65.070 1.00 25.51 305 TYR B O 1
ATOM 5285 N N . ILE B 1 281 ? -9.396 -10.613 -62.807 1.00 24.74 306 ILE B N 1
ATOM 5286 C CA . ILE B 1 281 ? -10.159 -11.856 -62.778 1.00 24.81 306 ILE B CA 1
ATOM 5287 C C . ILE B 1 281 ? -11.490 -11.556 -62.122 1.00 23.64 306 ILE B C 1
ATOM 5288 O O . ILE B 1 281 ? -11.530 -10.991 -61.031 1.00 23.45 306 ILE B O 1
ATOM 5293 N N . LEU B 1 282 ? -12.565 -11.918 -62.812 1.00 23.82 307 LEU B N 1
ATOM 5294 C CA . LEU B 1 282 ? -13.905 -11.890 -62.259 1.00 23.26 307 LEU B CA 1
ATOM 5295 C C . LEU B 1 282 ? -14.266 -13.325 -61.949 1.00 22.98 307 LEU B C 1
ATOM 5296 O O . LEU B 1 282 ? -14.272 -14.208 -62.842 1.00 22.75 307 LEU B O 1
ATOM 5301 N N . ARG B 1 283 ? -14.590 -13.549 -60.685 1.00 21.90 308 ARG B N 1
ATOM 5302 C CA . ARG B 1 283 ? -15.054 -14.847 -60.216 1.00 22.17 308 ARG B CA 1
ATOM 5303 C C . ARG B 1 283 ? -16.550 -14.756 -59.988 1.00 21.75 308 ARG B C 1
ATOM 5304 O O . ARG B 1 283 ? -17.011 -14.046 -59.092 1.00 20.93 308 ARG B O 1
ATOM 5312 N N . LEU B 1 284 ? -17.298 -15.471 -60.847 1.00 21.86 309 LEU B N 1
ATOM 5313 C CA . LEU B 1 284 ? -18.752 -15.505 -60.775 1.00 21.73 309 LEU B CA 1
ATOM 5314 C C . LEU B 1 284 ? -19.165 -16.756 -60.027 1.00 21.60 309 LEU B C 1
ATOM 5315 O O . LEU B 1 284 ? -18.817 -17.856 -60.418 1.00 23.17 309 LEU B O 1
ATOM 5320 N N . HIS B 1 285 ? -19.917 -16.575 -58.951 1.00 20.75 310 HIS B N 1
ATOM 5321 C CA . HIS B 1 285 ? -20.399 -17.666 -58.118 1.00 21.21 310 HIS B CA 1
ATOM 5322 C C . HIS B 1 285 ? -21.848 -18.009 -58.487 1.00 21.43 310 HIS B C 1
ATOM 5323 O O . HIS B 1 285 ? -22.713 -17.112 -58.541 1.00 20.83 310 HIS B O 1
ATOM 5330 N N . PHE B 1 286 ? -22.123 -19.303 -58.659 1.00 22.17 311 PHE B N 1
ATOM 5331 C CA . PHE B 1 286 ? -23.434 -19.751 -59.054 1.00 22.97 311 PHE B CA 1
ATOM 5332 C C . PHE B 1 286 ? -23.887 -20.926 -58.198 1.00 23.44 311 PHE B C 1
ATOM 5333 O O . PHE B 1 286 ? -23.079 -21.766 -57.807 1.00 24.30 311 PHE B O 1
ATOM 5341 N N . CYS B 1 287 ? -25.189 -20.997 -57.986 1.00 23.54 312 CYS B N 1
ATOM 5342 C CA . CYS B 1 287 ? -25.825 -22.170 -57.416 1.00 24.59 312 CYS B CA 1
ATOM 5343 C C . CYS B 1 287 ? -27.291 -22.090 -57.788 1.00 24.89 312 CYS B C 1
ATOM 5344 O O . CYS B 1 287 ? -27.955 -21.067 -57.497 1.00 24.46 312 CYS B O 1
ATOM 5347 N N . GLU B 1 288 ? -27.770 -23.114 -58.499 1.00 25.83 313 GLU B N 1
ATOM 5348 C CA . GLU B 1 288 ? -29.169 -23.172 -58.870 1.00 26.96 313 GLU B CA 1
ATOM 5349 C C . GLU B 1 288 ? -29.943 -23.743 -57.694 1.00 27.38 313 GLU B C 1
ATOM 5350 O O . GLU B 1 288 ? -29.706 -24.877 -57.309 1.00 28.67 313 GLU B O 1
ATOM 5356 N N . PHE B 1 289 ? -30.864 -22.976 -57.121 1.00 27.07 314 PHE B N 1
ATOM 5357 C CA . PHE B 1 289 ? -31.687 -23.493 -56.013 1.00 28.25 314 PHE B CA 1
ATOM 5358 C C . PHE B 1 289 ? -33.185 -23.515 -56.301 1.00 29.75 314 PHE B C 1
ATOM 5359 O O . PHE B 1 289 ? -33.971 -23.822 -55.410 1.00 30.01 314 PHE B O 1
ATOM 5367 N N . GLN B 1 290 ? -33.583 -23.225 -57.542 1.00 30.92 315 GLN B N 1
ATOM 5368 C CA . GLN B 1 290 ? -35.003 -23.301 -57.934 1.00 32.69 315 GLN B CA 1
ATOM 5369 C C . GLN B 1 290 ? -35.285 -24.386 -58.958 1.00 32.97 315 GLN B C 1
ATOM 5370 O O . GLN B 1 290 ? -36.205 -25.182 -58.787 1.00 34.69 315 GLN B O 1
ATOM 5376 N N . LEU B 1 291 ? -34.504 -24.380 -60.026 1.00 32.31 316 LEU B N 1
ATOM 5377 C CA . LEU B 1 291 ? -34.663 -25.291 -61.156 1.00 32.48 316 LEU B CA 1
ATOM 5378 C C . LEU B 1 291 ? -33.899 -26.599 -60.930 1.00 33.43 316 LEU B C 1
ATOM 5379 O O . LEU B 1 291 ? -33.075 -26.687 -60.027 1.00 32.56 316 LEU B O 1
ATOM 5384 N N . SER B 1 292 ? -34.173 -27.622 -61.736 1.00 34.76 317 SER B N 1
ATOM 5385 C CA . SER B 1 292 ? -33.579 -28.958 -61.530 1.00 35.95 317 SER B CA 1
ATOM 5386 C C . SER B 1 292 ? -32.926 -29.624 -62.746 1.00 36.54 317 SER B C 1
ATOM 5387 O O . SER B 1 292 ? -32.231 -30.633 -62.588 1.00 36.43 317 SER B O 1
ATOM 5390 N N . LYS B 1 293 ? -33.143 -29.084 -63.940 1.00 35.84 318 LYS B N 1
ATOM 5391 C CA . LYS B 1 293 ? -32.702 -29.736 -65.154 1.00 36.92 318 LYS B CA 1
ATOM 5392 C C . LYS B 1 293 ? -31.883 -28.819 -66.028 1.00 35.18 318 LYS B C 1
ATOM 5393 O O . LYS B 1 293 ? -32.032 -27.584 -66.003 1.00 33.23 318 LYS B O 1
ATOM 5399 N N . ILE B 1 294 ? -31.017 -29.451 -66.807 1.00 35.15 319 ILE B N 1
ATOM 5400 C CA . ILE B 1 294 ? -30.318 -28.796 -67.886 1.00 35.23 319 ILE B CA 1
ATOM 5401 C C . ILE B 1 294 ? -31.314 -28.148 -68.859 1.00 34.88 319 ILE B C 1
ATOM 5402 O O . ILE B 1 294 ? -32.438 -28.642 -69.054 1.00 35.67 319 ILE B O 1
ATOM 5407 N N . ASN B 1 295 ? -30.880 -27.027 -69.435 1.00 33.76 320 ASN B N 1
ATOM 5408 C CA . ASN B 1 295 ? -31.624 -26.298 -70.466 1.00 33.85 320 ASN B CA 1
ATOM 5409 C C . ASN B 1 295 ? -32.935 -25.665 -69.977 1.00 32.83 320 ASN B C 1
ATOM 5410 O O . ASN B 1 295 ? -33.838 -25.408 -70.779 1.00 33.25 320 ASN B O 1
ATOM 5415 N N . GLN B 1 296 ? -33.024 -25.379 -68.682 1.00 31.44 321 GLN B N 1
ATOM 5416 C CA . GLN B 1 296 ? -34.128 -24.595 -68.161 1.00 31.38 321 GLN B CA 1
ATOM 5417 C C . GLN B 1 296 ? -33.783 -23.116 -68.152 1.00 30.59 321 GLN B C 1
ATOM 5418 O O . GLN B 1 296 ? -34.587 -22.301 -68.565 1.00 30.71 321 GLN B O 1
ATOM 5424 N N . LYS B 1 297 ? -32.591 -22.784 -67.668 1.00 29.51 322 LYS B N 1
ATOM 5425 C CA . LYS B 1 297 ? -32.119 -21.393 -67.632 1.00 29.50 322 LYS B CA 1
ATOM 5426 C C . LYS B 1 297 ? -30.743 -21.374 -68.277 1.00 28.83 322 LYS B C 1
ATOM 5427 O O . LYS B 1 297 ? -29.824 -22.040 -67.819 1.00 28.66 322 LYS B O 1
ATOM 5433 N N . VAL B 1 298 ? -30.622 -20.614 -69.360 1.00 28.31 323 VAL B N 1
ATOM 5434 C CA . VAL B 1 298 ? -29.454 -20.623 -70.215 1.00 28.20 323 VAL B CA 1
ATOM 5435 C C . VAL B 1 298 ? -29.227 -19.180 -70.649 1.00 27.98 323 VAL B C 1
ATOM 5436 O O . VAL B 1 298 ? -30.123 -18.548 -71.208 1.00 27.96 323 VAL B O 1
ATOM 5440 N N . PHE B 1 299 ? -28.042 -18.657 -70.369 1.00 26.90 324 PHE B N 1
ATOM 5441 C CA . PHE B 1 299 ? -27.807 -17.225 -70.514 1.00 26.88 324 PHE B CA 1
ATOM 5442 C C . PHE B 1 299 ? -26.421 -16.885 -70.991 1.00 27.16 324 PHE B C 1
ATOM 5443 O O . PHE B 1 299 ? -25.478 -17.629 -70.755 1.00 27.33 324 PHE B O 1
ATOM 5451 N N . ASN B 1 300 ? -26.317 -15.729 -71.645 1.00 28.04 325 ASN B N 1
ATOM 5452 C CA . ASN B 1 300 ? -25.048 -15.182 -72.101 1.00 28.16 325 ASN B CA 1
ATOM 5453 C C . ASN B 1 300 ? -24.471 -14.277 -71.017 1.00 27.22 325 ASN B C 1
ATOM 5454 O O . ASN B 1 300 ? -25.208 -13.624 -70.277 1.00 26.76 325 ASN B O 1
ATOM 5459 N N . ILE B 1 301 ? -23.147 -14.273 -70.927 1.00 26.69 326 ILE B N 1
ATOM 5460 C CA . ILE B 1 301 ? -22.432 -13.411 -69.984 1.00 25.65 326 ILE B CA 1
ATOM 5461 C C . ILE B 1 301 ? -21.409 -12.638 -70.782 1.00 26.06 326 ILE B C 1
ATOM 5462 O O . ILE B 1 301 ? -20.648 -13.225 -71.569 1.00 26.72 326 ILE B O 1
ATOM 5467 N N . TYR B 1 302 ? -21.383 -11.322 -70.576 1.00 26.05 327 TYR B N 1
ATOM 5468 C CA . TYR B 1 302 ? -20.456 -10.445 -71.288 1.00 27.01 327 TYR B CA 1
ATOM 5469 C C . TYR B 1 302 ? -19.677 -9.631 -70.277 1.00 26.66 327 TYR B C 1
ATOM 5470 O O . TYR B 1 302 ? -20.229 -9.227 -69.263 1.00 26.51 327 TYR B O 1
ATOM 5479 N N . ILE B 1 303 ? -18.397 -9.447 -70.544 1.00 27.52 328 ILE B N 1
ATOM 5480 C CA . ILE B 1 303 ? -17.525 -8.619 -69.698 1.00 27.48 328 ILE B CA 1
ATOM 5481 C C . ILE B 1 303 ? -16.898 -7.569 -70.602 1.00 29.14 328 ILE B C 1
ATOM 5482 O O . ILE B 1 303 ? -16.267 -7.918 -71.594 1.00 30.27 328 ILE B O 1
ATOM 5487 N N . ASN B 1 304 ? -17.079 -6.288 -70.252 1.00 30.19 329 ASN B N 1
ATOM 5488 C CA . ASN B 1 304 ? -16.649 -5.144 -71.063 1.00 32.08 329 ASN B CA 1
ATOM 5489 C C . ASN B 1 304 ? -17.056 -5.284 -72.531 1.00 33.89 329 ASN B C 1
ATOM 5490 O O . ASN B 1 304 ? -16.246 -5.095 -73.444 1.00 34.41 329 ASN B O 1
ATOM 5495 N N . ASN B 1 305 ? -18.329 -5.652 -72.724 1.00 34.29 330 ASN B N 1
ATOM 5496 C CA . ASN B 1 305 ? -18.953 -5.849 -74.050 1.00 36.25 330 ASN B CA 1
ATOM 5497 C C . ASN B 1 305 ? -18.390 -7.029 -74.870 1.00 36.88 330 ASN B C 1
ATOM 5498 O O . ASN B 1 305 ? -18.732 -7.180 -76.059 1.00 38.53 330 ASN B O 1
ATOM 5503 N N . ARG B 1 306 ? -17.582 -7.883 -74.257 1.00 35.45 331 ARG B N 1
ATOM 5504 C CA . ARG B 1 306 ? -16.951 -9.012 -74.923 1.00 36.84 331 ARG B CA 1
ATOM 5505 C C . ARG B 1 306 ? -17.457 -10.309 -74.336 1.00 34.92 331 ARG B C 1
ATOM 5506 O O . ARG B 1 306 ? -17.954 -10.349 -73.217 1.00 32.56 331 ARG B O 1
ATOM 5514 N N . THR B 1 307 ? -17.340 -11.376 -75.112 1.00 36.28 332 THR B N 1
ATOM 5515 C CA . THR B 1 307 ? -17.928 -12.654 -74.739 1.00 35.65 332 THR B CA 1
ATOM 5516 C C . THR B 1 307 ? -17.182 -13.345 -73.602 1.00 34.93 332 THR B C 1
ATOM 5517 O O . THR B 1 307 ? -15.988 -13.599 -73.708 1.00 36.35 332 THR B O 1
ATOM 5521 N N . ALA B 1 308 ? -17.908 -13.627 -72.521 1.00 33.13 333 ALA B N 1
ATOM 5522 C CA . ALA B 1 308 ? -17.439 -14.466 -71.428 1.00 32.90 333 ALA B CA 1
ATOM 5523 C C . ALA B 1 308 ? -18.010 -15.878 -71.580 1.00 33.97 333 ALA B C 1
ATOM 5524 O O . ALA B 1 308 ? -17.247 -16.842 -71.622 1.00 34.74 333 ALA B O 1
ATOM 5526 N N . GLN B 1 309 ? -19.340 -15.988 -71.674 1.00 34.87 334 GLN B N 1
ATOM 5527 C CA . GLN B 1 309 ? -20.018 -17.227 -72.080 1.00 35.99 334 GLN B CA 1
ATOM 5528 C C . GLN B 1 309 ? -21.143 -16.849 -72.982 1.00 36.72 334 GLN B C 1
ATOM 5529 O O . GLN B 1 309 ? -22.110 -16.262 -72.496 1.00 35.49 334 GLN B O 1
ATOM 5535 N N . ALA B 1 310 ? -21.078 -17.249 -74.246 1.00 38.35 335 ALA B N 1
ATOM 5536 C CA . ALA B 1 310 ? -22.126 -16.908 -75.204 1.00 39.76 335 ALA B CA 1
ATOM 5537 C C . ALA B 1 310 ? -22.134 -17.880 -76.381 1.00 41.74 335 ALA B C 1
ATOM 5538 O O . ALA B 1 310 ? -21.567 -18.969 -76.285 1.00 41.19 335 ALA B O 1
ATOM 5540 N N . ASP B 1 311 ? -22.814 -17.514 -77.472 1.00 44.22 336 ASP B N 1
ATOM 5541 C CA . ASP B 1 311 ? -22.804 -18.306 -78.701 1.00 45.95 336 ASP B CA 1
ATOM 5542 C C . ASP B 1 311 ? -23.303 -19.729 -78.420 1.00 44.52 336 ASP B C 1
ATOM 5543 O O . ASP B 1 311 ? -24.359 -19.871 -77.813 1.00 43.31 336 ASP B O 1
ATOM 5548 N N . THR B 1 312 ? -22.565 -20.767 -78.836 1.00 44.46 337 THR B N 1
ATOM 5549 C CA . THR B 1 312 ? -22.983 -22.162 -78.638 1.00 43.74 337 THR B CA 1
ATOM 5550 C C . THR B 1 312 ? -22.558 -22.713 -77.279 1.00 41.41 337 THR B C 1
ATOM 5551 O O . THR B 1 312 ? -22.860 -23.857 -76.965 1.00 41.37 337 THR B O 1
ATOM 5555 N N . THR B 1 313 ? -21.878 -21.903 -76.460 1.00 39.54 338 THR B N 1
ATOM 5556 C CA . THR B 1 313 ? -21.520 -22.296 -75.094 1.00 37.84 338 THR B CA 1
ATOM 5557 C C . THR B 1 313 ? -21.961 -21.236 -74.084 1.00 35.20 338 THR B C 1
ATOM 5558 O O . THR B 1 313 ? -21.136 -20.678 -73.372 1.00 34.70 338 THR B O 1
ATOM 5562 N N . PRO B 1 314 ? -23.274 -20.972 -73.997 1.00 33.79 339 PRO B N 1
ATOM 5563 C CA . PRO B 1 314 ? -23.780 -20.078 -72.961 1.00 32.38 339 PRO B CA 1
ATOM 5564 C C . PRO B 1 314 ? -23.721 -20.726 -71.583 1.00 31.16 339 PRO B C 1
ATOM 5565 O O . PRO B 1 314 ? -23.495 -21.931 -71.471 1.00 32.26 339 PRO B O 1
ATOM 5569 N N . ALA B 1 315 ? -23.959 -19.924 -70.559 1.00 29.34 340 ALA B N 1
ATOM 5570 C CA . ALA B 1 315 ? -24.021 -20.398 -69.189 1.00 28.44 340 ALA B CA 1
ATOM 5571 C C . ALA B 1 315 ? -25.308 -21.169 -68.910 1.00 29.07 340 ALA B C 1
ATOM 5572 O O . ALA B 1 315 ? -26.397 -20.732 -69.266 1.00 28.47 340 ALA B O 1
ATOM 5574 N N . ASP B 1 316 ? -25.167 -22.308 -68.235 1.00 28.81 341 ASP B N 1
ATOM 5575 C CA . ASP B 1 316 ? -26.301 -23.086 -67.745 1.00 28.81 341 ASP B CA 1
ATOM 5576 C C . ASP B 1 316 ? -25.786 -23.707 -66.459 1.00 28.32 341 ASP B C 1
ATOM 5577 O O . ASP B 1 316 ? -24.910 -24.570 -66.491 1.00 28.70 341 ASP B O 1
ATOM 5582 N N . ILE B 1 317 ? -26.316 -23.249 -65.333 1.00 27.83 342 ILE B N 1
ATOM 5583 C CA . ILE B 1 317 ? -25.771 -23.642 -64.033 1.00 27.49 342 ILE B CA 1
ATOM 5584 C C . ILE B 1 317 ? -25.919 -25.155 -63.816 1.00 28.38 342 ILE B C 1
ATOM 5585 O O . ILE B 1 317 ? -24.936 -25.826 -63.498 1.00 28.94 342 ILE B O 1
ATOM 5590 N N . ILE B 1 318 ? -27.120 -25.691 -64.022 1.00 28.95 343 ILE B N 1
ATOM 5591 C CA . ILE B 1 318 ? -27.328 -27.159 -63.930 1.00 30.61 343 ILE B CA 1
ATOM 5592 C C . ILE B 1 318 ? -26.524 -27.894 -65.003 1.00 31.75 343 ILE B C 1
ATOM 5593 O O . ILE B 1 318 ? -26.049 -29.010 -64.772 1.00 32.09 343 ILE B O 1
ATOM 5598 N N . GLY B 1 319 ? -26.394 -27.290 -66.183 1.00 31.93 344 GLY B N 1
ATOM 5599 C CA . GLY B 1 319 ? -25.505 -27.826 -67.231 1.00 33.52 344 GLY B CA 1
ATOM 5600 C C . GLY B 1 319 ? -24.082 -28.019 -66.738 1.00 33.77 344 GLY B C 1
ATOM 5601 O O . GLY B 1 319 ? -23.420 -29.015 -67.064 1.00 35.68 344 GLY B O 1
ATOM 5602 N N . TRP B 1 320 ? -23.613 -27.070 -65.934 1.00 32.55 345 TRP B N 1
ATOM 5603 C CA . TRP B 1 320 ? -22.288 -27.141 -65.354 1.00 33.06 345 TRP B CA 1
ATOM 5604 C C . TRP B 1 320 ? -22.197 -28.099 -64.165 1.00 33.25 345 TRP B C 1
ATOM 5605 O O . TRP B 1 320 ? -21.261 -28.897 -64.093 1.00 35.00 345 TRP B O 1
ATOM 5616 N N . THR B 1 321 ? -23.143 -28.016 -63.232 1.00 32.20 346 THR B N 1
ATOM 5617 C CA . THR B 1 321 ? -23.011 -28.726 -61.951 1.00 32.54 346 THR B CA 1
ATOM 5618 C C . THR B 1 321 ? -23.641 -30.107 -61.941 1.00 34.69 346 THR B C 1
ATOM 5619 O O . THR B 1 321 ? -23.313 -30.926 -61.085 1.00 36.58 346 THR B O 1
ATOM 5623 N N . GLY B 1 322 ? -24.572 -30.349 -62.862 1.00 35.18 347 GLY B N 1
ATOM 5624 C CA . GLY B 1 322 ? -25.328 -31.571 -62.901 1.00 36.60 347 GLY B CA 1
ATOM 5625 C C . GLY B 1 322 ? -26.530 -31.650 -61.988 1.00 36.61 347 GLY B C 1
ATOM 5626 O O . GLY B 1 322 ? -27.354 -32.545 -62.166 1.00 38.54 347 GLY B O 1
ATOM 5627 N N . GLU B 1 323 ? -26.675 -30.731 -61.024 1.00 35.83 348 GLU B N 1
ATOM 5628 C CA . GLU B 1 323 ? -27.712 -30.896 -60.010 1.00 36.49 348 GLU B CA 1
ATOM 5629 C C . GLU B 1 323 ? -28.004 -29.621 -59.243 1.00 34.58 348 GLU B C 1
ATOM 5630 O O . GLU B 1 323 ? -27.091 -28.857 -58.893 1.00 33.23 348 GLU B O 1
ATOM 5636 N N . LYS B 1 324 ? -29.285 -29.425 -58.949 1.00 33.93 349 LYS B N 1
ATOM 5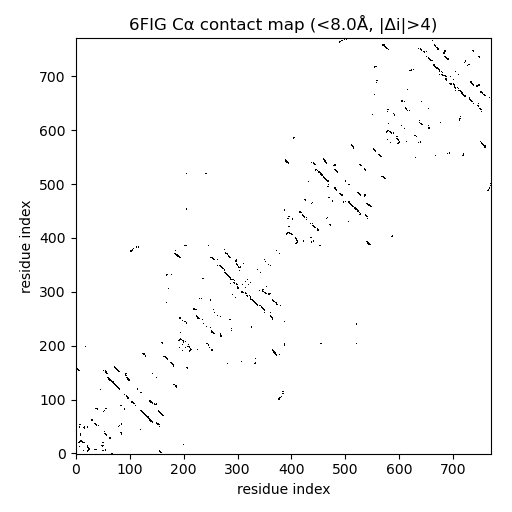637 C CA . LYS B 1 324 ? -29.726 -28.336 -58.081 1.00 32.97 349 LYS B CA 1
ATOM 5638 C C . LYS B 1 324 ? -28.975 -28.391 -56.751 1.00 31.72 349 LYS B C 1
ATOM 5639 O O . LYS B 1 324 ? -28.774 -29.466 -56.198 1.00 32.48 349 LYS B O 1
ATOM 5645 N N . GLY B 1 325 ? -28.577 -27.231 -56.242 1.00 29.91 350 GLY B N 1
ATOM 5646 C CA . GLY B 1 325 ? -27.961 -27.128 -54.925 1.00 29.59 350 GLY B CA 1
ATOM 5647 C C . GLY B 1 325 ? -26.459 -27.323 -54.858 1.00 29.35 350 GLY B C 1
ATOM 5648 O O . GLY B 1 325 ? -25.885 -27.185 -53.792 1.00 30.09 350 GLY B O 1
ATOM 5649 N N . ILE B 1 326 ? -25.804 -27.598 -55.984 1.00 28.71 351 ILE B N 1
ATOM 5650 C CA . ILE B 1 326 ? -24.360 -27.673 -5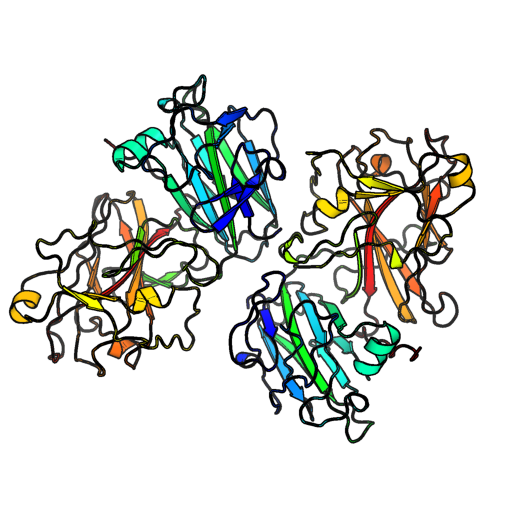6.033 1.00 28.57 351 ILE B CA 1
ATOM 5651 C C . ILE B 1 326 ? -23.810 -26.292 -56.373 1.00 27.50 351 ILE B C 1
ATOM 5652 O O . ILE B 1 326 ? -24.209 -25.702 -57.389 1.00 27.88 351 ILE B O 1
ATOM 5657 N N . PRO B 1 327 ? -22.920 -25.765 -55.521 1.00 26.15 352 PRO B N 1
ATOM 5658 C CA . PRO B 1 327 ? -22.299 -24.485 -55.791 1.00 25.61 352 PRO B CA 1
ATOM 5659 C C . PRO B 1 327 ? -21.086 -24.612 -56.718 1.00 25.62 352 PRO B C 1
ATOM 5660 O O . PRO B 1 327 ? -20.474 -25.676 -56.838 1.00 27.00 352 PRO B O 1
ATOM 5664 N N . MET B 1 328 ? -20.751 -23.507 -57.367 1.00 25.35 353 MET B N 1
ATOM 5665 C CA . MET B 1 328 ? -19.630 -23.474 -58.297 1.00 25.75 353 MET B CA 1
ATOM 5666 C C . MET B 1 328 ? -19.214 -22.040 -58.532 1.00 24.67 353 MET B C 1
ATOM 5667 O O . MET B 1 328 ? -19.910 -21.110 -58.126 1.00 23.60 353 MET B O 1
ATOM 5672 N N . TYR B 1 329 ? -18.084 -21.881 -59.202 1.00 25.07 354 TYR B N 1
ATOM 5673 C CA . TYR B 1 329 ? -17.684 -20.577 -59.680 1.00 24.94 354 TYR B CA 1
ATOM 5674 C C . TYR B 1 329 ? -16.989 -20.757 -61.016 1.00 25.81 354 TYR B C 1
ATOM 5675 O O . TYR B 1 329 ? -16.529 -21.851 -61.353 1.00 26.15 354 TYR B O 1
ATOM 5684 N N . LYS B 1 330 ? -16.928 -19.670 -61.764 1.00 25.68 355 LYS B N 1
ATOM 5685 C CA . LYS B 1 330 ? -16.157 -19.602 -62.987 1.00 27.72 355 LYS B CA 1
ATOM 5686 C C . LYS B 1 330 ? -15.332 -18.322 -62.985 1.00 26.09 355 LYS B C 1
ATOM 5687 O O . LYS B 1 330 ? -15.845 -17.249 -62.641 1.00 24.85 355 LYS B O 1
ATOM 5693 N N . ASP B 1 331 ? -14.078 -18.444 -63.391 1.00 26.25 356 ASP B N 1
ATOM 5694 C CA . ASP B 1 331 ? -13.149 -17.306 -63.420 1.00 26.80 356 ASP B CA 1
ATOM 5695 C C . ASP B 1 331 ? -12.940 -16.863 -64.853 1.00 26.51 356 ASP B C 1
ATOM 5696 O O . ASP B 1 331 ? -12.685 -17.701 -65.720 1.00 27.12 356 ASP B O 1
ATOM 5701 N N . TYR B 1 332 ? -13.052 -15.555 -65.080 1.00 25.41 357 TYR B N 1
ATOM 5702 C CA . TYR B 1 332 ? -12.846 -14.927 -66.377 1.00 26.55 357 TYR B CA 1
ATOM 5703 C C . TYR B 1 332 ? -11.806 -13.824 -66.215 1.00 26.78 357 TYR B C 1
ATOM 5704 O O . TYR B 1 332 ? -11.828 -13.101 -65.218 1.00 26.77 357 TYR B O 1
ATOM 5713 N N . ALA B 1 333 ? -10.913 -13.693 -67.187 1.00 27.26 358 ALA B N 1
ATOM 5714 C CA . ALA B 1 333 ? -9.836 -12.723 -67.131 1.00 27.74 358 ALA B CA 1
ATOM 5715 C C . ALA B 1 333 ? -9.924 -11.730 -68.282 1.00 28.81 358 ALA B C 1
ATOM 5716 O O . ALA B 1 333 ? -10.198 -12.112 -69.418 1.00 30.32 358 ALA B O 1
ATOM 5718 N N . ILE B 1 334 ? -9.705 -10.453 -67.977 1.00 28.86 359 ILE B N 1
ATOM 5719 C CA . ILE B 1 334 ? -9.683 -9.386 -68.973 1.00 30.62 359 ILE B CA 1
ATOM 5720 C C . ILE B 1 334 ? -8.603 -8.348 -68.648 1.00 30.97 359 ILE B C 1
ATOM 5721 O O . ILE B 1 334 ? -8.516 -7.886 -67.517 1.00 28.64 359 ILE B O 1
ATOM 5726 N N . TYR B 1 335 ? -7.801 -7.995 -69.648 1.00 33.26 360 TYR B N 1
ATOM 5727 C CA . TYR B 1 335 ? -6.857 -6.892 -69.529 1.00 34.80 360 TYR B CA 1
ATOM 5728 C C . TYR B 1 335 ? -7.611 -5.618 -69.854 1.00 35.42 360 TYR B C 1
ATOM 5729 O O . TYR B 1 335 ? -8.118 -5.479 -70.962 1.00 35.87 360 TYR B O 1
ATOM 5738 N N . VAL B 1 336 ? -7.685 -4.687 -68.901 1.00 34.66 361 VAL B N 1
ATOM 5739 C CA . VAL B 1 336 ? -8.455 -3.463 -69.090 1.00 35.54 361 VAL B CA 1
ATOM 5740 C C . VAL B 1 336 ? -7.510 -2.295 -69.350 1.00 38.05 361 VAL B C 1
ATOM 5741 O O . VAL B 1 336 ? -6.635 -2.003 -68.537 1.00 37.01 361 VAL B O 1
ATOM 5745 N N . ASP B 1 337 ? -7.671 -1.671 -70.516 1.00 41.46 362 ASP B N 1
ATOM 5746 C CA . ASP B 1 337 ? -6.891 -0.488 -70.901 1.00 44.83 362 ASP B CA 1
ATOM 5747 C C . ASP B 1 337 ? -7.809 0.530 -71.594 1.00 46.90 362 ASP B C 1
ATOM 5748 O O . ASP B 1 337 ? -9.037 0.361 -71.588 1.00 45.52 362 ASP B O 1
ATOM 5753 N N . ALA B 1 338 ? -7.211 1.577 -72.169 1.00 50.50 363 ALA B N 1
ATOM 5754 C CA . ALA B 1 338 ? -7.927 2.595 -72.955 1.00 53.83 363 ALA B CA 1
ATOM 5755 C C . ALA B 1 338 ? -8.912 2.053 -73.998 1.00 56.07 363 ALA B C 1
ATOM 5756 O O . ALA B 1 338 ? -9.969 2.636 -74.201 1.00 57.74 363 ALA B O 1
ATOM 5758 N N . ASN B 1 339 ? -8.551 0.949 -74.650 1.00 58.24 364 ASN B N 1
ATOM 5759 C CA . ASN B 1 339 ? -9.345 0.353 -75.740 1.00 59.94 364 ASN B CA 1
ATOM 5760 C C . ASN B 1 339 ? -10.429 -0.635 -75.281 1.00 59.10 364 ASN B C 1
ATOM 5761 O O . ASN B 1 339 ? -11.325 -0.979 -76.060 1.00 59.16 364 ASN B O 1
ATOM 5766 N N . ASN B 1 340 ? -10.343 -1.084 -74.029 1.00 56.45 365 ASN B N 1
ATOM 5767 C CA . ASN B 1 340 ? -11.093 -2.237 -73.536 1.00 55.63 365 ASN B CA 1
ATOM 5768 C C . ASN B 1 340 ? -12.089 -1.862 -72.425 1.00 52.73 365 ASN B C 1
ATOM 5769 O O . ASN B 1 340 ? -12.674 -2.757 -71.814 1.00 52.14 365 ASN B O 1
ATOM 5774 N N . GLY B 1 341 ? -12.281 -0.568 -72.160 1.00 50.28 366 GLY B N 1
ATOM 5775 C CA . GLY B 1 341 ? -13.137 -0.117 -71.060 1.00 47.91 366 GLY B CA 1
ATOM 5776 C C . GLY B 1 341 ? -12.572 0.961 -70.156 1.00 46.43 366 GLY B C 1
ATOM 5777 O O . GLY B 1 341 ? -13.311 1.504 -69.335 1.00 43.84 366 GLY B O 1
ATOM 5778 N N . GLY B 1 342 ? -11.273 1.263 -70.288 1.00 46.30 367 GLY B N 1
ATOM 5779 C CA . GLY B 1 342 ? -10.625 2.350 -69.538 1.00 45.62 367 GLY B CA 1
ATOM 5780 C C . GLY B 1 342 ? -10.501 2.115 -68.045 1.00 42.86 367 GLY B C 1
ATOM 5781 O O . GLY B 1 342 ? -9.673 1.331 -67.595 1.00 42.63 367 GLY B O 1
ATOM 5782 N N . GLU B 1 343 ? -11.341 2.788 -67.268 1.00 41.22 368 GLU B N 1
ATOM 5783 C CA . GLU B 1 343 ? -11.311 2.668 -65.824 1.00 39.99 368 GLU B CA 1
ATOM 5784 C C . GLU B 1 343 ? -12.495 1.872 -65.295 1.00 36.11 368 GLU B C 1
ATOM 5785 O O . GLU B 1 343 ? -12.747 1.885 -64.099 1.00 32.83 368 GLU B O 1
ATOM 5791 N N . GLU B 1 344 ? -13.213 1.165 -66.172 1.00 34.83 369 GLU B N 1
ATOM 5792 C CA . GLU B 1 344 ? -14.427 0.463 -65.756 1.00 33.96 369 GLU B CA 1
ATOM 5793 C C . GLU B 1 344 ? -14.458 -0.981 -66.231 1.00 31.93 369 GLU B C 1
ATOM 5794 O O . GLU B 1 344 ? -13.971 -1.302 -67.319 1.00 32.46 369 GLU B O 1
ATOM 5800 N N . ILE B 1 345 ? -15.031 -1.827 -65.384 1.00 29.18 370 ILE B N 1
ATOM 5801 C CA . ILE B 1 345 ? -15.426 -3.188 -65.738 1.00 28.87 370 ILE B CA 1
ATOM 5802 C C . ILE B 1 345 ? -16.935 -3.232 -65.733 1.00 28.39 370 ILE B C 1
ATOM 5803 O O . ILE B 1 345 ? -17.580 -2.758 -64.800 1.00 27.50 370 ILE B O 1
ATOM 5808 N N . THR B 1 346 ? -17.501 -3.784 -66.807 1.00 28.65 371 THR B N 1
ATOM 5809 C CA A THR B 1 346 ? -18.932 -3.989 -66.931 0.43 28.76 371 THR B CA 1
ATOM 5810 C CA B THR B 1 346 ? -18.939 -4.019 -66.847 0.57 28.68 371 THR B CA 1
ATOM 5811 C C . THR B 1 346 ? -19.176 -5.501 -66.969 1.00 28.08 371 THR B C 1
ATOM 5812 O O . THR B 1 346 ? -18.479 -6.195 -67.701 1.00 29.39 371 THR B O 1
ATOM 5819 N N . LEU B 1 347 ? -20.156 -5.968 -66.214 1.00 26.59 372 LEU B N 1
ATOM 5820 C CA . LEU B 1 347 ? -20.593 -7.356 -66.254 1.00 26.05 372 LEU B CA 1
ATOM 5821 C C . LEU B 1 347 ? -22.041 -7.341 -66.712 1.00 26.22 372 LEU B C 1
ATOM 5822 O O . LEU B 1 347 ? -22.859 -6.654 -66.116 1.00 26.43 372 LEU B O 1
ATOM 5827 N N . GLN B 1 348 ? -22.364 -8.098 -67.761 1.00 26.57 373 GLN B N 1
ATOM 5828 C CA . GLN B 1 348 ? -23.732 -8.111 -68.302 1.00 27.58 373 GLN B CA 1
ATOM 5829 C C . GLN B 1 348 ? -24.202 -9.529 -68.526 1.00 27.12 373 GLN B C 1
ATOM 5830 O O . GLN B 1 348 ? -23.414 -10.386 -68.925 1.00 26.59 373 GLN B O 1
ATOM 5836 N N . MET B 1 349 ? -25.488 -9.749 -68.272 1.00 26.62 374 MET B N 1
ATOM 5837 C CA A MET B 1 349 ? -26.142 -11.039 -68.400 0.52 26.95 374 MET B CA 1
ATOM 5838 C CA B MET B 1 349 ? -26.082 -11.048 -68.592 0.48 26.88 374 MET B CA 1
ATOM 5839 C C . MET B 1 349 ? -27.456 -10.873 -69.169 1.00 27.28 374 MET B C 1
ATOM 5840 O O . MET B 1 349 ? -28.193 -9.950 -68.840 1.00 26.80 374 MET B O 1
ATOM 5849 N N . THR B 1 350 ? -27.783 -11.785 -70.094 1.00 27.05 375 THR B N 1
ATOM 5850 C CA . THR B 1 350 ? -29.059 -11.759 -70.819 1.00 28.18 375 THR B CA 1
ATOM 5851 C C . THR B 1 350 ? -29.354 -13.194 -71.255 1.00 28.17 375 THR B C 1
ATOM 5852 O O . THR B 1 350 ? -28.417 -13.969 -71.406 1.00 27.76 375 THR B O 1
ATOM 5856 N N . PRO B 1 351 ? -30.642 -13.555 -71.459 1.00 28.33 376 PRO B N 1
ATOM 5857 C CA . PRO B 1 351 ? -30.915 -14.946 -71.842 1.00 28.68 376 PRO B CA 1
ATOM 5858 C C . PRO B 1 351 ? -30.332 -15.299 -73.204 1.00 29.49 376 PRO B C 1
ATOM 5859 O O . PRO B 1 351 ? -30.213 -14.432 -74.098 1.00 29.87 376 PRO B O 1
ATOM 5863 N N . SER B 1 352 ? -29.971 -16.566 -73.345 1.00 29.75 377 SER B N 1
ATOM 5864 C CA . SER B 1 352 ? -29.471 -17.122 -74.599 1.00 31.55 377 SER B CA 1
ATOM 5865 C C . SER B 1 352 ? -30.631 -17.604 -75.459 1.00 33.55 377 SER B C 1
ATOM 5866 O O . SER B 1 352 ? -31.628 -18.084 -74.922 1.00 33.67 377 SER B O 1
ATOM 5869 N N . THR B 1 353 ? -30.480 -17.461 -76.774 1.00 35.25 378 THR B N 1
ATOM 5870 C CA . THR B 1 353 ? -31.437 -18.000 -77.747 1.00 38.16 378 THR B CA 1
ATOM 5871 C C . THR B 1 353 ? -30.822 -19.214 -78.460 1.00 40.74 378 THR B C 1
ATOM 5872 O O . THR B 1 353 ? -31.226 -19.538 -79.590 1.00 42.09 378 THR B O 1
ATOM 5876 N N . PHE B 1 354 ? -29.864 -19.886 -77.801 1.00 41.44 379 PHE B N 1
ATOM 5877 C CA . PHE B 1 354 ? -29.299 -21.155 -78.279 1.00 44.20 379 PHE B CA 1
ATOM 5878 C C . PHE B 1 354 ? -29.972 -22.341 -77.563 1.00 43.90 379 PHE B C 1
ATOM 5879 O O . PHE B 1 354 ? -30.058 -22.368 -76.328 1.00 44.74 379 PHE B O 1
ATOM 5887 N N . GLY B 1 355 ? -30.451 -23.312 -78.342 1.00 44.61 380 GLY B N 1
ATOM 5888 C CA . GLY B 1 355 ? -30.956 -24.578 -77.809 1.00 44.34 380 GLY B CA 1
ATOM 5889 C C . GLY B 1 355 ? -32.336 -24.569 -77.167 1.00 43.79 380 GLY B C 1
ATOM 5890 O O . GLY B 1 355 ? -32.696 -25.544 -76.477 1.00 43.32 380 GLY B O 1
ATOM 5891 N N . GLN B 1 356 ? -33.103 -23.489 -77.384 1.00 42.99 381 GLN B N 1
ATOM 5892 C CA . GLN B 1 356 ? -34.517 -23.402 -76.970 1.00 43.24 381 GLN B CA 1
ATOM 5893 C C . GLN B 1 356 ? -34.759 -23.740 -75.480 1.00 40.49 381 GLN B C 1
ATOM 5894 O O . GLN B 1 356 ? -35.373 -24.759 -75.140 1.00 39.60 381 GLN B O 1
ATOM 5900 N N . PRO B 1 357 ? -34.262 -22.874 -74.586 1.00 37.98 382 PRO B N 1
ATOM 5901 C CA . PRO B 1 357 ? -34.398 -23.134 -73.157 1.00 36.26 382 PRO B CA 1
ATOM 5902 C C . PRO B 1 357 ? -35.837 -22.981 -72.692 1.00 35.98 382 PRO B C 1
ATOM 5903 O O . PRO B 1 357 ? -36.629 -22.313 -73.350 1.00 35.70 382 PRO B O 1
ATOM 5907 N N . GLU B 1 358 ? -36.170 -23.628 -71.581 1.00 35.41 383 GLU B N 1
ATOM 5908 C CA . GLU B 1 358 ? -37.506 -23.552 -71.018 1.00 36.45 383 GLU B CA 1
ATOM 5909 C C . GLU B 1 358 ? -37.902 -22.154 -70.580 1.00 35.43 383 GLU B C 1
ATOM 5910 O O . GLU B 1 358 ? -39.076 -21.776 -70.715 1.00 36.87 383 GLU B O 1
ATOM 5916 N N . TYR B 1 359 ? -36.941 -21.425 -70.014 1.00 33.16 384 TYR B N 1
ATOM 5917 C CA . TYR B 1 359 ? -37.136 -20.058 -69.552 1.00 32.82 384 TYR B CA 1
ATOM 5918 C C . TYR B 1 359 ? -36.128 -19.179 -70.259 1.00 31.05 384 TYR B C 1
ATOM 5919 O O . TYR B 1 359 ? -35.134 -19.673 -70.794 1.00 30.77 384 TYR B O 1
ATOM 5928 N N . TYR B 1 360 ? -36.383 -17.875 -70.248 1.00 29.65 385 TYR B N 1
ATOM 5929 C CA . TYR B 1 360 ? -35.422 -16.891 -70.744 1.00 28.92 385 TYR B CA 1
ATOM 5930 C C . TYR B 1 360 ? -35.102 -15.968 -69.570 1.00 27.90 385 TYR B C 1
ATOM 5931 O O . TYR B 1 360 ? -35.850 -15.039 -69.272 1.00 27.74 385 TYR B O 1
ATOM 5940 N N . ASP B 1 361 ? -34.035 -16.307 -68.854 1.00 27.39 386 ASP B N 1
ATOM 5941 C CA . ASP B 1 361 ? -33.655 -15.618 -67.637 1.00 27.15 386 ASP B CA 1
ATOM 5942 C C . ASP B 1 361 ? -32.153 -15.780 -67.451 1.00 26.37 386 ASP B C 1
ATOM 5943 O O . ASP B 1 361 ? -31.481 -16.435 -68.228 1.00 26.55 386 ASP B O 1
ATOM 5948 N N . SER B 1 362 ? -31.615 -15.100 -66.447 1.00 26.11 387 SER B N 1
ATOM 5949 C CA A SER B 1 362 ? -30.201 -15.175 -66.081 0.24 25.56 387 SER B CA 1
ATOM 5950 C CA B SER B 1 362 ? -30.222 -15.256 -66.063 0.76 25.67 387 SER B CA 1
ATOM 5951 C C . SER B 1 362 ? -30.138 -15.019 -64.575 1.00 24.88 387 SER B C 1
ATOM 5952 O O . SER B 1 362 ? -31.026 -14.404 -63.993 1.00 25.32 387 SER B O 1
ATOM 5957 N N . SER B 1 363 ? -29.087 -15.535 -63.954 1.00 24.77 388 SER B N 1
ATOM 5958 C CA . SER B 1 363 ? -28.895 -15.301 -62.512 1.00 24.65 388 SER B CA 1
ATOM 5959 C C . SER B 1 363 ? -27.436 -15.388 -62.090 1.00 23.68 388 SER B C 1
ATOM 5960 O O . SER B 1 363 ? -26.592 -15.922 -62.801 1.00 24.00 388 SER B O 1
ATOM 5963 N N . LEU B 1 364 ? -27.146 -14.816 -60.913 1.00 23.19 389 LEU B N 1
ATOM 5964 C CA . LEU B 1 364 ? -25.799 -14.790 -60.358 1.00 22.40 389 LEU B CA 1
ATOM 5965 C C . LEU B 1 364 ? -25.919 -14.752 -58.843 1.00 21.42 389 LEU B C 1
ATOM 5966 O O . LEU B 1 364 ? -26.770 -14.040 -58.327 1.00 20.97 389 LEU B O 1
ATOM 5971 N N . ASN B 1 365 ? -25.058 -15.506 -58.156 1.00 21.53 390 ASN B N 1
ATOM 5972 C CA . ASN B 1 365 ? -25.123 -15.639 -56.703 1.00 20.98 390 ASN B CA 1
ATOM 5973 C C . ASN B 1 365 ? -24.072 -14.865 -55.937 1.00 21.09 390 ASN B C 1
ATOM 5974 O O . ASN B 1 365 ? -24.322 -14.451 -54.800 1.00 20.68 390 ASN B O 1
ATOM 5979 N N . GLY B 1 366 ? -22.910 -14.675 -56.545 1.00 20.06 391 GLY B N 1
ATOM 5980 C CA . GLY B 1 366 ? -21.827 -13.927 -55.901 1.00 20.61 391 GLY B CA 1
ATOM 5981 C C . GLY B 1 366 ? -20.841 -13.472 -56.936 1.00 20.78 391 GLY B C 1
ATOM 5982 O O . GLY B 1 366 ? -20.837 -13.982 -58.067 1.00 20.46 391 GLY B O 1
ATOM 5983 N N . LEU B 1 367 ? -20.020 -12.489 -56.569 1.00 20.01 392 LEU B N 1
ATOM 5984 C CA . LEU B 1 367 ? -19.038 -11.947 -57.508 1.00 21.10 392 LEU B CA 1
ATOM 5985 C C . LEU B 1 367 ? -17.834 -11.429 -56.766 1.00 20.99 392 LEU B C 1
ATOM 5986 O O . LEU B 1 367 ? -18.004 -10.692 -55.813 1.00 22.04 392 LEU B O 1
ATOM 5991 N N . GLU B 1 368 ? -16.653 -11.827 -57.215 1.00 20.65 393 GLU B N 1
ATOM 5992 C CA . GLU B 1 368 ? -15.397 -11.272 -56.708 1.00 21.52 393 GLU B CA 1
ATOM 5993 C C . GLU B 1 368 ? -14.608 -10.755 -57.882 1.00 21.75 393 GLU B C 1
ATOM 5994 O O . GLU B 1 368 ? -14.601 -11.365 -58.961 1.00 22.11 393 GLU B O 1
ATOM 6000 N N . ILE B 1 369 ? -13.965 -9.608 -57.704 1.00 21.15 394 ILE B N 1
ATOM 6001 C CA . ILE B 1 369 ? -13.134 -9.049 -58.749 1.00 22.15 394 ILE B CA 1
ATOM 6002 C C . ILE B 1 369 ? -11.739 -8.858 -58.175 1.00 21.87 394 ILE B C 1
ATOM 6003 O O . ILE B 1 369 ? -11.601 -8.211 -57.120 1.00 21.00 394 ILE B O 1
ATOM 6008 N N . PHE B 1 370 ? -10.738 -9.423 -58.855 1.00 21.97 395 PHE B N 1
ATOM 6009 C CA . PHE B 1 370 ? -9.332 -9.384 -58.411 1.00 22.31 395 PHE B CA 1
ATOM 6010 C C . PHE B 1 370 ? -8.449 -8.742 -59.461 1.00 23.38 395 PHE B C 1
ATOM 6011 O O . PHE B 1 370 ? -8.593 -9.013 -60.643 1.00 24.03 395 PHE B O 1
ATOM 6019 N N . LYS B 1 371 ? -7.555 -7.880 -59.024 1.00 22.89 396 LYS B N 1
ATOM 6020 C CA . LYS B 1 371 ? -6.505 -7.365 -59.884 1.00 23.56 396 LYS B CA 1
ATOM 6021 C C . LYS B 1 371 ? -5.316 -8.300 -59.824 1.00 24.58 396 LYS B C 1
ATOM 6022 O O . LYS B 1 371 ? -4.867 -8.628 -58.729 1.00 24.36 396 LYS B O 1
ATOM 6028 N N . MET B 1 372 ? -4.782 -8.696 -60.969 1.00 25.56 397 MET B N 1
ATOM 6029 C CA . MET B 1 372 ? -3.546 -9.476 -61.035 1.00 26.68 397 MET B CA 1
ATOM 6030 C C . MET B 1 372 ? -2.341 -8.556 -61.102 1.00 27.41 397 MET B C 1
ATOM 6031 O O . MET B 1 372 ? -2.406 -7.465 -61.681 1.00 27.59 397 MET B O 1
ATOM 6036 N N . ASP B 1 373 ? -1.223 -8.998 -60.535 1.00 27.76 398 ASP B N 1
ATOM 6037 C CA . ASP B 1 373 ? -0.022 -8.187 -60.558 1.00 29.43 398 ASP B CA 1
ATOM 6038 C C . ASP B 1 373 ? 0.596 -8.184 -61.946 1.00 31.04 398 ASP B C 1
ATOM 6039 O O . ASP B 1 373 ? 0.449 -9.134 -62.698 1.00 31.15 398 ASP B O 1
ATOM 6044 N N . THR B 1 374 ? 1.239 -7.076 -62.285 1.00 32.31 399 THR B N 1
ATOM 6045 C CA . THR B 1 374 ? 2.035 -6.970 -63.506 1.00 34.84 399 THR B CA 1
ATOM 6046 C C . THR B 1 374 ? 3.459 -6.684 -63.052 1.00 36.16 399 THR B C 1
ATOM 6047 O O . THR B 1 374 ? 3.693 -5.664 -62.436 1.00 35.44 399 THR B O 1
ATOM 6051 N N . MET B 1 375 ? 4.394 -7.588 -63.341 1.00 38.81 400 MET B N 1
ATOM 6052 C CA . MET B 1 375 ? 5.790 -7.442 -62.909 1.00 41.03 400 MET B CA 1
ATOM 6053 C C . MET B 1 375 ? 5.874 -7.140 -61.405 1.00 38.66 400 MET B C 1
ATOM 6054 O O . MET B 1 375 ? 6.572 -6.226 -60.992 1.00 38.78 400 MET B O 1
ATOM 6059 N N . LYS B 1 376 ? 5.129 -7.906 -60.616 1.00 36.64 401 LYS B N 1
ATOM 6060 C CA . LYS B 1 376 ? 5.054 -7.746 -59.150 1.00 35.65 401 LYS B CA 1
ATOM 6061 C C . LYS B 1 376 ? 4.559 -6.387 -58.660 1.00 33.54 401 LYS B C 1
ATOM 6062 O O . LYS B 1 376 ? 4.887 -5.984 -57.535 1.00 34.00 401 LYS B O 1
ATOM 6068 N N . ASN B 1 377 ? 3.767 -5.689 -59.473 1.00 31.88 402 ASN B N 1
ATOM 6069 C CA . ASN B 1 377 ? 3.147 -4.439 -59.071 1.00 30.13 402 ASN B CA 1
ATOM 6070 C C . ASN B 1 377 ? 1.629 -4.545 -59.105 1.00 28.36 402 ASN B C 1
ATOM 6071 O O . ASN B 1 377 ? 1.068 -5.075 -60.061 1.00 28.18 402 ASN B O 1
ATOM 6076 N N . LEU B 1 378 ? 0.989 -4.063 -58.042 1.00 26.87 403 LEU B N 1
ATOM 6077 C CA . LEU B 1 378 ? -0.463 -3.907 -57.939 1.00 25.84 403 LEU B CA 1
ATOM 6078 C C . LEU B 1 378 ? -0.904 -2.450 -57.729 1.00 25.65 403 LEU B C 1
ATOM 6079 O O . LEU B 1 378 ? -2.102 -2.174 -57.598 1.00 25.15 403 LEU B O 1
ATOM 6084 N N . ALA B 1 379 ? 0.045 -1.522 -57.649 1.00 26.34 404 ALA B N 1
ATOM 6085 C CA . ALA B 1 379 ? -0.281 -0.148 -57.312 1.00 26.85 404 ALA B CA 1
ATOM 6086 C C . ALA B 1 379 ? -0.861 0.602 -58.512 1.00 27.84 404 ALA B C 1
ATOM 6087 O O . ALA B 1 379 ? -0.274 0.618 -59.575 1.00 29.67 404 ALA B O 1
ATOM 6089 N N . GLY B 1 380 ? -1.979 1.270 -58.276 1.00 28.06 405 GLY B N 1
ATOM 6090 C CA . GLY B 1 380 ? -2.599 2.166 -59.231 1.00 29.65 405 GLY B CA 1
ATOM 6091 C C . GLY B 1 380 ? -2.524 3.591 -58.741 1.00 31.49 405 GLY B C 1
ATOM 6092 O O . GLY B 1 380 ? -2.004 3.861 -57.653 1.00 31.65 405 GLY B O 1
ATOM 6093 N N . PRO B 1 381 ? -3.021 4.528 -59.548 1.00 32.79 406 PRO B N 1
ATOM 6094 C CA . PRO B 1 381 ? -3.046 5.922 -59.135 1.00 33.48 406 PRO B CA 1
ATOM 6095 C C . PRO B 1 381 ? -4.177 6.173 -58.147 1.00 32.77 406 PRO B C 1
ATOM 6096 O O . PRO B 1 381 ? -5.045 5.328 -57.967 1.00 33.29 406 PRO B O 1
ATOM 6100 N N . ASN B 1 382 ? -4.166 7.338 -57.516 1.00 33.95 407 ASN B N 1
ATOM 6101 C CA . ASN B 1 382 ? -5.261 7.720 -56.646 1.00 34.20 407 ASN B CA 1
ATOM 6102 C C . ASN B 1 382 ? -6.444 8.129 -57.531 1.00 36.54 407 ASN B C 1
ATOM 6103 O O . ASN B 1 382 ? -6.229 8.623 -58.649 1.00 37.94 407 ASN B O 1
ATOM 6108 N N . PRO B 1 383 ? -7.683 7.915 -57.047 1.00 38.43 408 PRO B N 1
ATOM 6109 C CA . PRO B 1 383 ? -8.872 8.384 -57.782 1.00 41.53 408 PRO B CA 1
ATOM 6110 C C . PRO B 1 383 ? -9.022 9.895 -57.730 1.00 46.71 408 PRO B C 1
ATOM 6111 O O . PRO B 1 383 ? -8.280 10.578 -57.008 1.00 46.46 408 PRO B O 1
ATOM 6115 N N . GLU B 1 384 ? -9.978 10.426 -58.491 1.00 53.28 409 GLU B N 1
ATOM 6116 C CA . GLU B 1 384 ? -10.022 11.874 -58.737 1.00 60.33 409 GLU B CA 1
ATOM 6117 C C . GLU B 1 384 ? -10.670 12.718 -57.615 1.00 64.68 409 GLU B C 1
ATOM 6118 O O . GLU B 1 384 ? -9.963 13.470 -56.936 1.00 67.35 409 GLU B O 1
ATOM 6124 N N . PRO B 1 385 ? -12.004 12.611 -57.426 1.00 68.68 410 PRO B N 1
ATOM 6125 C CA . PRO B 1 385 ? -12.721 13.726 -56.776 1.00 70.90 410 PRO B CA 1
ATOM 6126 C C . PRO B 1 385 ? -12.600 13.756 -55.243 1.00 71.08 410 PRO B C 1
ATOM 6127 O O . PRO B 1 385 ? -13.271 12.997 -54.542 1.00 71.88 410 PRO B O 1
#